Protein 5BWD (pdb70)

Structure (mmCIF, N/CA/C/O backbone):
data_5BWD
#
_entry.id   5BWD
#
_cell.length_a   154.862
_cell.length_b   154.862
_cell.length_c   82.117
_cell.angle_alpha   90.00
_cell.angle_beta   90.00
_cell.angle_gamma   90.00
#
_symmetry.space_group_name_H-M   'P 43 21 2'
#
loop_
_entity.id
_entity.type
_entity.pdbx_description
1 polymer 'benzylsuccinate synthase alpha chain'
2 polymer 'benzylsuccinate synthase gamma chain'
3 non-polymer 'FUMARIC ACID'
4 non-polymer 2-AMINO-2-HYDROXYMETHYL-PROPANE-1,3-DIOL
5 non-polymer 'TRIETHYLENE GLYCOL'
6 non-polymer 'TETRAETHYLENE GLYCOL'
7 water water
#
loop_
_atom_site.group_PDB
_atom_site.id
_atom_site.type_symbol
_atom_site.label_atom_id
_atom_site.label_alt_id
_atom_site.label_comp_id
_atom_site.label_asym_id
_atom_site.label_entity_id
_atom_site.label_seq_id
_atom_site.pdbx_PDB_ins_code
_atom_site.Cartn_x
_atom_site.Cartn_y
_atom_site.Cartn_z
_atom_site.occupancy
_atom_site.B_iso_or_equiv
_atom_site.auth_seq_id
_atom_site.auth_comp_id
_atom_site.auth_asym_id
_atom_site.auth_atom_id
_atom_site.pdbx_PDB_model_num
ATOM 1 N N . VAL A 1 5 ? 20.450 -59.396 -31.546 1.00 131.60 6 VAL A N 1
ATOM 2 C CA . VAL A 1 5 ? 21.013 -58.404 -32.452 1.00 132.04 6 VAL A CA 1
ATOM 3 C C . VAL A 1 5 ? 21.803 -57.374 -31.647 1.00 129.76 6 VAL A C 1
ATOM 4 O O . VAL A 1 5 ? 22.073 -56.269 -32.119 1.00 130.64 6 VAL A O 1
ATOM 8 N N . SER A 1 6 ? 22.172 -57.747 -30.426 1.00 126.49 7 SER A N 1
ATOM 9 C CA . SER A 1 6 ? 22.934 -56.862 -29.553 1.00 123.84 7 SER A CA 1
ATOM 10 C C . SER A 1 6 ? 24.361 -57.370 -29.371 1.00 122.09 7 SER A C 1
ATOM 11 O O . SER A 1 6 ? 24.623 -58.567 -29.485 1.00 122.92 7 SER A O 1
ATOM 14 N N . ALA A 1 7 ? 25.277 -56.451 -29.081 1.00 120.43 8 ALA A N 1
ATOM 15 C CA . ALA A 1 7 ? 26.691 -56.786 -28.945 1.00 120.54 8 ALA A CA 1
ATOM 16 C C . ALA A 1 7 ? 26.967 -57.603 -27.686 1.00 120.20 8 ALA A C 1
ATOM 17 O O . ALA A 1 7 ? 26.413 -57.329 -26.622 1.00 120.28 8 ALA A O 1
ATOM 19 N N . LYS A 1 8 ? 27.829 -58.606 -27.819 1.00 119.81 9 LYS A N 1
ATOM 20 C CA . LYS A 1 8 ? 28.259 -59.404 -26.678 1.00 119.64 9 LYS A CA 1
ATOM 21 C C . LYS A 1 8 ? 29.730 -59.136 -26.378 1.00 121.54 9 LYS A C 1
ATOM 22 O O . LYS A 1 8 ? 30.284 -59.664 -25.415 1.00 123.11 9 LYS A O 1
ATOM 28 N N . VAL A 1 9 ? 30.356 -58.311 -27.213 1.00 124.88 10 VAL A N 1
ATOM 29 C CA . VAL A 1 9 ? 31.773 -58.004 -27.072 1.00 126.67 10 VAL A CA 1
ATOM 30 C C . VAL A 1 9 ? 32.073 -56.617 -27.642 1.00 121.98 10 VAL A C 1
ATOM 31 O O . VAL A 1 9 ? 31.491 -56.207 -28.647 1.00 122.53 10 VAL A O 1
ATOM 35 N N . LEU A 1 10 ? 32.973 -55.891 -26.984 1.00 112.74 11 LEU A N 1
ATOM 36 C CA . LEU A 1 10 ? 33.357 -54.554 -27.424 1.00 106.46 11 LEU A CA 1
ATOM 37 C C . LEU A 1 10 ? 34.785 -54.222 -27.004 1.00 109.12 11 LEU A C 1
ATOM 38 O O . LEU A 1 10 ? 35.155 -54.398 -25.844 1.00 110.50 11 LEU A O 1
ATOM 43 N N . GLU A 1 11 ? 35.584 -53.742 -27.951 1.00 111.60 12 GLU A N 1
ATOM 44 C CA . GLU A 1 11 ? 36.939 -53.296 -27.648 1.00 117.33 12 GLU A CA 1
ATOM 45 C C . GLU A 1 11 ? 36.931 -51.813 -27.296 1.00 113.67 12 GLU A C 1
ATOM 46 O O . GLU A 1 11 ? 36.451 -50.985 -28.071 1.00 113.76 12 GLU A O 1
ATOM 52 N N . TYR A 1 12 ? 37.463 -51.482 -26.123 1.00 110.88 13 TYR A N 1
ATOM 53 C CA . TYR A 1 12 ? 37.443 -50.106 -25.639 1.00 106.31 13 TYR A CA 1
ATOM 54 C C . TYR A 1 12 ? 38.710 -49.759 -24.860 1.00 106.18 13 TYR A C 1
ATOM 55 O O . TYR A 1 12 ? 39.052 -50.432 -23.887 1.00 107.33 13 TYR A O 1
ATOM 64 N N . LYS A 1 13 ? 39.391 -48.701 -25.299 1.00 103.79 14 LYS A N 1
ATOM 65 C CA . LYS A 1 13 ? 40.631 -48.231 -24.678 1.00 101.69 14 LYS A CA 1
ATOM 66 C C . LYS A 1 13 ? 41.690 -49.328 -24.593 1.00 104.34 14 LYS A C 1
ATOM 67 O O . LYS A 1 13 ? 42.403 -49.439 -23.595 1.00 103.22 14 LYS A O 1
ATOM 73 N N . GLY A 1 14 ? 41.789 -50.135 -25.645 1.00 108.42 15 GLY A N 1
ATOM 74 C CA . GLY A 1 14 ? 42.757 -51.216 -25.687 1.00 113.40 15 GLY A CA 1
ATOM 75 C C . GLY A 1 14 ? 42.393 -52.392 -24.800 1.00 116.60 15 GLY A C 1
ATOM 76 O O . GLY A 1 14 ? 43.209 -53.283 -24.567 1.00 118.08 15 GLY A O 1
ATOM 77 N N . LYS A 1 15 ? 41.160 -52.392 -24.303 1.00 118.14 16 LYS A N 1
ATOM 78 C CA . LYS A 1 15 ? 40.676 -53.467 -23.445 1.00 121.97 16 LYS A CA 1
ATOM 79 C C . LYS A 1 15 ? 39.457 -54.149 -24.057 1.00 120.87 16 LYS A C 1
ATOM 80 O O . LYS A 1 15 ? 38.454 -53.499 -24.353 1.00 120.57 16 LYS A O 1
ATOM 86 N N . LYS A 1 16 ? 39.551 -55.462 -24.246 1.00 120.02 17 LYS A N 1
ATOM 87 C CA . LYS A 1 16 ? 38.441 -56.238 -24.786 1.00 117.05 17 LYS A CA 1
ATOM 88 C C . LYS A 1 16 ? 37.425 -56.550 -23.693 1.00 112.61 17 LYS A C 1
ATOM 89 O O . LYS A 1 16 ? 37.728 -57.265 -22.737 1.00 112.50 17 LYS A O 1
ATOM 95 N N . LEU A 1 17 ? 36.220 -56.010 -23.839 1.00 108.01 18 LEU A N 1
ATOM 96 C CA . LEU A 1 17 ? 35.177 -56.179 -22.833 1.00 102.80 18 LEU A CA 1
ATOM 97 C C . LEU A 1 17 ? 34.301 -57.390 -23.134 1.00 103.55 18 LEU A C 1
ATOM 98 O O . LEU A 1 17 ? 33.707 -57.488 -24.209 1.00 104.75 18 LEU A O 1
ATOM 103 N N . ASN A 1 18 ? 34.224 -58.311 -22.179 1.00 106.22 19 ASN A N 1
ATOM 104 C CA . ASN A 1 18 ? 33.374 -59.488 -22.316 1.00 104.48 19 ASN A CA 1
ATOM 105 C C . ASN A 1 18 ? 32.028 -59.260 -21.632 1.00 99.08 19 ASN A C 1
ATOM 106 O O . ASN A 1 18 ? 31.918 -59.334 -20.408 1.00 100.34 19 ASN A O 1
ATOM 111 N N . PHE A 1 19 ? 31.005 -58.980 -22.433 1.00 93.24 20 PHE A N 1
ATOM 112 C CA . PHE A 1 19 ? 29.670 -58.715 -21.910 1.00 86.33 20 PHE A CA 1
ATOM 113 C C . PHE A 1 19 ? 28.953 -60.010 -21.538 1.00 85.61 20 PHE A C 1
ATOM 114 O O . PHE A 1 19 ? 27.905 -60.339 -22.094 1.00 83.33 20 PHE A O 1
ATOM 122 N N . THR A 1 20 ? 29.535 -60.738 -20.591 1.00 87.19 21 THR A N 1
ATOM 123 C CA . THR A 1 20 ? 28.960 -61.979 -20.092 1.00 87.23 21 THR A CA 1
ATOM 124 C C . THR A 1 20 ? 28.290 -61.734 -18.743 1.00 89.03 21 THR A C 1
ATOM 125 O O . THR A 1 20 ? 28.792 -60.951 -17.938 1.00 90.60 21 THR A O 1
ATOM 129 N N . PRO A 1 21 ? 27.147 -62.396 -18.497 1.00 90.13 22 PRO A N 1
ATOM 130 C CA . PRO A 1 21 ? 26.388 -62.231 -17.251 1.00 90.68 22 PRO A CA 1
ATOM 131 C C . PRO A 1 21 ? 27.225 -62.458 -15.992 1.00 91.05 22 PRO A C 1
ATOM 132 O O . PRO A 1 21 ? 28.105 -63.321 -15.994 1.00 88.44 22 PRO A O 1
ATOM 136 N N . GLU A 1 22 ? 26.953 -61.685 -14.942 1.00 90.82 23 GLU A N 1
ATOM 137 C CA . GLU A 1 22 ? 27.666 -61.828 -13.675 1.00 92.42 23 GLU A CA 1
ATOM 138 C C . GLU A 1 22 ? 27.484 -63.226 -13.109 1.00 95.15 23 GLU A C 1
ATOM 139 O O . GLU A 1 22 ? 28.441 -63.990 -12.990 1.00 96.44 23 GLU A O 1
ATOM 145 N N . ASP A 1 23 ? 26.245 -63.550 -12.757 1.00 96.70 24 ASP A N 1
ATOM 146 C CA . ASP A 1 23 ? 25.917 -64.876 -12.258 1.00 101.19 24 ASP A CA 1
ATOM 147 C C . ASP A 1 23 ? 26.048 -65.896 -13.383 1.00 102.88 24 ASP A C 1
ATOM 148 O O . ASP A 1 23 ? 25.421 -65.750 -14.433 1.00 100.77 24 ASP A O 1
ATOM 153 N N . PRO A 1 24 ? 26.876 -66.931 -13.170 1.00 106.40 25 PRO A N 1
ATOM 154 C CA . PRO A 1 24 ? 27.075 -67.996 -14.159 1.00 107.87 25 PRO A CA 1
ATOM 155 C C . PRO A 1 24 ? 25.824 -68.847 -14.354 1.00 107.36 25 PRO A C 1
ATOM 156 O O . PRO A 1 24 ? 25.697 -69.539 -15.364 1.00 109.90 25 PRO A O 1
ATOM 160 N N . ALA A 1 25 ? 24.913 -68.787 -13.388 1.00 104.90 26 ALA A N 1
ATOM 161 C CA . ALA A 1 25 ? 23.653 -69.517 -13.464 1.00 101.99 26 ALA A CA 1
ATOM 162 C C . ALA A 1 25 ? 22.765 -68.953 -14.567 1.00 98.63 26 ALA A C 1
ATOM 163 O O . ALA A 1 25 ? 21.886 -69.640 -15.086 1.00 99.43 26 ALA A O 1
ATOM 165 N N . GLU A 1 26 ? 23.005 -67.694 -14.917 1.00 95.75 27 GLU A N 1
ATOM 166 C CA . GLU A 1 26 ? 22.234 -67.019 -15.952 1.00 94.71 27 GLU A CA 1
ATOM 167 C C . GLU A 1 26 ? 22.600 -67.549 -17.337 1.00 97.55 27 GLU A C 1
ATOM 168 O O . GLU A 1 26 ? 21.797 -67.490 -18.268 1.00 97.70 27 GLU A O 1
ATOM 174 N N . GLU A 1 27 ? 23.815 -68.073 -17.463 1.00 101.15 28 GLU A N 1
ATOM 175 C CA . GLU A 1 27 ? 24.263 -68.677 -18.713 1.00 103.72 28 GLU A CA 1
ATOM 176 C C . GLU A 1 27 ? 23.564 -70.012 -18.945 1.00 99.73 28 GLU A C 1
ATOM 177 O O . GLU A 1 27 ? 23.456 -70.482 -20.077 1.00 100.17 28 GLU A O 1
ATOM 183 N N . THR A 1 28 ? 23.092 -70.617 -17.859 1.00 95.75 29 THR A N 1
ATOM 184 C CA . THR A 1 28 ? 22.385 -71.890 -17.926 1.00 93.82 29 THR A CA 1
ATOM 185 C C . THR A 1 28 ? 20.915 -71.678 -18.276 1.00 89.34 29 THR A C 1
ATOM 186 O O . THR A 1 28 ? 20.345 -72.409 -19.087 1.00 90.00 29 THR A O 1
ATOM 190 N N . ILE A 1 29 ? 20.309 -70.671 -17.656 1.00 83.42 30 ILE A N 1
ATOM 191 C CA . ILE A 1 29 ? 18.905 -70.347 -17.883 1.00 76.62 30 ILE A CA 1
ATOM 192 C C . ILE A 1 29 ? 18.704 -69.817 -19.299 1.00 73.82 30 ILE A C 1
ATOM 193 O O . ILE A 1 29 ? 19.436 -68.932 -19.742 1.00 73.53 30 ILE A O 1
ATOM 198 N N . PRO A 1 30 ? 17.712 -70.368 -20.019 1.00 72.23 31 PRO A N 1
ATOM 199 C CA . PRO A 1 30 ? 17.357 -69.897 -21.363 1.00 72.45 31 PRO A CA 1
ATOM 200 C C . PRO A 1 30 ? 17.036 -68.404 -21.388 1.00 73.62 31 PRO A C 1
ATOM 201 O O . PRO A 1 30 ? 16.310 -67.916 -20.521 1.00 72.46 31 PRO A O 1
ATOM 205 N N . ALA A 1 31 ? 17.571 -67.695 -22.377 1.00 74.75 32 ALA A N 1
ATOM 206 C CA . ALA A 1 31 ? 17.437 -66.244 -22.453 1.00 74.74 32 ALA A CA 1
ATOM 207 C C . ALA A 1 31 ? 15.988 -65.797 -22.623 1.00 74.29 32 ALA A C 1
ATOM 208 O O . ALA A 1 31 ? 15.638 -64.668 -22.282 1.00 72.18 32 ALA A O 1
ATOM 210 N N . ASP A 1 32 ? 15.148 -66.685 -23.146 1.00 74.59 33 ASP A N 1
ATOM 211 C CA . ASP A 1 32 ? 13.758 -66.342 -23.418 1.00 73.05 33 ASP A CA 1
ATOM 212 C C . ASP A 1 32 ? 12.855 -66.625 -22.219 1.00 69.91 33 ASP A C 1
ATOM 213 O O . ASP A 1 32 ? 11.629 -66.607 -22.341 1.00 67.97 33 ASP A O 1
ATOM 218 N N . GLU A 1 33 ? 13.460 -66.888 -21.065 1.00 68.98 34 GLU A N 1
ATOM 219 C CA . GLU A 1 33 ? 12.696 -67.078 -19.835 1.00 69.02 34 GLU A CA 1
ATOM 220 C C . GLU A 1 33 ? 13.505 -66.647 -18.614 1.00 64.41 34 GLU A C 1
ATOM 221 O O . GLU A 1 33 ? 13.284 -67.129 -17.503 1.00 66.06 34 GLU A O 1
ATOM 227 N N . LEU A 1 34 ? 14.434 -65.724 -18.834 1.00 61.35 35 LEU A N 1
ATOM 228 C CA . LEU A 1 34 ? 15.313 -65.226 -17.780 1.00 60.06 35 LEU A CA 1
ATOM 229 C C . LEU A 1 34 ? 14.553 -64.647 -16.587 1.00 55.51 35 LEU A C 1
ATOM 230 O O . LEU A 1 34 ? 14.850 -64.970 -15.437 1.00 55.01 35 LEU A O 1
ATOM 235 N N . HIS A 1 35 ? 13.567 -63.802 -16.864 1.00 55.07 36 HIS A N 1
ATOM 236 C CA . HIS A 1 35 ? 12.886 -63.055 -15.810 1.00 54.39 36 HIS A CA 1
ATOM 237 C C . HIS A 1 35 ? 11.913 -63.904 -14.992 1.00 53.26 36 HIS A C 1
ATOM 238 O O . HIS A 1 35 ? 11.304 -63.412 -14.042 1.00 53.30 36 HIS A O 1
ATOM 245 N N . GLU A 1 36 ? 11.775 -65.177 -15.349 1.00 54.83 37 GLU A N 1
ATOM 246 C CA . GLU A 1 36 ? 10.966 -66.097 -14.555 1.00 53.20 37 GLU A CA 1
ATOM 247 C C . GLU A 1 36 ? 11.804 -66.720 -13.440 1.00 52.49 37 GLU A C 1
ATOM 248 O O . GLU A 1 36 ? 11.297 -67.501 -12.634 1.00 52.39 37 GLU A O 1
ATOM 254 N N . HIS A 1 37 ? 13.086 -66.367 -13.398 1.00 52.38 38 HIS A N 1
ATOM 255 C CA . HIS A 1 37 ? 14.000 -66.915 -12.400 1.00 59.10 38 HIS A CA 1
ATOM 256 C C . HIS A 1 37 ? 14.654 -65.824 -11.557 1.00 56.29 38 HIS A C 1
ATOM 257 O O . HIS A 1 37 ? 15.721 -66.034 -10.983 1.00 58.30 38 HIS A O 1
ATOM 264 N N . LEU A 1 38 ? 14.019 -64.660 -11.480 1.00 52.65 39 LEU A N 1
ATOM 265 C CA . LEU A 1 38 ? 14.624 -63.529 -10.788 1.00 51.29 39 LEU A CA 1
ATOM 266 C C . LEU A 1 38 ? 13.970 -63.229 -9.442 1.00 54.29 39 LEU A C 1
ATOM 267 O O . LEU A 1 38 ? 14.634 -62.745 -8.526 1.00 57.30 39 LEU A O 1
ATOM 272 N N . GLN A 1 39 ? 12.676 -63.511 -9.322 1.00 51.05 40 GLN A N 1
ATOM 273 C CA . GLN A 1 39 ? 11.955 -63.199 -8.090 1.00 47.24 40 GLN A CA 1
ATOM 274 C C . GLN A 1 39 ? 12.504 -64.003 -6.920 1.00 47.49 40 GLN A C 1
ATOM 275 O O . GLN A 1 39 ? 12.939 -65.142 -7.084 1.00 47.43 40 GLN A O 1
ATOM 281 N N . LYS A 1 40 ? 12.488 -63.398 -5.738 1.00 45.40 41 LYS A N 1
ATOM 282 C CA . LYS A 1 40 ? 13.001 -64.051 -4.542 1.00 46.37 41 LYS A CA 1
ATOM 283 C C . LYS A 1 40 ? 12.423 -63.395 -3.293 1.00 43.18 41 LYS A C 1
ATOM 284 O O . LYS A 1 40 ? 13.119 -62.645 -2.608 1.00 42.11 41 LYS A O 1
ATOM 290 N N . PRO A 1 41 ? 11.139 -63.666 -2.998 1.00 40.50 42 PRO A N 1
ATOM 291 C CA . PRO A 1 41 ? 10.492 -63.076 -1.822 1.00 41.30 42 PRO A CA 1
ATOM 292 C C . PRO A 1 41 ? 11.252 -63.398 -0.543 1.00 39.91 42 PRO A C 1
ATOM 293 O O . PRO A 1 41 ? 11.691 -64.530 -0.368 1.00 38.12 42 PRO A O 1
ATOM 297 N N . SER A 1 42 ? 11.403 -62.411 0.334 1.00 40.01 43 SER A N 1
ATOM 298 C CA . SER A 1 42 ? 12.262 -62.556 1.505 1.00 40.46 43 SER A CA 1
ATOM 299 C C . SER A 1 42 ? 11.802 -63.666 2.443 1.00 41.60 43 SER A C 1
ATOM 300 O O . SER A 1 42 ? 12.615 -64.262 3.143 1.00 41.41 43 SER A O 1
ATOM 303 N N . THR A 1 43 ? 10.499 -63.937 2.471 1.00 42.68 44 THR A N 1
ATOM 304 C CA . THR A 1 43 ? 9.966 -64.967 3.360 1.00 38.45 44 THR A CA 1
ATOM 305 C C . THR A 1 43 ? 8.939 -65.856 2.670 1.00 43.87 44 THR A C 1
ATOM 306 O O . THR A 1 43 ? 8.460 -65.552 1.574 1.00 44.03 44 THR A O 1
ATOM 310 N N . ALA A 1 44 ? 8.598 -66.956 3.332 1.00 43.54 45 ALA A N 1
ATOM 311 C CA . ALA A 1 44 ? 7.550 -67.845 2.857 1.00 43.65 45 ALA A CA 1
ATOM 312 C C . ALA A 1 44 ? 6.210 -67.113 2.859 1.00 41.33 45 ALA A C 1
ATOM 313 O O . ALA A 1 44 ? 5.354 -67.354 2.007 1.00 42.85 45 ALA A O 1
ATOM 315 N N . ARG A 1 45 ? 6.045 -66.206 3.818 1.00 39.91 46 ARG A N 1
ATOM 316 C CA . ARG A 1 45 ? 4.815 -65.435 3.942 1.00 39.16 46 ARG A CA 1
ATOM 317 C C . ARG A 1 45 ? 4.577 -64.550 2.724 1.00 40.21 46 ARG A C 1
ATOM 318 O O . ARG A 1 45 ? 3.490 -64.564 2.143 1.00 38.18 46 ARG A O 1
ATOM 326 N N . THR A 1 46 ? 5.585 -63.774 2.338 1.00 35.09 47 THR A N 1
ATOM 327 C CA . THR A 1 46 ? 5.416 -62.861 1.214 1.00 35.02 47 THR A CA 1
ATOM 328 C C . THR A 1 46 ? 5.374 -63.631 -0.103 1.00 38.58 47 THR A C 1
ATOM 329 O O . THR A 1 46 ? 4.810 -63.156 -1.086 1.00 40.45 47 THR A O 1
ATOM 333 N N . LYS A 1 47 ? 5.955 -64.827 -0.115 1.00 41.04 48 LYS A N 1
ATOM 334 C CA . LYS A 1 47 ? 5.820 -65.705 -1.270 1.00 42.83 48 LYS A CA 1
ATOM 335 C C . LYS A 1 47 ? 4.365 -66.143 -1.424 1.00 40.51 48 LYS A C 1
ATOM 336 O O . LYS A 1 47 ? 3.825 -66.148 -2.531 1.00 36.16 48 LYS A O 1
ATOM 342 N N . ARG A 1 48 ? 3.736 -66.506 -0.309 1.00 39.32 49 ARG A N 1
ATOM 343 C CA . ARG A 1 48 ? 2.325 -66.887 -0.319 1.00 40.81 49 ARG A CA 1
ATOM 344 C C . ARG A 1 48 ? 1.444 -65.711 -0.715 1.00 39.29 49 ARG A C 1
ATOM 345 O O . ARG A 1 48 ? 0.501 -65.864 -1.494 1.00 42.23 49 ARG A O 1
ATOM 353 N N . LEU A 1 49 ? 1.759 -64.538 -0.173 1.00 36.72 50 LEU A N 1
ATOM 354 C CA . LEU A 1 49 ? 0.956 -63.345 -0.409 1.00 35.40 50 LEU A CA 1
ATOM 355 C C . LEU A 1 49 ? 0.977 -62.932 -1.876 1.00 36.83 50 LEU A C 1
ATOM 356 O O . LEU A 1 49 ? -0.024 -62.449 -2.395 1.00 38.66 50 LEU A O 1
ATOM 361 N N . LYS A 1 50 ? 2.105 -63.132 -2.551 1.00 37.52 51 LYS A N 1
ATOM 362 C CA . LYS A 1 50 ? 2.174 -62.812 -3.972 1.00 37.35 51 LYS A CA 1
ATOM 363 C C . LYS A 1 50 ? 1.372 -63.821 -4.787 1.00 39.08 51 LYS A C 1
ATOM 364 O O . LYS A 1 50 ? 0.602 -63.445 -5.671 1.00 38.69 51 LYS A O 1
ATOM 370 N N . GLU A 1 51 ? 1.554 -65.104 -4.484 1.00 42.84 52 GLU A N 1
ATOM 371 C CA . GLU A 1 51 ? 0.832 -66.159 -5.187 1.00 41.82 52 GLU A CA 1
ATOM 372 C C . GLU A 1 51 ? -0.687 -65.992 -5.060 1.00 40.82 52 GLU A C 1
ATOM 373 O O . GLU A 1 51 ? -1.427 -66.295 -5.997 1.00 39.46 52 GLU A O 1
ATOM 379 N N . ARG A 1 52 ? -1.149 -65.500 -3.912 1.00 33.38 53 ARG A N 1
ATOM 380 C CA . ARG A 1 52 ? -2.585 -65.337 -3.689 1.00 32.94 53 ARG A CA 1
ATOM 381 C C . ARG A 1 52 ? -3.020 -63.868 -3.741 1.00 34.73 53 ARG A C 1
ATOM 382 O O . ARG A 1 52 ? -4.121 -63.520 -3.302 1.00 37.67 53 ARG A O 1
ATOM 390 N N . CYS A 1 53 ? -2.165 -63.015 -4.294 1.00 34.18 54 CYS A N 1
ATOM 391 C CA . CYS A 1 53 ? -2.450 -61.581 -4.368 1.00 31.88 54 CYS A CA 1
ATOM 392 C C . CYS A 1 53 ? -3.758 -61.309 -5.108 1.00 33.74 54 CYS A C 1
ATOM 393 O O . CYS A 1 53 ? -4.015 -61.879 -6.169 1.00 31.28 54 CYS A O 1
ATOM 396 N N . ARG A 1 54 ? -4.586 -60.445 -4.532 1.00 31.42 55 ARG A N 1
ATOM 397 C CA . ARG A 1 54 ? -5.855 -60.084 -5.149 1.00 32.24 55 ARG A CA 1
ATOM 398 C C . ARG A 1 54 ? -5.641 -58.964 -6.154 1.00 32.52 55 ARG A C 1
ATOM 399 O O . ARG A 1 54 ? -5.986 -57.813 -5.895 1.00 32.96 55 ARG A O 1
ATOM 407 N N . TRP A 1 55 ? -5.059 -59.313 -7.296 1.00 34.21 56 TRP A N 1
ATOM 408 C CA . TRP A 1 55 ? -4.699 -58.335 -8.314 1.00 33.20 56 TRP A CA 1
ATOM 409 C C . TRP A 1 55 ? -5.911 -57.537 -8.791 1.00 30.62 56 TRP A C 1
ATOM 410 O O . TRP A 1 55 ? -7.002 -58.081 -8.970 1.00 31.09 56 TRP A O 1
ATOM 421 N N . LYS A 1 56 ? -5.702 -56.243 -9.003 1.00 31.71 57 LYS A N 1
ATOM 422 C CA . LYS A 1 56 ? -6.784 -55.332 -9.348 1.00 32.71 57 LYS A CA 1
ATOM 423 C C . LYS A 1 56 ? -6.576 -54.680 -10.706 1.00 36.30 57 LYS A C 1
ATOM 424 O O . LYS A 1 56 ? -7.242 -53.696 -11.038 1.00 34.09 57 LYS A O 1
ATOM 430 N N . HIS A 1 57 ? -5.644 -55.215 -11.487 1.00 32.69 58 HIS A N 1
ATOM 431 C CA . HIS A 1 57 ? -5.324 -54.606 -12.771 1.00 35.94 58 HIS A CA 1
ATOM 432 C C . HIS A 1 57 ? -6.267 -55.102 -13.856 1.00 37.73 58 HIS A C 1
ATOM 433 O O . HIS A 1 57 ? -6.937 -56.122 -13.697 1.00 37.21 58 HIS A O 1
ATOM 440 N N . ALA A 1 58 ? -6.325 -54.363 -14.956 1.00 39.76 59 ALA A N 1
ATOM 441 C CA . ALA A 1 58 ? -7.242 -54.683 -16.037 1.00 44.86 59 ALA A CA 1
ATOM 442 C C . ALA A 1 58 ? -6.622 -54.359 -17.387 1.00 46.40 59 ALA A C 1
ATOM 443 O O . ALA A 1 58 ? -5.649 -53.612 -17.471 1.00 47.08 59 ALA A O 1
ATOM 445 N N . SER A 1 59 ? -7.195 -54.932 -18.439 1.00 50.47 60 SER A N 1
ATOM 446 C CA . SER A 1 59 ? -6.764 -54.654 -19.801 1.00 54.23 60 SER A CA 1
ATOM 447 C C . SER A 1 59 ? -7.888 -54.981 -20.772 1.00 55.46 60 SER A C 1
ATOM 448 O O . SER A 1 59 ? -8.675 -55.900 -20.534 1.00 53.39 60 SER A O 1
ATOM 451 N N . ALA A 1 60 ? -7.958 -54.212 -21.856 1.00 56.66 61 ALA A N 1
ATOM 452 C CA . ALA A 1 60 ? -8.988 -54.370 -22.880 1.00 57.56 61 ALA A CA 1
ATOM 453 C C . ALA A 1 60 ? -10.393 -54.227 -22.297 1.00 59.02 61 ALA A C 1
ATOM 454 O O . ALA A 1 60 ? -11.344 -54.821 -22.802 1.00 61.87 61 ALA A O 1
ATOM 456 N N . GLY A 1 61 ? -10.515 -53.442 -21.231 1.00 57.01 62 GLY A N 1
ATOM 457 C CA . GLY A 1 61 ? -11.810 -53.122 -20.661 1.00 57.71 62 GLY A CA 1
ATOM 458 C C . GLY A 1 61 ? -12.375 -54.087 -19.633 1.00 59.91 62 GLY A C 1
ATOM 459 O O . GLY A 1 61 ? -13.545 -53.981 -19.264 1.00 60.63 62 GLY A O 1
ATOM 460 N N . GLU A 1 62 ? -11.562 -55.029 -19.164 1.00 57.89 63 GLU A N 1
ATOM 461 C CA . GLU A 1 62 ? -12.025 -55.951 -18.130 1.00 56.52 63 GLU A CA 1
ATOM 462 C C . GLU A 1 62 ? -10.907 -56.349 -17.170 1.00 50.62 63 GLU A C 1
ATOM 463 O O . GLU A 1 62 ? -9.744 -56.454 -17.559 1.00 49.86 63 GLU A O 1
ATOM 469 N N . PHE A 1 63 ? -11.273 -56.560 -15.908 1.00 46.14 64 PHE A N 1
ATOM 470 C CA . PHE A 1 63 ? -10.311 -56.948 -14.885 1.00 43.00 64 PHE A CA 1
ATOM 471 C C . PHE A 1 63 ? -9.800 -58.358 -15.134 1.00 46.15 64 PHE A C 1
ATOM 472 O O . PHE A 1 63 ? -10.527 -59.213 -15.632 1.00 43.59 64 PHE A O 1
ATOM 480 N N . ILE A 1 64 ? -8.542 -58.595 -14.785 1.00 48.95 65 ILE A N 1
ATOM 481 C CA . ILE A 1 64 ? -7.922 -59.886 -15.034 1.00 52.79 65 ILE A CA 1
ATOM 482 C C . ILE A 1 64 ? -8.382 -60.894 -13.989 1.00 49.51 65 ILE A C 1
ATOM 483 O O . ILE A 1 64 ? -8.550 -62.075 -14.287 1.00 50.02 65 ILE A O 1
ATOM 488 N N . GLU A 1 65 ? -8.599 -60.422 -12.767 1.00 45.61 66 GLU A N 1
ATOM 489 C CA . GLU A 1 65 ? -9.202 -61.256 -11.736 1.00 44.56 66 GLU A CA 1
ATOM 490 C C . GLU A 1 65 ? -10.721 -61.171 -11.847 1.00 45.99 66 GLU A C 1
ATOM 491 O O . GLU A 1 65 ? -11.278 -60.089 -12.042 1.00 44.74 66 GLU A O 1
ATOM 497 N N . LYS A 1 66 ? -11.388 -62.312 -11.721 1.00 46.53 67 LYS A N 1
ATOM 498 C CA . LYS A 1 66 ? -12.807 -62.404 -12.060 1.00 48.57 67 LYS A CA 1
ATOM 499 C C . LYS A 1 66 ? -13.752 -61.825 -11.004 1.00 43.38 67 LYS A C 1
ATOM 500 O O . LYS A 1 66 ? -14.882 -61.457 -11.322 1.00 48.69 67 LYS A O 1
ATOM 506 N N . SER A 1 67 ? -13.302 -61.744 -9.757 1.00 41.17 68 SER A N 1
ATOM 507 C CA . SER A 1 67 ? -14.179 -61.300 -8.672 1.00 37.57 68 SER A CA 1
ATOM 508 C C . SER A 1 67 ? -14.203 -59.779 -8.499 1.00 36.36 68 SER A C 1
ATOM 509 O O . SER A 1 67 ? -14.981 -59.253 -7.700 1.00 38.71 68 SER A O 1
ATOM 512 N N . VAL A 1 68 ? -13.353 -59.078 -9.244 1.00 31.07 69 VAL A N 1
ATOM 513 C CA . VAL A 1 68 ? -13.231 -57.631 -9.099 1.00 32.97 69 VAL A CA 1
ATOM 514 C C . VAL A 1 68 ? -14.480 -56.933 -9.624 1.00 32.64 69 VAL A C 1
ATOM 515 O O . VAL A 1 68 ? -14.868 -57.122 -10.776 1.00 32.95 69 VAL A O 1
ATOM 519 N N . THR A 1 69 ? -15.096 -56.120 -8.770 1.00 30.41 70 THR A N 1
ATOM 520 C CA . THR A 1 69 ? -16.325 -55.410 -9.111 1.00 32.12 70 THR A CA 1
ATOM 521 C C . THR A 1 69 ? -16.529 -54.265 -8.116 1.00 34.76 70 THR A C 1
ATOM 522 O O . THR A 1 69 ? -15.859 -54.221 -7.087 1.00 34.92 70 THR A O 1
ATOM 526 N N . ALA A 1 70 ? -17.437 -53.338 -8.414 1.00 29.53 71 ALA A N 1
ATOM 527 C CA . ALA A 1 70 ? -17.591 -52.146 -7.577 1.00 31.39 71 ALA A CA 1
ATOM 528 C C . ALA A 1 70 ? -18.368 -52.423 -6.294 1.00 30.75 71 ALA A C 1
ATOM 529 O O . ALA A 1 70 ? -19.292 -53.232 -6.275 1.00 31.94 71 ALA A O 1
ATOM 531 N N . GLY A 1 71 ? -17.985 -51.738 -5.222 1.00 25.37 72 GLY A N 1
ATOM 532 C CA . GLY A 1 71 ? -18.732 -51.790 -3.978 1.00 28.58 72 GLY A CA 1
ATOM 533 C C . GLY A 1 71 ? -19.798 -50.709 -3.960 1.00 32.18 72 GLY A C 1
ATOM 534 O O . GLY A 1 71 ? -19.804 -49.831 -4.823 1.00 31.30 72 GLY A O 1
ATOM 535 N N . ILE A 1 72 ? -20.696 -50.765 -2.982 1.00 28.43 73 ILE A N 1
ATOM 536 C CA . ILE A 1 72 ? -21.759 -49.773 -2.889 1.00 31.16 73 ILE A CA 1
ATOM 537 C C . ILE A 1 72 ? -21.738 -49.068 -1.537 1.00 30.43 73 ILE A C 1
ATOM 538 O O . ILE A 1 72 ? -22.314 -47.990 -1.394 1.00 30.54 73 ILE A O 1
ATOM 543 N N . GLU A 1 73 ? -21.070 -49.662 -0.550 1.00 26.73 74 GLU A N 1
ATOM 544 C CA . GLU A 1 73 ? -21.137 -49.136 0.815 1.00 27.08 74 GLU A CA 1
ATOM 545 C C . GLU A 1 73 ? -20.706 -47.673 0.931 1.00 28.30 74 GLU A C 1
ATOM 546 O O . GLU A 1 73 ? -21.325 -46.910 1.674 1.00 27.50 74 GLU A O 1
ATOM 552 N N . ARG A 1 74 ? -19.660 -47.275 0.208 1.00 28.34 75 ARG A N 1
ATOM 553 C CA . ARG A 1 74 ? -19.227 -45.878 0.263 1.00 28.35 75 ARG A CA 1
ATOM 554 C C . ARG A 1 74 ? -20.324 -44.972 -0.285 1.00 30.10 75 ARG A C 1
ATOM 555 O O . ARG A 1 74 ? -20.687 -43.982 0.349 1.00 29.72 75 ARG A O 1
ATOM 563 N N . MET A 1 75 ? -20.851 -45.323 -1.456 1.00 29.79 76 MET A N 1
ATOM 564 C CA . MET A 1 75 ? -21.964 -44.590 -2.061 1.00 32.96 76 MET A CA 1
ATOM 565 C C . MET A 1 75 ? -23.153 -44.481 -1.115 1.00 28.74 76 MET A C 1
ATOM 566 O O . MET A 1 75 ? -23.761 -43.422 -0.982 1.00 29.55 76 MET A O 1
ATOM 571 N N . ARG A 1 76 ? -23.481 -45.593 -0.468 1.00 27.27 77 ARG A N 1
ATOM 572 C CA . ARG A 1 76 ? -24.670 -45.676 0.368 1.00 29.67 77 ARG A CA 1
ATOM 573 C C . ARG A 1 76 ? -24.551 -44.781 1.597 1.00 28.13 77 ARG A C 1
ATOM 574 O O . ARG A 1 76 ? -25.445 -43.986 1.888 1.00 29.18 77 ARG A O 1
ATOM 582 N N . TYR A 1 77 ? -23.437 -44.899 2.307 1.00 27.85 78 TYR A N 1
ATOM 583 C CA . TYR A 1 77 ? -23.264 -44.163 3.553 1.00 28.09 78 TYR A CA 1
ATOM 584 C C . TYR A 1 77 ? -22.927 -42.687 3.327 1.00 31.60 78 TYR A C 1
ATOM 585 O O . TYR A 1 77 ? -23.191 -41.856 4.194 1.00 30.07 78 TYR A O 1
ATOM 594 N N . LEU A 1 78 ? -22.358 -42.360 2.169 1.00 28.10 79 LEU A N 1
ATOM 595 C CA . LEU A 1 78 ? -22.095 -40.965 1.835 1.00 30.32 79 LEU A CA 1
ATOM 596 C C . LEU A 1 78 ? -23.415 -40.261 1.527 1.00 29.64 79 LEU A C 1
ATOM 597 O O . LEU A 1 78 ? -23.611 -39.100 1.884 1.00 29.81 79 LEU A O 1
ATOM 602 N N . THR A 1 79 ? -24.310 -40.980 0.858 1.00 30.07 80 THR A N 1
ATOM 603 C CA . THR A 1 79 ? -25.640 -40.470 0.542 1.00 26.40 80 THR A CA 1
ATOM 604 C C . THR A 1 79 ? -26.456 -40.264 1.811 1.00 29.64 80 THR A C 1
ATOM 605 O O . THR A 1 79 ? -27.099 -39.229 1.984 1.00 31.76 80 THR A O 1
ATOM 609 N N . GLU A 1 80 ? -26.430 -41.258 2.694 1.00 29.16 81 GLU A N 1
ATOM 610 C CA . GLU A 1 80 ? -27.162 -41.182 3.954 1.00 30.99 81 GLU A CA 1
ATOM 611 C C . GLU A 1 80 ? -26.740 -39.961 4.764 1.00 29.36 81 GLU A C 1
ATOM 612 O O . GLU A 1 80 ? -27.579 -39.222 5.276 1.00 26.66 81 GLU A O 1
ATOM 618 N N . ALA A 1 81 ? -25.431 -39.759 4.872 1.00 27.20 82 ALA A N 1
ATOM 619 C CA . ALA A 1 81 ? -24.886 -38.646 5.639 1.00 30.22 82 ALA A CA 1
ATOM 620 C C . ALA A 1 81 ? -25.252 -37.302 5.018 1.00 28.34 82 ALA A C 1
ATOM 621 O O . ALA A 1 81 ? -25.574 -36.351 5.731 1.00 31.41 82 ALA A O 1
ATOM 623 N N . HIS A 1 82 ? -25.197 -37.227 3.690 1.00 25.71 83 HIS A N 1
ATOM 624 C CA . HIS A 1 82 ? -25.465 -35.979 2.976 1.00 27.47 83 HIS A CA 1
ATOM 625 C C . HIS A 1 82 ? -26.924 -35.543 3.145 1.00 29.45 83 HIS A C 1
ATOM 626 O O . HIS A 1 82 ? -27.210 -34.356 3.294 1.00 26.94 83 HIS A O 1
ATOM 633 N N . LYS A 1 83 ? -27.846 -36.499 3.119 1.00 29.09 84 LYS A N 1
ATOM 634 C CA . LYS A 1 83 ? -29.253 -36.180 3.345 1.00 31.79 84 LYS A CA 1
ATOM 635 C C . LYS A 1 83 ? -29.451 -35.659 4.764 1.00 32.53 84 LYS A C 1
ATOM 636 O O . LYS A 1 83 ? -30.200 -34.714 4.988 1.00 31.26 84 LYS A O 1
ATOM 642 N N . ALA A 1 84 ? -28.756 -36.268 5.718 1.00 31.91 85 ALA A N 1
ATOM 643 C CA . ALA A 1 84 ? -28.947 -35.936 7.125 1.00 32.95 85 ALA A CA 1
ATOM 644 C C . ALA A 1 84 ? -28.271 -34.619 7.511 1.00 34.97 85 ALA A C 1
ATOM 645 O O . ALA A 1 84 ? -28.670 -33.974 8.482 1.00 34.85 85 ALA A O 1
ATOM 647 N N . SER A 1 85 ? -27.261 -34.217 6.746 1.00 28.94 86 SER A N 1
ATOM 648 C CA . SER A 1 85 ? -26.447 -33.062 7.118 1.00 26.73 86 SER A CA 1
ATOM 649 C C . SER A 1 85 ? -26.887 -31.778 6.425 1.00 29.00 86 SER A C 1
ATOM 650 O O . SER A 1 85 ? -26.213 -30.758 6.537 1.00 26.69 86 SER A O 1
ATOM 653 N N . GLU A 1 86 ? -28.008 -31.835 5.707 1.00 27.16 87 GLU A N 1
ATOM 654 C CA . GLU A 1 86 ? -28.524 -30.673 4.986 1.00 32.34 87 GLU A CA 1
ATOM 655 C C . GLU A 1 86 ? -28.590 -29.437 5.880 1.00 29.43 87 GLU A C 1
ATOM 656 O O . GLU A 1 86 ? -28.983 -29.525 7.043 1.00 29.67 87 GLU A O 1
ATOM 662 N N . GLY A 1 87 ? -28.183 -28.293 5.336 1.00 27.79 88 GLY A N 1
ATOM 663 C CA . GLY A 1 87 ? -28.221 -27.041 6.071 1.00 31.31 88 GLY A CA 1
ATOM 664 C C . GLY A 1 87 ? -26.934 -26.681 6.794 1.00 32.77 88 GLY A C 1
ATOM 665 O O . GLY A 1 87 ? -26.662 -25.503 7.038 1.00 29.80 88 GLY A O 1
ATOM 666 N N . LYS A 1 88 ? -26.144 -27.693 7.140 1.00 29.04 89 LYS A N 1
ATOM 667 C CA . LYS A 1 88 ? -24.909 -27.492 7.896 1.00 30.88 89 LYS A CA 1
ATOM 668 C C . LYS A 1 88 ? -23.792 -26.962 6.995 1.00 28.66 89 LYS A C 1
ATOM 669 O O . LYS A 1 88 ? -23.876 -27.079 5.771 1.00 29.70 89 LYS A O 1
ATOM 675 N N . PRO A 1 89 ? -22.750 -26.356 7.594 1.00 30.93 90 PRO A N 1
ATOM 676 C CA . PRO A 1 89 ? -21.625 -25.879 6.779 1.00 31.64 90 PRO A CA 1
ATOM 677 C C . PRO A 1 89 ? -21.014 -27.018 5.970 1.00 31.51 90 PRO A C 1
ATOM 678 O O . PRO A 1 89 ? -20.833 -28.104 6.519 1.00 31.65 90 PRO A O 1
ATOM 682 N N . GLU A 1 90 ? -20.713 -26.772 4.697 1.00 29.03 91 GLU A N 1
ATOM 683 C CA . GLU A 1 90 ? -20.269 -27.828 3.786 1.00 30.18 91 GLU A CA 1
ATOM 684 C C . GLU A 1 90 ? -19.029 -28.579 4.277 1.00 31.95 91 GLU A C 1
ATOM 685 O O . GLU A 1 90 ? -18.903 -29.782 4.049 1.00 26.43 91 GLU A O 1
ATOM 691 N N . ALA A 1 91 ? -18.119 -27.879 4.948 1.00 31.65 92 ALA A N 1
ATOM 692 C CA . ALA A 1 91 ? -16.926 -28.530 5.482 1.00 31.40 92 ALA A CA 1
ATOM 693 C C . ALA A 1 91 ? -17.318 -29.576 6.519 1.00 30.91 92 ALA A C 1
ATOM 694 O O . ALA A 1 91 ? -16.770 -30.681 6.544 1.00 30.55 92 ALA A O 1
ATOM 696 N N . ILE A 1 92 ? -18.279 -29.221 7.366 1.00 28.10 93 ILE A N 1
ATOM 697 C CA . ILE A 1 92 ? -18.767 -30.122 8.401 1.00 29.03 93 ILE A CA 1
ATOM 698 C C . ILE A 1 92 ? -19.570 -31.263 7.770 1.00 30.10 93 ILE A C 1
ATOM 699 O O . ILE A 1 92 ? -19.460 -32.414 8.196 1.00 30.10 93 ILE A O 1
ATOM 704 N N . ARG A 1 93 ? -20.359 -30.951 6.744 1.00 26.66 94 ARG A N 1
ATOM 705 C CA . ARG A 1 93 ? -21.078 -31.988 6.000 1.00 24.29 94 ARG A CA 1
ATOM 706 C C . ARG A 1 93 ? -20.097 -33.010 5.419 1.00 28.26 94 ARG A C 1
ATOM 707 O O . ARG A 1 93 ? -20.304 -34.217 5.522 1.00 24.56 94 ARG A O 1
ATOM 715 N N . ARG A 1 94 ? -19.028 -32.514 4.808 1.00 29.05 95 ARG A N 1
ATOM 716 C CA . ARG A 1 94 ? -18.031 -33.388 4.202 1.00 31.07 95 ARG A CA 1
ATOM 717 C C . ARG A 1 94 ? -17.360 -34.273 5.247 1.00 29.05 95 ARG A C 1
ATOM 718 O O . ARG A 1 94 ? -17.112 -35.454 5.003 1.00 26.95 95 ARG A O 1
ATOM 726 N N . ALA A 1 95 ? -17.083 -33.699 6.413 1.00 26.48 96 ALA A N 1
ATOM 727 C CA . ALA A 1 95 ? -16.527 -34.455 7.527 1.00 29.75 96 ALA A CA 1
ATOM 728 C C . ALA A 1 95 ? -17.512 -35.520 7.994 1.00 29.17 96 ALA A C 1
ATOM 729 O O . ALA A 1 95 ? -17.128 -36.650 8.277 1.00 28.86 96 ALA A O 1
ATOM 731 N N . LEU A 1 96 ? -18.785 -35.146 8.074 1.00 27.71 97 LEU A N 1
ATOM 732 C CA . LEU A 1 96 ? -19.838 -36.064 8.490 1.00 28.95 97 LEU A CA 1
ATOM 733 C C . LEU A 1 96 ? -20.022 -37.202 7.489 1.00 23.97 97 LEU A C 1
ATOM 734 O O . LEU A 1 96 ? -20.353 -38.321 7.871 1.00 24.94 97 LEU A O 1
ATOM 739 N N . GLY A 1 97 ? -19.814 -36.912 6.209 1.00 23.64 98 GLY A N 1
ATOM 740 C CA . GLY A 1 97 ? -19.875 -37.941 5.188 1.00 25.17 98 GLY A CA 1
ATOM 741 C C . GLY A 1 97 ? -18.769 -38.962 5.377 1.00 27.85 98 GLY A C 1
ATOM 742 O O . GLY A 1 97 ? -19.008 -40.173 5.351 1.00 25.42 98 GLY A O 1
ATOM 743 N N . LEU A 1 98 ? -17.553 -38.463 5.578 1.00 26.90 99 LEU A N 1
ATOM 744 C CA . LEU A 1 98 ? -16.404 -39.316 5.847 1.00 27.03 99 LEU A CA 1
ATOM 745 C C . LEU A 1 98 ? -16.648 -40.158 7.095 1.00 27.42 99 LEU A C 1
ATOM 746 O O . LEU A 1 98 ? -16.452 -41.375 7.084 1.00 26.86 99 LEU A O 1
ATOM 751 N N . ALA A 1 99 ? -17.098 -39.503 8.161 1.00 26.16 100 ALA A N 1
ATOM 752 C CA . ALA A 1 99 ? -17.343 -40.180 9.427 1.00 28.23 100 ALA A CA 1
ATOM 753 C C . ALA A 1 99 ? -18.349 -41.323 9.276 1.00 29.57 100 ALA A C 1
ATOM 754 O O . ALA A 1 99 ? -18.127 -42.413 9.798 1.00 30.75 100 ALA A O 1
ATOM 756 N N . ASN A 1 100 ? -19.441 -41.080 8.552 1.00 30.00 101 ASN A N 1
ATOM 757 C CA . ASN A 1 100 ? -20.481 -42.099 8.383 1.00 30.04 101 ASN A CA 1
ATOM 758 C C . ASN A 1 100 ? -19.938 -43.300 7.615 1.00 31.13 101 ASN A C 1
ATOM 759 O O . ASN A 1 100 ? -20.176 -44.446 7.991 1.00 31.99 101 ASN A O 1
ATOM 764 N N . VAL A 1 101 ? -19.217 -43.023 6.534 1.00 30.19 102 VAL A N 1
ATOM 765 C CA . VAL A 1 101 ? -18.590 -44.063 5.730 1.00 30.13 102 VAL A CA 1
ATOM 766 C C . VAL A 1 101 ? -17.684 -44.925 6.605 1.00 29.42 102 VAL A C 1
ATOM 767 O O . VAL A 1 101 ? -17.794 -46.149 6.604 1.00 30.00 102 VAL A O 1
ATOM 771 N N . LEU A 1 102 ? -16.816 -44.272 7.372 1.00 27.79 103 LEU A N 1
ATOM 772 C CA . LEU A 1 102 ? -15.850 -44.959 8.224 1.00 30.38 103 LEU A CA 1
ATOM 773 C C . LEU A 1 102 ? -16.516 -45.695 9.385 1.00 30.61 103 LEU A C 1
ATOM 774 O O . LEU A 1 102 ? -16.101 -46.799 9.739 1.00 29.74 103 LEU A O 1
ATOM 779 N N . ASN A 1 103 ? -17.544 -45.087 9.974 1.00 29.02 104 ASN A N 1
ATOM 780 C CA . ASN A 1 103 ? -18.256 -45.702 11.096 1.00 33.27 104 ASN A CA 1
ATOM 781 C C . ASN A 1 103 ? -18.995 -46.976 10.693 1.00 34.34 104 ASN A C 1
ATOM 782 O O . ASN A 1 103 ? -19.025 -47.947 11.450 1.00 35.85 104 ASN A O 1
ATOM 787 N N . LYS A 1 104 ? -19.599 -46.971 9.508 1.00 31.62 105 LYS A N 1
ATOM 788 C CA . LYS A 1 104 ? -20.503 -48.056 9.126 1.00 31.29 105 LYS A CA 1
ATOM 789 C C . LYS A 1 104 ? -19.901 -49.062 8.142 1.00 30.60 105 LYS A C 1
ATOM 790 O O . LYS A 1 104 ? -20.487 -50.119 7.913 1.00 28.91 105 LYS A O 1
ATOM 796 N N . SER A 1 105 ? -18.747 -48.738 7.562 1.00 27.00 106 SER A N 1
ATOM 797 C CA . SER A 1 105 ? -18.104 -49.620 6.588 1.00 30.94 106 SER A CA 1
ATOM 798 C C . SER A 1 105 ? -17.780 -50.992 7.165 1.00 32.51 106 SER A C 1
ATOM 799 O O . SER A 1 105 ? -17.290 -51.110 8.290 1.00 33.11 106 SER A O 1
ATOM 802 N N . THR A 1 106 ? -18.062 -52.026 6.381 1.00 29.38 107 THR A N 1
ATOM 803 C CA . THR A 1 106 ? -17.563 -53.361 6.665 1.00 31.03 107 THR A CA 1
ATOM 804 C C . THR A 1 106 ? -16.045 -53.328 6.523 1.00 30.03 107 THR A C 1
ATOM 805 O O . THR A 1 106 ? -15.535 -52.836 5.517 1.00 29.23 107 THR A O 1
ATOM 809 N N . LEU A 1 107 ? -15.329 -53.828 7.530 1.00 28.87 108 LEU A N 1
ATOM 810 C CA . LEU A 1 107 ? -13.864 -53.824 7.506 1.00 30.05 108 LEU A CA 1
ATOM 811 C C . LEU A 1 107 ? -13.329 -55.199 7.117 1.00 33.66 108 LEU A C 1
ATOM 812 O O . LEU A 1 107 ? -14.002 -56.210 7.321 1.00 31.61 108 LEU A O 1
ATOM 817 N N . VAL A 1 108 ? -12.117 -55.230 6.567 1.00 33.69 109 VAL A N 1
ATOM 818 C CA . VAL A 1 108 ? -11.550 -56.460 6.025 1.00 36.05 109 VAL A CA 1
ATOM 819 C C . VAL A 1 108 ? -10.229 -56.832 6.696 1.00 35.93 109 VAL A C 1
ATOM 820 O O . VAL A 1 108 ? -9.369 -55.982 6.919 1.00 38.15 109 VAL A O 1
ATOM 824 N N . LEU A 1 109 ? -10.087 -58.115 7.015 1.00 35.93 110 LEU A N 1
ATOM 825 C CA . LEU A 1 109 ? -8.824 -58.681 7.473 1.00 34.39 110 LEU A CA 1
ATOM 826 C C . LEU A 1 109 ? -8.553 -59.964 6.699 1.00 35.28 110 LEU A C 1
ATOM 827 O O . LEU A 1 109 ? -9.443 -60.800 6.560 1.00 36.60 110 LEU A O 1
ATOM 832 N N . GLN A 1 110 ? -7.335 -60.121 6.191 1.00 34.18 111 GLN A N 1
ATOM 833 C CA . GLN A 1 110 ? -6.990 -61.301 5.403 1.00 34.62 111 GLN A CA 1
ATOM 834 C C . GLN A 1 110 ? -5.914 -62.143 6.080 1.00 36.37 111 GLN A C 1
ATOM 835 O O . GLN A 1 110 ? -5.214 -61.672 6.979 1.00 34.71 111 GLN A O 1
ATOM 841 N N . GLU A 1 111 ? -5.778 -63.390 5.645 1.00 34.46 112 GLU A N 1
ATOM 842 C CA . GLU A 1 111 ? -4.704 -64.235 6.151 1.00 35.77 112 GLU A CA 1
ATOM 843 C C . GLU A 1 111 ? -3.355 -63.703 5.676 1.00 36.44 112 GLU A C 1
ATOM 844 O O . GLU A 1 111 ? -3.272 -63.068 4.623 1.00 35.78 112 GLU A O 1
ATOM 850 N N . ASP A 1 112 ? -2.320 -63.942 6.485 1.00 34.23 113 ASP A N 1
ATOM 851 C CA . ASP A 1 112 ? -0.919 -63.661 6.151 1.00 33.75 113 ASP A CA 1
ATOM 852 C C . ASP A 1 112 ? -0.519 -62.176 6.109 1.00 34.55 113 ASP A C 1
ATOM 853 O O . ASP A 1 112 ? 0.656 -61.859 6.284 1.00 37.74 113 ASP A O 1
ATOM 858 N N . GLU A 1 113 ? -1.463 -61.267 5.884 1.00 30.18 114 GLU A N 1
ATOM 859 C CA . GLU A 1 113 ? -1.110 -59.849 5.804 1.00 29.20 114 GLU A CA 1
ATOM 860 C C . GLU A 1 113 ? -0.765 -59.281 7.185 1.00 30.82 114 GLU A C 1
ATOM 861 O O . GLU A 1 113 ? -1.377 -59.654 8.186 1.00 30.54 114 GLU A O 1
ATOM 867 N N . PHE A 1 114 ? 0.228 -58.392 7.234 1.00 29.25 115 PHE A N 1
ATOM 868 C CA . PHE A 1 114 ? 0.604 -57.728 8.482 1.00 29.59 115 PHE A CA 1
ATOM 869 C C . PHE A 1 114 ? 0.164 -56.265 8.470 1.00 32.63 115 PHE A C 1
ATOM 870 O O . PHE A 1 114 ? -0.377 -55.764 9.455 1.00 36.37 115 PHE A O 1
ATOM 878 N N . ILE A 1 115 ? 0.427 -55.575 7.365 1.00 28.79 116 ILE A N 1
ATOM 879 C CA . ILE A 1 115 ? -0.201 -54.285 7.116 1.00 26.08 116 ILE A CA 1
ATOM 880 C C . ILE A 1 115 ? -1.649 -54.572 6.760 1.00 31.59 116 ILE A C 1
ATOM 881 O O . ILE A 1 115 ? -1.911 -55.276 5.783 1.00 33.73 116 ILE A O 1
ATOM 886 N N . VAL A 1 116 ? -2.586 -54.044 7.545 1.00 30.16 117 VAL A N 1
ATOM 887 C CA . VAL A 1 116 ? -4.000 -54.353 7.341 1.00 28.77 117 VAL A CA 1
ATOM 888 C C . VAL A 1 116 ? -4.788 -53.124 6.917 1.00 31.06 117 VAL A C 1
ATOM 889 O O . VAL A 1 116 ? -4.325 -51.994 7.058 1.00 30.28 117 VAL A O 1
ATOM 893 N N . GLY A 1 117 ? -5.991 -53.357 6.404 1.00 33.48 118 GLY A N 1
ATOM 894 C CA . GLY A 1 117 ? -6.880 -52.277 6.028 1.00 30.66 118 GLY A CA 1
ATOM 895 C C . GLY A 1 117 ? -7.357 -52.375 4.595 1.00 32.34 118 GLY A C 1
ATOM 896 O O . GLY A 1 117 ? -6.693 -52.974 3.748 1.00 29.77 118 GLY A O 1
ATOM 897 N N . TYR A 1 118 ? -8.520 -51.793 4.326 1.00 30.04 119 TYR A N 1
ATOM 898 C CA . TYR A 1 118 ? -9.049 -51.760 2.972 1.00 29.10 119 TYR A CA 1
ATOM 899 C C . TYR A 1 118 ? -10.049 -50.611 2.843 1.00 31.73 119 TYR A C 1
ATOM 900 O O . TYR A 1 118 ? -10.414 -49.982 3.837 1.00 28.33 119 TYR A O 1
ATOM 909 N N . HIS A 1 119 ? -10.480 -50.338 1.615 1.00 31.30 120 HIS A N 1
ATOM 910 C CA . HIS A 1 119 ? -11.268 -49.145 1.319 1.00 30.74 120 HIS A CA 1
ATOM 911 C C . HIS A 1 119 ? -12.622 -49.480 0.693 1.00 32.72 120 HIS A C 1
ATOM 912 O O . HIS A 1 119 ? -13.288 -48.608 0.139 1.00 32.37 120 HIS A O 1
ATOM 919 N N . ALA A 1 120 ? -13.019 -50.746 0.776 1.00 32.63 121 ALA A N 1
ATOM 920 C CA . ALA A 1 120 ? -14.358 -51.158 0.361 1.00 29.51 121 ALA A CA 1
ATOM 921 C C . ALA A 1 120 ? -14.830 -52.318 1.234 1.00 29.88 121 ALA A C 1
ATOM 922 O O . ALA A 1 120 ? -14.082 -52.796 2.089 1.00 29.49 121 ALA A O 1
ATOM 924 N N . GLU A 1 121 ? -16.067 -52.762 1.019 1.00 30.42 122 GLU A N 1
ATOM 925 C CA . GLU A 1 121 ? -16.702 -53.738 1.906 1.00 30.61 122 GLU A CA 1
ATOM 926 C C . GLU A 1 121 ? -16.273 -55.177 1.637 1.00 33.45 122 GLU A C 1
ATOM 927 O O . GLU A 1 121 ? -16.651 -56.089 2.369 1.00 34.23 122 GLU A O 1
ATOM 933 N N . ASP A 1 122 ? -15.485 -55.371 0.588 1.00 33.71 123 ASP A N 1
ATOM 934 C CA . ASP A 1 122 ? -15.091 -56.704 0.149 1.00 35.08 123 ASP A CA 1
ATOM 935 C C . ASP A 1 122 ? -13.708 -56.578 -0.488 1.00 33.62 123 ASP A C 1
ATOM 936 O O . ASP A 1 122 ? -13.464 -55.647 -1.255 1.00 33.44 123 ASP A O 1
ATOM 941 N N . PRO A 1 123 ? -12.790 -57.503 -0.157 1.00 28.84 124 PRO A N 1
ATOM 942 C CA . PRO A 1 123 ? -11.389 -57.381 -0.584 1.00 31.51 124 PRO A CA 1
ATOM 943 C C . PRO A 1 123 ? -11.207 -57.414 -2.100 1.00 33.35 124 PRO A C 1
ATOM 944 O O . PRO A 1 123 ? -10.131 -57.078 -2.594 1.00 31.25 124 PRO A O 1
ATOM 948 N N . ASN A 1 124 ? -12.251 -57.807 -2.825 1.00 28.05 125 ASN A N 1
ATOM 949 C CA . ASN A 1 124 ? -12.188 -57.859 -4.279 1.00 30.20 125 ASN A CA 1
ATOM 950 C C . ASN A 1 124 ? -12.819 -56.626 -4.910 1.00 31.87 125 ASN A C 1
ATOM 951 O O . ASN A 1 124 ? -12.852 -56.495 -6.134 1.00 32.07 125 ASN A O 1
ATOM 956 N N . MET A 1 125 ? -13.308 -55.715 -4.075 1.00 28.45 126 MET A N 1
ATOM 957 C CA . MET A 1 125 ? -14.069 -54.578 -4.578 1.00 29.05 126 MET A CA 1
ATOM 958 C C . MET A 1 125 ? -13.330 -53.245 -4.538 1.00 35.32 126 MET A C 1
ATOM 959 O O . MET A 1 125 ? -12.278 -53.107 -3.910 1.00 32.31 126 MET A O 1
ATOM 964 N N . PHE A 1 126 ? -13.908 -52.271 -5.232 1.00 33.70 127 PHE A N 1
ATOM 965 C CA . PHE A 1 126 ? -13.442 -50.894 -5.212 1.00 31.76 127 PHE A CA 1
ATOM 966 C C . PHE A 1 126 ? -14.647 -49.974 -5.030 1.00 29.62 127 PHE A C 1
ATOM 967 O O . PHE A 1 126 ? -15.724 -50.255 -5.551 1.00 31.46 127 PHE A O 1
ATOM 975 N N . PRO A 1 127 ? -14.471 -48.880 -4.274 1.00 27.34 128 PRO A N 1
ATOM 976 C CA . PRO A 1 127 ? -15.552 -47.923 -4.021 1.00 28.92 128 PRO A CA 1
ATOM 977 C C . PRO A 1 127 ? -15.759 -46.969 -5.193 1.00 31.42 128 PRO A C 1
ATOM 978 O O . PRO A 1 127 ? -14.897 -46.888 -6.067 1.00 29.45 128 PRO A O 1
ATOM 982 N N . LEU A 1 128 ? -16.890 -46.270 -5.213 1.00 30.03 129 LEU A N 1
ATOM 983 C CA . LEU A 1 128 ? -17.186 -45.322 -6.281 1.00 30.62 129 LEU A CA 1
ATOM 984 C C . LEU A 1 128 ? -17.483 -43.939 -5.709 1.00 29.27 129 LEU A C 1
ATOM 985 O O . LEU A 1 128 ? -17.598 -43.772 -4.493 1.00 25.22 129 LEU A O 1
ATOM 990 N N . TYR A 1 129 ? -17.614 -42.957 -6.595 1.00 26.19 130 TYR A N 1
ATOM 991 C CA . TYR A 1 129 ? -17.569 -41.553 -6.196 1.00 25.56 130 TYR A CA 1
ATOM 992 C C . TYR A 1 129 ? -18.621 -40.710 -6.911 1.00 27.43 130 TYR A C 1
ATOM 993 O O . TYR A 1 129 ? -18.299 -39.948 -7.827 1.00 26.77 130 TYR A O 1
ATOM 1002 N N . PRO A 1 130 ? -19.887 -40.833 -6.483 1.00 26.59 131 PRO A N 1
ATOM 1003 C CA . PRO A 1 130 ? -20.981 -40.087 -7.113 1.00 26.46 131 PRO A CA 1
ATOM 1004 C C . PRO A 1 130 ? -20.884 -38.584 -6.848 1.00 25.67 131 PRO A C 1
ATOM 1005 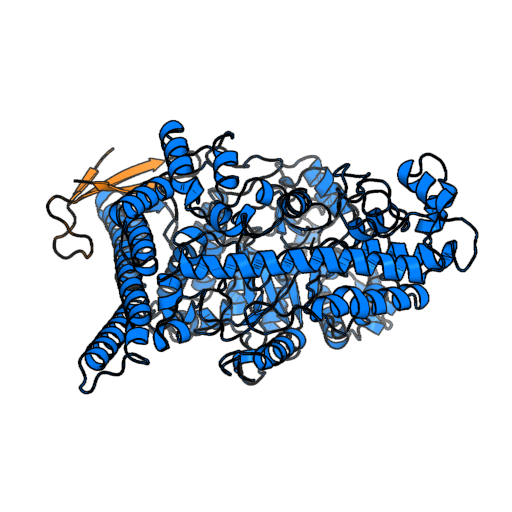O O . PRO A 1 130 ? -21.483 -37.793 -7.574 1.00 29.04 131 PRO A O 1
ATOM 1009 N N . GLU A 1 131 ? -20.120 -38.205 -5.827 1.00 27.95 132 GLU A N 1
ATOM 1010 C CA . GLU A 1 131 ? -19.938 -36.799 -5.480 1.00 27.57 132 GLU A CA 1
ATOM 1011 C C . GLU A 1 131 ? -18.990 -36.097 -6.451 1.00 30.55 132 GLU A C 1
ATOM 1012 O O . GLU A 1 131 ? -18.878 -34.869 -6.444 1.00 30.42 132 GLU A O 1
ATOM 1018 N N . LEU A 1 132 ? -18.313 -36.880 -7.286 1.00 27.84 133 LEU A N 1
ATOM 1019 C CA . LEU A 1 132 ? -17.329 -36.345 -8.222 1.00 28.57 133 LEU A CA 1
ATOM 1020 C C . LEU A 1 132 ? -17.903 -36.224 -9.630 1.00 29.27 133 LEU A C 1
ATOM 1021 O O . LEU A 1 132 ? -18.340 -35.149 -10.038 1.00 27.89 133 LEU A O 1
ATOM 1026 N N . SER A 1 133 ? -17.901 -37.325 -10.372 1.00 29.66 134 SER A N 1
ATOM 1027 C CA . SER A 1 133 ? -18.426 -37.314 -11.734 1.00 31.68 134 SER A CA 1
ATOM 1028 C C . SER A 1 133 ? -19.632 -38.232 -11.890 1.00 35.23 134 SER A C 1
ATOM 1029 O O . SER A 1 133 ? -19.527 -39.444 -11.694 1.00 30.90 134 SER A O 1
ATOM 1032 N N A HIS A 1 134 ? -20.771 -37.638 -12.233 0.50 33.35 135 HIS A N 1
ATOM 1033 N N B HIS A 1 134 ? -20.777 -37.663 -12.258 0.50 33.37 135 HIS A N 1
ATOM 1034 C CA A HIS A 1 134 ? -21.998 -38.383 -12.480 0.50 34.83 135 HIS A CA 1
ATOM 1035 C CA B HIS A 1 134 ? -21.981 -38.467 -12.441 0.50 34.77 135 HIS A CA 1
ATOM 1036 C C A HIS A 1 134 ? -21.818 -39.337 -13.656 0.50 34.57 135 HIS A C 1
ATOM 1037 C C B HIS A 1 134 ? -21.873 -39.336 -13.693 0.50 34.59 135 HIS A C 1
ATOM 1038 O O A HIS A 1 134 ? -22.281 -40.476 -13.622 0.50 35.50 135 HIS A O 1
ATOM 1039 O O B HIS A 1 134 ? -22.446 -40.423 -13.749 0.50 35.92 135 HIS A O 1
ATOM 1052 N N . MET A 1 135 ? -21.129 -38.862 -14.689 1.00 35.28 136 MET A N 1
ATOM 1053 C CA . MET A 1 135 ? -20.889 -39.647 -15.899 1.00 37.40 136 MET A CA 1
ATOM 1054 C C . MET A 1 135 ? -20.054 -40.891 -15.609 1.00 37.20 136 MET A C 1
ATOM 1055 O O . MET A 1 135 ? -20.343 -41.970 -16.127 1.00 35.49 136 MET A O 1
ATOM 1060 N N . ALA A 1 136 ? -19.020 -40.735 -14.785 1.00 32.95 137 ALA A N 1
ATOM 1061 C CA . ALA A 1 136 ? -18.150 -41.852 -14.430 1.00 35.84 137 ALA A CA 1
ATOM 1062 C C . ALA A 1 136 ? -18.926 -42.955 -13.712 1.00 37.90 137 ALA A C 1
ATOM 1063 O O . ALA A 1 136 ? -18.746 -44.138 -14.000 1.00 35.66 137 ALA A O 1
ATOM 1065 N N . VAL A 1 137 ? -19.788 -42.566 -12.778 1.00 35.24 138 VAL A N 1
ATOM 1066 C CA . VAL A 1 137 ? -20.605 -43.540 -12.062 1.00 34.80 138 VAL A CA 1
ATOM 1067 C C . VAL A 1 137 ? -21.582 -44.204 -13.024 1.00 36.45 138 VAL A C 1
ATOM 1068 O O . VAL A 1 137 ? -21.794 -45.418 -12.967 1.00 34.14 138 VAL A O 1
ATOM 1072 N N . GLN A 1 138 ? -22.163 -43.407 -13.914 1.00 36.80 139 GLN A N 1
ATOM 1073 C CA . GLN A 1 138 ? -23.120 -43.916 -14.891 1.00 39.29 139 GLN A CA 1
ATOM 1074 C C . GLN A 1 138 ? -22.489 -44.998 -15.765 1.00 39.13 139 GLN A C 1
ATOM 1075 O O . GLN A 1 138 ? -23.142 -45.982 -16.112 1.00 37.42 139 GLN A O 1
ATOM 1081 N N . ASP A 1 139 ? -21.216 -44.814 -16.107 1.00 38.20 140 ASP A N 1
ATOM 1082 C CA . ASP A 1 139 ? -20.482 -45.795 -16.903 1.00 40.35 140 ASP A CA 1
ATOM 1083 C C . ASP A 1 139 ? -20.419 -47.148 -16.205 1.00 38.19 140 ASP A C 1
ATOM 1084 O O . ASP A 1 139 ? -20.588 -48.188 -16.841 1.00 37.86 140 ASP A O 1
ATOM 1089 N N . TYR A 1 140 ? -20.170 -47.134 -14.898 1.00 34.59 141 TYR A N 1
ATOM 1090 C CA . TYR A 1 140 ? -20.094 -48.380 -14.141 1.00 35.32 141 TYR A CA 1
ATOM 1091 C C . TYR A 1 140 ? -21.467 -49.020 -13.991 1.00 34.19 141 TYR A C 1
ATOM 1092 O O . TYR A 1 140 ? -21.582 -50.245 -13.962 1.00 35.27 141 TYR A O 1
ATOM 1101 N N . LEU A 1 141 ? -22.504 -48.192 -13.903 1.00 34.16 142 LEU A N 1
ATOM 1102 C CA . LEU A 1 141 ? -23.873 -48.692 -13.854 1.00 35.71 142 LEU A CA 1
ATOM 1103 C C . LEU A 1 141 ? -24.203 -49.425 -15.150 1.00 39.70 142 LEU A C 1
ATOM 1104 O O . LEU A 1 141 ? -25.002 -50.362 -15.161 1.00 38.99 142 LEU A O 1
ATOM 1109 N N . ARG A 1 142 ? -23.576 -48.993 -16.240 1.00 41.13 143 ARG A N 1
ATOM 1110 C CA . ARG A 1 142 ? -23.765 -49.631 -17.538 1.00 46.63 143 ARG A CA 1
ATOM 1111 C C . ARG A 1 142 ? -22.615 -50.588 -17.852 1.00 46.21 143 ARG A C 1
ATOM 1112 O O . ARG A 1 142 ? -22.146 -50.654 -18.988 1.00 49.38 143 ARG A O 1
ATOM 1120 N N . SER A 1 143 ? -22.159 -51.325 -16.845 1.00 39.38 144 SER A N 1
ATOM 1121 C CA . SER A 1 143 ? -21.048 -52.251 -17.033 1.00 37.02 144 SER A CA 1
ATOM 1122 C C . SER A 1 143 ? -21.250 -53.544 -16.250 1.00 34.63 144 SER A C 1
ATOM 1123 O O . SER A 1 143 ? -22.189 -53.665 -15.466 1.00 35.88 144 SER A O 1
ATOM 1126 N N . ASP A 1 144 ? -20.343 -54.496 -16.451 1.00 33.85 145 ASP A N 1
ATOM 1127 C CA . ASP A 1 144 ? -20.396 -55.777 -15.752 1.00 36.19 145 ASP A CA 1
ATOM 1128 C C . ASP A 1 144 ? -19.946 -55.654 -14.300 1.00 34.52 145 ASP A C 1
ATOM 1129 O O . ASP A 1 144 ? -19.929 -56.642 -13.566 1.00 33.49 145 ASP A O 1
ATOM 1134 N N . TYR A 1 145 ? -19.592 -54.440 -13.890 1.00 29.96 146 TYR A N 1
ATOM 1135 C CA . TYR A 1 145 ? -19.023 -54.212 -12.567 1.00 31.01 146 TYR A CA 1
ATOM 1136 C C . TYR A 1 145 ? -19.842 -53.234 -11.734 1.00 32.46 146 TYR A C 1
ATOM 1137 O O . TYR A 1 145 ? -19.332 -52.645 -10.786 1.00 35.39 146 TYR A O 1
ATOM 1146 N N . SER A 1 146 ? -21.111 -53.073 -12.086 1.00 31.95 147 SER A N 1
ATOM 1147 C CA . SER A 1 146 ? -21.995 -52.153 -11.377 1.00 31.97 147 SER A CA 1
ATOM 1148 C C . SER A 1 146 ? -22.081 -52.483 -9.893 1.00 31.55 147 SER A C 1
ATOM 1149 O O . SER A 1 146 ? -22.167 -53.652 -9.517 1.00 30.22 147 SER A O 1
ATOM 1152 N N . PRO A 1 147 ? -22.048 -51.448 -9.041 1.00 30.54 148 PRO A N 1
ATOM 1153 C CA . PRO A 1 147 ? -22.358 -51.646 -7.622 1.00 32.54 148 PRO A CA 1
ATOM 1154 C C . PRO A 1 147 ? -23.748 -52.250 -7.454 1.00 31.03 148 PRO A C 1
ATOM 1155 O O . PRO A 1 147 ? -24.634 -51.971 -8.267 1.00 30.43 148 PRO A O 1
ATOM 1159 N N . GLN A 1 148 ? -23.923 -53.074 -6.425 1.00 31.68 149 GLN A N 1
ATOM 1160 C CA . GLN A 1 148 ? -25.186 -53.768 -6.187 1.00 30.47 149 GLN A CA 1
ATOM 1161 C C . GLN A 1 148 ? -25.765 -53.386 -4.830 1.00 29.56 149 GLN A C 1
ATOM 1162 O O . GLN A 1 148 ? -25.019 -53.226 -3.869 1.00 34.10 149 GLN A O 1
ATOM 1168 N N . PRO A 1 149 ? -27.099 -53.259 -4.735 1.00 29.66 150 PRO A N 1
ATOM 1169 C CA . PRO A 1 149 ? -28.094 -53.425 -5.806 1.00 34.48 150 PRO A CA 1
ATOM 1170 C C . PRO A 1 149 ? -28.056 -52.314 -6.853 1.00 33.80 150 PRO A C 1
ATOM 1171 O O . PRO A 1 149 ? -27.910 -51.142 -6.510 1.00 36.33 150 PRO A O 1
ATOM 1175 N N . ALA A 1 150 ? -28.190 -52.698 -8.118 1.00 34.75 151 ALA A N 1
ATOM 1176 C CA . ALA A 1 150 ? -28.131 -51.764 -9.238 1.00 37.83 151 ALA A CA 1
ATOM 1177 C C . ALA A 1 150 ? -29.162 -50.642 -9.119 1.00 36.64 151 ALA A C 1
ATOM 1178 O O . ALA A 1 150 ? -28.886 -49.497 -9.478 1.00 36.62 151 ALA A O 1
ATOM 1180 N N . ASP A 1 151 ? -30.350 -50.972 -8.622 1.00 36.54 152 ASP A N 1
ATOM 1181 C CA . ASP A 1 151 ? -31.419 -49.984 -8.499 1.00 40.88 152 ASP A CA 1
ATOM 1182 C C . ASP A 1 151 ? -31.067 -48.921 -7.472 1.00 35.59 152 ASP A C 1
ATOM 1183 O O . ASP A 1 151 ? -31.298 -47.733 -7.696 1.00 37.10 152 ASP A O 1
ATOM 1188 N N . GLU A 1 152 ? -30.510 -49.349 -6.344 1.00 32.00 153 GLU A N 1
ATOM 1189 C CA . GLU A 1 152 ? -30.100 -48.411 -5.309 1.00 34.56 153 GLU A CA 1
ATOM 1190 C C . GLU A 1 152 ? -28.953 -47.543 -5.814 1.00 35.09 153 GLU A C 1
ATOM 1191 O O . GLU A 1 152 ? -28.945 -46.330 -5.608 1.00 37.63 153 GLU A O 1
ATOM 1197 N N . ALA A 1 153 ? -27.990 -48.175 -6.479 1.00 35.02 154 ALA A N 1
ATOM 1198 C CA . ALA A 1 153 ? -26.840 -47.466 -7.029 1.00 32.64 154 ALA A CA 1
ATOM 1199 C C . ALA A 1 153 ? -27.285 -46.398 -8.019 1.00 33.04 154 ALA A C 1
ATOM 1200 O O . ALA A 1 153 ? -26.755 -45.288 -8.025 1.00 32.08 154 ALA A O 1
ATOM 1202 N N . ALA A 1 154 ? -28.263 -46.740 -8.853 1.00 32.92 155 ALA A N 1
ATOM 1203 C CA . ALA A 1 154 ? -28.822 -45.793 -9.814 1.00 36.09 155 ALA A CA 1
ATOM 1204 C C . ALA A 1 154 ? -29.512 -44.632 -9.105 1.00 37.12 155 ALA A C 1
ATOM 1205 O O . ALA A 1 154 ? -29.377 -43.476 -9.508 1.00 34.14 155 ALA A O 1
ATOM 1207 N N . ALA A 1 155 ? -30.257 -44.948 -8.051 1.00 36.44 156 ALA A N 1
ATOM 1208 C CA . ALA A 1 155 ? -30.944 -43.927 -7.269 1.00 35.19 156 ALA A CA 1
ATOM 1209 C C . ALA A 1 155 ? -29.936 -43.017 -6.578 1.00 32.64 156 ALA A C 1
ATOM 1210 O O . ALA A 1 155 ? -30.168 -41.817 -6.423 1.00 27.48 156 ALA A O 1
ATOM 1212 N N . ILE A 1 156 ? -28.812 -43.594 -6.166 1.00 32.28 157 ILE A N 1
ATOM 1213 C CA . ILE A 1 156 ? -27.767 -42.828 -5.502 1.00 28.33 157 ILE A CA 1
ATOM 1214 C C . ILE A 1 156 ? -27.149 -41.837 -6.478 1.00 31.34 157 ILE A C 1
ATOM 1215 O O . ILE A 1 156 ? -26.949 -40.670 -6.139 1.00 32.04 157 ILE A O 1
ATOM 1220 N N . ASN A 1 157 ? -26.858 -42.296 -7.692 1.00 30.76 158 ASN A N 1
ATOM 1221 C CA . ASN A 1 157 ? -26.224 -41.432 -8.679 1.00 32.19 158 ASN A CA 1
ATOM 1222 C C . ASN A 1 157 ? -27.141 -40.276 -9.066 1.00 34.02 158 ASN A C 1
ATOM 1223 O O . ASN A 1 157 ? -26.684 -39.152 -9.268 1.00 30.00 158 ASN A O 1
ATOM 1228 N N . GLU A 1 158 ? -28.435 -40.556 -9.159 1.00 34.51 159 GLU A N 1
ATOM 1229 C CA . GLU A 1 158 ? -29.399 -39.526 -9.524 1.00 36.71 159 GLU A CA 1
ATOM 1230 C C . GLU A 1 158 ? -29.520 -38.490 -8.411 1.00 32.99 159 GLU A C 1
ATOM 1231 O O . GLU A 1 158 ? -29.659 -37.297 -8.674 1.00 33.12 159 GLU A O 1
ATOM 1237 N N . TYR A 1 159 ? -29.460 -38.950 -7.166 1.00 31.70 160 TYR A N 1
ATOM 1238 C CA . TYR A 1 159 ? -29.479 -38.041 -6.029 1.00 30.80 160 TYR A CA 1
ATOM 1239 C C . TYR A 1 159 ? -28.276 -37.098 -6.072 1.00 28.77 160 TYR A C 1
ATOM 1240 O O . TYR A 1 159 ? -28.402 -35.902 -5.804 1.00 27.57 160 TYR A O 1
ATOM 1249 N N . TRP A 1 160 ? -27.111 -37.639 -6.414 1.00 24.87 161 TRP A N 1
ATOM 1250 C CA . TRP A 1 160 ? -25.873 -36.864 -6.359 1.00 27.44 161 TRP A CA 1
ATOM 1251 C C . TRP A 1 160 ? -25.659 -35.972 -7.572 1.00 25.82 161 TRP A C 1
ATOM 1252 O O . TRP A 1 160 ? -24.885 -35.022 -7.501 1.00 32.28 161 TRP A O 1
ATOM 1263 N N . LYS A 1 161 ? -26.341 -36.279 -8.673 1.00 26.24 162 LYS A N 1
ATOM 1264 C CA . LYS A 1 161 ? -26.074 -35.626 -9.955 1.00 30.36 162 LYS A CA 1
ATOM 1265 C C . LYS A 1 161 ? -25.988 -34.089 -9.876 1.00 31.21 162 LYS A C 1
ATOM 1266 O O . LYS A 1 161 ? -24.998 -33.516 -10.333 1.00 31.31 162 LYS A O 1
ATOM 1272 N N . PRO A 1 162 ? -26.995 -33.414 -9.283 1.00 29.76 163 PRO A N 1
ATOM 1273 C CA . PRO A 1 162 ? -26.845 -31.953 -9.252 1.00 28.46 163 PRO A CA 1
ATOM 1274 C C . PRO A 1 162 ? -25.833 -31.465 -8.215 1.00 29.93 163 PRO A C 1
ATOM 1275 O O . PRO A 1 162 ? -25.421 -30.303 -8.264 1.00 31.82 163 PRO A O 1
ATOM 1279 N N . HIS A 1 163 ? -25.439 -32.339 -7.292 1.00 24.78 164 HIS A N 1
ATOM 1280 C CA . HIS A 1 163 ? -24.478 -31.979 -6.255 1.00 27.64 164 HIS A CA 1
ATOM 1281 C C . HIS A 1 163 ? -23.042 -32.283 -6.670 1.00 27.35 164 HIS A C 1
ATOM 1282 O O . HIS A 1 163 ? -22.098 -31.844 -6.013 1.00 27.34 164 HIS A O 1
ATOM 1289 N N . SER A 1 164 ? -22.881 -33.039 -7.752 1.00 29.46 165 SER A N 1
ATOM 1290 C CA . SER A 1 164 ? -21.562 -33.519 -8.156 1.00 28.53 165 SER A CA 1
ATOM 1291 C C . SER A 1 164 ? -20.647 -32.376 -8.578 1.00 28.88 165 SER A C 1
ATOM 1292 O O . SER A 1 164 ? -21.118 -31.331 -9.026 1.00 30.65 165 SER A O 1
ATOM 1295 N N . LEU A 1 165 ? -19.341 -32.587 -8.435 1.00 29.68 166 LEU A N 1
ATOM 1296 C CA . LEU A 1 165 ? -18.349 -31.597 -8.841 1.00 27.97 166 LEU A CA 1
ATOM 1297 C C . LEU A 1 165 ? -18.517 -31.266 -10.317 1.00 28.70 166 LEU A C 1
ATOM 1298 O O . LEU A 1 165 ? -18.406 -30.108 -10.722 1.00 30.94 166 LEU A O 1
ATOM 1303 N N . GLN A 1 166 ? -18.802 -32.292 -11.112 1.00 26.72 167 GLN A N 1
ATOM 1304 C CA . GLN A 1 166 ? -19.014 -32.124 -12.542 1.00 29.84 167 GLN A CA 1
ATOM 1305 C C . GLN A 1 166 ? -20.164 -31.161 -12.832 1.00 31.62 167 GLN A C 1
ATOM 1306 O O . GLN A 1 166 ? -20.036 -30.276 -13.673 1.00 32.83 167 GLN A O 1
ATOM 1312 N N . SER A 1 167 ? -21.284 -31.335 -12.135 1.00 30.90 168 SER A N 1
ATOM 1313 C CA . SER A 1 167 ? -22.436 -30.457 -12.331 1.00 29.41 168 SER A CA 1
ATOM 1314 C C . SER A 1 167 ? -22.159 -29.041 -11.836 1.00 29.70 168 SER A C 1
ATOM 1315 O O . SER A 1 167 ? -22.726 -28.085 -12.353 1.00 29.77 168 SER A O 1
ATOM 1318 N N . LYS A 1 168 ? -21.297 -28.913 -10.830 1.00 29.11 169 LYS A N 1
ATOM 1319 C CA . LYS A 1 168 ? -20.925 -27.607 -10.289 1.00 31.95 169 LYS A CA 1
ATOM 1320 C C . LYS A 1 168 ? -20.162 -26.760 -11.308 1.00 33.71 169 LYS A C 1
ATOM 1321 O O . LYS A 1 168 ? -20.392 -25.555 -11.421 1.00 32.52 169 LYS A O 1
ATOM 1327 N N . CYS A 1 169 ? -19.255 -27.401 -12.043 1.00 27.88 170 CYS A N 1
ATOM 1328 C CA . CYS A 1 169 ? -18.302 -26.695 -12.897 1.00 30.96 170 CYS A CA 1
ATOM 1329 C C . CYS A 1 169 ? -18.813 -26.418 -14.304 1.00 29.96 170 CYS A C 1
ATOM 1330 O O . CYS A 1 169 ? -18.554 -25.353 -14.863 1.00 31.42 170 CYS A O 1
ATOM 1333 N N . GLN A 1 170 ? -19.523 -27.386 -14.873 1.00 29.34 171 GLN A N 1
ATOM 1334 C CA . GLN A 1 170 ? -19.962 -27.322 -16.270 1.00 32.68 171 GLN A CA 1
ATOM 1335 C C . GLN A 1 170 ? -20.690 -26.035 -16.711 1.00 31.66 171 GLN A C 1
ATOM 1336 O O . GLN A 1 170 ? -20.465 -25.576 -17.829 1.00 34.66 171 GLN A O 1
ATOM 1342 N N . PRO A 1 171 ? -21.556 -25.449 -15.856 1.00 33.60 172 PRO A N 1
ATOM 1343 C CA . PRO A 1 171 ? -22.291 -24.271 -16.346 1.00 31.19 172 PRO A CA 1
ATOM 1344 C C . PRO A 1 171 ? -21.442 -23.049 -16.705 1.00 33.09 172 PRO A C 1
ATOM 1345 O O . PRO A 1 171 ? -21.944 -22.160 -17.389 1.00 36.49 172 PRO A O 1
ATOM 1349 N N . TYR A 1 172 ? -20.191 -22.998 -16.263 1.00 30.41 173 TYR A N 1
ATOM 1350 C CA . TYR A 1 172 ? -19.383 -21.799 -16.466 1.00 33.03 173 TYR A CA 1
ATOM 1351 C C . TYR A 1 172 ? -18.498 -21.907 -17.702 1.00 38.12 173 TYR A C 1
ATOM 1352 O O . TYR A 1 172 ? -17.562 -21.130 -17.880 1.00 41.35 173 TYR A O 1
ATOM 1361 N N . PHE A 1 173 ? -18.826 -22.862 -18.566 1.00 37.01 174 PHE A N 1
ATOM 1362 C CA . PHE A 1 173 ? -18.146 -23.018 -19.844 1.00 37.32 174 PHE A CA 1
ATOM 1363 C C . PHE A 1 173 ? -19.152 -23.192 -20.972 1.00 40.96 174 PHE A C 1
ATOM 1364 O O . PHE A 1 173 ? -20.225 -23.761 -20.773 1.00 39.32 174 PHE A O 1
ATOM 1372 N N . ASP A 1 174 ? -18.807 -22.681 -22.150 1.00 42.81 175 ASP A N 1
ATOM 1373 C CA . ASP A 1 174 ? -19.584 -22.945 -23.353 1.00 45.26 175 ASP A CA 1
ATOM 1374 C C . ASP A 1 174 ? -19.664 -24.454 -23.549 1.00 47.74 175 ASP A C 1
ATOM 1375 O O . ASP A 1 174 ? -18.635 -25.131 -23.568 1.00 45.24 175 ASP A O 1
ATOM 1380 N N . PRO A 1 175 ? -20.890 -24.988 -23.672 1.00 49.59 176 PRO A N 1
ATOM 1381 C CA . PRO A 1 175 ? -21.108 -26.420 -23.904 1.00 48.19 176 PRO A CA 1
ATOM 1382 C C . PRO A 1 175 ? -20.364 -26.938 -25.132 1.00 46.71 176 PRO A C 1
ATOM 1383 O O . PRO A 1 175 ? -19.997 -28.111 -25.178 1.00 47.81 176 PRO A O 1
ATOM 1387 N N . ALA A 1 176 ? -20.148 -26.065 -26.111 1.00 47.15 177 ALA A N 1
ATOM 1388 C CA . ALA A 1 176 ? -19.402 -26.429 -27.309 1.00 48.53 177 ALA A CA 1
ATOM 1389 C C . ALA A 1 176 ? -17.921 -26.617 -26.986 1.00 49.42 177 ALA A C 1
ATOM 1390 O O . ALA A 1 176 ? -17.257 -27.474 -27.568 1.00 50.19 177 ALA A O 1
ATOM 1392 N N . ASP A 1 177 ? -17.409 -25.811 -26.059 1.00 47.42 178 ASP A N 1
ATOM 1393 C CA . ASP A 1 177 ? -16.019 -25.925 -25.634 1.00 44.60 178 ASP A CA 1
ATOM 1394 C C . ASP A 1 177 ? -15.792 -27.222 -24.868 1.00 43.13 178 ASP A C 1
ATOM 1395 O O . ASP A 1 177 ? -14.826 -27.941 -25.127 1.00 44.84 178 ASP A O 1
ATOM 1400 N N . LEU A 1 178 ? -16.685 -27.518 -23.927 1.00 40.25 179 LEU A N 1
ATOM 1401 C CA . LEU A 1 178 ? -16.604 -28.760 -23.167 1.00 41.70 179 LEU A CA 1
ATOM 1402 C C . LEU A 1 178 ? -16.754 -29.962 -24.088 1.00 43.27 179 LEU A C 1
ATOM 1403 O O . LEU A 1 178 ? -16.106 -30.992 -23.887 1.00 43.94 179 LEU A O 1
ATOM 1408 N N . GLY A 1 179 ? -17.611 -29.827 -25.095 1.00 42.90 180 GLY A N 1
ATOM 1409 C CA . GLY A 1 179 ? -17.792 -30.876 -26.081 1.00 44.54 180 GLY A CA 1
ATOM 1410 C C . GLY A 1 179 ? -16.492 -31.200 -26.790 1.00 44.32 180 GLY A C 1
ATOM 1411 O O . GLY A 1 179 ? -16.171 -32.366 -27.022 1.00 47.64 180 GLY A O 1
ATOM 1412 N N . ARG A 1 180 ? -15.734 -30.160 -27.123 1.00 42.44 181 ARG A N 1
ATOM 1413 C CA . ARG A 1 180 ? -14.441 -30.338 -27.773 1.00 43.69 181 ARG A CA 1
ATOM 1414 C C . ARG A 1 180 ? -13.449 -31.028 -26.841 1.00 40.97 181 ARG A C 1
ATOM 1415 O O . ARG A 1 180 ? -12.713 -31.920 -27.261 1.00 42.71 181 ARG A O 1
ATOM 1423 N N . MET A 1 181 ? -13.438 -30.618 -25.576 1.00 39.44 182 MET A N 1
ATOM 1424 C CA . MET A 1 181 ? -12.561 -31.233 -24.584 1.00 39.08 182 MET A CA 1
ATOM 1425 C C . MET A 1 181 ? -12.918 -32.696 -24.357 1.00 42.19 182 MET A C 1
ATOM 1426 O O . MET A 1 181 ? -12.036 -33.540 -24.194 1.00 41.64 182 MET A O 1
ATOM 1431 N N . TYR A 1 182 ? -14.216 -32.990 -24.348 1.00 42.46 183 TYR A N 1
ATOM 1432 C CA . TYR A 1 182 ? -14.696 -34.327 -24.018 1.00 47.54 183 TYR A CA 1
ATOM 1433 C C . TYR A 1 182 ? -14.389 -35.329 -25.126 1.00 53.31 183 TYR A C 1
ATOM 1434 O O . TYR A 1 182 ? -14.482 -36.538 -24.920 1.00 58.46 183 TYR A O 1
ATOM 1443 N N . GLN A 1 183 ? -14.020 -34.823 -26.299 1.00 55.17 184 GLN A N 1
ATOM 1444 C CA . GLN A 1 183 ? -13.605 -35.682 -27.403 1.00 54.89 184 GLN A CA 1
ATOM 1445 C C . GLN A 1 183 ? -12.262 -36.337 -27.101 1.00 53.99 184 GLN A C 1
ATOM 1446 O O . GLN A 1 183 ? -11.916 -37.360 -27.693 1.00 55.01 184 GLN A O 1
ATOM 1452 N N . VAL A 1 184 ? -11.523 -35.736 -26.170 1.00 52.86 185 VAL A N 1
ATOM 1453 C CA . VAL A 1 184 ? -10.187 -36.185 -25.793 1.00 50.51 185 VAL A CA 1
ATOM 1454 C C . VAL A 1 184 ? -9.336 -36.346 -27.051 1.00 51.59 185 VAL A C 1
ATOM 1455 O O . VAL A 1 184 ? -8.824 -37.428 -27.344 1.00 50.01 185 VAL A O 1
ATOM 1459 N N . SER A 1 185 ? -9.207 -35.256 -27.799 1.00 48.61 186 SER A N 1
ATOM 1460 C CA . SER A 1 185 ? -8.471 -35.263 -29.056 1.00 48.28 186 SER A CA 1
ATOM 1461 C C . SER A 1 185 ? -7.293 -34.294 -28.999 1.00 48.44 186 SER A C 1
ATOM 1462 O O . SER A 1 185 ? -6.139 -34.699 -29.129 1.00 46.75 186 SER A O 1
ATOM 1465 N N . SER A 1 186 ? -7.592 -33.013 -28.802 1.00 46.75 187 SER A N 1
ATOM 1466 C CA . SER A 1 186 ? -6.556 -31.995 -28.672 1.00 46.08 187 SER A CA 1
ATOM 1467 C C . SER A 1 186 ? -6.312 -31.671 -27.206 1.00 42.65 187 SER A C 1
ATOM 1468 O O . SER A 1 186 ? -5.231 -31.221 -26.826 1.00 40.82 187 SER A O 1
ATOM 1471 N N . MET A 1 187 ? -7.332 -31.905 -26.389 1.00 41.42 188 MET A N 1
ATOM 1472 C CA . MET A 1 187 ? -7.264 -31.624 -24.963 1.00 40.12 188 MET A CA 1
ATOM 1473 C C . MET A 1 187 ? -7.725 -32.829 -24.158 1.00 39.55 188 MET A C 1
ATOM 1474 O O . MET A 1 187 ? -8.681 -33.503 -24.538 1.00 39.72 188 MET A O 1
ATOM 1479 N N . GLU A 1 188 ? -7.047 -33.105 -23.050 1.00 36.40 189 GLU A N 1
ATOM 1480 C CA . GLU A 1 188 ? -7.571 -34.067 -22.093 1.00 38.31 189 GLU A CA 1
ATOM 1481 C C . GLU A 1 188 ? -8.833 -33.480 -21.473 1.00 39.06 189 GLU A C 1
ATOM 1482 O O . GLU A 1 188 ? -8.907 -32.275 -21.234 1.00 34.64 189 GLU A O 1
ATOM 1488 N N . ALA A 1 189 ? -9.831 -34.321 -21.228 1.00 38.44 190 ALA A N 1
ATOM 1489 C CA . ALA A 1 189 ? -11.037 -33.859 -20.555 1.00 37.26 190 ALA A CA 1
ATOM 1490 C C . ALA A 1 189 ? -10.668 -33.318 -19.180 1.00 35.35 190 ALA A C 1
ATOM 1491 O O . ALA A 1 189 ? -9.763 -33.840 -18.526 1.00 36.49 190 ALA A O 1
ATOM 1493 N N . PRO A 1 190 ? -11.351 -32.251 -18.745 1.00 34.67 191 PRO A N 1
ATOM 1494 C CA . PRO A 1 190 ? -11.060 -31.684 -17.425 1.00 33.96 191 PRO A CA 1
ATOM 1495 C C . PRO A 1 190 ? -11.326 -32.697 -16.320 1.00 35.66 191 PRO A C 1
ATOM 1496 O O . PRO A 1 190 ? -12.228 -33.523 -16.462 1.00 34.25 191 PRO A O 1
ATOM 1500 N N . SER A 1 191 ? -10.546 -32.641 -15.246 1.00 32.16 192 SER A N 1
ATOM 1501 C CA . SER A 1 191 ? -10.690 -33.590 -14.149 1.00 32.87 192 SER A CA 1
ATOM 1502 C C . SER A 1 191 ? -12.084 -33.595 -13.517 1.00 34.54 192 SER A C 1
ATOM 1503 O O . SER A 1 191 ? -12.503 -34.618 -12.975 1.00 30.50 192 SER A O 1
ATOM 1506 N N . PHE A 1 192 ? -12.810 -32.478 -13.580 1.00 33.41 193 PHE A N 1
ATOM 1507 C CA . PHE A 1 192 ? -14.122 -32.458 -12.936 1.00 29.82 193 PHE A CA 1
ATOM 1508 C C . PHE A 1 192 ? -15.114 -33.348 -13.686 1.00 32.55 193 PHE A C 1
ATOM 1509 O O . PHE A 1 192 ? -16.127 -33.764 -13.126 1.00 36.30 193 PHE A O 1
ATOM 1517 N N . ALA A 1 193 ? -14.804 -33.663 -14.940 1.00 30.54 194 ALA A N 1
ATOM 1518 C CA . ALA A 1 193 ? -15.682 -34.489 -15.763 1.00 31.12 194 ALA A CA 1
ATOM 1519 C C . ALA A 1 193 ? -15.411 -35.983 -15.592 1.00 35.97 194 ALA A C 1
ATOM 1520 O O . ALA A 1 193 ? -16.293 -36.811 -15.824 1.00 35.59 194 ALA A O 1
ATOM 1522 N N . SER A 1 194 ? -14.194 -36.329 -15.187 1.00 35.11 195 SER A N 1
ATOM 1523 C CA . SER A 1 194 ? -13.815 -37.736 -15.065 1.00 40.38 195 SER A CA 1
ATOM 1524 C C . SER A 1 194 ? -13.694 -38.186 -13.615 1.00 38.35 195 SER A C 1
ATOM 1525 O O . SER A 1 194 ? -13.834 -39.370 -13.312 1.00 39.66 195 SER A O 1
ATOM 1528 N N . GLY A 1 195 ? -13.419 -37.239 -12.723 1.00 33.75 196 GLY A N 1
ATOM 1529 C CA . GLY A 1 195 ? -13.207 -37.553 -11.323 1.00 31.19 196 GLY A CA 1
ATOM 1530 C C . GLY A 1 195 ? -11.764 -37.915 -11.017 1.00 33.42 196 GLY A C 1
ATOM 1531 O O . GLY A 1 195 ? -11.405 -38.158 -9.862 1.00 32.27 196 GLY A O 1
ATOM 1532 N N . TYR A 1 196 ? -10.936 -37.954 -12.057 1.00 31.13 197 TYR A N 1
ATOM 1533 C CA . TYR A 1 196 ? -9.515 -38.250 -11.892 1.00 34.64 197 TYR A CA 1
ATOM 1534 C C . TYR A 1 196 ? -8.864 -37.158 -11.046 1.00 37.32 197 TYR A C 1
ATOM 1535 O O . TYR A 1 196 ? -9.309 -36.008 -11.056 1.00 37.16 197 TYR A O 1
ATOM 1544 N N . ASN A 1 197 ? -7.819 -37.523 -10.311 1.00 33.66 198 ASN A N 1
ATOM 1545 C CA . ASN A 1 197 ? -7.255 -36.638 -9.299 1.00 33.17 198 ASN A CA 1
ATOM 1546 C C . ASN A 1 197 ? -5.887 -37.140 -8.848 1.00 33.52 198 ASN A C 1
ATOM 1547 O O . ASN A 1 197 ? -5.496 -38.264 -9.159 1.00 31.00 198 ASN A O 1
ATOM 1552 N N . SER A 1 198 ? -5.162 -36.297 -8.120 1.00 30.46 199 SER A N 1
ATOM 1553 C CA . SER A 1 198 ? -3.910 -36.696 -7.489 1.00 32.33 199 SER A CA 1
ATOM 1554 C C . SER A 1 198 ? -3.758 -35.930 -6.183 1.00 31.67 199 SER A C 1
ATOM 1555 O O . SER A 1 198 ? -4.473 -34.954 -5.949 1.00 28.77 199 SER A O 1
ATOM 1558 N N . ILE A 1 199 ? -2.830 -36.370 -5.338 1.00 26.20 200 ILE A N 1
ATOM 1559 C CA . ILE A 1 199 ? -2.574 -35.698 -4.071 1.00 29.06 200 ILE A CA 1
ATOM 1560 C C . ILE A 1 199 ? -1.213 -36.106 -3.513 1.00 32.71 200 ILE A C 1
ATOM 1561 O O . ILE A 1 199 ? -0.736 -37.215 -3.756 1.00 27.64 200 ILE A O 1
ATOM 1566 N N . VAL A 1 200 ? -0.589 -35.186 -2.783 1.00 30.17 201 VAL A N 1
ATOM 1567 C CA . VAL A 1 200 ? 0.598 -35.486 -1.998 1.00 28.88 201 VAL A CA 1
ATOM 1568 C C . VAL A 1 200 ? 0.234 -35.348 -0.525 1.00 27.89 201 VAL A C 1
ATOM 1569 O O . VAL A 1 200 ? 0.234 -34.244 0.015 1.00 29.94 201 VAL A O 1
ATOM 1573 N N . PRO A 1 201 ? -0.106 -36.468 0.128 1.00 27.99 202 PRO A N 1
ATOM 1574 C CA . PRO A 1 201 ? -0.524 -36.409 1.532 1.00 26.23 202 PRO A CA 1
ATOM 1575 C C . PRO A 1 201 ? 0.605 -35.989 2.468 1.00 29.59 202 PRO A C 1
ATOM 1576 O O . PRO A 1 201 ? 1.756 -36.390 2.272 1.00 26.96 202 PRO A O 1
ATOM 1580 N N . PRO A 1 202 ? 0.280 -35.178 3.482 1.00 30.29 203 PRO A N 1
ATOM 1581 C CA . PRO A 1 202 ? 1.279 -34.791 4.480 1.00 30.38 203 PRO A CA 1
ATOM 1582 C C . PRO A 1 202 ? 1.480 -35.893 5.515 1.00 28.83 203 PRO A C 1
ATOM 1583 O O . PRO A 1 202 ? 1.126 -35.708 6.679 1.00 24.23 203 PRO A O 1
ATOM 1587 N N . TYR A 1 203 ? 2.035 -37.023 5.081 1.00 26.41 204 TYR A N 1
ATOM 1588 C CA . TYR A 1 203 ? 2.216 -38.191 5.943 1.00 26.29 204 TYR A CA 1
ATOM 1589 C C . TYR A 1 203 ? 3.008 -37.870 7.203 1.00 30.71 204 TYR A C 1
ATOM 1590 O O . TYR A 1 203 ? 2.725 -38.406 8.278 1.00 27.44 204 TYR A O 1
ATOM 1599 N N . GLU A 1 204 ? 4.018 -37.014 7.048 1.00 29.77 205 GLU A N 1
ATOM 1600 C CA . GLU A 1 204 ? 4.936 -36.670 8.133 1.00 30.74 205 GLU A CA 1
ATOM 1601 C C . GLU A 1 204 ? 4.191 -36.231 9.386 1.00 32.10 205 GLU A C 1
ATOM 1602 O O . GLU A 1 204 ? 4.572 -36.586 10.498 1.00 34.65 205 GLU A O 1
ATOM 1608 N N . THR A 1 205 ? 3.125 -35.461 9.195 1.00 25.89 206 THR A N 1
ATOM 1609 C CA . THR A 1 205 ? 2.331 -34.965 10.310 1.00 29.86 206 THR A CA 1
ATOM 1610 C C . THR A 1 205 ? 1.670 -36.098 11.088 1.00 29.57 206 THR A C 1
ATOM 1611 O O . THR A 1 205 ? 1.678 -36.099 12.319 1.00 32.45 206 THR A O 1
ATOM 1615 N N . VAL A 1 206 ? 1.094 -37.056 10.367 1.00 26.45 207 VAL A N 1
ATOM 1616 C CA . VAL A 1 206 ? 0.403 -38.178 10.995 1.00 28.32 207 VAL A CA 1
ATOM 1617 C C . VAL A 1 206 ? 1.372 -39.019 11.816 1.00 29.85 207 VAL A C 1
ATOM 1618 O O . VAL A 1 206 ? 1.134 -39.301 12.994 1.00 30.87 207 VAL A O 1
ATOM 1622 N N . LEU A 1 207 ? 2.467 -39.420 11.183 1.00 28.59 208 LEU A N 1
ATOM 1623 C CA . LEU A 1 207 ? 3.438 -40.295 11.827 1.00 32.77 208 LEU A CA 1
ATOM 1624 C C . LEU A 1 207 ? 4.089 -39.616 13.032 1.00 32.22 208 LEU A C 1
ATOM 1625 O O . LEU A 1 207 ? 4.270 -40.244 14.073 1.00 33.29 208 LEU A O 1
ATOM 1630 N N . GLU A 1 208 ? 4.414 -38.332 12.901 1.00 30.34 209 GLU A N 1
ATOM 1631 C CA . GLU A 1 208 ? 5.091 -37.606 13.976 1.00 31.82 209 GLU A CA 1
ATOM 1632 C C . GLU A 1 208 ? 4.155 -37.215 15.122 1.00 33.81 209 GLU A C 1
ATOM 1633 O O . GLU A 1 208 ? 4.511 -37.351 16.291 1.00 35.18 209 GLU A O 1
ATOM 1639 N N . ASP A 1 209 ? 2.962 -36.730 14.790 1.00 30.74 210 ASP A N 1
ATOM 1640 C CA . ASP A 1 209 ? 2.074 -36.146 15.795 1.00 31.83 210 ASP A CA 1
ATOM 1641 C C . ASP A 1 209 ? 0.988 -37.092 16.307 1.00 30.50 210 ASP A C 1
ATOM 1642 O O . ASP A 1 209 ? 0.641 -37.065 17.488 1.00 30.50 210 ASP A O 1
ATOM 1647 N N . GLY A 1 210 ? 0.439 -37.912 15.418 1.00 26.89 211 GLY A N 1
ATOM 1648 C CA . GLY A 1 210 ? -0.748 -38.679 15.747 1.00 30.36 211 GLY A CA 1
ATOM 1649 C C . GLY A 1 210 ? -1.980 -37.798 15.629 1.00 31.11 211 GLY A C 1
ATOM 1650 O O . GLY A 1 210 ? -1.875 -36.572 15.667 1.00 31.27 211 GLY A O 1
ATOM 1651 N N . LEU A 1 211 ? -3.150 -38.416 15.495 1.00 31.30 212 LEU A N 1
ATOM 1652 C CA . LEU A 1 211 ? -4.380 -37.674 15.228 1.00 31.32 212 LEU A CA 1
ATOM 1653 C C . LEU A 1 211 ? -4.988 -37.021 16.466 1.00 32.66 212 LEU A C 1
ATOM 1654 O O . LEU A 1 211 ? -5.677 -36.006 16.358 1.00 30.63 212 LEU A O 1
ATOM 1659 N N . LEU A 1 212 ? -4.748 -37.604 17.636 1.00 31.85 213 LEU A N 1
ATOM 1660 C CA . LEU A 1 212 ? -5.238 -37.014 18.877 1.00 33.40 213 LEU A CA 1
ATOM 1661 C C . LEU A 1 212 ? -4.686 -35.602 19.057 1.00 32.03 213 LEU A C 1
ATOM 1662 O O . LEU A 1 212 ? -5.400 -34.698 19.484 1.00 30.71 213 LEU A O 1
ATOM 1667 N N . ALA A 1 213 ? -3.416 -35.420 18.712 1.00 31.98 214 ALA A N 1
ATOM 1668 C CA . ALA A 1 213 ? -2.765 -34.122 18.841 1.00 32.29 214 ALA A CA 1
ATOM 1669 C C . ALA A 1 213 ? -3.362 -33.094 17.883 1.00 33.10 214 ALA A C 1
ATOM 1670 O O . ALA A 1 213 ? -3.447 -31.912 18.208 1.00 31.85 214 ALA A O 1
ATOM 1672 N N . ARG A 1 214 ? -3.767 -33.544 16.700 1.00 30.30 215 ARG A N 1
ATOM 1673 C CA . ARG A 1 214 ? -4.342 -32.640 15.712 1.00 31.14 215 ARG A CA 1
ATOM 1674 C C . ARG A 1 214 ? -5.723 -32.186 16.166 1.00 33.44 215 ARG A C 1
ATOM 1675 O O . ARG A 1 214 ? -6.127 -31.051 15.917 1.00 34.78 215 ARG A O 1
ATOM 1683 N N . ILE A 1 215 ? -6.436 -33.084 16.838 1.00 31.53 216 ILE A N 1
ATOM 1684 C CA . ILE A 1 215 ? -7.745 -32.774 17.389 1.00 34.42 216 ILE A CA 1
ATOM 1685 C C . ILE A 1 215 ? -7.619 -31.691 18.455 1.00 36.95 216 ILE A C 1
ATOM 1686 O O . ILE A 1 215 ? -8.415 -30.755 18.496 1.00 34.29 216 ILE A O 1
ATOM 1691 N N . LYS A 1 216 ? -6.610 -31.816 19.312 1.00 37.17 217 LYS A N 1
ATOM 1692 C CA . LYS A 1 216 ? -6.410 -30.852 20.388 1.00 41.58 217 LYS A CA 1
ATOM 1693 C C . LYS A 1 216 ? -5.980 -29.491 19.855 1.00 38.08 217 LYS A C 1
ATOM 1694 O O . LYS A 1 216 ? -6.316 -28.464 20.441 1.00 37.88 217 LYS A O 1
ATOM 1700 N N . LEU A 1 217 ? -5.230 -29.481 18.755 1.00 37.05 218 LEU A N 1
ATOM 1701 C CA . LEU A 1 217 ? -4.851 -28.224 18.115 1.00 36.89 218 LEU A CA 1
ATOM 1702 C C . LEU A 1 217 ? -6.084 -27.530 17.554 1.00 36.33 218 LEU A C 1
ATOM 1703 O O . LEU A 1 217 ? -6.263 -26.325 17.730 1.00 30.44 218 LEU A O 1
ATOM 1708 N N . ALA A 1 218 ? -6.932 -28.304 16.881 1.00 34.34 219 ALA A N 1
ATOM 1709 C CA . ALA A 1 218 ? -8.154 -27.774 16.285 1.00 35.36 219 ALA A CA 1
ATOM 1710 C C . ALA A 1 218 ? -9.111 -27.249 17.352 1.00 36.36 219 ALA A C 1
ATOM 1711 O O . ALA A 1 218 ? -9.694 -26.174 17.196 1.00 32.72 219 ALA A O 1
ATOM 1713 N N . GLU A 1 219 ? -9.273 -28.010 18.431 1.00 33.65 220 GLU A N 1
ATOM 1714 C CA . GLU A 1 219 ? -10.160 -27.604 19.518 1.00 36.48 220 GLU A CA 1
ATOM 1715 C C . GLU A 1 219 ? -9.650 -26.338 20.203 1.00 38.81 220 GLU A C 1
ATOM 1716 O O . GLU A 1 219 ? -10.442 -25.492 20.622 1.00 36.58 220 GLU A O 1
ATOM 1722 N N . LYS A 1 220 ? -8.330 -26.212 20.317 1.00 35.42 221 LYS A N 1
ATOM 1723 C CA . LYS A 1 220 ? -7.737 -25.010 20.897 1.00 37.48 221 LYS A CA 1
ATOM 1724 C C . LYS A 1 220 ? -8.010 -23.798 20.011 1.00 35.03 221 LYS A C 1
ATOM 1725 O O . LYS A 1 220 ? -8.343 -22.721 20.502 1.00 32.64 221 LYS A O 1
ATOM 1731 N N . HIS A 1 221 ? -7.868 -23.981 18.703 1.00 34.39 222 HIS A N 1
ATOM 1732 C CA . HIS A 1 221 ? -8.126 -22.910 17.746 1.00 34.88 222 HIS A CA 1
ATOM 1733 C C . HIS A 1 221 ? -9.591 -22.482 17.758 1.00 36.48 222 HIS A C 1
ATOM 1734 O O . HIS A 1 221 ? -9.904 -21.300 17.602 1.00 35.47 222 HIS A O 1
ATOM 1741 N N . ILE A 1 222 ? -10.485 -23.453 17.928 1.00 33.33 223 ILE A N 1
ATOM 1742 C CA . ILE A 1 222 ? -11.915 -23.178 17.996 1.00 33.05 223 ILE A CA 1
ATOM 1743 C C . ILE A 1 222 ? -12.199 -22.270 19.180 1.00 34.13 223 ILE A C 1
ATOM 1744 O O . ILE A 1 222 ? -12.885 -21.259 19.044 1.00 32.88 223 ILE A O 1
ATOM 1749 N N . ALA A 1 223 ? -11.653 -22.631 20.338 1.00 32.41 224 ALA A N 1
ATOM 1750 C CA . ALA A 1 223 ? -11.846 -21.848 21.552 1.00 32.66 224 ALA A CA 1
ATOM 1751 C C . ALA A 1 223 ? -11.319 -20.425 21.379 1.00 34.95 224 ALA A C 1
ATOM 1752 O O . ALA A 1 223 ? -11.946 -19.468 21.829 1.00 35.44 224 ALA A O 1
ATOM 1754 N N . GLU A 1 224 ? -10.173 -20.290 20.716 1.00 33.49 225 GLU A N 1
ATOM 1755 C CA . GLU A 1 224 ? -9.571 -18.977 20.499 1.00 36.46 225 GLU A CA 1
ATOM 1756 C C . GLU A 1 224 ? -10.430 -18.120 19.575 1.00 37.74 225 GLU A C 1
ATOM 1757 O O . GLU A 1 224 ? -10.552 -16.911 19.770 1.00 39.75 225 GLU A O 1
ATOM 1763 N N . ALA A 1 225 ? -11.023 -18.755 18.568 1.00 33.84 226 ALA A N 1
ATOM 1764 C CA . ALA A 1 225 ? -11.885 -18.054 17.627 1.00 33.52 226 ALA A CA 1
ATOM 1765 C C . ALA A 1 225 ? -13.185 -17.634 18.303 1.00 35.41 226 ALA A C 1
ATOM 1766 O O . ALA A 1 225 ? -13.680 -16.531 18.078 1.00 36.86 226 ALA A O 1
ATOM 1768 N N . GLN A 1 226 ? -13.734 -18.521 19.127 1.00 35.36 227 GLN A N 1
ATOM 1769 C CA . GLN A 1 226 ? -14.968 -18.234 19.850 1.00 37.85 227 GLN A CA 1
ATOM 1770 C C . GLN A 1 226 ? -14.747 -17.110 20.855 1.00 38.69 227 GLN A C 1
ATOM 1771 O O . GLN A 1 226 ? -15.602 -16.240 21.029 1.00 39.82 227 GLN A O 1
ATOM 1777 N N . ALA A 1 227 ? -13.590 -17.131 21.511 1.00 35.67 228 ALA A N 1
ATOM 1778 C CA . ALA A 1 227 ? -13.241 -16.096 22.473 1.00 36.74 228 ALA A CA 1
ATOM 1779 C C . ALA A 1 227 ? -13.103 -14.752 21.773 1.00 36.45 228 ALA A C 1
ATOM 1780 O O . ALA A 1 227 ? -13.494 -13.718 22.313 1.00 38.62 228 ALA A O 1
ATOM 1782 N N . ASP A 1 228 ? -12.550 -14.775 20.564 1.00 34.85 229 ASP A N 1
ATOM 1783 C CA . ASP A 1 228 ? -12.370 -13.559 19.785 1.00 38.42 229 ASP A CA 1
ATOM 1784 C C . ASP A 1 228 ? -13.716 -12.947 19.393 1.00 40.87 229 ASP A C 1
ATOM 1785 O O . ASP A 1 228 ? -13.880 -11.728 19.429 1.00 40.20 229 ASP A O 1
ATOM 1790 N N . MET A 1 229 ? -14.676 -13.793 19.031 1.00 36.38 230 MET A N 1
ATOM 1791 C CA . MET A 1 229 ? -16.010 -13.321 18.656 1.00 37.15 230 MET A CA 1
ATOM 1792 C C . MET A 1 229 ? -16.766 -12.748 19.855 1.00 38.28 230 MET A C 1
ATOM 1793 O O . MET A 1 229 ? -17.694 -11.956 19.691 1.00 36.85 230 MET A O 1
ATOM 1798 N N . SER A 1 230 ? -16.361 -13.141 21.059 1.00 40.79 231 SER A N 1
ATOM 1799 C CA . SER A 1 230 ? -17.031 -12.694 22.275 1.00 44.53 231 SER A CA 1
ATOM 1800 C C . SER A 1 230 ? -16.356 -11.475 22.893 1.00 44.99 231 SER A C 1
ATOM 1801 O O . SER A 1 230 ? -16.793 -10.976 23.928 1.00 45.73 231 SER A O 1
ATOM 1804 N N . THR A 1 231 ? -15.294 -10.993 22.257 1.00 45.29 232 THR A N 1
ATOM 1805 C CA . THR A 1 231 ? -14.481 -9.930 22.840 1.00 46.02 232 THR A CA 1
ATOM 1806 C C . THR A 1 231 ? -14.977 -8.533 22.471 1.00 46.11 232 THR A C 1
ATOM 1807 O O . THR A 1 231 ? -15.136 -8.205 21.295 1.00 44.70 232 THR A O 1
ATOM 1811 N N . PHE A 1 232 ? -15.221 -7.715 23.490 1.00 45.85 233 PHE A N 1
ATOM 1812 C CA . PHE A 1 232 ? -15.627 -6.328 23.293 1.00 49.12 233 PHE A CA 1
ATOM 1813 C C . PHE A 1 232 ? -14.404 -5.457 23.009 1.00 49.42 233 PHE A C 1
ATOM 1814 O O . PHE A 1 232 ? -13.376 -5.597 23.670 1.00 49.92 233 PHE A O 1
ATOM 1822 N N . PRO A 1 233 ? -14.513 -4.545 22.030 1.00 48.77 234 PRO A N 1
ATOM 1823 C CA . PRO A 1 233 ? -15.697 -4.328 21.192 1.00 45.70 234 PRO A CA 1
ATOM 1824 C C . PRO A 1 233 ? -15.680 -5.123 19.887 1.00 42.83 234 PRO A C 1
ATOM 1825 O O . PRO A 1 233 ? -14.630 -5.285 19.266 1.00 43.57 234 PRO A O 1
ATOM 1829 N N . TRP A 1 234 ? -16.850 -5.612 19.488 1.00 42.02 235 TRP A N 1
ATOM 1830 C CA . TRP A 1 234 ? -17.021 -6.352 18.241 1.00 37.28 235 TRP A CA 1
ATOM 1831 C C . TRP A 1 234 ? -16.653 -5.505 17.022 1.00 36.32 235 TRP A C 1
ATOM 1832 O O . TRP A 1 234 ? -16.952 -4.312 16.964 1.00 38.39 235 TRP A O 1
ATOM 1843 N N . ASN A 1 235 ? -15.993 -6.134 16.055 1.00 32.07 236 ASN A N 1
ATOM 1844 C CA . ASN A 1 235 ? -15.675 -5.494 14.786 1.00 37.24 236 ASN A CA 1
ATOM 1845 C C . ASN A 1 235 ? -16.179 -6.369 13.646 1.00 36.04 236 ASN A C 1
ATOM 1846 O O . ASN A 1 235 ? -15.541 -7.356 13.288 1.00 35.77 236 ASN A O 1
ATOM 1851 N N . GLY A 1 236 ? -17.314 -5.986 13.069 1.00 37.64 237 GLY A N 1
ATOM 1852 C CA . GLY A 1 236 ? -17.956 -6.760 12.020 1.00 35.62 237 GLY A CA 1
ATOM 1853 C C . GLY A 1 236 ? -17.143 -7.008 10.763 1.00 35.38 237 GLY A C 1
ATOM 1854 O O . GLY A 1 236 ? -17.448 -7.925 9.998 1.00 32.64 237 GLY A O 1
ATOM 1855 N N . THR A 1 237 ? -16.111 -6.198 10.541 1.00 32.25 238 THR A N 1
ATOM 1856 C CA . THR A 1 237 ? -15.274 -6.349 9.351 1.00 34.77 238 THR A CA 1
ATOM 1857 C C . THR A 1 237 ? -14.174 -7.385 9.556 1.00 37.20 238 THR A C 1
ATOM 1858 O O . THR A 1 237 ? -13.480 -7.761 8.608 1.00 37.27 238 THR A O 1
ATOM 1862 N N . LYS A 1 238 ? -14.014 -7.843 10.793 1.00 36.45 239 LYS A N 1
ATOM 1863 C CA . LYS A 1 238 ? -12.972 -8.815 11.111 1.00 36.95 239 LYS A CA 1
ATOM 1864 C C . LYS A 1 238 ? -13.524 -10.057 11.800 1.00 36.22 239 LYS A C 1
ATOM 1865 O O . LYS A 1 238 ? -13.067 -11.168 11.544 1.00 33.96 239 LYS A O 1
ATOM 1871 N N . GLY A 1 239 ? -14.505 -9.863 12.675 1.00 37.90 240 GLY A N 1
ATOM 1872 C CA . GLY A 1 239 ? -15.009 -10.942 13.507 1.00 36.92 240 GLY A CA 1
ATOM 1873 C C . GLY A 1 239 ? -15.670 -12.099 12.781 1.00 35.86 240 GLY A C 1
ATOM 1874 O O . GLY A 1 239 ? -15.682 -13.222 13.286 1.00 36.39 240 GLY A O 1
ATOM 1875 N N . LEU A 1 240 ? -16.221 -11.834 11.599 1.00 34.76 241 LEU A N 1
ATOM 1876 C CA . LEU A 1 240 ? -16.942 -12.863 10.852 1.00 33.57 241 LEU A CA 1
ATOM 1877 C C . LEU A 1 240 ? -15.981 -13.853 10.194 1.00 33.72 241 LEU A C 1
ATOM 1878 O O . LEU A 1 240 ? -16.390 -14.936 9.776 1.00 31.68 241 LEU A O 1
ATOM 1883 N N . ASP A 1 241 ? -14.706 -13.482 10.110 1.00 31.61 242 ASP A N 1
ATOM 1884 C CA . ASP A 1 241 ? -13.677 -14.371 9.572 1.00 30.62 242 ASP A CA 1
ATOM 1885 C C . ASP A 1 241 ? -13.575 -15.657 10.384 1.00 31.33 242 ASP A C 1
ATOM 1886 O O . ASP A 1 241 ? -13.128 -16.686 9.878 1.00 32.77 242 ASP A O 1
ATOM 1891 N N . ASN A 1 242 ? -13.989 -15.591 11.645 1.00 30.89 243 ASN A N 1
ATOM 1892 C CA . ASN A 1 242 ? -13.884 -16.733 12.543 1.00 33.01 243 ASN A CA 1
ATOM 1893 C C . ASN A 1 242 ? -14.844 -17.858 12.171 1.00 32.67 243 ASN A C 1
ATOM 1894 O O . ASN A 1 242 ? -14.617 -19.013 12.529 1.00 34.01 243 ASN A O 1
ATOM 1899 N N . ILE A 1 243 ? -15.911 -17.520 11.454 1.00 31.82 244 ILE A N 1
ATOM 1900 C CA . ILE A 1 243 ? -16.932 -18.502 11.104 1.00 31.69 244 ILE A CA 1
ATOM 1901 C C . ILE A 1 243 ? -16.367 -19.622 10.235 1.00 31.53 244 ILE A C 1
ATOM 1902 O O . ILE A 1 243 ? -16.501 -20.798 10.573 1.00 31.10 244 ILE A O 1
ATOM 1907 N N . ALA A 1 244 ? -15.738 -19.258 9.121 1.00 32.04 245 ALA A N 1
ATOM 1908 C CA . ALA A 1 244 ? -15.186 -20.251 8.203 1.00 31.69 245 ALA A CA 1
ATOM 1909 C C . ALA A 1 244 ? -14.051 -21.035 8.859 1.00 32.25 245 ALA A C 1
ATOM 1910 O O . ALA A 1 244 ? -13.865 -22.221 8.579 1.00 29.46 245 ALA A O 1
ATOM 1912 N N . LYS A 1 245 ? -13.296 -20.370 9.730 1.00 28.14 246 LYS A N 1
ATOM 1913 C CA . LYS A 1 245 ? -12.210 -21.027 10.457 1.00 31.75 246 LYS A CA 1
ATOM 1914 C C . LYS A 1 245 ? -12.771 -22.078 11.408 1.00 33.75 246 LYS A C 1
ATOM 1915 O O . LYS A 1 245 ? -12.323 -23.225 11.416 1.00 33.63 246 LYS A O 1
ATOM 1921 N N . ILE A 1 246 ? -13.753 -21.673 12.207 1.00 30.86 247 ILE A N 1
ATOM 1922 C CA . ILE A 1 246 ? -14.422 -22.579 13.135 1.00 31.90 247 ILE A CA 1
ATOM 1923 C C . ILE A 1 246 ? -15.026 -23.773 12.395 1.00 31.88 247 ILE A C 1
ATOM 1924 O O . ILE A 1 246 ? -14.863 -24.914 12.826 1.00 33.58 247 ILE A O 1
ATOM 1929 N N . ASP A 1 247 ? -15.712 -23.509 11.285 1.00 31.90 248 ASP A N 1
ATOM 1930 C CA . ASP A 1 247 ? -16.292 -24.578 10.470 1.00 28.69 248 ASP A CA 1
ATOM 1931 C C . ASP A 1 247 ? -15.236 -25.607 10.062 1.00 30.92 248 ASP A C 1
ATOM 1932 O O . ASP A 1 247 ? -15.457 -26.813 10.176 1.00 26.96 248 ASP A O 1
ATOM 1937 N N . ASN A 1 248 ? -14.092 -25.121 9.586 1.00 27.10 249 ASN A N 1
ATOM 1938 C CA . ASN A 1 248 ? -13.024 -25.996 9.116 1.00 30.52 249 ASN A CA 1
ATOM 1939 C C . ASN A 1 248 ? -12.430 -26.811 10.258 1.00 30.55 249 ASN A C 1
ATOM 1940 O O . ASN A 1 248 ? -12.234 -28.019 10.127 1.00 32.56 249 ASN A O 1
ATOM 1945 N N . TRP A 1 249 ? -12.159 -26.150 11.380 1.00 30.01 250 TRP A N 1
ATOM 1946 C CA . TRP A 1 249 ? -11.561 -26.819 12.531 1.00 27.46 250 TRP A CA 1
ATOM 1947 C C . TRP A 1 249 ? -12.498 -27.869 13.131 1.00 31.06 250 TRP A C 1
ATOM 1948 O O . TRP A 1 249 ? -12.053 -28.956 13.502 1.00 31.48 250 TRP A O 1
ATOM 1959 N N . LYS A 1 250 ? -13.787 -27.553 13.227 1.00 31.28 251 LYS A N 1
ATOM 1960 C CA . LYS A 1 250 ? -14.760 -28.524 13.727 1.00 31.75 251 LYS A CA 1
ATOM 1961 C C . LYS A 1 250 ? -14.812 -29.743 12.814 1.00 29.73 251 LYS A C 1
ATOM 1962 O O . LYS A 1 250 ? -14.886 -30.879 13.279 1.00 33.83 251 LYS A O 1
ATOM 1968 N N . ALA A 1 251 ? -14.762 -29.493 11.511 1.00 28.47 252 ALA A N 1
ATOM 1969 C CA . ALA A 1 251 ? -14.752 -30.559 10.521 1.00 28.03 252 ALA A CA 1
ATOM 1970 C C . ALA A 1 251 ? -13.489 -31.415 10.641 1.00 27.53 252 ALA A C 1
ATOM 1971 O O . ALA A 1 251 ? -13.535 -32.631 10.443 1.00 27.18 252 ALA A O 1
ATOM 1973 N N . MET A 1 252 ? -12.365 -30.781 10.964 1.00 26.47 253 MET A N 1
ATOM 1974 C CA . MET A 1 252 ? -11.112 -31.506 11.168 1.00 26.66 253 MET A CA 1
ATOM 1975 C C . MET A 1 252 ? -11.249 -32.491 12.325 1.00 29.20 253 MET A C 1
ATOM 1976 O O . MET A 1 252 ? -10.769 -33.622 12.254 1.00 27.91 253 MET A O 1
ATOM 1981 N N . VAL A 1 253 ? -11.906 -32.044 13.390 1.00 29.24 254 VAL A N 1
ATOM 1982 C CA . VAL A 1 253 ? -12.098 -32.853 14.586 1.00 29.91 254 VAL A CA 1
ATOM 1983 C C . VAL A 1 253 ? -12.972 -34.066 14.284 1.00 32.68 254 VAL A C 1
ATOM 1984 O O . VAL A 1 253 ? -12.637 -35.192 14.655 1.00 32.17 254 VAL A O 1
ATOM 1988 N N . ILE A 1 254 ? -14.094 -33.827 13.611 1.00 30.63 255 ILE A N 1
ATOM 1989 C CA . ILE A 1 254 ? -14.999 -34.901 13.222 1.00 31.77 255 ILE A CA 1
ATOM 1990 C C . ILE A 1 254 ? -14.265 -35.939 12.372 1.00 31.28 255 ILE A C 1
ATOM 1991 O O . ILE A 1 254 ? -14.378 -37.141 12.609 1.00 31.76 255 ILE A O 1
ATOM 1996 N N . ALA A 1 255 ? -13.507 -35.465 11.389 1.00 28.86 256 ALA A N 1
ATOM 1997 C CA . ALA A 1 255 ? -12.781 -36.347 10.482 1.00 30.41 256 ALA A CA 1
ATOM 1998 C C . ALA A 1 255 ? -11.736 -37.187 11.217 1.00 33.17 256 ALA A C 1
ATOM 1999 O O . ALA A 1 255 ? -11.657 -38.402 11.022 1.00 30.76 256 ALA A O 1
ATOM 2001 N N . CYS A 1 256 ? -10.937 -36.541 12.060 1.00 31.38 257 CYS A N 1
ATOM 2002 C CA . CYS A 1 256 ? -9.877 -37.241 12.782 1.00 32.24 257 CYS A CA 1
ATOM 2003 C C . CYS A 1 256 ? -10.425 -38.248 13.785 1.00 33.36 257 CYS A C 1
ATOM 2004 O O . CYS A 1 256 ? -9.883 -39.341 13.924 1.00 31.65 257 CYS A O 1
ATOM 2007 N N . LYS A 1 257 ? -11.491 -37.878 14.487 1.00 33.80 258 LYS A N 1
ATOM 2008 C CA . LYS A 1 257 ? -12.102 -38.786 15.451 1.00 37.17 258 LYS A CA 1
ATOM 2009 C C . LYS A 1 257 ? -12.615 -40.042 14.757 1.00 33.26 258 LYS A C 1
ATOM 2010 O O . LYS A 1 257 ? -12.517 -41.142 15.296 1.00 31.88 258 LYS A O 1
ATOM 2016 N N . ALA A 1 258 ? -13.149 -39.871 13.553 1.00 29.27 259 ALA A N 1
ATOM 2017 C CA . ALA A 1 258 ? -13.682 -40.989 12.787 1.00 29.91 259 ALA A CA 1
ATOM 2018 C C . ALA A 1 258 ? -12.573 -41.895 12.262 1.00 30.30 259 ALA A C 1
ATOM 2019 O O . ALA A 1 258 ? -12.749 -43.110 12.187 1.00 30.01 259 ALA A O 1
ATOM 2021 N N . VAL A 1 259 ? -11.439 -41.308 11.887 1.00 28.45 260 VAL A N 1
ATOM 2022 C CA . VAL A 1 259 ? -10.321 -42.106 11.399 1.00 27.48 260 VAL A CA 1
ATOM 2023 C C . VAL A 1 259 ? -9.768 -42.942 12.546 1.00 30.84 260 VAL A C 1
ATOM 2024 O O . VAL A 1 259 ? -9.462 -44.120 12.368 1.00 29.86 260 VAL A O 1
ATOM 2028 N N . ILE A 1 260 ? -9.648 -42.333 13.724 1.00 32.18 261 ILE A N 1
ATOM 2029 C CA . ILE A 1 260 ? -9.173 -43.048 14.906 1.00 32.28 261 ILE A CA 1
ATOM 2030 C C . ILE A 1 260 ? -10.111 -44.205 15.235 1.00 32.96 261 ILE A C 1
ATOM 2031 O O . ILE A 1 260 ? -9.661 -45.327 15.475 1.00 33.51 261 ILE A O 1
ATOM 2036 N N . SER A 1 261 ? -11.413 -43.929 15.244 1.00 31.11 262 SER A N 1
ATOM 2037 C CA . SER A 1 261 ? -12.412 -44.955 15.543 1.00 33.79 262 SER A CA 1
ATOM 2038 C C . SER A 1 261 ? -12.339 -46.112 14.545 1.00 31.39 262 SER A C 1
ATOM 2039 O O . SER A 1 261 ? -12.420 -47.280 14.918 1.00 30.47 262 SER A O 1
ATOM 2042 N N . TRP A 1 262 ? -12.177 -45.760 13.275 1.00 30.00 263 TRP A N 1
ATOM 2043 C CA . TRP A 1 262 ? -12.057 -46.710 12.173 1.00 28.84 263 TRP A CA 1
ATOM 2044 C C . TRP A 1 262 ? -10.825 -47.607 12.330 1.00 30.57 263 TRP A C 1
ATOM 2045 O O . TRP A 1 262 ? -10.906 -48.836 12.193 1.00 28.21 263 TRP A O 1
ATOM 2056 N N . ALA A 1 263 ? -9.691 -46.990 12.642 1.00 28.52 264 ALA A N 1
ATOM 2057 C CA . ALA A 1 263 ? -8.447 -47.726 12.843 1.00 29.80 264 ALA A CA 1
ATOM 2058 C C . ALA A 1 263 ? -8.567 -48.691 14.019 1.00 31.74 264 ALA A C 1
ATOM 2059 O O . ALA A 1 263 ? -8.111 -49.831 13.951 1.00 34.38 264 ALA A O 1
ATOM 2061 N N . ARG A 1 264 ? -9.191 -48.227 15.094 1.00 31.27 265 ARG A N 1
ATOM 2062 C CA . ARG A 1 264 ? -9.340 -49.037 16.294 1.00 31.72 265 ARG A CA 1
ATOM 2063 C C . ARG A 1 264 ? -10.356 -50.159 16.104 1.00 32.55 265 ARG A C 1
ATOM 2064 O O . ARG A 1 264 ? -10.217 -51.231 16.693 1.00 33.83 265 ARG A O 1
ATOM 2072 N N . ARG A 1 265 ? -1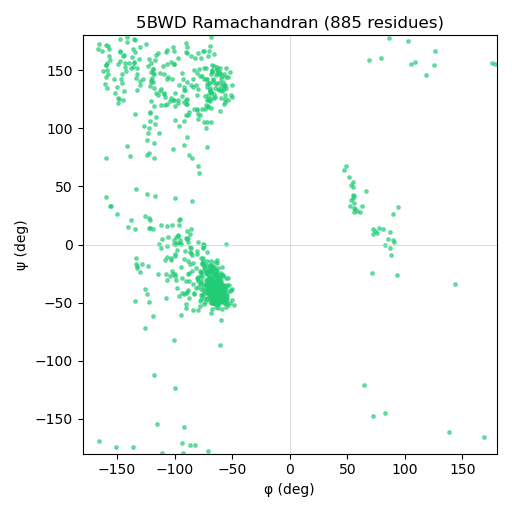1.367 -49.925 15.273 1.00 34.17 266 ARG A N 1
ATOM 2073 C CA . ARG A 1 265 ? -12.334 -50.974 14.966 1.00 33.57 266 ARG A CA 1
ATOM 2074 C C . ARG A 1 265 ? -11.663 -52.044 14.104 1.00 33.23 266 ARG A C 1
ATOM 2075 O O . ARG A 1 265 ? -11.982 -53.230 14.208 1.00 31.89 266 ARG A O 1
ATOM 2083 N N . GLN A 1 266 ? -10.727 -51.613 13.262 1.00 35.80 267 GLN A N 1
ATOM 2084 C CA . GLN A 1 266 ? -9.894 -52.528 12.483 1.00 34.51 267 GLN A CA 1
ATOM 2085 C C . GLN A 1 266 ? -9.051 -53.393 13.412 1.00 36.31 267 GLN A C 1
ATOM 2086 O O . GLN A 1 266 ? -8.891 -54.593 13.190 1.00 36.19 267 GLN A O 1
ATOM 2092 N N . GLY A 1 267 ? -8.509 -52.772 14.455 1.00 36.33 268 GLY A N 1
ATOM 2093 C CA . GLY A 1 267 ? -7.740 -53.492 15.450 1.00 32.64 268 GLY A CA 1
ATOM 2094 C C . GLY A 1 267 ? -8.598 -54.478 16.213 1.00 37.03 268 GLY A C 1
ATOM 2095 O O . GLY A 1 267 ? -8.148 -55.569 16.566 1.00 40.10 268 GLY A O 1
ATOM 2096 N N . ARG A 1 268 ? -9.845 -54.092 16.462 1.00 36.35 269 ARG A N 1
ATOM 2097 C CA . ARG A 1 268 ? -10.780 -54.959 17.166 1.00 39.01 269 ARG A CA 1
ATOM 2098 C C . ARG A 1 268 ? -11.063 -56.209 16.340 1.00 36.03 269 ARG A C 1
ATOM 2099 O O . ARG A 1 268 ? -11.189 -57.304 16.885 1.00 37.08 269 ARG A O 1
ATOM 2107 N N . LEU A 1 269 ? -11.144 -56.041 15.023 1.00 32.35 270 LEU A N 1
ATOM 2108 C CA . LEU A 1 269 ? -11.333 -57.170 14.117 1.00 32.99 270 LEU A CA 1
ATOM 2109 C C . LEU A 1 269 ? -10.173 -58.165 14.220 1.00 36.60 270 LEU A C 1
ATOM 2110 O O . LEU A 1 269 ? -10.390 -59.377 14.244 1.00 35.03 270 LEU A O 1
ATOM 2115 N N . CYS A 1 270 ? -8.946 -57.652 14.285 1.00 36.74 271 CYS A N 1
ATOM 2116 C CA . CYS A 1 270 ? -7.767 -58.508 14.435 1.00 37.81 271 CYS A CA 1
ATOM 2117 C C . CYS A 1 270 ? -7.820 -59.293 15.743 1.00 36.69 271 CYS A C 1
ATOM 2118 O O . CYS A 1 270 ? -7.532 -60.490 15.773 1.00 38.19 271 CYS A O 1
ATOM 2121 N N . LYS A 1 271 ? -8.187 -58.609 16.822 1.00 36.28 272 LYS A N 1
ATOM 2122 C CA . LYS A 1 271 ? -8.284 -59.231 18.138 1.00 38.99 272 LYS A CA 1
ATOM 2123 C C . LYS A 1 271 ? -9.356 -60.318 18.154 1.00 38.97 272 LYS A C 1
ATOM 2124 O O . LYS A 1 271 ? -9.140 -61.404 18.693 1.00 39.73 272 LYS A O 1
ATOM 2130 N N . ILE A 1 272 ? -10.506 -60.020 17.555 1.00 39.74 273 ILE A N 1
ATOM 2131 C CA . ILE A 1 272 ? -11.611 -60.969 17.485 1.00 37.49 273 ILE A CA 1
ATOM 2132 C C . ILE A 1 272 ? -11.193 -62.233 16.739 1.00 40.92 273 ILE A C 1
ATOM 2133 O O . ILE A 1 272 ? -11.429 -63.346 17.210 1.00 42.85 273 ILE A O 1
ATOM 2138 N N . VAL A 1 273 ? -10.561 -62.057 15.583 1.00 41.63 274 VAL A N 1
ATOM 2139 C CA . VAL A 1 273 ? -10.137 -63.185 14.761 1.00 43.31 274 VAL A CA 1
ATOM 2140 C C . VAL A 1 273 ? -9.086 -64.029 15.484 1.00 44.79 274 VAL A C 1
ATOM 2141 O O . VAL A 1 273 ? -9.135 -65.262 15.446 1.00 42.56 274 VAL A O 1
ATOM 2145 N N . ALA A 1 274 ? -8.148 -63.367 16.155 1.00 43.60 275 ALA A N 1
ATOM 2146 C CA . ALA A 1 274 ? -7.089 -64.068 16.879 1.00 45.99 275 ALA A CA 1
ATOM 2147 C C . ALA A 1 274 ? -7.643 -64.886 18.046 1.00 47.18 275 ALA A C 1
ATOM 2148 O O . ALA A 1 274 ? -7.039 -65.874 18.464 1.00 47.73 275 ALA A O 1
ATOM 2150 N N . GLU A 1 275 ? -8.794 -64.472 18.564 1.00 48.32 276 GLU A N 1
ATOM 2151 C CA . GLU A 1 275 ? -9.361 -65.096 19.754 1.00 51.44 276 GLU A CA 1
ATOM 2152 C C . GLU A 1 275 ? -10.524 -66.038 19.449 1.00 50.86 276 GLU A C 1
ATOM 2153 O O . GLU A 1 275 ? -10.928 -66.819 20.311 1.00 51.69 276 GLU A O 1
ATOM 2159 N N . ASN A 1 276 ? -11.062 -65.975 18.234 1.00 50.49 277 ASN A N 1
ATOM 2160 C CA . ASN A 1 276 ? -12.258 -66.752 17.916 1.00 51.97 277 ASN A CA 1
ATOM 2161 C C . ASN A 1 276 ? -12.187 -67.527 16.599 1.00 49.36 277 ASN A C 1
ATOM 2162 O O . ASN A 1 276 ? -12.940 -68.478 16.404 1.00 57.12 277 ASN A O 1
ATOM 2167 N N . PHE A 1 277 ? -11.297 -67.131 15.695 1.00 45.84 278 PHE A N 1
ATOM 2168 C CA . PHE A 1 277 ? -11.283 -67.728 14.359 1.00 44.46 278 PHE A CA 1
ATOM 2169 C C . PHE A 1 277 ? -9.948 -68.367 13.980 1.00 46.34 278 PHE A C 1
ATOM 2170 O O . PHE A 1 277 ? -9.909 -69.500 13.501 1.00 45.72 278 PHE A O 1
ATOM 2178 N N . GLU A 1 278 ? -8.860 -67.630 14.175 1.00 44.04 279 GLU A N 1
ATOM 2179 C CA . GLU A 1 278 ? -7.538 -68.098 13.772 1.00 47.07 279 GLU A CA 1
ATOM 2180 C C . GLU A 1 278 ? -7.064 -69.263 14.639 1.00 47.25 279 GLU A C 1
ATOM 2181 O O . GLU A 1 278 ? -7.133 -69.198 15.866 1.00 49.04 279 GLU A O 1
ATOM 2187 N N . THR A 1 279 ? -6.578 -70.322 13.997 1.00 50.77 280 THR A N 1
ATOM 2188 C CA . THR A 1 279 ? -6.165 -71.526 14.717 1.00 50.57 280 THR A CA 1
ATOM 2189 C C . THR A 1 279 ? -4.647 -71.632 14.883 1.00 51.23 280 THR A C 1
ATOM 2190 O O . THR A 1 279 ? -4.168 -72.318 15.785 1.00 50.98 280 THR A O 1
ATOM 2194 N N . ASP A 1 280 ? -3.896 -70.963 14.013 1.00 52.28 281 ASP A N 1
ATOM 2195 C CA . ASP A 1 280 ? -2.437 -70.947 14.116 1.00 51.15 281 ASP A CA 1
ATOM 2196 C C . ASP A 1 280 ? -2.009 -70.011 15.244 1.00 50.59 281 ASP A C 1
ATOM 2197 O O . ASP A 1 280 ? -2.262 -68.807 15.182 1.00 49.93 281 ASP A O 1
ATOM 2202 N N . PRO A 1 281 ? -1.356 -70.565 16.280 1.00 52.27 282 PRO A N 1
ATOM 2203 C CA . PRO A 1 281 ? -0.885 -69.789 17.434 1.00 51.20 282 PRO A CA 1
ATOM 2204 C C . PRO A 1 281 ? 0.094 -68.683 17.051 1.00 50.26 282 PRO A C 1
ATOM 2205 O O . PRO A 1 281 ? 0.113 -67.628 17.686 1.00 50.18 282 PRO A O 1
ATOM 2209 N N . LYS A 1 282 ? 0.902 -68.930 16.024 1.00 49.46 283 LYS A N 1
ATOM 2210 C CA . LYS A 1 282 ? 1.870 -67.945 15.562 1.00 45.91 283 LYS A CA 1
ATOM 2211 C C . LYS A 1 282 ? 1.154 -66.756 14.932 1.00 45.15 283 LYS A C 1
ATOM 2212 O O . LYS A 1 282 ? 1.557 -65.605 15.117 1.00 43.39 283 LYS A O 1
ATOM 2218 N N . ARG A 1 283 ? 0.090 -67.043 14.188 1.00 42.45 284 ARG A N 1
ATOM 2219 C CA . ARG A 1 283 ? -0.702 -65.997 13.552 1.00 41.54 284 ARG A CA 1
ATOM 2220 C C . ARG A 1 283 ? -1.548 -65.266 14.588 1.00 40.60 284 ARG A C 1
ATOM 2221 O O . ARG A 1 283 ? -1.776 -64.064 14.472 1.00 44.00 284 ARG A O 1
ATOM 2229 N N . GLN A 1 284 ? -2.006 -65.995 15.602 1.00 39.66 285 GLN A N 1
ATOM 2230 C CA . GLN A 1 284 ? -2.786 -65.397 16.683 1.00 42.57 285 GLN A CA 1
ATOM 2231 C C . GLN A 1 284 ? -1.988 -64.308 17.394 1.00 42.70 285 GLN A C 1
ATOM 2232 O O . GLN A 1 284 ? -2.487 -63.203 17.609 1.00 41.09 285 GLN A O 1
ATOM 2238 N N . ALA A 1 285 ? -0.749 -64.630 17.754 1.00 41.45 286 ALA A N 1
ATOM 2239 C CA . ALA A 1 285 ? 0.133 -63.672 18.410 1.00 42.91 286 ALA A CA 1
ATOM 2240 C C . ALA A 1 285 ? 0.372 -62.467 17.509 1.00 40.82 286 ALA A C 1
ATOM 2241 O O . ALA A 1 285 ? 0.449 -61.332 17.975 1.00 42.75 286 ALA A O 1
ATOM 2243 N N . GLU A 1 286 ? 0.482 -62.730 16.213 1.00 39.60 287 GLU A N 1
ATOM 2244 C CA . GLU A 1 286 ? 0.755 -61.694 15.229 1.00 38.10 287 GLU A CA 1
ATOM 2245 C C . GLU A 1 286 ? -0.435 -60.748 15.093 1.00 38.28 287 GLU A C 1
ATOM 2246 O O . GLU A 1 286 ? -0.269 -59.530 15.021 1.00 36.96 287 GLU A O 1
ATOM 2252 N N . LEU A 1 287 ? -1.634 -61.319 15.065 1.00 37.92 288 LEU A N 1
ATOM 2253 C CA . LEU A 1 287 ? -2.861 -60.537 14.981 1.00 38.49 288 LEU A CA 1
ATOM 2254 C C . LEU A 1 287 ? -3.039 -59.650 16.209 1.00 37.73 288 LEU A C 1
ATOM 2255 O O . LEU A 1 287 ? -3.591 -58.556 16.116 1.00 36.65 288 LEU A O 1
ATOM 2260 N N . LEU A 1 288 ? -2.568 -60.124 17.357 1.00 38.53 289 LEU A N 1
ATOM 2261 C CA . LEU A 1 288 ? -2.647 -59.347 18.589 1.00 36.71 289 LEU A CA 1
ATOM 2262 C C . LEU A 1 288 ? -1.653 -58.189 18.567 1.00 37.11 289 LEU A C 1
ATOM 2263 O O . LEU A 1 288 ? -1.925 -57.119 19.117 1.00 36.02 289 LEU A O 1
ATOM 2268 N N . GLU A 1 289 ? -0.502 -58.407 17.936 1.00 36.69 290 GLU A N 1
ATOM 2269 C CA . GLU A 1 289 ? 0.468 -57.333 17.753 1.00 36.99 290 GLU A CA 1
ATOM 2270 C C . GLU A 1 289 ? -0.126 -56.262 16.849 1.00 38.42 290 GLU A C 1
ATOM 2271 O O . GLU A 1 289 ? -0.033 -55.070 17.141 1.00 37.22 290 GLU A O 1
ATOM 2277 N N . ILE A 1 290 ? -0.741 -56.702 15.754 1.00 38.50 291 ILE A N 1
ATOM 2278 C CA . ILE A 1 290 ? -1.362 -55.796 14.794 1.00 37.70 291 ILE A CA 1
ATOM 2279 C C . ILE A 1 290 ? -2.500 -55.028 15.457 1.00 35.93 291 ILE A C 1
ATOM 2280 O O . ILE A 1 290 ? -2.672 -53.833 15.219 1.00 39.51 291 ILE A O 1
ATOM 2285 N N . ALA A 1 291 ? -3.264 -55.717 16.300 1.00 33.51 292 ALA A N 1
ATOM 2286 C CA . ALA A 1 291 ? -4.367 -55.092 17.021 1.00 35.77 292 ALA A CA 1
ATOM 2287 C C . ALA A 1 291 ? -3.870 -53.948 17.898 1.00 34.55 292 ALA A C 1
ATOM 2288 O O . ALA A 1 291 ? -4.483 -52.882 17.946 1.00 34.95 292 ALA A O 1
ATOM 2290 N N . ASP A 1 292 ? -2.751 -54.166 18.582 1.00 37.50 293 ASP A N 1
ATOM 2291 C CA . ASP A 1 292 ? -2.175 -53.134 19.437 1.00 36.14 293 ASP A CA 1
ATOM 2292 C C . ASP A 1 292 ? -1.700 -51.949 18.611 1.00 34.86 293 ASP A C 1
ATOM 2293 O O . ASP A 1 292 ? -1.851 -50.796 19.019 1.00 37.13 293 ASP A O 1
ATOM 2298 N N . ILE A 1 293 ? -1.127 -52.239 17.448 1.00 33.82 294 ILE A N 1
ATOM 2299 C CA . ILE A 1 293 ? -0.672 -51.196 16.539 1.00 31.51 294 ILE A CA 1
ATOM 2300 C C . ILE A 1 293 ? -1.855 -50.332 16.113 1.00 32.96 294 ILE A C 1
ATOM 2301 O O . ILE A 1 293 ? -1.801 -49.106 16.199 1.00 33.55 294 ILE A O 1
ATOM 2306 N N . CYS A 1 294 ? -2.929 -5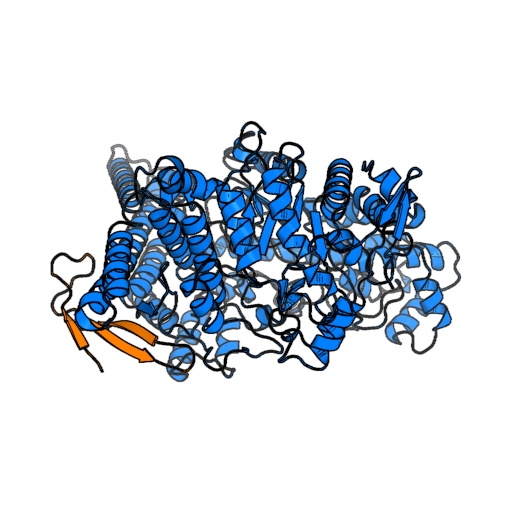0.979 15.674 1.00 33.05 295 CYS A N 1
ATOM 2307 C CA . CYS A 1 294 ? -4.115 -50.266 15.212 1.00 34.76 295 CYS A CA 1
ATOM 2308 C C . CYS A 1 294 ? -4.770 -49.456 16.328 1.00 34.98 295 CYS A C 1
ATOM 2309 O O . CYS A 1 294 ? -5.348 -48.398 16.079 1.00 35.52 295 CYS A O 1
ATOM 2312 N N . GLN A 1 295 ? -4.678 -49.956 17.555 1.00 35.62 296 GLN A N 1
ATOM 2313 C CA . GLN A 1 295 ? -5.247 -49.259 18.701 1.00 37.65 296 GLN A CA 1
ATOM 2314 C C . GLN A 1 295 ? -4.531 -47.930 18.947 1.00 37.84 296 GLN A C 1
ATOM 2315 O O . GLN A 1 295 ? -5.171 -46.909 19.195 1.00 37.11 296 GLN A O 1
ATOM 2321 N N . ARG A 1 296 ? -3.204 -47.952 18.866 1.00 36.23 297 ARG A N 1
ATOM 2322 C CA . ARG A 1 296 ? -2.384 -46.769 19.127 1.00 33.24 297 ARG A CA 1
ATOM 2323 C C . ARG A 1 296 ? -2.254 -45.864 17.906 1.00 33.85 297 ARG A C 1
ATOM 2324 O O . ARG A 1 296 ? -2.181 -44.640 18.028 1.00 37.82 297 ARG A O 1
ATOM 2332 N N . ILE A 1 297 ? -2.221 -46.480 16.731 1.00 32.52 298 ILE A N 1
ATOM 2333 C CA . ILE A 1 297 ? -1.895 -45.790 15.491 1.00 31.33 298 ILE A CA 1
ATOM 2334 C C . ILE A 1 297 ? -3.125 -45.754 14.592 1.00 33.51 298 ILE A C 1
ATOM 2335 O O . ILE A 1 297 ? -3.755 -46.787 14.382 1.00 33.40 298 ILE A O 1
ATOM 2340 N N . PRO A 1 298 ? -3.460 -44.576 14.027 1.00 32.27 299 PRO A N 1
ATOM 2341 C CA . PRO A 1 298 ? -2.725 -43.309 14.069 1.00 30.03 299 PRO A CA 1
ATOM 2342 C C . PRO A 1 298 ? -3.178 -42.320 15.143 1.00 29.54 299 PRO A C 1
ATOM 2343 O O . PRO A 1 298 ? -2.905 -41.129 14.997 1.00 30.51 299 PRO A O 1
ATOM 2347 N N . ALA A 1 299 ? -3.856 -42.792 16.186 1.00 30.91 300 ALA A N 1
ATOM 2348 C CA . ALA A 1 299 ? -4.252 -41.916 17.286 1.00 30.70 300 ALA A CA 1
ATOM 2349 C C . ALA A 1 299 ? -3.030 -41.265 17.928 1.00 34.48 300 ALA A C 1
ATOM 2350 O O . ALA A 1 299 ? -3.034 -40.070 18.231 1.00 35.45 300 ALA A O 1
ATOM 2352 N N . GLU A 1 300 ? -1.984 -42.062 18.121 1.00 31.64 301 GLU A N 1
ATOM 2353 C CA . GLU A 1 300 ? -0.762 -41.612 18.784 1.00 28.59 301 GLU A CA 1
ATOM 2354 C C . GLU A 1 300 ? 0.370 -41.456 17.771 1.00 29.49 301 GLU A C 1
ATOM 2355 O O . GLU A 1 300 ? 0.260 -41.940 16.641 1.00 30.07 301 GLU A O 1
ATOM 2361 N N . PRO A 1 301 ? 1.461 -40.771 18.162 1.00 30.99 302 PRO A N 1
ATOM 2362 C CA . PRO A 1 301 ? 2.645 -40.757 17.298 1.00 33.05 302 PRO A CA 1
ATOM 2363 C C . PRO A 1 301 ? 3.196 -42.162 17.089 1.00 30.44 302 PRO A C 1
ATOM 2364 O O . PRO A 1 301 ? 3.007 -43.013 17.955 1.00 31.27 302 PRO A O 1
ATOM 2368 N N . CYS A 1 302 ? 3.853 -42.400 15.959 1.00 31.23 303 CYS A N 1
ATOM 2369 C CA . CYS A 1 302 ? 4.494 -43.688 15.710 1.00 34.42 303 CYS A CA 1
ATOM 2370 C C . CYS A 1 302 ? 5.786 -43.799 16.504 1.00 33.28 303 CYS A C 1
ATOM 2371 O O . CYS A 1 302 ? 6.494 -42.811 16.692 1.00 33.15 303 CYS A O 1
ATOM 2374 N N . LYS A 1 303 ? 6.094 -45.005 16.964 1.00 33.63 304 LYS A N 1
ATOM 2375 C CA . LYS A 1 303 ? 7.294 -45.225 17.760 1.00 36.81 304 LYS A CA 1
ATOM 2376 C C . LYS A 1 303 ? 8.294 -46.116 17.027 1.00 36.92 304 LYS A C 1
ATOM 2377 O O . LYS A 1 303 ? 9.497 -46.052 17.280 1.00 40.23 304 LYS A O 1
ATOM 2383 N N . GLY A 1 304 ? 7.788 -46.946 16.121 1.00 32.97 305 GLY A N 1
ATOM 2384 C CA . GLY A 1 304 ? 8.626 -47.863 15.371 1.00 34.76 305 GLY A CA 1
ATOM 2385 C C . GLY A 1 304 ? 8.200 -48.008 13.922 1.00 32.29 305 GLY A C 1
ATOM 2386 O O . GLY A 1 304 ? 7.215 -47.405 13.492 1.00 29.80 305 GLY A O 1
ATOM 2387 N N . LEU A 1 305 ? 8.944 -48.815 13.172 1.00 31.91 306 LEU A N 1
ATOM 2388 C CA . LEU A 1 305 ? 8.722 -48.953 11.736 1.00 32.35 306 LEU A CA 1
ATOM 2389 C C . LEU A 1 305 ? 7.375 -49.596 11.418 1.00 30.08 306 LEU A C 1
ATOM 2390 O O . LEU A 1 305 ? 6.727 -49.228 10.440 1.00 29.24 306 LEU A O 1
ATOM 2395 N N . LYS A 1 306 ? 6.963 -50.559 12.236 1.00 32.27 307 LYS A N 1
ATOM 2396 C CA . LYS A 1 306 ? 5.666 -51.202 12.048 1.00 32.06 307 LYS A CA 1
ATOM 2397 C C . LYS A 1 306 ? 4.538 -50.191 12.255 1.00 30.49 307 LYS A C 1
ATOM 2398 O O . LYS A 1 306 ? 3.594 -50.143 11.467 1.00 29.89 307 LYS A O 1
ATOM 2404 N N . ASP A 1 307 ? 4.644 -49.385 13.310 1.00 31.62 308 ASP A N 1
ATOM 2405 C CA . ASP A 1 307 ? 3.706 -48.285 13.533 1.00 33.47 308 ASP A CA 1
ATOM 2406 C C . ASP A 1 307 ? 3.628 -47.387 12.304 1.00 33.01 308 ASP A C 1
ATOM 2407 O O . ASP A 1 307 ? 2.543 -47.106 11.791 1.00 30.55 308 ASP A O 1
ATOM 2412 N N . ALA A 1 308 ? 4.794 -46.951 11.835 1.00 30.19 309 ALA A N 1
ATOM 2413 C CA . ALA A 1 308 ? 4.884 -46.003 10.731 1.00 29.84 309 ALA A CA 1
ATOM 2414 C C . ALA A 1 308 ? 4.259 -46.548 9.452 1.00 29.20 309 ALA A C 1
ATOM 2415 O O . ALA A 1 308 ? 3.555 -45.831 8.743 1.00 29.42 309 ALA A O 1
ATOM 2417 N N . MET A 1 309 ? 4.507 -47.818 9.159 1.00 28.39 310 MET A N 1
ATOM 2418 C CA . MET A 1 309 ? 3.982 -48.411 7.939 1.00 26.12 310 MET A CA 1
ATOM 2419 C C . MET A 1 309 ? 2.461 -48.515 7.980 1.00 27.61 310 MET A C 1
ATOM 2420 O O . MET A 1 309 ? 1.789 -48.285 6.977 1.00 28.13 310 MET A O 1
ATOM 2425 N N . GLN A 1 310 ? 1.925 -48.865 9.144 1.00 28.01 311 GLN A N 1
ATOM 2426 C CA . GLN A 1 310 ? 0.484 -48.973 9.313 1.00 28.55 311 GLN A CA 1
ATOM 2427 C C . GLN A 1 310 ? -0.165 -47.586 9.256 1.00 29.53 311 GLN A C 1
ATOM 2428 O O . GLN A 1 310 ? -1.217 -47.415 8.646 1.00 30.87 311 GLN A O 1
ATOM 2434 N N . ALA A 1 311 ? 0.477 -46.602 9.883 1.00 29.99 312 ALA A N 1
ATOM 2435 C CA . ALA A 1 311 ? 0.004 -45.219 9.843 1.00 28.20 312 ALA A CA 1
ATOM 2436 C C . ALA A 1 311 ? -0.068 -44.721 8.413 1.00 30.71 312 ALA A C 1
ATOM 2437 O O . ALA A 1 311 ? -1.060 -44.124 7.989 1.00 33.33 312 ALA A O 1
ATOM 2439 N N . LYS A 1 312 ? 1.007 -44.972 7.681 1.00 27.65 313 LYS A N 1
ATOM 2440 C CA . LYS A 1 312 ? 1.149 -44.508 6.312 1.00 31.47 313 LYS A CA 1
ATOM 2441 C C . LYS A 1 312 ? 0.105 -45.158 5.416 1.00 29.71 313 LYS A C 1
ATOM 2442 O O . LYS A 1 312 ? -0.448 -44.513 4.529 1.00 28.70 313 LYS A O 1
ATOM 2448 N N . PHE A 1 313 ? -0.169 -46.437 5.646 1.00 30.37 314 PHE A N 1
ATOM 2449 C CA . PHE A 1 313 ? -1.152 -47.126 4.827 1.00 28.46 314 PHE A CA 1
ATOM 2450 C C . PHE A 1 313 ? -2.571 -46.640 5.135 1.00 27.28 314 PHE A C 1
ATOM 2451 O O . PHE A 1 313 ? -3.373 -46.443 4.221 1.00 29.25 314 PHE A O 1
ATOM 2459 N N . PHE A 1 314 ? -2.879 -46.453 6.416 1.00 27.12 315 PHE A N 1
ATOM 2460 C CA . PHE A 1 314 ? -4.166 -45.889 6.827 1.00 26.11 315 PHE A CA 1
ATOM 2461 C C . PHE A 1 314 ? -4.381 -44.525 6.175 1.00 28.16 315 PHE A C 1
ATOM 2462 O O . PHE A 1 314 ? -5.424 -44.259 5.572 1.00 29.70 315 PHE A O 1
ATOM 2470 N N . THR A 1 315 ? -3.371 -43.669 6.302 1.00 25.82 316 THR A N 1
ATOM 2471 C CA . THR A 1 315 ? -3.404 -42.313 5.763 1.00 26.57 316 THR A CA 1
ATOM 2472 C C . THR A 1 315 ? -3.573 -42.324 4.249 1.00 27.39 316 THR A C 1
ATOM 2473 O O . THR A 1 315 ? -4.280 -41.485 3.691 1.00 28.79 316 THR A O 1
ATOM 2477 N N . PHE A 1 316 ? -2.921 -43.280 3.591 1.00 29.71 317 PHE A N 1
ATOM 2478 C CA . PHE A 1 316 ? -3.048 -43.445 2.148 1.00 26.18 317 PHE A CA 1
ATOM 2479 C C . PHE A 1 316 ? -4.485 -43.782 1.772 1.00 27.22 317 PHE A C 1
ATOM 2480 O O . PHE A 1 316 ? -5.030 -43.222 0.820 1.00 24.49 317 PHE A O 1
ATOM 2488 N N . LEU A 1 317 ? -5.095 -44.697 2.523 1.00 22.43 318 LEU A N 1
ATOM 2489 C CA . LEU A 1 317 ? -6.468 -45.112 2.241 1.00 24.74 318 LEU A CA 1
ATOM 2490 C C . LEU A 1 317 ? -7.428 -43.927 2.320 1.00 24.81 318 LEU A C 1
ATOM 2491 O O . LEU A 1 317 ? -8.282 -43.750 1.450 1.00 29.68 318 LEU A O 1
ATOM 2496 N N . ILE A 1 318 ? -7.279 -43.108 3.354 1.00 26.08 319 ILE A N 1
ATOM 2497 C CA . ILE A 1 318 ? -8.159 -41.956 3.531 1.00 25.54 319 ILE A CA 1
ATOM 2498 C C . ILE A 1 318 ? -7.968 -40.935 2.417 1.00 29.88 319 ILE A C 1
ATOM 2499 O O . ILE A 1 318 ? -8.936 -40.498 1.795 1.00 29.04 319 ILE A O 1
ATOM 2504 N N . CYS A 1 319 ? -6.715 -40.566 2.162 1.00 24.80 320 CYS A N 1
ATOM 2505 C CA . CYS A 1 319 ? -6.406 -39.458 1.262 1.00 29.18 320 CYS A CA 1
ATOM 2506 C C . CYS A 1 319 ? -6.566 -39.818 -0.213 1.00 27.17 320 CYS A C 1
ATOM 2507 O O . CYS A 1 319 ? -6.848 -38.949 -1.038 1.00 29.21 320 CYS A O 1
ATOM 2510 N N . HIS A 1 320 ? -6.380 -41.091 -0.547 1.00 24.55 321 HIS A N 1
ATOM 2511 C CA . HIS A 1 320 ? -6.401 -41.518 -1.945 1.00 26.06 321 HIS A CA 1
ATOM 2512 C C . HIS A 1 320 ? -7.647 -42.322 -2.336 1.00 27.99 321 HIS A C 1
ATOM 2513 O O . HIS A 1 320 ? -7.895 -42.536 -3.525 1.00 24.61 321 HIS A O 1
ATOM 2520 N N . ALA A 1 321 ? -8.421 -42.783 -1.356 1.00 22.06 322 ALA A N 1
ATOM 2521 C CA . ALA A 1 321 ? -9.559 -43.653 -1.668 1.00 23.81 322 ALA A CA 1
ATOM 2522 C C . ALA A 1 321 ? -10.864 -43.295 -0.954 1.00 25.43 322 ALA A C 1
ATOM 2523 O O . ALA A 1 321 ? -11.917 -43.236 -1.586 1.00 31.92 322 ALA A O 1
ATOM 2525 N N . ILE A 1 322 ? -10.810 -43.077 0.357 1.00 22.48 323 ILE A N 1
ATOM 2526 C CA . ILE A 1 322 ? -12.044 -42.980 1.135 1.00 25.73 323 ILE A CA 1
ATOM 2527 C C . ILE A 1 322 ? -12.594 -41.552 1.227 1.00 27.06 323 ILE A C 1
ATOM 2528 O O . ILE A 1 322 ? -13.772 -41.331 0.957 1.00 28.79 323 ILE A O 1
ATOM 2533 N N . GLU A 1 323 ? -11.765 -40.586 1.617 1.00 27.78 324 GLU A N 1
ATOM 2534 C CA . GLU A 1 323 ? -12.243 -39.204 1.668 1.00 26.31 324 GLU A CA 1
ATOM 2535 C C . GLU A 1 323 ? -12.536 -38.719 0.255 1.00 24.53 324 GLU A C 1
ATOM 2536 O O . GLU A 1 323 ? -13.556 -38.071 0.001 1.00 26.68 324 GLU A O 1
ATOM 2542 N N . ARG A 1 324 ? -11.636 -39.054 -0.663 1.00 23.47 325 ARG A N 1
ATOM 2543 C CA . ARG A 1 324 ? -11.790 -38.708 -2.071 1.00 27.93 325 ARG A CA 1
ATOM 2544 C C . ARG A 1 324 ? -10.908 -39.623 -2.907 1.00 29.41 325 ARG A C 1
ATOM 2545 O O . ARG A 1 324 ? -9.914 -40.149 -2.407 1.00 33.23 325 ARG A O 1
ATOM 2553 N N . TYR A 1 325 ? -11.268 -39.831 -4.171 1.00 30.11 326 TYR A N 1
ATOM 2554 C CA . TYR A 1 325 ? -10.380 -40.557 -5.058 1.00 28.24 326 TYR A CA 1
ATOM 2555 C C . TYR A 1 325 ? -9.182 -39.701 -5.404 1.00 26.81 326 TYR A C 1
ATOM 2556 O O . TYR A 1 325 ? -9.319 -38.521 -5.718 1.00 26.02 326 TYR A O 1
ATOM 2565 N N . ALA A 1 326 ? -8.007 -40.312 -5.363 1.00 26.99 327 ALA A N 1
ATOM 2566 C CA . ALA A 1 326 ? -6.816 -39.690 -5.908 1.00 27.98 327 ALA A CA 1
ATOM 2567 C C . ALA A 1 326 ? -5.895 -40.770 -6.439 1.00 28.85 327 ALA A C 1
ATOM 2568 O O . ALA A 1 326 ? -5.540 -41.704 -5.721 1.00 26.32 327 ALA A O 1
ATOM 2570 N N . SER A 1 327 ? -5.523 -40.651 -7.706 1.00 27.82 328 SER A N 1
ATOM 2571 C CA . SER A 1 327 ? -4.502 -41.518 -8.262 1.00 27.68 328 SER A CA 1
ATOM 2572 C C . SER A 1 327 ? -3.187 -41.193 -7.561 1.00 28.05 328 SER A C 1
ATOM 2573 O O . SER A 1 327 ? -3.070 -40.160 -6.901 1.00 29.50 328 SER A O 1
ATOM 2576 N N . GLY A 1 328 ? -2.205 -42.078 -7.683 1.00 26.17 329 GLY A N 1
ATOM 2577 C CA . GLY A 1 328 ? -0.887 -41.789 -7.155 1.00 26.49 329 GLY A CA 1
ATOM 2578 C C . GLY A 1 328 ? -0.515 -42.449 -5.846 1.00 26.61 329 GLY A C 1
ATOM 2579 O O . GLY A 1 328 ? -1.328 -43.121 -5.210 1.00 26.86 329 GLY A O 1
ATOM 2580 N N . TYR A 1 329 ? 0.736 -42.238 -5.450 1.00 24.51 330 TYR A N 1
ATOM 2581 C CA . TYR A 1 329 ? 1.276 -42.767 -4.207 1.00 28.44 330 TYR A CA 1
ATOM 2582 C C . TYR A 1 329 ? 2.433 -41.870 -3.787 1.00 31.71 330 TYR A C 1
ATOM 2583 O O . TYR A 1 329 ? 3.414 -42.335 -3.204 1.00 29.47 330 TYR A O 1
ATOM 2592 N N . ALA A 1 330 ? 2.311 -40.581 -4.099 1.00 29.39 331 ALA A N 1
ATOM 2593 C CA . ALA A 1 330 ? 3.388 -39.623 -3.864 1.00 25.97 331 ALA A CA 1
ATOM 2594 C C . ALA A 1 330 ? 3.776 -39.557 -2.396 1.00 27.26 331 ALA A C 1
ATOM 2595 O O . ALA A 1 330 ? 2.923 -39.451 -1.516 1.00 26.59 331 ALA A O 1
ATOM 2597 N N . GLN A 1 331 ? 5.084 -39.614 -2.163 1.00 27.69 332 GLN A N 1
ATOM 2598 C CA . GLN A 1 331 ? 5.675 -39.629 -0.833 1.00 29.33 332 GLN A CA 1
ATOM 2599 C C . GLN A 1 331 ? 7.181 -39.751 -1.000 1.00 27.50 332 GLN A C 1
ATOM 2600 O O . GLN A 1 331 ? 7.652 -40.249 -2.021 1.00 28.66 332 GLN A O 1
ATOM 2606 N N . LYS A 1 332 ? 7.929 -39.286 -0.007 1.00 27.48 333 LYS A N 1
ATOM 2607 C CA . LYS A 1 332 ? 9.368 -39.518 0.033 1.00 28.02 333 LYS A CA 1
ATOM 2608 C C . LYS A 1 332 ? 9.611 -40.650 1.018 1.00 26.88 333 LYS A C 1
ATOM 2609 O O . LYS A 1 332 ? 9.922 -40.410 2.182 1.00 31.40 333 LYS A O 1
ATOM 2615 N N . GLU A 1 333 ? 9.454 -41.886 0.558 1.00 27.54 334 GLU A N 1
ATOM 2616 C CA . GLU A 1 333 ? 9.266 -42.981 1.498 1.00 26.03 334 GLU A CA 1
ATOM 2617 C C . GLU A 1 333 ? 10.491 -43.248 2.366 1.00 29.31 334 GLU A C 1
ATOM 2618 O O . GLU A 1 333 ? 10.347 -43.519 3.559 1.00 32.00 334 GLU A O 1
ATOM 2624 N N . ASP A 1 334 ? 11.689 -43.163 1.794 1.00 30.40 335 ASP A N 1
ATOM 2625 C CA . ASP A 1 334 ? 12.880 -43.425 2.593 1.00 30.29 335 ASP A CA 1
ATOM 2626 C C . ASP A 1 334 ? 13.041 -42.350 3.671 1.00 27.94 335 ASP A C 1
ATOM 2627 O O . ASP A 1 334 ? 13.241 -42.673 4.841 1.00 32.84 335 ASP A O 1
ATOM 2632 N N . THR A 1 335 ? 12.915 -41.083 3.288 1.00 30.95 336 THR A N 1
ATOM 2633 C CA . THR A 1 335 ? 13.057 -39.982 4.240 1.00 28.41 336 THR A CA 1
ATOM 2634 C C . THR A 1 335 ? 11.930 -39.992 5.274 1.00 27.32 336 THR A C 1
ATOM 2635 O O . THR A 1 335 ? 12.145 -39.705 6.451 1.00 28.97 336 THR A O 1
ATOM 2639 N N . LEU A 1 336 ? 10.729 -40.338 4.826 1.00 27.60 337 LEU A N 1
ATOM 2640 C CA . LEU A 1 336 ? 9.561 -40.392 5.700 1.00 30.37 337 LEU A CA 1
ATOM 2641 C C . LEU A 1 336 ? 9.692 -41.477 6.766 1.00 32.06 337 LEU A C 1
ATOM 2642 O O . LEU A 1 336 ? 9.434 -41.238 7.948 1.00 32.47 337 LEU A O 1
ATOM 2647 N N . LEU A 1 337 ? 10.108 -42.666 6.343 1.00 32.26 338 LEU A N 1
ATOM 2648 C CA . LEU A 1 337 ? 10.169 -43.823 7.230 1.00 29.44 338 LEU A CA 1
ATOM 2649 C C . LEU A 1 337 ? 11.473 -43.928 8.020 1.00 30.53 338 LEU A C 1
ATOM 2650 O O . LEU A 1 337 ? 11.543 -44.657 9.010 1.00 29.20 338 LEU A O 1
ATOM 2655 N N . TRP A 1 338 ? 12.501 -43.206 7.581 1.00 31.56 339 TRP A N 1
ATOM 2656 C CA . TRP A 1 338 ? 13.833 -43.334 8.178 1.00 28.82 339 TRP A CA 1
ATOM 2657 C C . TRP A 1 338 ? 13.883 -43.235 9.712 1.00 30.71 339 TRP A C 1
ATOM 2658 O O . TRP A 1 338 ? 14.524 -44.073 10.346 1.00 35.65 339 TRP A O 1
ATOM 2669 N N . PRO A 1 339 ? 13.218 -42.227 10.319 1.00 32.01 340 PRO A N 1
ATOM 2670 C CA . PRO A 1 339 ? 13.304 -42.160 11.785 1.00 34.78 340 PRO A CA 1
ATOM 2671 C C . PRO A 1 339 ? 12.724 -43.387 12.487 1.00 33.10 340 PRO A C 1
ATOM 2672 O O . PRO A 1 339 ? 13.140 -43.718 13.598 1.00 31.83 340 PRO A O 1
ATOM 2676 N N . TYR A 1 340 ? 11.781 -44.055 11.833 1.00 30.30 341 TYR A N 1
ATOM 2677 C CA . TYR A 1 340 ? 11.102 -45.199 12.425 1.00 28.44 341 TYR A CA 1
ATOM 2678 C C . TYR A 1 340 ? 11.853 -46.486 12.101 1.00 31.00 341 TYR A C 1
ATOM 2679 O O . TYR A 1 340 ? 11.868 -47.423 12.895 1.00 33.70 341 TYR A O 1
ATOM 2688 N N . TYR A 1 341 ? 12.493 -46.511 10.936 1.00 31.72 342 TYR A N 1
ATOM 2689 C CA . TYR A 1 341 ? 13.476 -47.540 10.622 1.00 29.49 342 TYR A CA 1
ATOM 2690 C C . TYR A 1 341 ? 14.628 -47.465 11.624 1.00 32.31 342 TYR A C 1
ATOM 2691 O O . TYR A 1 341 ? 15.123 -48.486 12.095 1.00 33.16 342 TYR A O 1
ATOM 2700 N N . LYS A 1 342 ? 15.051 -46.244 11.944 1.00 31.07 343 LYS A N 1
ATOM 2701 C CA . LYS A 1 342 ? 16.148 -46.036 12.883 1.00 32.87 343 LYS A CA 1
ATOM 2702 C C . LYS A 1 342 ? 15.775 -46.548 14.272 1.00 35.73 343 LYS A C 1
ATOM 2703 O O . LYS A 1 342 ? 16.576 -47.201 14.942 1.00 41.71 343 LYS A O 1
ATOM 2709 N N . ALA A 1 343 ? 14.550 -46.254 14.693 1.00 30.77 344 ALA A N 1
ATOM 2710 C CA . ALA A 1 343 ? 14.066 -46.675 16.002 1.00 31.07 344 ALA A CA 1
ATOM 2711 C C . ALA A 1 343 ? 13.991 -48.197 16.111 1.00 36.15 344 ALA A C 1
ATOM 2712 O O . ALA A 1 343 ? 14.265 -48.764 17.167 1.00 40.58 344 ALA A O 1
ATOM 2714 N N . SER A 1 344 ? 13.623 -48.848 15.011 1.00 31.06 345 SER A N 1
ATOM 2715 C CA . SER A 1 344 ? 13.375 -50.284 15.008 1.00 31.28 345 SER A CA 1
ATOM 2716 C C . SER A 1 344 ? 14.611 -51.119 14.698 1.00 34.34 345 SER A C 1
ATOM 2717 O O . SER A 1 344 ? 14.967 -52.019 15.458 1.00 36.89 345 SER A O 1
ATOM 2720 N N . VAL A 1 345 ? 15.258 -50.829 13.575 1.00 33.88 346 VAL A N 1
ATOM 2721 C CA . VAL A 1 345 ? 16.366 -51.655 13.107 1.00 31.64 346 VAL A CA 1
ATOM 2722 C C . VAL A 1 345 ? 17.700 -51.214 13.704 1.00 34.60 346 VAL A C 1
ATOM 2723 O O . VAL A 1 345 ? 18.487 -52.042 14.169 1.00 30.51 346 VAL A O 1
ATOM 2727 N N . VAL A 1 346 ? 17.948 -49.909 13.698 1.00 30.58 347 VAL A N 1
ATOM 2728 C CA . VAL A 1 346 ? 19.259 -49.386 14.071 1.00 32.91 347 VAL A CA 1
ATOM 2729 C C . VAL A 1 346 ? 19.449 -49.334 15.585 1.00 32.84 347 VAL A C 1
ATOM 2730 O O . VAL A 1 346 ? 20.402 -49.905 16.116 1.00 31.79 347 VAL A O 1
ATOM 2734 N N . ASP A 1 347 ? 18.542 -48.648 16.275 1.00 31.07 348 ASP A N 1
ATOM 2735 C CA . ASP A 1 347 ? 18.656 -48.467 17.720 1.00 37.18 348 ASP A CA 1
ATOM 2736 C C . ASP A 1 347 ? 17.865 -49.510 18.499 1.00 36.12 348 ASP A C 1
ATOM 2737 O O . ASP A 1 347 ? 18.117 -49.725 19.686 1.00 36.73 348 ASP A O 1
ATOM 2742 N N . LYS A 1 348 ? 16.907 -50.139 17.822 1.00 33.86 349 LYS A N 1
ATOM 2743 C CA . LYS A 1 348 ? 16.079 -51.197 18.401 1.00 38.12 349 LYS A CA 1
ATOM 2744 C C . LYS A 1 348 ? 15.402 -50.772 19.710 1.00 41.14 349 LYS A C 1
ATOM 2745 O O . LYS A 1 348 ? 15.276 -51.568 20.642 1.00 39.47 349 LYS A O 1
ATOM 2751 N N . LYS A 1 349 ? 14.955 -49.519 19.760 1.00 40.48 350 LYS A N 1
ATOM 2752 C CA . LYS A 1 349 ? 14.309 -48.959 20.948 1.00 44.26 350 LYS A CA 1
ATOM 2753 C C . LYS A 1 349 ? 12.848 -49.390 21.064 1.00 43.56 350 LYS A C 1
ATOM 2754 O O . LYS A 1 349 ? 12.332 -49.606 22.163 1.00 42.84 350 LYS A O 1
ATOM 2760 N N . PHE A 1 350 ? 12.177 -49.492 19.925 1.00 39.26 351 PHE A N 1
ATOM 2761 C CA . PHE A 1 350 ? 10.791 -49.932 19.897 1.00 39.89 351 PHE A CA 1
ATOM 2762 C C . PHE A 1 350 ? 10.550 -50.722 18.625 1.00 38.72 351 PHE A C 1
ATOM 2763 O O . PHE A 1 350 ? 11.087 -50.379 17.569 1.00 41.74 351 PHE A O 1
ATOM 2771 N N . GLN A 1 351 ? 9.737 -51.769 18.734 1.00 34.37 352 GLN A N 1
ATOM 2772 C CA . GLN A 1 351 ? 9.525 -52.704 17.636 1.00 34.73 352 GLN A CA 1
ATOM 2773 C C . GLN A 1 351 ? 10.864 -53.108 17.019 1.00 35.64 352 GLN A C 1
ATOM 2774 O O . GLN A 1 351 ? 11.128 -52.810 15.855 1.00 31.08 352 GLN A O 1
ATOM 2780 N N . PRO A 1 352 ? 11.720 -53.781 17.809 1.00 36.34 353 PRO A N 1
ATOM 2781 C CA . PRO A 1 352 ? 13.041 -54.169 17.302 1.00 33.85 353 PRO A CA 1
ATOM 2782 C C . PRO A 1 352 ? 12.926 -55.071 16.079 1.00 37.60 353 PRO A C 1
ATOM 2783 O O . PRO A 1 352 ? 12.129 -56.010 16.073 1.00 34.47 353 PRO A O 1
ATOM 2787 N N . MET A 1 353 ? 13.699 -54.764 15.044 1.00 37.54 354 MET A N 1
ATOM 2788 C CA . MET A 1 353 ? 13.617 -55.495 13.788 1.00 35.77 354 MET A CA 1
ATOM 2789 C C . MET A 1 353 ? 14.996 -55.652 13.171 1.00 33.74 354 MET A C 1
ATOM 2790 O O . MET A 1 353 ? 15.903 -54.868 13.444 1.00 32.87 354 MET A O 1
ATOM 2795 N N . SER A 1 354 ? 15.142 -56.665 12.331 1.00 34.78 355 SER A N 1
ATOM 2796 C CA . SER A 1 354 ? 16.325 -56.794 11.498 1.00 36.92 355 SER A CA 1
ATOM 2797 C C . SER A 1 354 ? 16.068 -56.048 10.200 1.00 33.81 355 SER A C 1
ATOM 2798 O O . SER A 1 354 ? 14.924 -55.730 9.886 1.00 34.29 355 SER A O 1
ATOM 2801 N N . HIS A 1 355 ? 17.125 -55.781 9.443 1.00 32.68 356 HIS A N 1
ATOM 2802 C CA . HIS A 1 355 ? 16.981 -55.135 8.145 1.00 33.20 356 HIS A CA 1
ATOM 2803 C C . HIS A 1 355 ? 16.114 -55.974 7.203 1.00 31.75 356 HIS A C 1
ATOM 2804 O O . HIS A 1 355 ? 15.361 -55.436 6.394 1.00 31.34 356 HIS A O 1
ATOM 2811 N N . MET A 1 356 ? 16.221 -57.293 7.307 1.00 31.46 357 MET A N 1
ATOM 2812 C CA . MET A 1 356 ? 15.418 -58.169 6.460 1.00 31.31 357 MET A CA 1
ATOM 2813 C C . MET A 1 356 ? 13.949 -58.119 6.862 1.00 29.55 357 MET A C 1
ATOM 2814 O O . MET A 1 356 ? 13.067 -58.311 6.024 1.00 34.75 357 MET A O 1
ATOM 2819 N N . ASP A 1 357 ? 13.684 -57.864 8.140 1.00 31.82 358 ASP A N 1
ATOM 2820 C CA . ASP A 1 357 ? 12.313 -57.658 8.599 1.00 31.52 358 ASP A CA 1
ATOM 2821 C C . ASP A 1 357 ? 11.728 -56.419 7.931 1.00 33.13 358 ASP A C 1
ATOM 2822 O O . ASP A 1 357 ? 10.553 -56.393 7.568 1.00 34.53 358 ASP A O 1
ATOM 2827 N N . ALA A 1 358 ? 12.558 -55.391 7.781 1.00 32.58 359 ALA A N 1
ATOM 2828 C CA . ALA A 1 358 ? 12.142 -54.156 7.128 1.00 31.27 359 ALA A CA 1
ATOM 2829 C C . ALA A 1 358 ? 11.884 -54.411 5.649 1.00 32.91 359 ALA A C 1
ATOM 2830 O O . ALA A 1 358 ? 10.923 -53.896 5.083 1.00 30.34 359 ALA A O 1
ATOM 2832 N N . VAL A 1 359 ? 12.751 -55.211 5.034 1.00 33.22 360 VAL A N 1
ATOM 2833 C CA . VAL A 1 359 ? 12.582 -55.605 3.640 1.00 31.11 360 VAL A CA 1
ATOM 2834 C C . VAL A 1 359 ? 11.248 -56.336 3.449 1.00 34.18 360 VAL A C 1
ATOM 2835 O O . VAL A 1 359 ? 10.504 -56.052 2.510 1.00 32.79 360 VAL A O 1
ATOM 2839 N N . GLU A 1 360 ? 10.943 -57.268 4.348 1.00 33.82 361 GLU A N 1
ATOM 2840 C CA . GLU A 1 360 ? 9.696 -58.022 4.256 1.00 34.17 361 GLU A CA 1
ATOM 2841 C C . GLU A 1 360 ? 8.488 -57.099 4.400 1.00 35.53 361 GLU A C 1
ATOM 2842 O O . GLU A 1 360 ? 7.480 -57.266 3.713 1.00 35.24 361 GLU A O 1
ATOM 2848 N N . LEU A 1 361 ? 8.599 -56.125 5.296 1.00 32.93 362 LEU A N 1
ATOM 2849 C CA . LEU A 1 361 ? 7.514 -55.184 5.534 1.00 32.07 362 LEU A CA 1
ATOM 2850 C C . LEU A 1 361 ? 7.215 -54.364 4.283 1.00 31.58 362 LEU A C 1
ATOM 2851 O O . LEU A 1 361 ? 6.054 -54.111 3.962 1.00 29.85 362 LEU A O 1
ATOM 2856 N N . VAL A 1 362 ? 8.264 -53.957 3.573 1.00 29.15 363 VAL A N 1
ATOM 2857 C CA . VAL A 1 362 ? 8.090 -53.207 2.334 1.00 28.77 363 VAL A CA 1
ATOM 2858 C C . VAL A 1 362 ? 7.498 -54.115 1.257 1.00 31.59 363 VAL A C 1
ATOM 2859 O O . VAL A 1 362 ? 6.667 -53.680 0.459 1.00 32.99 363 VAL A O 1
ATOM 2863 N N . GLU A 1 363 ? 7.921 -55.378 1.238 1.00 29.94 364 GLU A N 1
ATOM 2864 C CA . GLU A 1 363 ? 7.328 -56.356 0.330 1.00 28.79 364 GLU A CA 1
ATOM 2865 C C . GLU A 1 363 ? 5.825 -56.426 0.550 1.00 29.63 364 GLU A C 1
ATOM 2866 O O . GLU A 1 363 ? 5.042 -56.408 -0.400 1.00 32.03 364 GLU A O 1
ATOM 2872 N N . MET A 1 364 ? 5.429 -56.502 1.815 1.00 27.04 365 MET A N 1
ATOM 2873 C CA . MET A 1 364 ? 4.018 -56.580 2.161 1.00 29.36 365 MET A CA 1
ATOM 2874 C C . MET A 1 364 ? 3.286 -55.299 1.770 1.00 30.26 365 MET A C 1
ATOM 2875 O O . MET A 1 364 ? 2.115 -55.340 1.395 1.00 34.26 365 MET A O 1
ATOM 2880 N N . GLU A 1 365 ? 3.978 -54.166 1.842 1.00 27.94 366 GLU A N 1
ATOM 2881 C CA . GLU A 1 365 ? 3.390 -52.904 1.401 1.00 27.05 366 GLU A CA 1
ATOM 2882 C C . GLU A 1 365 ? 3.091 -52.954 -0.093 1.00 25.93 366 GLU A C 1
ATOM 2883 O O . GLU A 1 365 ? 1.997 -52.593 -0.526 1.00 25.25 366 GLU A O 1
ATOM 2889 N N . ARG A 1 366 ? 4.068 -53.413 -0.872 1.00 25.54 367 ARG A N 1
ATOM 2890 C CA . ARG A 1 366 ? 3.932 -53.493 -2.324 1.00 25.95 367 ARG A CA 1
ATOM 2891 C C . ARG A 1 366 ? 2.775 -54.395 -2.729 1.00 27.83 367 ARG A C 1
ATOM 2892 O O . ARG A 1 366 ? 2.117 -54.161 -3.743 1.00 30.87 367 ARG A O 1
ATOM 2900 N N . LEU A 1 367 ? 2.529 -55.425 -1.929 1.00 26.43 368 LEU A N 1
ATOM 2901 C CA . LEU A 1 367 ? 1.463 -56.374 -2.222 1.00 29.87 368 LEU A CA 1
ATOM 2902 C C . LEU A 1 367 ? 0.096 -55.785 -1.875 1.00 30.10 368 LEU A C 1
ATOM 2903 O O . LEU A 1 367 ? -0.874 -56.003 -2.598 1.00 30.53 368 LEU A O 1
ATOM 2908 N N . LYS A 1 368 ? 0.027 -55.034 -0.778 1.00 30.14 369 LYS A N 1
ATOM 2909 C CA . LYS A 1 368 ? -1.207 -54.346 -0.394 1.00 26.15 369 LYS A CA 1
ATOM 2910 C C . LYS A 1 368 ? -1.604 -53.320 -1.449 1.00 28.79 369 LYS A C 1
ATOM 2911 O O . LYS A 1 368 ? -2.786 -53.170 -1.775 1.00 28.90 369 LYS A O 1
ATOM 2917 N N . ILE A 1 369 ? -0.612 -52.614 -1.981 1.00 28.53 370 ILE A N 1
ATOM 2918 C CA . ILE A 1 369 ? -0.845 -51.652 -3.051 1.00 28.50 370 ILE A CA 1
ATOM 2919 C C . ILE A 1 369 ? -1.305 -52.386 -4.304 1.00 29.68 370 ILE A C 1
ATOM 2920 O O . ILE A 1 369 ? -2.162 -51.901 -5.042 1.00 29.15 370 ILE A O 1
ATOM 2925 N N . SER A 1 370 ? -0.738 -53.567 -4.534 1.00 30.11 371 SER A N 1
ATOM 2926 C CA . SER A 1 370 ? -1.135 -54.394 -5.668 1.00 29.35 371 SER A CA 1
ATOM 2927 C C . SER A 1 370 ? -2.582 -54.876 -5.541 1.00 28.21 371 SER A C 1
ATOM 2928 O O . SER A 1 370 ? -3.238 -55.139 -6.549 1.00 29.86 371 SER A O 1
ATOM 2931 N N . GLU A 1 371 ? -3.077 -54.978 -4.307 1.00 25.07 372 GLU A N 1
ATOM 2932 C CA . GLU A 1 371 ? -4.457 -55.406 -4.055 1.00 27.19 372 GLU A CA 1
ATOM 2933 C C . GLU A 1 371 ? -5.449 -54.239 -3.992 1.00 30.38 372 GLU A C 1
ATOM 2934 O O . GLU A 1 371 ? -6.663 -54.448 -3.879 1.00 30.58 372 GLU A O 1
ATOM 2940 N N . HIS A 1 372 ? -4.937 -53.015 -4.062 1.00 28.67 373 HIS A N 1
ATOM 2941 C CA . HIS A 1 372 ? -5.779 -51.829 -3.921 1.00 27.05 373 HIS A CA 1
ATOM 2942 C C . HIS A 1 372 ? -6.671 -51.620 -5.140 1.00 28.44 373 HIS A C 1
ATOM 2943 O O . HIS A 1 372 ? -6.206 -51.191 -6.198 1.00 28.31 373 HIS A O 1
ATOM 2950 N N . GLY A 1 373 ? -7.958 -51.924 -4.990 1.00 27.47 374 GLY A N 1
ATOM 2951 C CA . GLY A 1 373 ? -8.910 -51.703 -6.060 1.00 24.84 374 GLY A CA 1
ATOM 2952 C C . GLY A 1 373 ? -9.165 -50.222 -6.260 1.00 29.15 374 GLY A C 1
ATOM 2953 O O . GLY A 1 373 ? -9.641 -49.539 -5.353 1.00 29.97 374 GLY A O 1
ATOM 2954 N N . ALA A 1 374 ? -8.847 -49.718 -7.445 1.00 26.83 375 ALA A N 1
ATOM 2955 C CA . ALA A 1 374 ? -8.964 -48.288 -7.697 1.00 31.64 375 ALA A CA 1
ATOM 2956 C C . ALA A 1 374 ? -10.280 -47.973 -8.389 1.00 33.86 375 ALA A C 1
ATOM 2957 O O . ALA A 1 374 ? -10.568 -48.498 -9.464 1.00 34.94 375 ALA A O 1
ATOM 2959 N N . GLY A 1 375 ? -11.079 -47.117 -7.758 1.00 36.84 376 GLY A N 1
ATOM 2960 C CA . GLY A 1 375 ? -12.364 -46.724 -8.301 1.00 34.34 376 GLY A CA 1
ATOM 2961 C C . GLY A 1 375 ? -12.292 -45.574 -9.291 1.00 37.80 376 GLY A C 1
ATOM 2962 O O . GLY A 1 375 ? -13.177 -44.717 -9.322 1.00 36.03 376 GLY A O 1
ATOM 2963 N N . LYS A 1 376 ? -11.237 -45.554 -10.102 1.00 36.09 377 LYS A N 1
ATOM 2964 C CA . LYS A 1 376 ? -11.111 -44.569 -11.171 1.00 38.34 377 LYS A CA 1
ATOM 2965 C C . LYS A 1 376 ? -12.118 -44.889 -12.271 1.00 41.40 377 LYS A C 1
ATOM 2966 O O . LYS A 1 376 ? -12.640 -46.004 -12.331 1.00 42.35 377 LYS A O 1
ATOM 2972 N N . SER A 1 377 ? -12.392 -43.915 -13.135 1.00 39.95 378 SER A N 1
ATOM 2973 C CA . SER A 1 377 ? -13.368 -44.105 -14.204 1.00 42.56 378 SER A CA 1
ATOM 2974 C C . SER A 1 377 ? -12.859 -45.118 -15.224 1.00 45.09 378 SER A C 1
ATOM 2975 O O . SER A 1 377 ? -11.652 -45.304 -15.376 1.00 44.52 378 SER A O 1
ATOM 2978 N N . ARG A 1 378 ? -13.789 -45.768 -15.918 1.00 47.48 379 ARG A N 1
ATOM 2979 C CA . ARG A 1 378 ? -13.448 -46.805 -16.885 1.00 51.25 379 ARG A CA 1
ATOM 2980 C C . ARG A 1 378 ? -12.560 -46.262 -18.001 1.00 49.33 379 ARG A C 1
ATOM 2981 O O . ARG A 1 378 ? -11.675 -46.959 -18.495 1.00 44.55 379 ARG A O 1
ATOM 2989 N N . ALA A 1 379 ? -12.799 -45.013 -18.384 1.00 47.60 380 ALA A N 1
ATOM 2990 C CA . ALA A 1 379 ? -12.044 -44.380 -19.459 1.00 51.12 380 ALA A CA 1
ATOM 2991 C C . ALA A 1 379 ? -10.576 -44.213 -19.083 1.00 51.81 380 ALA A C 1
ATOM 2992 O O . ALA A 1 379 ? -9.696 -44.278 -19.940 1.00 54.26 380 ALA A O 1
ATOM 2994 N N . TYR A 1 380 ? -10.312 -44.003 -17.798 1.00 51.29 381 TYR A N 1
ATOM 2995 C CA . TYR A 1 380 ? -8.943 -43.819 -17.333 1.00 51.94 381 TYR A CA 1
ATOM 2996 C C . TYR A 1 380 ? -8.275 -45.144 -16.964 1.00 55.65 381 TYR A C 1
ATOM 2997 O O . TYR A 1 380 ? -7.143 -45.160 -16.482 1.00 57.37 381 TYR A O 1
ATOM 3006 N N . ARG A 1 381 ? -8.971 -46.252 -17.200 1.00 57.37 382 ARG A N 1
ATOM 3007 C CA . ARG A 1 381 ? -8.358 -47.571 -17.072 1.00 60.68 382 ARG A CA 1
ATOM 3008 C C . ARG A 1 381 ? -7.742 -47.990 -18.401 1.00 63.92 382 ARG A C 1
ATOM 3009 O O . ARG A 1 381 ? -6.651 -48.558 -18.441 1.00 63.23 382 ARG A O 1
ATOM 3017 N N . GLU A 1 382 ? -8.459 -47.699 -19.484 1.00 69.61 383 GLU A N 1
ATOM 3018 C CA . GLU A 1 382 ? -8.070 -48.117 -20.828 1.00 77.89 383 GLU A CA 1
ATOM 3019 C C . GLU A 1 382 ? -6.724 -47.541 -21.259 1.00 79.83 383 GLU A C 1
ATOM 3020 O O . GLU A 1 382 ? -5.996 -48.159 -22.034 1.00 81.53 383 GLU A O 1
ATOM 3026 N N . ILE A 1 383 ? -6.403 -46.353 -20.758 1.00 80.97 384 ILE A N 1
ATOM 3027 C CA . ILE A 1 383 ? -5.160 -45.679 -21.117 1.00 83.13 384 ILE A CA 1
ATOM 3028 C C . ILE A 1 383 ? -3.967 -46.454 -20.552 1.00 78.75 384 ILE A C 1
ATOM 3029 O O . ILE A 1 383 ? -2.885 -46.467 -21.145 1.00 78.52 384 ILE A O 1
ATOM 3034 N N . PHE A 1 384 ? -4.175 -47.128 -19.424 1.00 73.77 385 PHE A N 1
ATOM 3035 C CA . PHE A 1 384 ? -3.103 -47.883 -18.781 1.00 70.48 385 PHE A CA 1
ATOM 3036 C C . PHE A 1 384 ? -3.398 -49.385 -18.694 1.00 62.47 385 PHE A C 1
ATOM 3037 O O . PHE A 1 384 ? -3.694 -49.894 -17.613 1.00 59.37 385 PHE A O 1
ATOM 3045 N N . PRO A 1 385 ? -3.300 -50.105 -19.824 1.00 54.40 386 PRO A N 1
ATOM 3046 C CA . PRO A 1 385 ? -3.569 -51.548 -19.807 1.00 54.49 386 PRO A CA 1
ATOM 3047 C C . PRO A 1 385 ? -2.565 -52.333 -18.966 1.00 50.85 386 PRO A C 1
ATOM 3048 O O . PRO A 1 385 ? -1.360 -52.095 -19.063 1.00 48.61 386 PRO A O 1
ATOM 3052 N N . GLY A 1 386 ? -3.064 -53.254 -18.148 1.00 46.46 387 GLY A N 1
ATOM 3053 C CA . GLY A 1 386 ? -2.207 -54.095 -17.332 1.00 43.33 387 GLY A CA 1
ATOM 3054 C C . GLY A 1 386 ? -1.887 -53.519 -15.966 1.00 43.46 387 GLY A C 1
ATOM 3055 O O . GLY A 1 386 ? -1.109 -54.098 -15.208 1.00 44.15 387 GLY A O 1
ATOM 3056 N N . SER A 1 387 ? -2.485 -52.376 -15.650 1.00 39.69 388 SER A N 1
ATOM 3057 C CA . SER A 1 387 ? -2.261 -51.726 -14.364 1.00 40.65 388 SER A CA 1
ATOM 3058 C C . SER A 1 387 ? -3.570 -51.568 -13.604 1.00 38.01 388 SER A C 1
ATOM 3059 O O . SER A 1 387 ? -4.641 -51.557 -14.207 1.00 40.69 388 SER A O 1
ATOM 3062 N N . ASN A 1 388 ? -3.488 -51.454 -12.281 1.00 33.08 389 ASN A N 1
ATOM 3063 C CA . ASN A 1 388 ? -4.676 -51.150 -11.494 1.00 37.70 389 ASN A CA 1
ATOM 3064 C C . ASN A 1 388 ? -4.804 -49.637 -11.315 1.00 35.32 389 ASN A C 1
ATOM 3065 O O . ASN A 1 388 ? -5.893 -49.084 -11.438 1.00 35.32 389 ASN A O 1
ATOM 3070 N N . ASP A 1 389 ? -3.683 -48.978 -11.039 1.00 28.29 390 ASP A N 1
ATOM 3071 C CA . ASP A 1 389 ? -3.629 -47.519 -10.973 1.00 28.40 390 ASP A CA 1
ATOM 3072 C C . ASP A 1 389 ? -2.162 -47.110 -10.996 1.00 32.30 390 ASP A C 1
ATOM 3073 O O . ASP A 1 389 ? -1.276 -47.969 -10.935 1.00 32.01 390 ASP A O 1
ATOM 3078 N N . LEU A 1 390 ? -1.903 -45.810 -11.097 1.00 32.06 391 LEU A N 1
ATOM 3079 C CA . LEU A 1 390 ? -0.535 -45.301 -11.060 1.00 35.04 391 LEU A CA 1
ATOM 3080 C C . LEU A 1 390 ? -0.113 -45.047 -9.622 1.00 35.41 391 LEU A C 1
ATOM 3081 O O . LEU A 1 390 ? -0.672 -44.184 -8.958 1.00 37.00 391 LEU A O 1
ATOM 3086 N N . PHE A 1 391 ? 0.864 -45.804 -9.140 1.00 32.90 392 PHE A N 1
ATOM 3087 C CA . PHE A 1 391 ? 1.402 -45.584 -7.804 1.00 31.61 392 PHE A CA 1
ATOM 3088 C C . PHE A 1 391 ? 2.894 -45.295 -7.907 1.00 34.10 392 PHE A C 1
ATOM 3089 O O . PHE A 1 391 ? 3.683 -46.201 -8.162 1.00 36.51 392 PHE A O 1
ATOM 3097 N N . ILE A 1 392 ? 3.282 -44.037 -7.719 1.00 34.27 393 ILE A N 1
ATOM 3098 C CA . ILE A 1 392 ? 4.688 -43.665 -7.843 1.00 36.18 393 ILE A CA 1
ATOM 3099 C C . ILE A 1 392 ? 5.222 -43.040 -6.558 1.00 34.88 393 ILE A C 1
ATOM 3100 O O . ILE A 1 392 ? 4.807 -41.949 -6.168 1.00 35.08 393 ILE A O 1
ATOM 3105 N N . LEU A 1 393 ? 6.146 -43.740 -5.904 1.00 34.17 394 LEU A N 1
ATOM 3106 C CA . LEU A 1 393 ? 6.808 -43.218 -4.713 1.00 33.76 394 LEU A CA 1
ATOM 3107 C C . LEU A 1 393 ? 8.219 -42.749 -5.065 1.00 30.61 394 LEU A C 1
ATOM 3108 O O . LEU A 1 393 ? 8.803 -43.206 -6.048 1.00 30.47 394 LEU A O 1
ATOM 3113 N N . THR A 1 394 ? 8.768 -41.850 -4.253 1.00 31.88 395 THR A N 1
ATOM 3114 C CA . THR A 1 394 ? 10.080 -41.268 -4.533 1.00 29.60 395 THR A CA 1
ATOM 3115 C C . THR A 1 394 ? 11.079 -41.538 -3.409 1.00 31.55 395 THR A C 1
ATOM 3116 O O . THR A 1 394 ? 10.730 -41.486 -2.230 1.00 35.54 395 THR A O 1
ATOM 3120 N N . VAL A 1 395 ? 12.321 -41.836 -3.789 1.00 29.43 396 VAL A N 1
ATOM 3121 C CA . VAL A 1 395 ? 13.412 -42.039 -2.839 1.00 32.05 396 VAL A CA 1
ATOM 3122 C C . VAL A 1 395 ? 14.661 -41.314 -3.331 1.00 33.55 396 VAL A C 1
ATOM 3123 O O . VAL A 1 395 ? 14.664 -40.740 -4.421 1.00 34.08 396 VAL A O 1
ATOM 3127 N N . GLY A 1 396 ? 15.722 -41.350 -2.527 1.00 31.35 397 GLY A N 1
ATOM 3128 C CA . GLY A 1 396 ? 17.005 -40.799 -2.927 1.00 32.57 397 GLY A CA 1
ATOM 3129 C C . GLY A 1 396 ? 17.141 -39.300 -2.735 1.00 36.04 397 GLY A C 1
ATOM 3130 O O . GLY A 1 396 ? 16.620 -38.734 -1.774 1.00 35.74 397 GLY A O 1
ATOM 3131 N N . GLY A 1 397 ? 17.860 -38.657 -3.648 1.00 35.62 398 GLY A N 1
ATOM 3132 C CA . GLY A 1 397 ? 17.984 -37.211 -3.631 1.00 35.88 398 GLY A CA 1
ATOM 3133 C C . GLY A 1 397 ? 18.853 -36.640 -2.527 1.00 37.98 398 GLY A C 1
ATOM 3134 O O . GLY A 1 397 ? 19.831 -37.258 -2.102 1.00 34.60 398 GLY A O 1
ATOM 3135 N N . THR A 1 398 ? 18.483 -35.452 -2.060 1.00 38.44 399 THR A N 1
ATOM 3136 C CA . THR A 1 398 ? 19.289 -34.716 -1.093 1.00 40.69 399 THR A CA 1
ATOM 3137 C C . THR A 1 398 ? 18.450 -34.116 0.033 1.00 39.07 399 THR A C 1
ATOM 3138 O O . THR A 1 398 ? 17.251 -33.888 -0.126 1.00 36.46 399 THR A O 1
ATOM 3142 N N . ASN A 1 399 ? 19.089 -33.858 1.170 1.00 41.18 400 ASN A N 1
ATOM 3143 C CA . ASN A 1 399 ? 18.412 -33.224 2.293 1.00 42.34 400 ASN A CA 1
ATOM 3144 C C . ASN A 1 399 ? 18.476 -31.706 2.163 1.00 46.51 400 ASN A C 1
ATOM 3145 O O . ASN A 1 399 ? 18.944 -31.182 1.151 1.00 45.28 400 ASN A O 1
ATOM 3150 N N . ALA A 1 400 ? 18.030 -31.012 3.206 1.00 44.52 401 ALA A N 1
ATOM 3151 C CA . ALA A 1 400 ? 17.938 -29.555 3.199 1.00 49.19 401 ALA A CA 1
ATOM 3152 C C . ALA A 1 400 ? 19.292 -28.867 3.030 1.00 51.98 401 ALA A C 1
ATOM 3153 O O . ALA A 1 400 ? 19.353 -27.701 2.638 1.00 53.62 401 ALA A O 1
ATOM 3155 N N . LYS A 1 401 ? 20.374 -29.580 3.327 1.00 49.65 402 LYS A N 1
ATOM 3156 C CA . LYS A 1 401 ? 21.711 -29.004 3.210 1.00 53.40 402 LYS A CA 1
ATOM 3157 C C . LYS A 1 401 ? 22.371 -29.397 1.892 1.00 48.93 402 LYS A C 1
ATOM 3158 O O . LYS A 1 401 ? 23.513 -29.026 1.626 1.00 48.87 402 LYS A O 1
ATOM 3164 N N . GLY A 1 402 ? 21.649 -30.150 1.067 1.00 47.59 403 GLY A N 1
ATOM 3165 C CA . GLY A 1 402 ? 22.182 -30.605 -0.204 1.00 46.14 403 GLY A CA 1
ATOM 3166 C C . GLY A 1 402 ? 23.075 -31.825 -0.081 1.00 46.84 403 GLY A C 1
ATOM 3167 O O . GLY A 1 402 ? 23.796 -32.176 -1.016 1.00 47.66 403 GLY A O 1
ATOM 3168 N N . GLU A 1 403 ? 23.032 -32.469 1.081 1.00 46.03 404 GLU A N 1
ATOM 3169 C CA . GLU A 1 403 ? 23.799 -33.691 1.313 1.00 45.61 404 GLU A CA 1
ATOM 3170 C C . GLU A 1 403 ? 22.978 -34.913 0.920 1.00 42.84 404 GLU A C 1
ATOM 3171 O O . GLU A 1 403 ? 21.765 -34.820 0.741 1.00 41.05 404 GLU A O 1
ATOM 3177 N N . ASP A 1 404 ? 23.645 -36.056 0.798 1.00 41.09 405 ASP A N 1
ATOM 3178 C CA . ASP A 1 404 ? 22.995 -37.299 0.387 1.00 42.34 405 ASP A CA 1
ATOM 3179 C C . ASP A 1 404 ? 21.825 -37.665 1.309 1.00 40.11 405 ASP A C 1
ATOM 3180 O O . ASP A 1 404 ? 21.971 -37.684 2.531 1.00 41.67 405 ASP A O 1
ATOM 3185 N N . ALA A 1 405 ? 20.661 -37.939 0.723 1.00 37.77 406 ALA A N 1
ATOM 3186 C CA . ALA A 1 405 ? 19.497 -38.340 1.507 1.00 37.08 406 ALA A CA 1
ATOM 3187 C C . ALA A 1 405 ? 19.324 -39.859 1.513 1.00 39.97 406 ALA A C 1
ATOM 3188 O O . ALA A 1 405 ? 18.449 -40.387 2.200 1.00 38.29 406 ALA A O 1
ATOM 3190 N N . CYS A 1 406 ? 20.161 -40.559 0.752 1.00 37.97 407 CYS A N 1
ATOM 3191 C CA . CYS A 1 406 ? 20.089 -42.016 0.688 1.00 39.03 407 CYS A CA 1
ATOM 3192 C C . CYS A 1 406 ? 20.460 -42.644 2.028 1.00 40.19 407 CYS A C 1
ATOM 3193 O O . CYS A 1 406 ? 21.385 -42.191 2.700 1.00 38.78 407 CYS A O 1
ATOM 3196 N N . ASN A 1 407 ? 19.734 -43.691 2.409 1.00 37.29 408 ASN A N 1
ATOM 3197 C CA . ASN A 1 407 ? 20.030 -44.419 3.637 1.00 37.15 408 ASN A CA 1
ATOM 3198 C C . ASN A 1 407 ? 19.614 -45.881 3.504 1.00 38.63 408 ASN A C 1
ATOM 3199 O O . ASN A 1 407 ? 19.211 -46.322 2.430 1.00 38.08 408 ASN A O 1
ATOM 3204 N N . ASP A 1 408 ? 19.714 -46.635 4.592 1.00 37.75 409 ASP A N 1
ATOM 3205 C CA . ASP A 1 408 ? 19.431 -48.064 4.532 1.00 37.74 409 ASP A CA 1
ATOM 3206 C C . ASP A 1 408 ? 17.938 -48.337 4.334 1.00 33.54 409 ASP A C 1
ATOM 3207 O O . ASP A 1 408 ? 17.561 -49.400 3.846 1.00 35.44 409 ASP A O 1
ATOM 3212 N N . MET A 1 409 ? 17.085 -47.383 4.700 1.00 31.78 410 MET A N 1
ATOM 3213 C CA . MET A 1 409 ? 15.664 -47.536 4.412 1.00 31.64 410 MET A CA 1
ATOM 3214 C C . MET A 1 409 ? 15.457 -47.464 2.901 1.00 32.55 410 MET A C 1
ATOM 3215 O O . MET A 1 409 ? 14.637 -48.192 2.348 1.00 33.41 410 MET A O 1
ATOM 3220 N N . THR A 1 410 ? 16.213 -46.592 2.240 1.00 33.17 411 THR A N 1
ATOM 3221 C CA . THR A 1 410 ? 16.190 -46.515 0.782 1.00 32.24 411 THR A CA 1
ATOM 3222 C C . THR A 1 410 ? 16.505 -47.883 0.187 1.00 33.38 411 THR A C 1
ATOM 3223 O O . THR A 1 410 ? 15.806 -48.363 -0.706 1.00 33.70 411 THR A O 1
ATOM 3227 N N . ASP A 1 411 ? 17.556 -48.512 0.702 1.00 32.87 412 ASP A N 1
ATOM 3228 C CA . ASP A 1 411 ? 17.995 -49.808 0.198 1.00 32.66 412 ASP A CA 1
ATOM 3229 C C . ASP A 1 411 ? 16.970 -50.904 0.472 1.00 32.13 412 ASP A C 1
ATOM 3230 O O . ASP A 1 411 ? 16.752 -51.773 -0.370 1.00 34.75 412 ASP A O 1
ATOM 3235 N N . ALA A 1 412 ? 16.342 -50.859 1.643 1.00 31.12 413 ALA A N 1
ATOM 3236 C CA . ALA A 1 412 ? 15.294 -51.820 1.986 1.00 31.51 413 ALA A CA 1
ATOM 3237 C C . ALA A 1 412 ? 14.127 -51.721 1.010 1.00 33.24 413 ALA A C 1
ATOM 3238 O O . ALA A 1 412 ? 13.553 -52.734 0.608 1.00 33.14 413 ALA A O 1
ATOM 3240 N N . ILE A 1 413 ? 13.784 -50.490 0.641 1.00 28.71 414 ILE A N 1
ATOM 3241 C CA . ILE A 1 413 ? 12.707 -50.223 -0.305 1.00 30.53 414 ILE A CA 1
ATOM 3242 C C . ILE A 1 413 ? 13.048 -50.791 -1.673 1.00 33.94 414 ILE A C 1
ATOM 3243 O O . ILE A 1 413 ? 12.206 -51.400 -2.335 1.00 34.33 414 ILE A O 1
ATOM 3248 N N . LEU A 1 414 ? 14.295 -50.593 -2.087 1.00 30.64 415 LEU A N 1
ATOM 3249 C CA . LEU A 1 414 ? 14.738 -51.029 -3.403 1.00 34.05 415 LEU A CA 1
ATOM 3250 C C . LEU A 1 414 ? 14.884 -52.547 -3.483 1.00 36.96 415 LEU A C 1
ATOM 3251 O O . LEU A 1 414 ? 14.500 -53.156 -4.483 1.00 36.63 415 LEU A O 1
ATOM 3256 N N . GLU A 1 415 ? 15.441 -53.154 -2.437 1.00 36.18 416 GLU A N 1
ATOM 3257 C CA . GLU A 1 415 ? 15.607 -54.603 -2.410 1.00 36.20 416 GLU A CA 1
ATOM 3258 C C . GLU A 1 415 ? 14.255 -55.302 -2.456 1.00 36.87 416 GLU A C 1
ATOM 3259 O O . GLU A 1 415 ? 14.084 -56.304 -3.155 1.00 38.52 416 GLU A O 1
ATOM 3265 N N . ALA A 1 416 ? 13.296 -54.767 -1.706 1.00 33.51 417 ALA A N 1
ATOM 3266 C CA . ALA A 1 416 ? 11.960 -55.345 -1.655 1.00 31.77 417 ALA A CA 1
ATOM 3267 C C . ALA A 1 416 ? 11.331 -55.361 -3.042 1.00 35.34 417 ALA A C 1
ATOM 3268 O O . ALA A 1 416 ? 10.652 -56.318 -3.409 1.00 36.22 417 ALA A O 1
ATOM 3270 N N . ALA A 1 417 ? 11.564 -54.302 -3.811 1.00 34.29 418 ALA A N 1
ATOM 3271 C CA . ALA A 1 417 ? 11.051 -54.233 -5.174 1.00 33.30 418 ALA A CA 1
ATOM 3272 C C . ALA A 1 417 ? 11.717 -55.293 -6.048 1.00 37.18 418 ALA A C 1
ATOM 3273 O O . ALA A 1 417 ? 11.049 -55.993 -6.809 1.00 38.05 418 ALA A O 1
ATOM 3275 N N . LYS A 1 418 ? 13.038 -55.406 -5.933 1.00 32.91 419 LYS A N 1
ATOM 3276 C CA . LYS A 1 418 ? 13.789 -56.385 -6.709 1.00 34.81 419 LYS A CA 1
ATOM 3277 C C . LYS A 1 418 ? 13.338 -57.802 -6.381 1.00 35.17 419 LYS A C 1
ATOM 3278 O O . LYS A 1 418 ? 13.291 -58.664 -7.258 1.00 37.62 419 LYS A O 1
ATOM 3284 N N . ARG A 1 419 ? 12.993 -58.030 -5.117 1.00 33.06 420 ARG A N 1
ATOM 3285 C CA . ARG A 1 419 ? 12.637 -59.362 -4.642 1.00 34.21 420 ARG A CA 1
ATOM 3286 C C . ARG A 1 419 ? 11.223 -59.792 -5.018 1.00 37.18 420 ARG A C 1
ATOM 3287 O O . ARG A 1 419 ? 11.019 -60.904 -5.509 1.00 36.75 420 ARG A O 1
ATOM 3295 N N . ILE A 1 420 ? 10.246 -58.923 -4.776 1.00 32.85 421 ILE A N 1
ATOM 3296 C CA . ILE A 1 420 ? 8.852 -59.336 -4.879 1.00 30.91 421 ILE A CA 1
ATOM 3297 C C . ILE A 1 420 ? 8.348 -59.247 -6.318 1.00 33.77 421 ILE A C 1
ATOM 3298 O O . ILE A 1 420 ? 7.400 -59.936 -6.687 1.00 37.29 421 ILE A O 1
ATOM 3303 N N . ARG A 1 421 ? 9.002 -58.416 -7.125 1.00 35.02 422 ARG A N 1
ATOM 3304 C CA . ARG A 1 421 ? 8.672 -58.249 -8.541 1.00 35.84 422 ARG A CA 1
ATOM 3305 C C . ARG A 1 421 ? 7.178 -58.036 -8.800 1.00 37.86 422 ARG A C 1
ATOM 3306 O O . ARG A 1 421 ? 6.507 -58.892 -9.383 1.00 35.05 422 ARG A O 1
ATOM 3314 N N . THR A 1 422 ? 6.669 -56.890 -8.352 1.00 33.76 423 THR A N 1
ATOM 3315 C CA . THR A 1 422 ? 5.324 -56.443 -8.699 1.00 32.70 423 THR A CA 1
ATOM 3316 C C . THR A 1 422 ? 5.434 -55.200 -9.571 1.00 37.29 423 THR A C 1
ATOM 3317 O O . THR A 1 422 ? 6.366 -54.408 -9.414 1.00 34.27 423 THR A O 1
ATOM 3321 N N . ALA A 1 423 ? 4.486 -55.032 -10.488 1.00 36.07 424 ALA A N 1
ATOM 3322 C CA . ALA A 1 423 ? 4.499 -53.892 -11.397 1.00 38.92 424 ALA A CA 1
ATOM 3323 C C . ALA A 1 423 ? 4.333 -52.584 -10.630 1.00 37.64 424 ALA A C 1
ATOM 3324 O O . ALA A 1 423 ? 4.972 -51.580 -10.945 1.00 37.83 424 ALA A O 1
ATOM 3326 N N . GLU A 1 424 ? 3.469 -52.610 -9.621 1.00 36.43 425 GLU A N 1
ATOM 3327 C CA . GLU A 1 424 ? 3.196 -51.440 -8.798 1.00 36.53 425 GLU A CA 1
ATOM 3328 C C . GLU A 1 424 ? 3.572 -51.734 -7.353 1.00 31.85 425 GLU A C 1
ATOM 3329 O O . GLU A 1 424 ? 3.513 -52.885 -6.924 1.00 33.16 425 GLU A O 1
ATOM 3335 N N . PRO A 1 425 ? 3.963 -50.698 -6.592 1.00 27.85 426 PRO A N 1
ATOM 3336 C CA . PRO A 1 425 ? 4.128 -49.304 -7.017 1.00 28.35 426 PRO A CA 1
ATOM 3337 C C . PRO A 1 425 ? 5.442 -49.038 -7.740 1.00 31.47 426 PRO A C 1
ATOM 3338 O O . PRO A 1 425 ? 6.456 -49.667 -7.425 1.00 31.84 426 PRO A O 1
ATOM 3342 N N . SER A 1 426 ? 5.429 -48.113 -8.694 1.00 33.38 427 SER A N 1
ATOM 3343 C CA . SER A 1 426 ? 6.661 -47.725 -9.370 1.00 35.55 427 SER A CA 1
ATOM 3344 C C . SER A 1 426 ? 7.474 -46.834 -8.441 1.00 35.99 427 SER A C 1
ATOM 3345 O O . SER A 1 426 ? 6.964 -46.355 -7.426 1.00 34.92 427 SER A O 1
ATOM 3348 N N . ILE A 1 427 ? 8.738 -46.615 -8.787 1.00 34.26 428 ILE A N 1
ATOM 3349 C CA . ILE A 1 427 ? 9.637 -45.844 -7.940 1.00 34.44 428 ILE A CA 1
ATOM 3350 C C . ILE A 1 427 ? 10.350 -44.763 -8.747 1.00 35.92 428 ILE A C 1
ATOM 3351 O O . ILE A 1 427 ? 10.785 -45.002 -9.871 1.00 36.32 428 ILE A O 1
ATOM 3356 N N . VAL A 1 428 ? 10.457 -43.571 -8.173 1.00 37.23 429 VAL A N 1
ATOM 3357 C CA . VAL A 1 428 ? 11.294 -42.524 -8.744 1.00 34.17 429 VAL A CA 1
ATOM 3358 C C . VAL A 1 428 ? 12.506 -42.335 -7.848 1.00 35.45 429 VAL A C 1
ATOM 3359 O O . VAL A 1 428 ? 12.370 -42.190 -6.633 1.00 34.10 429 VAL A O 1
ATOM 3363 N N . PHE A 1 429 ? 13.693 -42.357 -8.445 1.00 32.61 430 PHE A N 1
ATOM 3364 C CA . PHE A 1 429 ? 14.910 -42.076 -7.701 1.00 36.16 430 PHE A CA 1
ATOM 3365 C C . PHE A 1 429 ? 15.454 -40.716 -8.116 1.00 37.65 430 PHE A C 1
ATOM 3366 O O . PHE A 1 429 ? 15.752 -40.487 -9.288 1.00 36.80 430 PHE A O 1
ATOM 3374 N N . ARG A 1 430 ? 15.561 -39.811 -7.151 1.00 34.73 431 ARG A N 1
ATOM 3375 C CA . ARG A 1 430 ? 16.159 -38.508 -7.400 1.00 38.79 431 ARG A CA 1
ATOM 3376 C C . ARG A 1 430 ? 17.675 -38.655 -7.385 1.00 39.46 431 ARG A C 1
ATOM 3377 O O . ARG A 1 430 ? 18.270 -38.950 -6.344 1.00 37.54 431 ARG A O 1
ATOM 3385 N N . TYR A 1 431 ? 18.297 -38.468 -8.544 1.00 40.30 432 TYR A N 1
ATOM 3386 C CA . TYR A 1 431 ? 19.733 -38.679 -8.659 1.00 41.18 432 TYR A CA 1
ATOM 3387 C C . TYR A 1 431 ? 20.531 -37.404 -8.456 1.00 39.65 432 TYR A C 1
ATOM 3388 O O . TYR A 1 431 ? 20.293 -36.386 -9.107 1.00 36.89 432 TYR A O 1
ATOM 3397 N N . SER A 1 432 ? 21.496 -37.489 -7.551 1.00 38.43 433 SER A N 1
ATOM 3398 C CA . SER A 1 432 ? 22.466 -36.433 -7.337 1.00 41.14 433 SER A CA 1
ATOM 3399 C C . SER A 1 432 ? 23.857 -37.056 -7.337 1.00 45.35 433 SER A C 1
ATOM 3400 O O . SER A 1 432 ? 23.999 -38.263 -7.132 1.00 45.14 433 SER A O 1
ATOM 3403 N N . LYS A 1 433 ? 24.877 -36.237 -7.572 1.00 48.76 434 LYS A N 1
ATOM 3404 C CA . LYS A 1 433 ? 26.257 -36.708 -7.530 1.00 51.85 434 LYS A CA 1
ATOM 3405 C C . LYS A 1 433 ? 26.628 -37.134 -6.115 1.00 49.10 434 LYS A C 1
ATOM 3406 O O . LYS A 1 433 ? 27.574 -37.891 -5.910 1.00 50.37 434 LYS A O 1
ATOM 3412 N N . LYS A 1 434 ? 25.869 -36.640 -5.143 1.00 48.55 435 LYS A N 1
ATOM 3413 C CA . LYS A 1 434 ? 26.112 -36.938 -3.739 1.00 48.42 435 LYS A CA 1
ATOM 3414 C C . LYS A 1 434 ? 25.695 -38.360 -3.360 1.00 41.82 435 LYS A C 1
ATOM 3415 O O . LYS A 1 434 ? 26.180 -38.901 -2.368 1.00 43.91 435 LYS A O 1
ATOM 3421 N N . ASN A 1 435 ? 24.798 -38.955 -4.144 1.00 39.35 436 ASN A N 1
ATOM 3422 C CA . ASN A 1 435 ? 24.225 -40.261 -3.805 1.00 40.86 436 ASN A CA 1
ATOM 3423 C C . ASN A 1 435 ? 25.287 -41.351 -3.681 1.00 43.77 436 ASN A C 1
ATOM 3424 O O . ASN A 1 435 ? 26.086 -41.568 -4.593 1.00 45.50 436 ASN A O 1
ATOM 3429 N N . ARG A 1 436 ? 25.281 -42.033 -2.539 1.00 44.78 437 ARG A N 1
ATOM 3430 C CA . ARG A 1 436 ? 26.247 -43.088 -2.251 1.00 46.56 437 ARG A CA 1
ATOM 3431 C C . ARG A 1 436 ? 26.110 -44.252 -3.229 1.00 46.80 437 ARG A C 1
ATOM 3432 O O . ARG A 1 436 ? 25.022 -44.522 -3.741 1.00 43.72 437 ARG A O 1
ATOM 3440 N N . GLU A 1 437 ? 27.222 -44.938 -3.473 1.00 46.03 438 GLU A N 1
ATOM 3441 C CA . GLU A 1 437 ? 27.275 -46.035 -4.435 1.00 47.04 438 GLU A CA 1
ATOM 3442 C C . GLU A 1 437 ? 26.475 -47.247 -3.969 1.00 43.08 438 GLU A C 1
ATOM 3443 O O . GLU A 1 437 ? 25.906 -47.975 -4.780 1.00 41.34 438 GLU A O 1
ATOM 3449 N N . LYS A 1 438 ? 26.445 -47.455 -2.657 1.00 43.25 439 LYS A N 1
ATOM 3450 C CA . LYS A 1 438 ? 25.743 -48.583 -2.055 1.00 43.87 439 LYS A CA 1
ATOM 3451 C C . LYS A 1 438 ? 24.255 -48.577 -2.423 1.00 44.93 439 LYS A C 1
ATOM 3452 O O . LYS A 1 438 ? 23.664 -49.628 -2.678 1.00 46.72 439 LYS A O 1
ATOM 3458 N N . THR A 1 439 ? 23.659 -47.389 -2.467 1.00 40.21 440 THR A N 1
ATOM 3459 C CA . THR A 1 439 ? 22.247 -47.258 -2.822 1.00 38.14 440 THR A CA 1
ATOM 3460 C C . THR A 1 439 ? 22.063 -47.285 -4.339 1.00 33.54 440 THR A C 1
ATOM 3461 O O . THR A 1 439 ? 21.101 -47.865 -4.843 1.00 38.15 440 THR A O 1
ATOM 3465 N N . LEU A 1 440 ? 22.998 -46.676 -5.063 1.00 40.22 441 LEU A N 1
ATOM 3466 C CA . LEU A 1 440 ? 22.965 -46.697 -6.524 1.00 39.42 441 LEU A CA 1
ATOM 3467 C C . LEU A 1 440 ? 22.989 -48.125 -7.065 1.00 42.86 441 LEU A C 1
ATOM 3468 O O . LEU A 1 440 ? 22.345 -48.425 -8.071 1.00 42.14 441 LEU A O 1
ATOM 3473 N N . ARG A 1 441 ? 23.731 -49.001 -6.394 1.00 40.17 442 ARG A N 1
ATOM 3474 C CA . ARG A 1 441 ? 23.806 -50.395 -6.812 1.00 43.76 442 ARG A CA 1
ATOM 3475 C C . ARG A 1 441 ? 22.446 -51.067 -6.671 1.00 42.64 442 ARG A C 1
ATOM 3476 O O . ARG A 1 441 ? 22.066 -51.889 -7.502 1.00 43.22 442 ARG A O 1
ATOM 3484 N N . TRP A 1 442 ? 21.709 -50.704 -5.627 1.00 40.49 443 TRP A N 1
ATOM 3485 C CA . TRP A 1 442 ? 20.361 -51.229 -5.444 1.00 39.48 443 TRP A CA 1
ATOM 3486 C C . TRP A 1 442 ? 19.418 -50.695 -6.516 1.00 39.39 443 TRP A C 1
ATOM 3487 O O . TRP A 1 442 ? 18.530 -51.410 -6.981 1.00 38.86 443 TRP A O 1
ATOM 3498 N N . VAL A 1 443 ? 19.611 -49.437 -6.901 1.00 39.38 444 VAL A N 1
ATOM 3499 C CA . VAL A 1 443 ? 18.849 -48.847 -7.994 1.00 37.34 444 VAL A CA 1
ATOM 3500 C C . VAL A 1 443 ? 19.106 -49.642 -9.265 1.00 42.93 444 VAL A C 1
ATOM 3501 O O . VAL A 1 443 ? 18.176 -50.011 -9.983 1.00 43.34 444 VAL A O 1
ATOM 3505 N N . PHE A 1 444 ? 20.380 -49.918 -9.523 1.00 45.22 445 PHE A N 1
ATOM 3506 C CA . PHE A 1 444 ? 20.784 -50.635 -10.724 1.00 46.87 445 PHE A CA 1
ATOM 3507 C C . PHE A 1 444 ? 20.247 -52.062 -10.753 1.00 46.59 445 PHE A C 1
ATOM 3508 O O . PHE A 1 444 ? 19.889 -52.568 -11.817 1.00 50.62 445 PHE A O 1
ATOM 3516 N N . GLU A 1 445 ? 20.190 -52.707 -9.591 1.00 44.54 446 GLU A N 1
ATOM 3517 C CA . GLU A 1 445 ? 19.677 -54.073 -9.503 1.00 46.02 446 GLU A CA 1
ATOM 3518 C C . GLU A 1 445 ? 18.242 -54.157 -10.014 1.00 48.46 446 GLU A C 1
ATOM 3519 O O . GLU A 1 445 ? 17.889 -55.091 -10.731 1.00 50.61 446 GLU A O 1
ATOM 3525 N N . CYS A 1 446 ? 17.422 -53.178 -9.642 1.00 47.96 447 CYS A N 1
ATOM 3526 C CA . CYS A 1 446 ? 16.035 -53.127 -10.092 1.00 45.07 447 CYS A CA 1
ATOM 3527 C C . CYS A 1 446 ? 15.956 -52.901 -11.597 1.00 44.83 447 CYS A C 1
ATOM 3528 O O . CYS A 1 446 ? 15.191 -53.566 -12.297 1.00 44.03 447 CYS A O 1
ATOM 3531 N N . ILE A 1 447 ? 16.755 -51.958 -12.087 1.00 44.27 448 ILE A N 1
ATOM 3532 C CA . ILE A 1 447 ? 16.738 -51.594 -13.497 1.00 46.33 448 ILE A CA 1
ATOM 3533 C C . ILE A 1 447 ? 17.272 -52.733 -14.362 1.00 50.41 448 ILE A C 1
ATOM 3534 O O . ILE A 1 447 ? 16.713 -53.029 -15.420 1.00 49.65 448 ILE A O 1
ATOM 3539 N N . ARG A 1 448 ? 18.340 -53.380 -13.900 1.00 49.61 449 ARG A N 1
ATOM 3540 C CA . ARG A 1 448 ? 18.964 -54.464 -14.653 1.00 50.53 449 ARG A CA 1
ATOM 3541 C C . ARG A 1 448 ? 18.055 -55.692 -14.710 1.00 50.22 449 ARG A C 1
ATOM 3542 O O . ARG A 1 448 ? 18.247 -56.577 -15.545 1.00 50.41 449 ARG A O 1
ATOM 3550 N N . ASP A 1 449 ? 17.067 -55.740 -13.822 1.00 49.44 450 ASP A N 1
ATOM 3551 C CA . ASP A 1 449 ? 16.115 -56.847 -13.787 1.00 45.37 450 ASP A CA 1
ATOM 3552 C C . ASP A 1 449 ? 14.901 -56.570 -14.671 1.00 43.91 450 ASP A C 1
ATOM 3553 O O . ASP A 1 449 ? 13.945 -57.345 -14.691 1.00 42.05 450 ASP A O 1
ATOM 3558 N N . GLY A 1 450 ? 14.947 -55.460 -15.399 1.00 43.10 451 GLY A N 1
ATOM 3559 C CA . GLY A 1 450 ? 13.915 -55.131 -16.364 1.00 43.59 451 GLY A CA 1
ATOM 3560 C C . GLY A 1 450 ? 12.622 -54.588 -15.786 1.00 43.42 451 GLY A C 1
ATOM 3561 O O . GLY A 1 450 ? 11.611 -54.525 -16.485 1.00 48.47 451 GLY A O 1
ATOM 3562 N N . LEU A 1 451 ? 12.648 -54.188 -14.518 1.00 41.44 452 LEU A N 1
ATOM 3563 C CA . LEU A 1 451 ? 11.442 -53.697 -13.849 1.00 40.98 452 LEU A CA 1
ATOM 3564 C C . LEU A 1 451 ? 10.928 -52.394 -14.453 1.00 40.99 452 LEU A C 1
ATOM 3565 O O . LEU A 1 451 ? 9.739 -52.085 -14.357 1.00 40.77 452 LEU A O 1
ATOM 3570 N N . GLY A 1 452 ? 11.825 -51.630 -15.066 1.00 41.26 453 GLY A N 1
ATOM 3571 C CA . GLY A 1 452 ? 11.461 -50.349 -15.643 1.00 40.42 453 GLY A CA 1
ATOM 3572 C C . GLY A 1 452 ? 11.557 -49.210 -14.648 1.00 41.73 453 GLY A C 1
ATOM 3573 O O . GLY A 1 452 ? 11.443 -48.041 -15.011 1.00 44.18 453 GLY A O 1
ATOM 3574 N N . TYR A 1 453 ? 11.764 -49.557 -13.382 1.00 39.53 454 TYR A N 1
ATOM 3575 C CA . TYR A 1 453 ? 11.951 -48.566 -12.331 1.00 36.64 454 TYR A CA 1
ATOM 3576 C C . TYR A 1 453 ? 13.095 -49.023 -11.422 1.00 38.81 454 TYR A C 1
ATOM 3577 O O . TYR A 1 453 ? 13.447 -50.202 -11.430 1.00 40.99 454 TYR A O 1
ATOM 3586 N N . PRO A 1 454 ? 13.689 -48.103 -10.640 1.00 38.06 455 PRO A N 1
ATOM 3587 C CA . PRO A 1 454 ? 13.413 -46.669 -10.489 1.00 38.54 455 PRO A CA 1
ATOM 3588 C C . PRO A 1 454 ? 13.656 -45.856 -11.750 1.00 44.91 455 PRO A C 1
ATOM 3589 O O . PRO A 1 454 ? 14.634 -46.088 -12.460 1.00 44.26 455 PRO A O 1
ATOM 3593 N N . SER A 1 455 ? 12.750 -44.926 -12.029 1.00 42.43 456 SER A N 1
ATOM 3594 C CA . SER A 1 455 ? 12.968 -43.944 -13.072 1.00 45.41 456 SER A CA 1
ATOM 3595 C C . SER A 1 455 ? 13.786 -42.813 -12.462 1.00 47.24 456 SER A C 1
ATOM 3596 O O . SER A 1 455 ? 13.586 -42.453 -11.301 1.00 47.97 456 SER A O 1
ATOM 3599 N N . ILE A 1 456 ? 14.710 -42.261 -13.238 1.00 43.97 457 ILE A N 1
ATOM 3600 C CA . ILE A 1 456 ? 15.677 -41.315 -12.702 1.00 42.56 457 ILE A CA 1
ATOM 3601 C C . ILE A 1 456 ? 15.273 -39.874 -12.991 1.00 41.56 457 ILE A C 1
ATOM 3602 O O . ILE A 1 456 ? 15.145 -39.478 -14.150 1.00 44.09 457 ILE A O 1
ATOM 3607 N N . LYS A 1 457 ? 15.069 -39.097 -11.930 1.00 34.09 458 LYS A N 1
ATOM 3608 C CA . LYS A 1 457 ? 14.830 -37.663 -12.055 1.00 36.44 458 LYS A CA 1
ATOM 3609 C C . LYS A 1 457 ? 16.072 -36.892 -11.625 1.00 41.43 458 LYS A C 1
ATOM 3610 O O . LYS A 1 457 ? 16.783 -37.305 -10.706 1.00 41.57 458 LYS A O 1
ATOM 3616 N N . HIS A 1 458 ? 16.325 -35.776 -12.301 1.00 39.99 459 HIS A N 1
ATOM 3617 C CA . HIS A 1 458 ? 17.457 -34.907 -11.997 1.00 39.08 459 HIS A CA 1
ATOM 3618 C C . HIS A 1 458 ? 17.179 -34.143 -10.707 1.00 40.03 459 HIS A C 1
ATOM 3619 O O . HIS A 1 458 ? 16.239 -33.349 -10.645 1.00 40.67 459 HIS A O 1
ATOM 3626 N N . ASP A 1 459 ? 17.988 -34.385 -9.679 1.00 39.34 460 ASP A N 1
ATOM 3627 C CA . ASP A 1 459 ? 17.720 -33.819 -8.356 1.00 41.24 460 ASP A CA 1
ATOM 3628 C C . ASP A 1 459 ? 17.753 -32.294 -8.343 1.00 40.26 460 ASP A C 1
ATOM 3629 O O . ASP A 1 459 ? 16.836 -31.656 -7.827 1.00 37.59 460 ASP A O 1
ATOM 3634 N N . GLU A 1 460 ? 18.811 -31.715 -8.903 1.00 41.21 461 GLU A N 1
ATOM 3635 C CA . GLU A 1 460 ? 18.985 -30.267 -8.873 1.00 43.61 461 GLU A CA 1
ATOM 3636 C C . GLU A 1 460 ? 17.907 -29.539 -9.674 1.00 43.06 461 GLU A C 1
ATOM 3637 O O . GLU A 1 460 ? 17.456 -28.462 -9.283 1.00 42.89 461 GLU A O 1
ATOM 3643 N N . ILE A 1 461 ? 17.499 -30.127 -10.792 1.00 42.02 462 ILE A N 1
ATOM 3644 C CA . ILE A 1 461 ? 16.490 -29.514 -11.648 1.00 43.99 462 ILE A CA 1
ATOM 3645 C C . ILE A 1 461 ? 15.159 -29.393 -10.906 1.00 40.42 462 ILE A C 1
ATOM 3646 O O . ILE A 1 461 ? 14.476 -28.370 -10.998 1.00 44.04 462 ILE A O 1
ATOM 3651 N N . GLY A 1 462 ? 14.802 -30.430 -10.155 1.00 39.71 463 GLY A N 1
ATOM 3652 C CA . GLY A 1 462 ? 13.573 -30.414 -9.381 1.00 35.71 463 GLY A CA 1
ATOM 3653 C C . GLY A 1 462 ? 13.625 -29.428 -8.228 1.00 37.48 463 GLY A C 1
ATOM 3654 O O . GLY A 1 462 ? 12.670 -28.697 -7.975 1.00 40.87 463 GLY A O 1
ATOM 3655 N N . THR A 1 463 ? 14.758 -29.404 -7.535 1.00 36.58 464 THR A N 1
ATOM 3656 C CA . THR A 1 463 ? 14.943 -28.527 -6.384 1.00 36.05 464 THR A CA 1
ATOM 3657 C C . THR A 1 463 ? 14.882 -27.049 -6.772 1.00 38.21 464 THR A C 1
ATOM 3658 O O . THR A 1 463 ? 14.233 -26.250 -6.095 1.00 38.42 464 THR A O 1
ATOM 3662 N N . GLU A 1 464 ? 15.561 -26.688 -7.857 1.00 38.59 465 GLU A N 1
ATOM 3663 C CA . GLU A 1 464 ? 15.528 -25.313 -8.349 1.00 42.01 465 GLU A CA 1
ATOM 3664 C C . GLU A 1 464 ? 14.116 -24.932 -8.781 1.00 37.49 465 GLU A C 1
ATOM 3665 O O . GLU A 1 464 ? 13.681 -23.798 -8.594 1.00 40.10 465 GLU A O 1
ATOM 3671 N N . GLN A 1 465 ? 13.411 -25.896 -9.356 1.00 39.82 466 GLN A N 1
ATOM 3672 C CA . GLN A 1 465 ? 12.035 -25.706 -9.791 1.00 43.15 466 GLN A CA 1
ATOM 3673 C C . GLN A 1 465 ? 11.111 -25.383 -8.618 1.00 44.04 466 GLN A C 1
ATOM 3674 O O . GLN A 1 465 ? 10.158 -24.616 -8.759 1.00 45.33 466 GLN A O 1
ATOM 3680 N N . MET A 1 466 ? 11.398 -25.968 -7.459 1.00 41.15 467 MET A N 1
ATOM 3681 C CA . MET A 1 466 ? 10.619 -25.691 -6.259 1.00 36.52 467 MET A CA 1
ATOM 3682 C C . MET A 1 466 ? 10.896 -24.277 -5.750 1.00 38.43 467 MET A C 1
ATOM 3683 O O . MET A 1 466 ? 9.995 -23.608 -5.239 1.00 38.70 467 MET A O 1
ATOM 3688 N N . LYS A 1 467 ? 12.142 -23.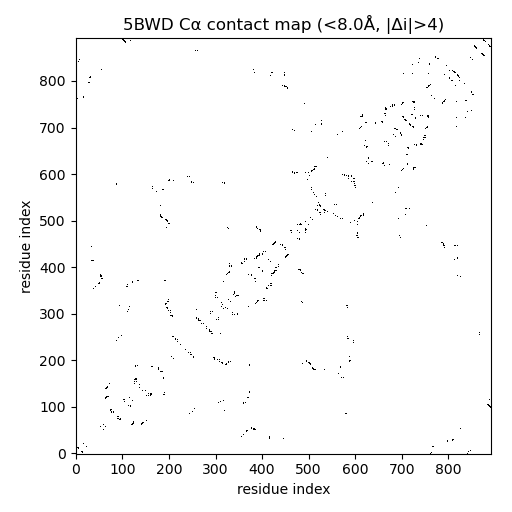825 -5.892 1.00 35.49 468 LYS A N 1
ATOM 3689 C CA . LYS A 1 467 ? 12.516 -22.469 -5.502 1.00 35.43 468 LYS A CA 1
ATOM 3690 C C . LYS A 1 467 ? 11.835 -21.444 -6.399 1.00 38.01 468 LYS A C 1
ATOM 3691 O O . LYS A 1 467 ? 11.421 -20.380 -5.940 1.00 40.36 468 LYS A O 1
ATOM 3697 N N . GLU A 1 468 ? 11.729 -21.771 -7.683 1.00 38.00 469 GLU A N 1
ATOM 3698 C CA . GLU A 1 468 ? 11.138 -20.864 -8.658 1.00 39.67 469 GLU A CA 1
ATOM 3699 C C . GLU A 1 468 ? 9.643 -20.674 -8.397 1.00 38.31 469 GLU A C 1
ATOM 3700 O O . GLU A 1 468 ? 9.148 -19.546 -8.376 1.00 36.75 469 GLU A O 1
ATOM 3706 N N . TYR A 1 469 ? 8.924 -21.775 -8.194 1.00 34.39 470 TYR A N 1
ATOM 3707 C CA . TYR A 1 469 ? 7.495 -21.687 -7.907 1.00 36.28 470 TYR A CA 1
ATOM 3708 C C . TYR A 1 469 ? 7.238 -20.997 -6.572 1.00 36.64 470 TYR A C 1
ATOM 3709 O O . TYR A 1 469 ? 6.264 -20.261 -6.428 1.00 38.41 470 TYR A O 1
ATOM 3718 N N . ALA A 1 470 ? 8.119 -21.231 -5.604 1.00 34.68 471 ALA A N 1
ATOM 3719 C CA . ALA A 1 470 ? 7.964 -20.660 -4.269 1.00 34.70 471 ALA A CA 1
ATOM 3720 C C . ALA A 1 470 ? 7.903 -19.129 -4.297 1.00 36.42 471 ALA A C 1
ATOM 3721 O O . ALA A 1 470 ? 7.312 -18.510 -3.412 1.00 38.86 471 ALA A O 1
ATOM 3723 N N . LYS A 1 471 ? 8.508 -18.527 -5.317 1.00 36.72 472 LYS A N 1
ATOM 3724 C CA . LYS A 1 471 ? 8.516 -17.070 -5.460 1.00 37.29 472 LYS A CA 1
ATOM 3725 C C . LYS A 1 471 ? 7.111 -16.499 -5.661 1.00 38.96 472 LYS A C 1
ATOM 3726 O O . LYS A 1 471 ? 6.868 -15.324 -5.386 1.00 38.93 472 LYS A O 1
ATOM 3732 N N . PHE A 1 472 ? 6.187 -17.329 -6.135 1.00 36.52 473 PHE A N 1
ATOM 3733 C CA . PHE A 1 472 ? 4.856 -16.850 -6.501 1.00 37.56 473 PHE A CA 1
ATOM 3734 C C . PHE A 1 472 ? 3.799 -17.090 -5.425 1.00 40.79 473 PHE A C 1
ATOM 3735 O O . PHE A 1 472 ? 2.614 -16.840 -5.656 1.00 39.86 473 PHE A O 1
ATOM 3743 N N . SER A 1 473 ? 4.228 -17.571 -4.260 1.00 41.17 474 SER A N 1
ATOM 3744 C CA . SER A 1 473 ? 3.317 -17.857 -3.150 1.00 35.30 474 SER A CA 1
ATOM 3745 C C . SER A 1 473 ? 2.448 -16.660 -2.792 1.00 37.64 474 SER A C 1
ATOM 3746 O O . SER A 1 473 ? 2.960 -15.582 -2.492 1.00 35.34 474 SER A O 1
ATOM 3749 N N . LEU A 1 474 ? 1.132 -16.857 -2.811 1.00 34.08 475 LEU A N 1
ATOM 3750 C CA . LEU A 1 474 ? 0.196 -15.764 -2.566 1.00 38.26 475 LEU A CA 1
ATOM 3751 C C . LEU A 1 474 ? 0.238 -15.257 -1.125 1.00 40.34 475 LEU A C 1
ATOM 3752 O O . LEU A 1 474 ? -0.150 -14.121 -0.859 1.00 39.39 475 LEU A O 1
ATOM 3757 N N . ASN A 1 475 ? 0.706 -16.079 -0.191 1.00 34.45 476 ASN A N 1
ATOM 3758 C CA . ASN A 1 475 ? 0.849 -15.601 1.183 1.00 39.07 476 ASN A CA 1
ATOM 3759 C C . ASN A 1 475 ? 2.318 -15.502 1.586 1.00 40.49 476 ASN A C 1
ATOM 3760 O O . ASN A 1 475 ? 2.644 -15.409 2.770 1.00 43.34 476 ASN A O 1
ATOM 3765 N N . GLY A 1 476 ? 3.202 -15.510 0.593 1.00 37.25 477 GLY A N 1
ATOM 3766 C CA . GLY A 1 476 ? 4.627 -15.391 0.843 1.00 38.86 477 GLY A CA 1
ATOM 3767 C C . GLY A 1 476 ? 5.201 -16.503 1.703 1.00 42.05 477 GLY A C 1
ATOM 3768 O O . GLY A 1 476 ? 6.191 -16.303 2.406 1.00 41.02 477 GLY A O 1
ATOM 3769 N N . ASN A 1 477 ? 4.579 -17.678 1.653 1.00 38.89 478 ASN A N 1
ATOM 3770 C CA . ASN A 1 477 ? 5.063 -18.813 2.429 1.00 40.72 478 ASN A CA 1
ATOM 3771 C C . ASN A 1 477 ? 5.332 -20.019 1.531 1.00 39.38 478 ASN A C 1
ATOM 3772 O O . ASN A 1 477 ? 4.978 -21.147 1.865 1.00 39.48 478 ASN A O 1
ATOM 3777 N N . GLY A 1 478 ? 5.965 -19.776 0.389 1.00 35.99 479 GLY A N 1
ATOM 3778 C CA . GLY A 1 478 ? 6.400 -20.859 -0.472 1.00 33.95 479 GLY A CA 1
ATOM 3779 C C . GLY A 1 478 ? 7.519 -21.644 0.186 1.00 35.04 479 GLY A C 1
ATOM 3780 O O . GLY A 1 478 ? 7.950 -21.312 1.291 1.00 36.31 479 GLY A O 1
ATOM 3781 N N . ALA A 1 479 ? 7.990 -22.688 -0.485 1.00 33.11 480 ALA A N 1
ATOM 3782 C CA . ALA A 1 479 ? 9.074 -23.504 0.052 1.00 34.74 480 ALA A CA 1
ATOM 3783 C C . ALA A 1 479 ? 10.339 -22.672 0.244 1.00 30.92 480 ALA A C 1
ATOM 3784 O O . ALA A 1 479 ? 10.727 -21.911 -0.641 1.00 34.87 480 ALA A O 1
ATOM 3786 N N . THR A 1 480 ? 10.971 -22.808 1.406 1.00 32.28 481 THR A N 1
ATOM 3787 C CA . THR A 1 480 ? 12.279 -22.198 1.631 1.00 36.47 481 THR A CA 1
ATOM 3788 C C . THR A 1 480 ? 13.325 -22.918 0.788 1.00 38.32 481 THR A C 1
ATOM 3789 O O . THR A 1 480 ? 13.044 -23.966 0.203 1.00 40.36 481 THR A O 1
ATOM 3793 N N . ASP A 1 481 ? 14.530 -22.358 0.733 1.00 40.88 482 ASP A N 1
ATOM 3794 C CA . ASP A 1 481 ? 15.630 -22.978 0.000 1.00 42.66 482 ASP A CA 1
ATOM 3795 C C . ASP A 1 481 ? 15.937 -24.367 0.547 1.00 40.10 482 ASP A C 1
ATOM 3796 O O . ASP A 1 481 ? 16.360 -25.251 -0.193 1.00 46.76 482 ASP A O 1
ATOM 3801 N N . GLU A 1 482 ? 15.709 -24.553 1.843 1.00 39.72 483 GLU A N 1
ATOM 3802 C CA . GLU A 1 482 ? 15.885 -25.856 2.476 1.00 41.58 483 GLU A CA 1
ATOM 3803 C C . GLU A 1 482 ? 14.726 -26.804 2.154 1.00 42.05 483 GLU A C 1
ATOM 3804 O O . GLU A 1 482 ? 14.943 -27.977 1.845 1.00 41.15 483 GLU A O 1
ATOM 3810 N N . GLU A 1 483 ? 13.500 -26.290 2.221 1.00 35.54 484 GLU A N 1
ATOM 3811 C CA . GLU A 1 483 ? 12.314 -27.091 1.928 1.00 36.76 484 GLU A CA 1
ATOM 3812 C C . GLU A 1 483 ? 12.289 -27.510 0.464 1.00 37.06 484 GLU A C 1
ATOM 3813 O O . GLU A 1 483 ? 11.691 -28.525 0.109 1.00 38.23 484 GLU A O 1
ATOM 3819 N N . ALA A 1 484 ? 12.951 -26.724 -0.378 1.00 37.11 485 ALA A N 1
ATOM 3820 C CA . ALA A 1 484 ? 12.984 -26.979 -1.813 1.00 38.00 485 ALA A CA 1
ATOM 3821 C C . ALA A 1 484 ? 13.595 -28.341 -2.143 1.00 38.21 485 ALA A C 1
ATOM 3822 O O . ALA A 1 484 ? 13.288 -28.926 -3.181 1.00 36.73 485 ALA A O 1
ATOM 3824 N N . HIS A 1 485 ? 14.457 -28.840 -1.259 1.00 36.92 486 HIS A N 1
ATOM 3825 C CA . HIS A 1 485 ? 15.056 -30.160 -1.433 1.00 34.01 486 HIS A CA 1
ATOM 3826 C C . HIS A 1 485 ? 14.071 -31.282 -1.098 1.00 37.58 486 HIS A C 1
ATOM 3827 O O . HIS A 1 485 ? 14.290 -32.441 -1.464 1.00 35.87 486 HIS A O 1
ATOM 3834 N N . ASN A 1 486 ? 12.995 -30.939 -0.393 1.00 33.94 487 ASN A N 1
ATOM 3835 C CA . ASN A 1 486 ? 11.981 -31.923 -0.026 1.00 33.55 487 ASN A CA 1
ATOM 3836 C C . ASN A 1 486 ? 10.946 -32.055 -1.127 1.00 33.04 487 ASN A C 1
ATOM 3837 O O . ASN A 1 486 ? 9.840 -31.528 -1.001 1.00 31.91 487 ASN A O 1
ATOM 3842 N N . TRP A 1 487 ? 11.286 -32.754 -2.207 1.00 32.97 488 TRP A N 1
ATOM 3843 C CA . TRP A 1 487 ? 10.320 -32.908 -3.287 1.00 35.87 488 TRP A CA 1
ATOM 3844 C C . TRP A 1 487 ? 10.188 -34.343 -3.787 1.00 36.84 488 TRP A C 1
ATOM 3845 O O . TRP A 1 487 ? 11.116 -35.148 -3.696 1.00 36.62 488 TRP A O 1
ATOM 3856 N N . VAL A 1 488 ? 8.996 -34.646 -4.290 1.00 34.01 489 VAL A N 1
ATOM 3857 C CA . VAL A 1 488 ? 8.654 -35.961 -4.810 1.00 33.53 489 VAL A CA 1
ATOM 3858 C C . VAL A 1 488 ? 7.936 -35.775 -6.135 1.00 31.74 489 VAL A C 1
ATOM 3859 O O . VAL A 1 488 ? 7.504 -34.670 -6.457 1.00 34.12 489 VAL A O 1
ATOM 3863 N N . ASN A 1 489 ? 7.795 -36.846 -6.906 1.00 32.53 490 ASN A N 1
ATOM 3864 C CA . ASN A 1 489 ? 6.937 -36.785 -8.081 1.00 33.81 490 ASN A CA 1
ATOM 3865 C C . ASN A 1 489 ? 5.486 -36.931 -7.632 1.00 30.91 490 ASN A C 1
ATOM 3866 O O . ASN A 1 489 ? 5.170 -37.784 -6.803 1.00 31.81 490 ASN A O 1
ATOM 3871 N N . VAL A 1 490 ? 4.615 -36.077 -8.159 1.00 31.67 491 VAL A N 1
ATOM 3872 C CA . VAL A 1 490 ? 3.197 -36.117 -7.811 1.00 31.37 491 VAL A CA 1
ATOM 3873 C C . VAL A 1 490 ? 2.589 -37.394 -8.375 1.00 33.46 491 VAL A C 1
ATOM 3874 O O . VAL A 1 490 ? 2.047 -38.220 -7.640 1.00 31.93 491 VAL A O 1
ATOM 3878 N N . LEU A 1 491 ? 2.680 -37.548 -9.690 1.00 34.95 492 LEU A N 1
ATOM 3879 C CA . LEU A 1 491 ? 2.377 -38.821 -10.323 1.00 34.81 492 LEU A CA 1
ATOM 3880 C C . LEU A 1 491 ? 3.637 -39.324 -11.017 1.00 38.97 492 LEU A C 1
ATOM 3881 O O . LEU A 1 491 ? 4.623 -39.649 -10.357 1.00 37.51 492 LEU A O 1
ATOM 3886 N N . CYS A 1 492 ? 3.616 -39.364 -12.344 1.00 41.08 493 CYS A N 1
ATOM 3887 C CA . CYS A 1 492 ? 4.735 -39.916 -13.097 1.00 42.27 493 CYS A CA 1
ATOM 3888 C C . CYS A 1 492 ? 5.936 -38.978 -13.192 1.00 43.50 493 CYS A C 1
ATOM 3889 O O . CYS A 1 492 ? 7.069 -39.399 -12.971 1.00 43.12 493 CYS A O 1
ATOM 3892 N N . MET A 1 493 ? 5.692 -37.711 -13.517 1.00 38.85 494 MET A N 1
ATOM 3893 C CA . MET A 1 493 ? 6.769 -36.853 -14.000 1.00 43.57 494 MET A CA 1
ATOM 3894 C C . MET A 1 493 ? 6.950 -35.507 -13.297 1.00 39.14 494 MET A C 1
ATOM 3895 O O . MET A 1 493 ? 7.998 -34.880 -13.433 1.00 41.29 494 MET A O 1
ATOM 3900 N N . SER A 1 494 ? 5.949 -35.056 -12.551 1.00 32.18 495 SER A N 1
ATOM 3901 C CA . SER A 1 494 ? 5.977 -33.688 -12.034 1.00 37.52 495 SER A CA 1
ATOM 3902 C C . SER A 1 494 ? 6.414 -33.589 -10.574 1.00 36.27 495 SER A C 1
ATOM 3903 O O . SER A 1 494 ? 5.819 -34.211 -9.697 1.00 39.28 495 SER A O 1
ATOM 3906 N N . PRO A 1 495 ? 7.456 -32.789 -10.311 1.00 35.71 496 PRO A N 1
ATOM 3907 C CA . PRO A 1 495 ? 7.935 -32.551 -8.947 1.00 34.00 496 PRO A CA 1
ATOM 3908 C C . PRO A 1 495 ? 6.951 -31.765 -8.089 1.00 32.63 496 PRO A C 1
ATOM 3909 O O . PRO A 1 495 ? 6.219 -30.915 -8.592 1.00 33.32 496 PRO A O 1
ATOM 3913 N N . GLY A 1 496 ? 6.954 -32.048 -6.793 1.00 33.99 497 GLY A N 1
ATOM 3914 C CA . GLY A 1 496 ? 6.165 -31.295 -5.840 1.00 31.97 497 GLY A CA 1
ATOM 3915 C C . GLY A 1 496 ? 6.701 -31.480 -4.436 1.00 33.00 497 GLY A C 1
ATOM 3916 O O . GLY A 1 496 ? 7.335 -32.491 -4.137 1.00 32.37 497 GLY A O 1
ATOM 3917 N N . ILE A 1 497 ? 6.446 -30.499 -3.578 1.00 32.15 498 ILE A N 1
ATOM 3918 C CA . ILE A 1 497 ? 6.881 -30.536 -2.186 1.00 33.04 498 ILE A CA 1
ATOM 3919 C C . ILE A 1 497 ? 6.237 -31.695 -1.424 1.00 32.17 498 ILE A C 1
ATOM 3920 O O . ILE A 1 497 ? 5.055 -31.984 -1.604 1.00 32.39 498 ILE A O 1
ATOM 3925 N N . HIS A 1 498 ? 7.021 -32.361 -0.580 1.00 30.69 499 HIS A N 1
ATOM 3926 C CA . HIS A 1 498 ? 6.476 -33.307 0.389 1.00 32.49 499 HIS A CA 1
ATOM 3927 C C . HIS A 1 498 ? 6.786 -32.793 1.790 1.00 33.68 499 HIS A C 1
ATOM 3928 O O . HIS A 1 498 ? 7.708 -31.995 1.972 1.00 32.74 499 HIS A O 1
ATOM 3935 N N . GLY A 1 499 ? 6.023 -33.249 2.778 1.00 31.03 500 GLY A N 1
ATOM 3936 C CA . GLY A 1 499 ? 6.253 -32.836 4.151 1.00 31.83 500 GLY A CA 1
ATOM 3937 C C . GLY A 1 499 ? 4.979 -32.543 4.920 1.00 34.80 500 GLY A C 1
ATOM 3938 O O . GLY A 1 499 ? 3.897 -32.968 4.522 1.00 33.94 500 GLY A O 1
ATOM 3939 N N . ARG A 1 500 ? 5.113 -31.809 6.021 1.00 32.17 501 ARG A N 1
ATOM 3940 C CA . ARG A 1 500 ? 3.991 -31.509 6.905 1.00 31.33 501 AR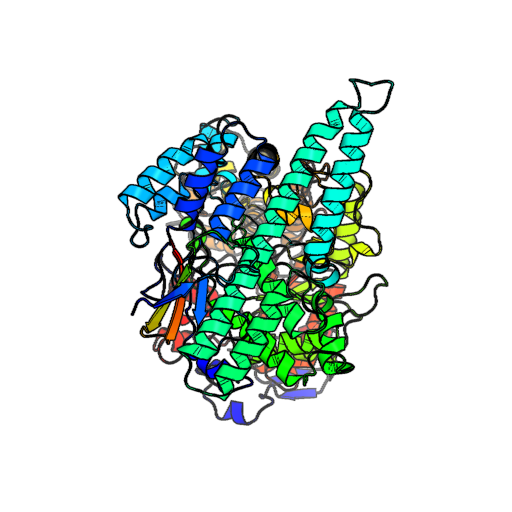G A CA 1
ATOM 3941 C C . ARG A 1 500 ? 3.138 -30.358 6.382 1.00 34.45 501 ARG A C 1
ATOM 3942 O O . ARG A 1 500 ? 2.069 -30.069 6.925 1.00 31.40 501 ARG A O 1
ATOM 3950 N N . ARG A 1 501 ? 3.612 -29.701 5.330 1.00 33.52 502 ARG A N 1
ATOM 3951 C CA . ARG A 1 501 ? 3.000 -28.458 4.881 1.00 31.74 502 ARG A CA 1
ATOM 3952 C C . ARG A 1 501 ? 3.343 -28.187 3.420 1.00 33.86 502 ARG A C 1
ATOM 3953 O O . ARG A 1 501 ? 4.345 -28.696 2.914 1.00 35.84 502 ARG A O 1
ATOM 3961 N N . LYS A 1 502 ? 2.492 -27.407 2.751 1.00 29.66 503 LYS A N 1
ATOM 3962 C CA . LYS A 1 502 ? 2.758 -26.865 1.413 1.00 31.07 503 LYS A CA 1
ATOM 3963 C C . LYS A 1 502 ? 2.686 -27.908 0.293 1.00 33.15 503 LYS A C 1
ATOM 3964 O O . LYS A 1 502 ? 3.027 -27.617 -0.854 1.00 32.65 503 LYS A O 1
ATOM 3970 N N . THR A 1 503 ? 2.227 -29.113 0.616 1.00 29.61 504 THR A N 1
ATOM 3971 C CA . THR A 1 503 ? 2.111 -30.162 -0.392 1.00 31.39 504 THR A CA 1
ATOM 3972 C C . THR A 1 503 ? 0.923 -29.903 -1.315 1.00 32.75 504 THR A C 1
ATOM 3973 O O . THR A 1 503 ? -0.062 -29.286 -0.912 1.00 32.75 504 THR A O 1
ATOM 3977 N N . GLN A 1 504 ? 1.021 -30.378 -2.554 1.00 31.23 505 GLN A N 1
ATOM 3978 C CA . GLN A 1 504 ? -0.070 -30.244 -3.513 1.00 32.38 505 GLN A CA 1
ATOM 3979 C C . GLN A 1 504 ? -1.244 -31.133 -3.107 1.00 30.00 505 GLN A C 1
ATOM 3980 O O . GLN A 1 504 ? -1.060 -32.308 -2.801 1.00 27.89 505 GLN A O 1
ATOM 3986 N N . LYS A 1 505 ? -2.450 -30.572 -3.106 1.00 31.80 506 LYS A N 1
ATOM 3987 C CA . LYS A 1 505 ? -3.607 -31.277 -2.557 1.00 31.47 506 LYS A CA 1
ATOM 3988 C C . LYS A 1 505 ? -4.580 -31.789 -3.617 1.00 30.90 506 LYS A C 1
ATOM 3989 O O . LYS A 1 505 ? -5.488 -32.557 -3.306 1.00 29.75 506 LYS A O 1
ATOM 3995 N N . THR A 1 506 ? -4.396 -31.368 -4.862 1.00 29.79 507 THR A N 1
ATOM 3996 C CA . THR A 1 506 ? -5.352 -31.696 -5.914 1.00 30.51 507 THR A CA 1
ATOM 3997 C C . THR A 1 506 ? -4.725 -31.589 -7.296 1.00 30.98 507 THR A C 1
ATOM 3998 O O . THR A 1 506 ? -3.820 -30.785 -7.515 1.00 29.06 507 THR A O 1
ATOM 4002 N N . ARG A 1 507 ? -5.223 -32.393 -8.230 1.00 27.71 508 ARG A N 1
ATOM 4003 C CA . ARG A 1 507 ? -4.763 -32.345 -9.614 1.00 30.01 508 ARG A CA 1
ATOM 4004 C C . ARG A 1 507 ? -5.198 -31.039 -10.283 1.00 31.37 508 ARG A C 1
ATOM 4005 O O . ARG A 1 507 ? -4.700 -30.678 -11.353 1.00 32.36 508 ARG A O 1
ATOM 4013 N N . SER A 1 508 ? -6.130 -30.335 -9.650 1.00 26.51 509 SER A N 1
ATOM 4014 C CA . SER A 1 508 ? -6.544 -29.019 -10.128 1.00 29.02 509 SER A CA 1
ATOM 4015 C C . SER A 1 508 ? -5.386 -28.018 -10.088 1.00 30.01 509 SER A C 1
ATOM 4016 O O . SER A 1 508 ? -5.330 -27.089 -10.897 1.00 28.60 509 SER A O 1
ATOM 4019 N N . GLU A 1 509 ? -4.467 -28.202 -9.144 1.00 30.01 510 GLU A N 1
ATOM 4020 C CA . GLU A 1 509 ? -3.290 -27.338 -9.065 1.00 32.77 510 GLU A CA 1
ATOM 4021 C C . GLU A 1 509 ? -2.393 -27.558 -10.276 1.00 34.67 510 GLU A C 1
ATOM 4022 O O . GLU A 1 509 ? -1.938 -26.607 -10.911 1.00 39.51 510 GLU A O 1
ATOM 4028 N N . GLY A 1 510 ? -2.150 -28.823 -10.596 1.00 31.31 511 GLY A N 1
ATOM 4029 C CA . GLY A 1 510 ? -1.300 -29.177 -11.716 1.00 34.40 511 GLY A CA 1
ATOM 4030 C C . GLY A 1 510 ? -1.538 -30.593 -12.206 1.00 36.35 511 GLY A C 1
ATOM 4031 O O . GLY A 1 510 ? -1.797 -31.498 -11.415 1.00 35.31 511 GLY A O 1
ATOM 4032 N N . GLY A 1 511 ? -1.441 -30.781 -13.517 1.00 38.31 512 GLY A N 1
ATOM 4033 C CA . GLY A 1 511 ?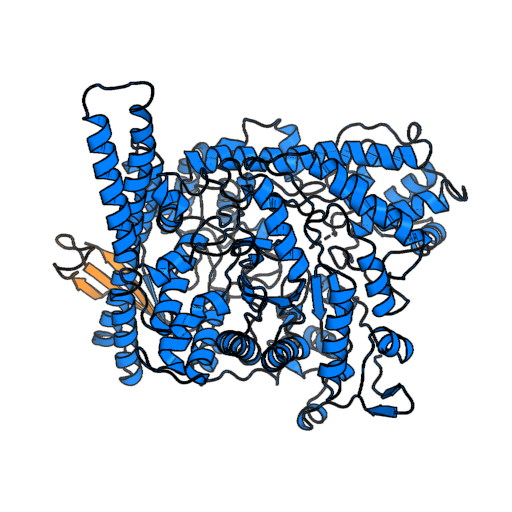 -1.773 -32.050 -14.135 1.00 40.62 512 GLY A CA 1
ATOM 4034 C C . GLY A 1 511 ? -2.793 -31.852 -15.238 1.00 43.20 512 GLY A C 1
ATOM 4035 O O . GLY A 1 511 ? -3.410 -30.793 -15.332 1.00 40.72 512 GLY A O 1
ATOM 4036 N N . GLY A 1 512 ? -2.979 -32.871 -16.069 1.00 44.14 513 GLY A N 1
ATOM 4037 C CA . GLY A 1 512 ? -3.839 -32.753 -17.231 1.00 43.99 513 GLY A CA 1
ATOM 4038 C C . GLY A 1 512 ? -2.998 -32.641 -18.484 1.00 43.41 513 GLY A C 1
ATOM 4039 O O . GLY A 1 512 ? -1.848 -32.211 -18.422 1.00 43.40 513 GLY A O 1
ATOM 4040 N N . SER A 1 513 ? -3.565 -33.017 -19.625 1.00 44.80 514 SER A N 1
ATOM 4041 C CA . SER A 1 513 ? -2.776 -33.120 -20.846 1.00 47.50 514 SER A CA 1
ATOM 4042 C C . SER A 1 513 ? -3.291 -32.255 -21.994 1.00 42.77 514 SER A C 1
ATOM 4043 O O . SER A 1 513 ? -4.452 -31.847 -22.015 1.00 43.07 514 SER A O 1
ATOM 4046 N N . ILE A 1 514 ? -2.399 -31.992 -22.945 1.00 43.17 515 ILE A N 1
ATOM 4047 C CA . ILE A 1 514 ? -2.720 -31.294 -24.184 1.00 41.83 515 ILE A CA 1
ATOM 4048 C C . ILE A 1 514 ? -1.899 -31.953 -25.294 1.00 44.61 515 ILE A C 1
ATOM 4049 O O . ILE A 1 514 ? -0.803 -32.452 -25.040 1.00 46.61 515 ILE A O 1
ATOM 4054 N N . PHE A 1 515 ? -2.420 -31.969 -26.517 1.00 45.24 516 PHE A N 1
ATOM 4055 C CA . PHE A 1 515 ? -1.799 -32.755 -27.583 1.00 47.37 516 PHE A CA 1
ATOM 4056 C C . PHE A 1 515 ? -1.440 -31.935 -28.822 1.00 48.28 516 PHE A C 1
ATOM 4057 O O . PHE A 1 515 ? -2.243 -31.823 -29.748 1.00 47.79 516 PHE A O 1
ATOM 4065 N N . PRO A 1 516 ? -0.218 -31.375 -28.846 1.00 51.59 517 PRO A N 1
ATOM 4066 C CA . PRO A 1 516 ? 0.304 -30.553 -29.946 1.00 53.45 517 PRO A CA 1
ATOM 4067 C C . PRO A 1 516 ? 0.237 -31.209 -31.327 1.00 55.21 517 PRO A C 1
ATOM 4068 O O . PRO A 1 516 ? 0.130 -30.495 -32.324 1.00 56.65 517 PRO A O 1
ATOM 4072 N N . ALA A 1 517 ? 0.303 -32.535 -31.389 1.00 55.32 518 ALA A N 1
ATOM 4073 C CA . ALA A 1 517 ? 0.239 -33.231 -32.670 1.00 57.68 518 ALA A CA 1
ATOM 4074 C C . ALA A 1 517 ? -1.111 -33.003 -33.347 1.00 56.49 518 ALA A C 1
ATOM 4075 O O . ALA A 1 517 ? -1.173 -32.652 -34.525 1.00 56.68 518 ALA A O 1
ATOM 4077 N N . LYS A 1 518 ? -2.187 -33.198 -32.590 1.00 54.25 519 LYS A N 1
ATOM 4078 C CA . LYS A 1 518 ? -3.540 -32.989 -33.099 1.00 53.38 519 LYS A CA 1
ATOM 4079 C C . LYS A 1 518 ? -3.775 -31.522 -33.444 1.00 52.69 519 LYS A C 1
ATOM 4080 O O . LYS A 1 518 ? -4.422 -31.205 -34.442 1.00 52.93 519 LYS A O 1
ATOM 4086 N N . LEU A 1 519 ? -3.241 -30.631 -32.614 1.00 52.22 520 LEU A N 1
ATOM 4087 C CA . LEU A 1 519 ? -3.382 -29.196 -32.829 1.00 49.87 520 LEU A CA 1
ATOM 4088 C C . LEU A 1 519 ? -2.710 -28.761 -34.129 1.00 52.76 520 LEU A C 1
ATOM 4089 O O . LEU A 1 519 ? -3.100 -27.765 -34.736 1.00 52.81 520 LEU A O 1
ATOM 4094 N N . LEU A 1 520 ? -1.703 -29.513 -34.559 1.00 56.34 521 LEU A N 1
ATOM 4095 C CA . LEU A 1 520 ? -1.045 -29.226 -35.826 1.00 62.17 521 LEU A CA 1
ATOM 4096 C C . LEU A 1 520 ? -1.925 -29.672 -36.991 1.00 66.28 521 LEU A C 1
ATOM 4097 O O . LEU A 1 520 ? -2.002 -28.992 -38.015 1.00 69.80 521 LEU A O 1
ATOM 4102 N N . GLU A 1 521 ? -2.584 -30.816 -36.824 1.00 63.76 522 GLU A N 1
ATOM 4103 C CA . GLU A 1 521 ? -3.522 -31.323 -37.823 1.00 62.44 522 GLU A CA 1
ATOM 4104 C C . GLU A 1 521 ? -4.605 -30.306 -38.151 1.00 61.92 522 GLU A C 1
ATOM 4105 O O . GLU A 1 521 ? -4.826 -29.968 -39.313 1.00 62.33 522 GLU A O 1
ATOM 4111 N N . ILE A 1 522 ? -5.285 -29.830 -37.114 1.00 59.49 523 ILE A N 1
ATOM 4112 C CA . ILE A 1 522 ? -6.431 -28.954 -37.295 1.00 58.18 523 ILE A CA 1
ATOM 4113 C C . ILE A 1 522 ? -5.979 -27.564 -37.731 1.00 60.35 523 ILE A C 1
ATOM 4114 O O . ILE A 1 522 ? -6.777 -26.780 -38.243 1.00 61.75 523 ILE A O 1
ATOM 4119 N N . SER A 1 523 ? -4.698 -27.265 -37.535 1.00 61.19 524 SER A N 1
ATOM 4120 C CA . SER A 1 523 ? -4.127 -26.024 -38.047 1.00 64.89 524 SER A CA 1
ATOM 4121 C C . SER A 1 523 ? -4.106 -26.057 -39.569 1.00 69.10 524 SER A C 1
ATOM 4122 O O . SER A 1 523 ? -4.255 -25.029 -40.229 1.00 71.17 524 SER A O 1
ATOM 4125 N N . LEU A 1 524 ? -3.923 -27.254 -40.117 1.00 70.18 525 LEU A N 1
ATOM 4126 C CA . LEU A 1 524 ? -3.876 -27.448 -41.560 1.00 69.78 525 LEU A CA 1
ATOM 4127 C C . LEU A 1 524 ? -5.242 -27.859 -42.101 1.00 70.48 525 LEU A C 1
ATOM 4128 O O . LEU A 1 524 ? -5.339 -28.454 -43.174 1.00 70.70 525 LEU A O 1
ATOM 4133 N N . ASN A 1 525 ? -6.295 -27.544 -41.352 1.00 70.88 526 ASN A N 1
ATOM 4134 C CA . ASN A 1 525 ? -7.652 -27.886 -41.764 1.00 73.56 526 ASN A CA 1
ATOM 4135 C C . ASN A 1 525 ? -8.676 -26.967 -41.101 1.00 71.81 526 ASN A C 1
ATOM 4136 O O . ASN A 1 525 ? -9.792 -27.388 -40.792 1.00 70.85 526 ASN A O 1
ATOM 4141 N N . ASP A 1 526 ? -8.277 -25.717 -40.880 1.00 72.27 527 ASP A N 1
ATOM 4142 C CA . ASP A 1 526 ? -9.162 -24.673 -40.360 1.00 72.30 527 ASP A CA 1
ATOM 4143 C C . ASP A 1 526 ? -9.829 -25.059 -39.037 1.00 67.38 527 ASP A C 1
ATOM 4144 O O . ASP A 1 526 ? -11.014 -24.798 -38.829 1.00 65.10 527 ASP A O 1
ATOM 4149 N N . GLY A 1 527 ? -9.062 -25.681 -38.148 1.00 67.01 528 GLY A N 1
ATOM 4150 C CA . GLY A 1 527 ? -9.559 -26.050 -36.834 1.00 65.03 528 GLY A CA 1
ATOM 4151 C C . GLY A 1 527 ? -10.469 -27.263 -36.819 1.00 63.93 528 GLY A C 1
ATOM 4152 O O . GLY A 1 527 ? -11.090 -27.568 -35.801 1.00 61.24 528 GLY A O 1
ATOM 4153 N N . TYR A 1 528 ? -10.546 -27.963 -37.947 1.00 63.67 529 TYR A N 1
ATOM 4154 C CA . TYR A 1 528 ? -11.431 -29.116 -38.058 1.00 62.40 529 TYR A CA 1
ATOM 4155 C C . TYR A 1 528 ? -10.658 -30.422 -37.928 1.00 62.28 529 TYR A C 1
ATOM 4156 O O . TYR A 1 528 ? -9.709 -30.670 -38.670 1.00 65.86 529 TYR A O 1
ATOM 4165 N N . ASP A 1 529 ? -11.075 -31.254 -36.980 1.00 60.23 530 ASP A N 1
ATOM 4166 C CA . ASP A 1 529 ? -10.450 -32.553 -36.768 1.00 57.95 530 ASP A CA 1
ATOM 4167 C C . ASP A 1 529 ? -11.130 -33.612 -37.626 1.00 58.94 530 ASP A C 1
ATOM 4168 O O . ASP A 1 529 ? -12.112 -34.217 -37.210 1.00 56.49 530 ASP A O 1
ATOM 4173 N N . TRP A 1 530 ? -10.598 -33.832 -38.823 1.00 61.37 531 TRP A N 1
ATOM 4174 C CA . TRP A 1 530 ? -11.179 -34.794 -39.752 1.00 63.33 531 TRP A CA 1
ATOM 4175 C C . TRP A 1 530 ? -10.768 -36.225 -39.420 1.00 64.56 531 TRP A C 1
ATOM 4176 O O . TRP A 1 530 ? -11.506 -37.170 -39.696 1.00 64.83 531 TRP A O 1
ATOM 4187 N N . SER A 1 531 ? -9.589 -36.379 -38.824 1.00 65.38 532 SER A N 1
ATOM 4188 C CA . SER A 1 531 ? -8.985 -37.697 -38.652 1.00 64.14 532 SER A CA 1
ATOM 4189 C C . SER A 1 531 ? -9.607 -38.516 -37.524 1.00 63.78 532 SER A C 1
ATOM 4190 O O . SER A 1 531 ? -9.650 -39.743 -37.602 1.00 64.20 532 SER A O 1
ATOM 4193 N N . TYR A 1 532 ? -10.086 -37.853 -36.477 1.00 64.34 533 TYR A N 1
ATOM 4194 C CA . TYR A 1 532 ? -10.637 -38.580 -35.337 1.00 66.70 533 TYR A CA 1
ATOM 4195 C C . TYR A 1 532 ? -12.060 -38.158 -34.974 1.00 65.42 533 TYR A C 1
ATOM 4196 O O . TYR A 1 532 ? -13.011 -38.909 -35.190 1.00 63.86 533 TYR A O 1
ATOM 4205 N N . ALA A 1 533 ? -12.199 -36.961 -34.415 1.00 65.09 534 ALA A N 1
ATOM 4206 C CA . ALA A 1 533 ? -13.475 -36.517 -33.859 1.00 66.17 534 ALA A CA 1
ATOM 4207 C C . ALA A 1 533 ? -14.516 -36.205 -34.931 1.00 67.69 534 ALA A C 1
ATOM 4208 O O . ALA A 1 533 ? -15.718 -36.259 -34.664 1.00 68.10 534 ALA A O 1
ATOM 4210 N N . ASP A 1 534 ? -14.048 -35.884 -36.136 1.00 68.27 535 ASP A N 1
ATOM 4211 C CA . ASP A 1 534 ? -14.914 -35.470 -37.241 1.00 68.49 535 ASP A CA 1
ATOM 4212 C C . ASP A 1 534 ? -15.793 -34.290 -36.825 1.00 69.10 535 ASP A C 1
ATOM 4213 O O . ASP A 1 534 ? -17.017 -34.332 -36.949 1.00 68.51 535 ASP A O 1
ATOM 4218 N N . MET A 1 535 ? -15.151 -33.240 -36.323 1.00 69.24 536 MET A N 1
ATOM 4219 C CA . MET A 1 535 ? -15.854 -32.042 -35.879 1.00 68.55 536 MET A CA 1
ATOM 4220 C C . MET A 1 535 ? -14.915 -30.844 -35.826 1.00 64.76 536 MET A C 1
ATOM 4221 O O . MET A 1 535 ? -13.701 -30.986 -35.977 1.00 61.83 536 MET A O 1
ATOM 4226 N N . GLN A 1 536 ? -15.486 -29.665 -35.605 1.00 62.85 537 GLN A N 1
ATOM 4227 C CA . GLN A 1 536 ? -14.696 -28.458 -35.405 1.00 62.21 537 GLN A CA 1
ATOM 4228 C C . GLN A 1 536 ? -14.071 -28.494 -34.014 1.00 62.17 537 GLN A C 1
ATOM 4229 O O . GLN A 1 536 ? -14.757 -28.296 -33.010 1.00 63.31 537 GLN A O 1
ATOM 4235 N N . LEU A 1 537 ? -12.769 -28.754 -33.959 1.00 60.06 538 LEU A N 1
ATOM 4236 C CA . LEU A 1 537 ? -12.085 -28.975 -32.690 1.00 56.61 538 LEU A CA 1
ATOM 4237 C C . LEU A 1 537 ? -11.462 -27.695 -32.142 1.00 57.04 538 LEU A C 1
ATOM 4238 O O . LEU A 1 537 ? -11.322 -27.533 -30.931 1.00 56.06 538 LEU A O 1
ATOM 4243 N N . GLY A 1 538 ? -11.086 -26.792 -33.040 1.00 57.34 539 GLY A N 1
ATOM 4244 C CA . GLY A 1 538 ? -10.498 -25.526 -32.645 1.00 60.30 539 GLY A CA 1
ATOM 4245 C C . GLY A 1 538 ? -11.056 -24.350 -33.422 1.00 62.85 539 GLY A C 1
ATOM 4246 O O . GLY A 1 538 ? -11.996 -24.507 -34.202 1.00 65.09 539 GLY A O 1
ATOM 4247 N N . PRO A 1 539 ? -10.483 -23.159 -33.208 1.00 64.80 540 PRO A N 1
ATOM 4248 C CA . PRO A 1 539 ? -10.904 -21.945 -33.917 1.00 67.89 540 PRO A CA 1
ATOM 4249 C C . PRO A 1 539 ? -10.681 -22.036 -35.425 1.00 71.08 540 PRO A C 1
ATOM 4250 O O . PRO A 1 539 ? -9.735 -22.689 -35.866 1.00 71.89 540 PRO A O 1
ATOM 4254 N N . LYS A 1 540 ? -11.548 -21.391 -36.200 1.00 72.44 541 LYS A N 1
ATOM 4255 C CA . LYS A 1 540 ? -11.354 -21.295 -37.642 1.00 73.22 541 LYS A CA 1
ATOM 4256 C C . LYS A 1 540 ? -10.200 -20.344 -37.938 1.00 76.83 541 LYS A C 1
ATOM 4257 O O . LYS A 1 540 ? -10.409 -19.160 -38.200 1.00 77.27 541 LYS A O 1
ATOM 4263 N N . THR A 1 541 ? -8.981 -20.872 -37.894 1.00 80.21 542 THR A N 1
ATOM 4264 C CA . THR A 1 541 ? -7.781 -20.056 -38.040 1.00 82.72 542 THR A CA 1
ATOM 4265 C C . THR A 1 541 ? -7.387 -19.848 -39.500 1.00 86.72 542 THR A C 1
ATOM 4266 O O . THR A 1 541 ? -6.276 -19.404 -39.790 1.00 86.97 542 THR A O 1
ATOM 4270 N N . GLY A 1 542 ? -8.295 -20.170 -40.415 1.00 89.79 543 GLY A N 1
ATOM 4271 C CA . GLY A 1 542 ? -8.042 -19.974 -41.830 1.00 94.96 543 GLY A CA 1
ATOM 4272 C C . GLY A 1 542 ? -7.826 -21.258 -42.606 1.00 99.20 543 GLY A C 1
ATOM 4273 O O . GLY A 1 542 ? -7.451 -22.286 -42.041 1.00 98.85 543 GLY A O 1
ATOM 4274 N N . ASP A 1 543 ? -8.062 -21.193 -43.913 1.00 104.34 544 ASP A N 1
ATOM 4275 C CA . ASP A 1 543 ? -7.909 -22.352 -44.782 1.00 109.97 544 ASP A CA 1
ATOM 4276 C C . ASP A 1 543 ? -6.455 -22.554 -45.194 1.00 116.25 544 ASP A C 1
ATOM 4277 O O . ASP A 1 543 ? -5.556 -21.879 -44.693 1.00 117.46 544 ASP A O 1
ATOM 4282 N N . LEU A 1 544 ? -6.237 -23.486 -46.115 1.00 123.22 545 LEU A N 1
ATOM 4283 C CA . LEU A 1 544 ? -4.897 -23.811 -46.586 1.00 131.11 545 LEU A CA 1
ATOM 4284 C C . LEU A 1 544 ? -4.317 -22.699 -47.454 1.00 134.58 545 LEU A C 1
ATOM 4285 O O . LEU A 1 544 ? -3.103 -22.502 -47.497 1.00 134.62 545 LEU A O 1
ATOM 4290 N N . SER A 1 545 ? -5.194 -21.976 -48.143 1.00 131.18 546 SER A N 1
ATOM 4291 C CA . SER A 1 545 ? -4.769 -20.912 -49.044 1.00 133.39 546 SER A CA 1
ATOM 4292 C C . SER A 1 545 ? -4.182 -19.729 -48.280 1.00 139.01 546 SER A C 1
ATOM 4293 O O . SER A 1 545 ? -3.268 -19.060 -48.762 1.00 144.14 546 SER A O 1
ATOM 4296 N N . SER A 1 546 ? -4.710 -19.479 -47.086 1.00 103.75 547 SER A N 1
ATOM 4297 C CA . SER A 1 546 ? -4.288 -18.335 -46.285 1.00 102.99 547 SER A CA 1
ATOM 4298 C C . SER A 1 546 ? -2.899 -18.535 -45.688 1.00 106.88 547 SER A C 1
ATOM 4299 O O . SER A 1 546 ? -2.159 -17.573 -45.481 1.00 106.42 547 SER A O 1
ATOM 4302 N N . LEU A 1 547 ? -2.547 -19.787 -45.413 1.00 110.61 548 LEU A N 1
ATOM 4303 C CA . LEU A 1 547 ? -1.270 -20.101 -44.778 1.00 113.28 548 LEU A CA 1
ATOM 4304 C C . LEU A 1 547 ? -0.092 -19.923 -45.733 1.00 113.75 548 LEU A C 1
ATOM 4305 O O . LEU A 1 547 ? 0.183 -20.789 -46.564 1.00 112.60 548 LEU A O 1
ATOM 4310 N N . LYS A 1 548 ? 0.602 -18.797 -45.603 1.00 114.18 549 LYS A N 1
ATOM 4311 C CA . LYS A 1 548 ? 1.774 -18.512 -46.424 1.00 112.05 549 LYS A CA 1
ATOM 4312 C C . LYS A 1 548 ? 3.011 -18.345 -45.548 1.00 109.54 549 LYS A C 1
ATOM 4313 O O . LYS A 1 548 ? 2.936 -17.745 -44.476 1.00 109.01 549 LYS A O 1
ATOM 4319 N N . SER A 1 549 ? 4.136 -18.880 -46.022 1.00 106.99 550 SER A N 1
ATOM 4320 C CA . SER A 1 549 ? 5.394 -18.959 -45.270 1.00 104.58 550 SER A CA 1
ATOM 4321 C C . SER A 1 549 ? 5.264 -19.941 -44.106 1.00 103.41 550 SER A C 1
ATOM 4322 O O . SER A 1 549 ? 4.158 -20.250 -43.662 1.00 103.23 550 SER A O 1
ATOM 4325 N N . PHE A 1 550 ? 6.397 -20.434 -43.616 1.00 102.35 551 PHE A N 1
ATOM 4326 C CA . PHE A 1 550 ? 6.385 -21.417 -42.539 1.00 100.09 551 PHE A CA 1
ATOM 4327 C C . PHE A 1 550 ? 5.926 -20.791 -41.226 1.00 98.34 551 PHE A C 1
ATOM 4328 O O . PHE A 1 550 ? 5.533 -21.497 -40.298 1.00 98.18 551 PHE A O 1
ATOM 4336 N N . GLU A 1 551 ? 5.967 -19.465 -41.155 1.00 96.78 552 GLU A N 1
ATOM 4337 C CA . GLU A 1 551 ? 5.519 -18.763 -39.959 1.00 96.34 552 GLU A CA 1
ATOM 4338 C C . GLU A 1 551 ? 4.002 -18.833 -39.789 1.00 94.22 552 GLU A C 1
ATOM 4339 O O . GLU A 1 551 ? 3.510 -18.882 -38.663 1.00 94.74 552 GLU A O 1
ATOM 4345 N N . ASP A 1 552 ? 3.266 -18.838 -40.898 1.00 90.93 553 ASP A N 1
ATOM 4346 C CA . ASP A 1 552 ? 1.809 -18.939 -40.837 1.00 89.74 553 ASP A CA 1
ATOM 4347 C C . ASP A 1 552 ? 1.395 -20.245 -40.173 1.00 88.20 553 ASP A C 1
ATOM 4348 O O . ASP A 1 552 ? 0.490 -20.268 -39.343 1.00 87.80 553 ASP A O 1
ATOM 4350 N N . VAL A 1 553 ? 2.065 -21.328 -40.551 1.00 87.00 554 VAL A N 1
ATOM 4351 C CA . VAL A 1 553 ? 1.877 -22.615 -39.898 1.00 84.53 554 VAL A CA 1
ATOM 4352 C C . VAL A 1 553 ? 2.291 -22.490 -38.437 1.00 76.55 554 VAL A C 1
ATOM 4353 O O . VAL A 1 553 ? 1.607 -22.978 -37.537 1.00 78.73 554 VAL A O 1
ATOM 4357 N N . TRP A 1 554 ? 3.413 -21.813 -38.216 1.00 96.19 555 TRP A N 1
ATOM 4358 C CA . TRP A 1 554 ? 3.961 -21.605 -36.881 1.00 88.88 555 TRP A CA 1
ATOM 4359 C C . TRP A 1 554 ? 3.076 -20.677 -36.048 1.00 89.72 555 TRP A C 1
ATOM 4360 O O . TRP A 1 554 ? 3.103 -20.724 -34.818 1.00 89.09 555 TRP A O 1
ATOM 4371 N N . GLU A 1 555 ? 2.287 -19.842 -36.720 1.00 91.16 556 GLU A N 1
ATOM 4372 C CA . GLU A 1 555 ? 1.447 -18.867 -36.029 1.00 91.44 556 GLU A CA 1
ATOM 4373 C C . GLU A 1 555 ? 0.007 -19.349 -35.887 1.00 89.76 556 GLU A C 1
ATOM 4374 O O . GLU A 1 555 ? -0.681 -18.990 -34.932 1.00 90.23 556 GLU A O 1
ATOM 4380 N N . ALA A 1 556 ? -0.449 -20.154 -36.841 1.00 87.38 557 ALA A N 1
ATOM 4381 C CA . ALA A 1 556 ? -1.785 -20.734 -36.764 1.00 84.18 557 ALA A CA 1
ATOM 4382 C C . ALA A 1 556 ? -1.829 -21.772 -35.651 1.00 79.11 557 ALA A C 1
ATOM 4383 O O . ALA A 1 556 ? -2.848 -21.935 -34.979 1.00 77.33 557 ALA A O 1
ATOM 4385 N N . PHE A 1 557 ? -0.713 -22.468 -35.465 1.00 75.50 558 PHE A N 1
ATOM 4386 C CA . PHE A 1 557 ? -0.592 -23.458 -34.405 1.00 70.46 558 PHE A CA 1
ATOM 4387 C C . PHE A 1 557 ? -0.710 -22.797 -33.037 1.00 73.41 558 PHE A C 1
ATOM 4388 O O . PHE A 1 557 ? -1.346 -23.336 -32.131 1.00 72.40 558 PHE A O 1
ATOM 4396 N N . ARG A 1 558 ? -0.085 -21.632 -32.896 1.00 76.14 559 ARG A N 1
ATOM 4397 C CA . ARG A 1 558 ? -0.129 -20.878 -31.648 1.00 77.85 559 ARG A CA 1
ATOM 4398 C C . ARG A 1 558 ? -1.562 -20.521 -31.273 1.00 72.18 559 ARG A C 1
ATOM 4399 O O . ARG A 1 558 ? -1.952 -20.626 -30.112 1.00 70.08 559 ARG A O 1
ATOM 4407 N N . LYS A 1 559 ? -2.342 -20.106 -32.266 1.00 69.14 560 LYS A N 1
ATOM 4408 C CA . LYS A 1 559 ? -3.738 -19.745 -32.051 1.00 66.04 560 LYS A CA 1
ATOM 4409 C C . LYS A 1 559 ? -4.540 -20.951 -31.566 1.00 60.20 560 LYS A C 1
ATOM 4410 O O . LYS A 1 559 ? -5.382 -20.833 -30.676 1.00 57.98 560 LYS A O 1
ATOM 4416 N N . GLN A 1 560 ? -4.270 -22.111 -32.156 1.00 56.53 561 GLN A N 1
ATOM 4417 C CA . GLN A 1 560 ? -4.908 -23.353 -31.735 1.00 53.35 561 GLN A CA 1
ATOM 4418 C C . GLN A 1 560 ? -4.446 -23.739 -30.335 1.00 49.56 561 GLN A C 1
ATOM 4419 O O . GLN A 1 560 ? -5.249 -24.137 -29.491 1.00 47.69 561 GLN A O 1
ATOM 4425 N N . TYR A 1 561 ? -3.144 -23.609 -30.100 1.00 46.93 562 TYR A N 1
ATOM 4426 C CA . TYR A 1 561 ? -2.545 -23.936 -28.811 1.00 46.80 562 TYR A CA 1
ATOM 4427 C C . TYR A 1 561 ? -3.103 -23.041 -27.707 1.00 46.95 562 TYR A C 1
ATOM 4428 O O . TYR A 1 561 ? -3.479 -23.523 -26.640 1.00 45.87 562 TYR A O 1
ATOM 4437 N N . GLN A 1 562 ? -3.164 -21.739 -27.978 1.00 46.00 563 GLN A N 1
ATOM 4438 C CA . GLN A 1 562 ? -3.661 -20.767 -27.008 1.00 45.24 563 GLN A CA 1
ATOM 4439 C C . GLN A 1 562 ? -5.103 -21.054 -26.597 1.00 45.31 563 GLN A C 1
ATOM 4440 O O . GLN A 1 562 ? -5.436 -21.008 -25.414 1.00 46.53 563 GLN A O 1
ATOM 4446 N N . TYR A 1 563 ? -5.953 -21.341 -27.577 1.00 43.88 564 TYR A N 1
ATOM 4447 C CA . TYR A 1 563 ? -7.349 -21.659 -27.308 1.00 43.65 564 TYR A CA 1
ATOM 4448 C C . TYR A 1 563 ? -7.460 -22.920 -26.456 1.00 42.04 564 TYR A C 1
ATOM 4449 O O . TYR A 1 563 ? -8.244 -22.980 -25.509 1.00 42.15 564 TYR A O 1
ATOM 4458 N N . ALA A 1 564 ? -6.662 -23.923 -26.798 1.00 41.00 565 ALA A N 1
ATOM 4459 C CA . ALA A 1 564 ? -6.705 -25.204 -26.107 1.00 41.17 565 ALA A CA 1
ATOM 4460 C C . ALA A 1 564 ? -6.176 -25.100 -24.678 1.00 38.95 565 ALA A C 1
ATOM 4461 O O . ALA A 1 564 ? -6.820 -25.573 -23.739 1.00 39.68 565 ALA A O 1
ATOM 4463 N N . ILE A 1 565 ? -5.012 -24.476 -24.513 1.00 40.66 566 ILE A N 1
ATOM 4464 C CA . ILE A 1 565 ? -4.356 -24.424 -23.209 1.00 39.23 566 ILE A CA 1
ATOM 4465 C C . ILE A 1 565 ? -5.127 -23.529 -22.245 1.00 38.58 566 ILE A C 1
ATOM 4466 O O . ILE A 1 565 ? -5.086 -23.739 -21.034 1.00 39.95 566 ILE A O 1
ATOM 4471 N N . ASN A 1 566 ? -5.841 -22.540 -22.777 1.00 39.50 567 ASN A N 1
ATOM 4472 C CA . ASN A 1 566 ? -6.637 -21.653 -21.935 1.00 37.26 567 ASN A CA 1
ATOM 4473 C C . ASN A 1 566 ? -7.792 -22.421 -21.301 1.00 36.59 567 ASN A C 1
ATOM 4474 O O . ASN A 1 566 ? -8.106 -22.228 -20.126 1.00 38.21 567 ASN A O 1
ATOM 4479 N N . LEU A 1 567 ? -8.416 -23.298 -22.084 1.00 34.16 568 LEU A N 1
ATOM 4480 C CA . LEU A 1 567 ? -9.480 -24.157 -21.576 1.00 33.60 568 LEU A CA 1
ATOM 4481 C C . LEU A 1 567 ? -8.930 -25.187 -20.599 1.00 33.71 568 LEU A C 1
ATOM 4482 O O . LEU A 1 567 ? -9.574 -25.525 -19.607 1.00 31.19 568 LEU A O 1
ATOM 4487 N N . CYS A 1 568 ? -7.737 -25.692 -20.897 1.00 31.62 569 CYS A N 1
ATOM 4488 C CA . CYS A 1 568 ? -7.099 -26.699 -20.060 1.00 32.61 569 CYS A CA 1
ATOM 4489 C C . CYS A 1 568 ? -6.873 -26.201 -18.636 1.00 32.72 569 CYS A C 1
ATOM 4490 O O . CYS A 1 568 ? -7.025 -26.957 -17.680 1.00 35.22 569 CYS A O 1
ATOM 4493 N N . ILE A 1 569 ? -6.521 -24.927 -18.494 1.00 29.77 570 ILE A N 1
ATOM 4494 C CA . ILE A 1 569 ? -6.215 -24.385 -17.177 1.00 30.53 570 ILE A CA 1
ATOM 4495 C C . ILE A 1 569 ? -7.456 -23.816 -16.491 1.00 31.38 570 ILE A C 1
ATOM 4496 O O . ILE A 1 569 ? -7.644 -24.011 -15.291 1.00 33.75 570 ILE A O 1
ATOM 4501 N N . SER A 1 570 ? -8.296 -23.109 -17.243 1.00 29.39 571 SER A N 1
ATOM 4502 C CA . SER A 1 570 ? -9.465 -22.472 -16.646 1.00 29.53 571 SER A CA 1
ATOM 4503 C C . SER A 1 570 ? -10.424 -23.520 -16.084 1.00 30.97 571 SER A C 1
ATOM 4504 O O . SER A 1 570 ? -11.039 -23.303 -15.037 1.00 31.94 571 SER A O 1
ATOM 4507 N N . THR A 1 571 ? -10.535 -24.664 -16.758 1.00 28.72 572 THR A N 1
ATOM 4508 C CA . THR A 1 571 ? -11.392 -25.740 -16.260 1.00 30.20 572 THR A CA 1
ATOM 4509 C C . THR A 1 571 ? -10.853 -26.295 -14.947 1.00 29.33 572 THR A C 1
ATOM 4510 O O . THR A 1 571 ? -11.620 -26.757 -14.105 1.00 30.23 572 THR A O 1
ATOM 4514 N N . LYS A 1 572 ? -9.536 -26.235 -14.767 1.00 27.22 573 LYS A N 1
ATOM 4515 C CA . LYS A 1 572 ? -8.920 -26.731 -13.541 1.00 25.00 573 LYS A CA 1
ATOM 4516 C C . LYS A 1 572 ? -9.150 -25.776 -12.378 1.00 26.76 573 LYS A C 1
ATOM 4517 O O . LYS A 1 572 ? -9.443 -26.209 -11.262 1.00 31.55 573 LYS A O 1
ATOM 4523 N N . ASP A 1 573 ? -9.013 -24.480 -12.642 1.00 26.37 574 ASP A N 1
ATOM 4524 C CA . ASP A 1 573 ? -9.188 -23.466 -11.607 1.00 26.56 574 ASP A CA 1
ATOM 4525 C C . ASP A 1 573 ? -10.654 -23.332 -11.192 1.00 27.07 574 ASP A C 1
ATOM 4526 O O . ASP A 1 573 ? -10.952 -23.031 -10.036 1.00 29.56 574 ASP A O 1
ATOM 4531 N N . VAL A 1 574 ? -11.568 -23.548 -12.131 1.00 29.72 575 VAL A N 1
ATOM 4532 C CA . VAL A 1 574 ? -12.989 -23.546 -11.794 1.00 26.82 575 VAL A CA 1
ATOM 4533 C C . VAL A 1 574 ? -13.295 -24.765 -10.917 1.00 29.16 575 VAL A C 1
ATOM 4534 O O . VAL A 1 574 ? -14.077 -24.683 -9.970 1.00 28.59 575 VAL A O 1
ATOM 4538 N N . SER A 1 575 ? -12.658 -25.891 -11.216 1.00 26.58 576 SER A N 1
ATOM 4539 C CA . SER A 1 575 ? -12.800 -27.071 -10.371 1.00 26.13 576 SER A CA 1
ATOM 4540 C C . SER A 1 575 ? -12.322 -26.764 -8.957 1.00 24.62 576 SER A C 1
ATOM 4541 O O . SER A 1 575 ? -12.990 -27.104 -7.977 1.00 23.89 576 SER A O 1
ATOM 4544 N N . ARG A 1 576 ? -11.167 -26.108 -8.867 1.00 25.25 577 ARG A N 1
ATOM 4545 C CA . ARG A 1 576 ? -10.582 -25.709 -7.590 1.00 28.44 577 ARG A CA 1
ATOM 4546 C C . ARG A 1 576 ? -11.546 -24.852 -6.782 1.00 26.59 577 ARG A C 1
ATOM 4547 O O . ARG A 1 576 ? -11.675 -25.012 -5.568 1.00 29.11 577 ARG A O 1
ATOM 4555 N N . TYR A 1 577 ? -12.202 -23.928 -7.474 1.00 27.76 578 TYR A N 1
ATOM 4556 C CA . TYR A 1 577 ? -13.171 -23.024 -6.865 1.00 26.21 578 TYR A CA 1
ATOM 4557 C C . TYR A 1 577 ? -14.251 -23.815 -6.131 1.00 26.48 578 TYR A C 1
ATOM 4558 O O . TYR A 1 577 ? -14.598 -23.507 -4.993 1.00 28.88 578 TYR A O 1
ATOM 4567 N N . PHE A 1 578 ? -14.758 -24.859 -6.776 1.00 23.32 579 PHE A N 1
ATOM 4568 C CA . PHE A 1 578 ? -15.854 -25.623 -6.195 1.00 24.31 579 PHE A CA 1
ATOM 4569 C C . PHE A 1 578 ? -15.381 -26.758 -5.295 1.00 24.55 579 PHE A C 1
ATOM 4570 O O . PHE A 1 578 ? -16.104 -27.159 -4.382 1.00 24.13 579 PHE A O 1
ATOM 4578 N N . GLU A 1 579 ? -14.167 -27.255 -5.532 1.00 27.06 580 GLU A N 1
ATOM 4579 C CA . GLU A 1 579 ? -13.586 -28.272 -4.660 1.00 26.50 580 GLU A CA 1
ATOM 4580 C C . GLU A 1 579 ? -13.497 -27.771 -3.226 1.00 27.53 580 GLU A C 1
ATOM 4581 O O . GLU A 1 579 ? -13.845 -28.482 -2.292 1.00 26.49 580 GLU A O 1
ATOM 4587 N N . GLN A 1 580 ? -13.039 -26.537 -3.051 1.00 27.80 581 GLN A N 1
ATOM 4588 C CA . GLN A 1 580 ? -12.849 -25.997 -1.711 1.00 27.23 581 GLN A CA 1
ATOM 4589 C C . GLN A 1 580 ? -14.177 -25.591 -1.072 1.00 26.35 581 GLN A C 1
ATOM 4590 O O . GLN A 1 580 ? -14.257 -25.392 0.141 1.00 26.24 581 GLN A O 1
ATOM 4596 N N . ARG A 1 581 ? -15.218 -25.474 -1.888 1.00 22.21 582 ARG A N 1
ATOM 4597 C CA . ARG A 1 581 ? -16.518 -25.020 -1.395 1.00 25.11 582 ARG A CA 1
ATOM 4598 C C . ARG A 1 581 ? -17.503 -26.160 -1.143 1.00 29.17 582 ARG A C 1
ATOM 4599 O O . ARG A 1 581 ? -18.396 -26.031 -0.302 1.00 29.74 582 ARG A O 1
ATOM 4607 N N . PHE A 1 582 ? -17.344 -27.272 -1.859 1.00 30.36 583 PHE A N 1
ATOM 4608 C CA . PHE A 1 582 ? -18.287 -28.387 -1.734 1.00 26.77 583 PHE A CA 1
ATOM 4609 C C . PHE A 1 582 ? -17.612 -29.749 -1.588 1.00 29.49 583 PHE A C 1
ATOM 4610 O O . PHE A 1 582 ? -18.251 -30.723 -1.180 1.00 26.10 583 PHE A O 1
ATOM 4618 N N . LEU A 1 583 ? -16.328 -29.823 -1.922 1.00 25.92 584 LEU A N 1
ATOM 4619 C CA . LEU A 1 583 ? -15.585 -31.072 -1.772 1.00 27.11 584 LEU A CA 1
ATOM 4620 C C . LEU A 1 583 ? -14.455 -30.907 -0.768 1.00 27.90 584 LEU A C 1
ATOM 4621 O O . LEU A 1 583 ? -13.350 -31.388 -1.004 1.00 25.56 584 LEU A O 1
ATOM 4626 N N . GLN A 1 584 ? -14.727 -30.213 0.338 1.00 30.01 585 GLN A N 1
ATOM 4627 C CA . GLN A 1 584 ? -13.724 -30.016 1.382 1.00 29.86 585 GLN A CA 1
ATOM 4628 C C . GLN A 1 584 ? -13.116 -31.344 1.809 1.00 31.68 585 GLN A C 1
ATOM 4629 O O . GLN A 1 584 ? -13.778 -32.382 1.778 1.00 28.78 585 GLN A O 1
ATOM 4635 N N . MET A 1 585 ? -11.848 -31.305 2.201 1.00 32.39 586 MET A N 1
ATOM 4636 C CA . MET A 1 585 ? -11.163 -32.498 2.678 1.00 30.60 586 MET A CA 1
ATOM 4637 C C . MET A 1 585 ? -10.610 -32.244 4.071 1.00 31.15 586 MET A C 1
ATOM 4638 O O . MET A 1 585 ? -9.412 -31.998 4.233 1.00 28.89 586 MET A O 1
ATOM 4643 N N . PRO A 1 586 ? -11.489 -32.286 5.086 1.00 27.99 587 PRO A N 1
ATOM 4644 C CA . PRO A 1 586 ? -11.092 -31.938 6.455 1.00 27.90 587 PRO A CA 1
ATOM 4645 C C . PRO A 1 586 ? -10.024 -32.859 7.056 1.00 28.11 587 PRO A C 1
ATOM 4646 O O . PRO A 1 586 ? -9.282 -32.406 7.924 1.00 30.64 587 PRO A O 1
ATOM 4650 N N . PHE A 1 587 ? -9.929 -34.111 6.620 1.00 26.96 588 PHE A N 1
ATOM 4651 C CA . PHE A 1 587 ? -8.844 -34.944 7.134 1.00 26.06 588 PHE A CA 1
ATOM 4652 C C . PHE A 1 587 ? -7.508 -34.438 6.612 1.00 26.97 588 PHE A C 1
ATOM 4653 O O . PHE A 1 587 ? -6.577 -34.232 7.387 1.00 27.74 588 PHE A O 1
ATOM 4661 N N . VAL A 1 588 ? -7.421 -34.242 5.299 1.00 29.12 589 VAL A N 1
ATOM 4662 C CA . VAL A 1 588 ? -6.199 -33.734 4.682 1.00 30.82 589 VAL A CA 1
ATOM 4663 C C . VAL A 1 588 ? -5.840 -32.390 5.298 1.00 28.82 589 VAL A C 1
ATOM 4664 O O . VAL A 1 588 ? -4.672 -32.116 5.577 1.00 27.62 589 VAL A O 1
ATOM 4668 N N . SER A 1 589 ? -6.858 -31.562 5.522 1.00 25.77 590 SER A N 1
ATOM 4669 C CA . SER A 1 589 ? -6.675 -30.255 6.143 1.00 27.39 590 SER A CA 1
ATOM 4670 C C . SER A 1 589 ? -6.101 -30.393 7.550 1.00 25.87 590 SER A C 1
ATOM 4671 O O . SER A 1 589 ? -5.228 -29.629 7.953 1.00 30.40 590 SER A O 1
ATOM 4674 N N . ALA A 1 590 ? -6.590 -31.378 8.293 1.00 24.72 591 ALA A N 1
ATOM 4675 C CA . ALA A 1 590 ? -6.166 -31.566 9.674 1.00 28.25 591 ALA A CA 1
ATOM 4676 C C . ALA A 1 590 ? -4.680 -31.914 9.787 1.00 31.82 591 ALA A C 1
ATOM 4677 O O . ALA A 1 590 ? -4.034 -31.572 10.778 1.00 35.82 591 ALA A O 1
ATOM 4679 N N . ILE A 1 591 ? -4.135 -32.583 8.774 1.00 29.68 592 ILE A N 1
ATOM 4680 C CA . ILE A 1 591 ? -2.744 -33.026 8.845 1.00 30.16 592 ILE A CA 1
ATOM 4681 C C . ILE A 1 591 ? -1.798 -32.105 8.071 1.00 31.36 592 ILE A C 1
ATOM 4682 O O . ILE A 1 591 ? -0.602 -32.372 7.977 1.00 35.04 592 ILE A O 1
ATOM 4687 N N . ASP A 1 592 ? -2.326 -31.021 7.519 1.00 28.20 593 ASP A N 1
ATOM 4688 C CA . ASP A 1 592 ? -1.477 -29.983 6.943 1.00 30.76 593 ASP A CA 1
ATOM 4689 C C . ASP A 1 592 ? -1.288 -28.858 7.955 1.00 30.20 593 ASP A C 1
ATOM 4690 O O . ASP A 1 592 ? -2.266 -28.287 8.437 1.00 27.47 593 ASP A O 1
ATOM 4695 N N . ASP A 1 593 ? -0.033 -28.542 8.274 1.00 29.90 594 ASP A N 1
ATOM 4696 C CA . ASP A 1 593 ? 0.277 -27.529 9.283 1.00 30.16 594 ASP A CA 1
ATOM 4697 C C . ASP A 1 593 ? -0.249 -26.143 8.919 1.00 30.07 594 ASP A C 1
ATOM 4698 O O . ASP A 1 593 ? -0.587 -25.356 9.798 1.00 28.74 594 ASP A O 1
ATOM 4703 N N . GLY A 1 594 ? -0.299 -25.843 7.627 1.00 26.09 595 GLY A N 1
ATOM 4704 C CA . GLY A 1 594 ? -0.816 -24.568 7.170 1.00 24.85 595 GLY A CA 1
ATOM 4705 C C . GLY A 1 594 ? -2.321 -24.480 7.328 1.00 30.67 595 GLY A C 1
ATOM 4706 O O . GLY A 1 594 ? -2.851 -23.481 7.817 1.00 27.98 595 GLY A O 1
ATOM 4707 N N . CYS A 1 595 ? -3.014 -25.533 6.907 1.00 29.58 596 CYS A N 1
ATOM 4708 C CA . CYS A 1 595 ? -4.465 -25.578 7.026 1.00 27.93 596 CYS A CA 1
ATOM 4709 C C . CYS A 1 595 ? -4.881 -25.489 8.487 1.00 28.70 596 CYS A C 1
ATOM 4710 O O . CYS A 1 595 ? -5.795 -24.744 8.836 1.00 27.12 596 CYS A O 1
ATOM 4713 N N . MET A 1 596 ? -4.188 -26.240 9.337 1.00 27.06 597 MET A N 1
ATOM 4714 C CA . MET A 1 596 ? -4.479 -26.256 10.766 1.00 31.80 597 MET A CA 1
ATOM 4715 C C . MET A 1 596 ? -4.220 -24.895 11.405 1.00 35.31 597 MET A C 1
ATOM 4716 O O . MET A 1 596 ? -5.003 -24.430 12.234 1.00 35.07 597 MET A O 1
ATOM 4721 N N . GLU A 1 597 ? -3.117 -24.263 11.013 1.00 34.07 598 GLU A N 1
ATOM 4722 C CA . GLU A 1 597 ? -2.740 -22.964 11.557 1.00 36.68 598 GLU A CA 1
ATOM 4723 C C . GLU A 1 597 ? -3.749 -21.879 11.185 1.00 37.31 598 GLU A C 1
ATOM 4724 O O . GLU A 1 597 ? -4.131 -21.063 12.023 1.00 35.05 598 GLU A O 1
ATOM 4730 N N . LEU A 1 598 ? -4.189 -21.886 9.931 1.00 32.21 599 LEU A N 1
ATOM 4731 C CA . LEU A 1 598 ? -4.992 -20.791 9.400 1.00 33.02 599 LEU A CA 1
ATOM 4732 C C . LEU A 1 598 ? -6.493 -21.092 9.382 1.00 33.72 599 LEU A C 1
ATOM 4733 O O . LEU A 1 598 ? -7.304 -20.208 9.108 1.00 34.22 599 LEU A O 1
ATOM 4738 N N . GLY A 1 599 ? -6.859 -22.335 9.681 1.00 31.83 600 GLY A N 1
ATOM 4739 C CA . GLY A 1 599 ? -8.256 -22.738 9.664 1.00 33.98 600 GLY A CA 1
ATOM 4740 C C . GLY A 1 599 ? -8.839 -22.708 8.266 1.00 35.91 600 GLY A C 1
ATOM 4741 O O . GLY A 1 599 ? -9.932 -22.189 8.047 1.00 34.69 600 GLY A O 1
ATOM 4742 N N . MET A 1 600 ? -8.096 -23.258 7.312 1.00 33.70 601 MET A N 1
ATOM 4743 C CA . MET A 1 600 ? -8.525 -23.266 5.920 1.00 30.71 601 MET A CA 1
ATOM 4744 C C . MET A 1 600 ? -8.576 -24.679 5.362 1.00 29.20 601 MET A C 1
ATOM 4745 O O . MET A 1 600 ? -7.857 -25.568 5.823 1.00 27.76 601 MET A O 1
ATOM 4750 N N . ASP A 1 601 ? -9.419 -24.880 4.356 1.00 27.83 602 ASP A N 1
ATOM 4751 C CA . ASP A 1 601 ? -9.508 -26.178 3.703 1.00 30.07 602 ASP A CA 1
ATOM 4752 C C . ASP A 1 601 ? -8.287 -26.445 2.827 1.00 31.97 602 ASP A C 1
ATOM 4753 O O . ASP A 1 601 ? -7.670 -25.515 2.307 1.00 32.55 602 ASP A O 1
ATOM 4758 N N . ALA A 1 602 ? -7.957 -27.725 2.664 1.00 29.51 603 ALA A N 1
ATOM 4759 C CA . ALA A 1 602 ? -6.802 -28.165 1.882 1.00 29.15 603 ALA A CA 1
ATOM 4760 C C . ALA A 1 602 ? -6.794 -27.619 0.455 1.00 27.31 603 ALA A C 1
ATOM 4761 O O . ALA A 1 602 ? -5.731 -27.336 -0.097 1.00 32.17 603 ALA A O 1
ATOM 4763 N N . CYS A 1 603 ? -7.972 -27.470 -0.143 1.00 26.54 604 CYS A N 1
ATOM 4764 C CA . CYS A 1 603 ? -8.059 -26.973 -1.514 1.00 27.84 604 CYS A CA 1
ATOM 4765 C C . CYS A 1 603 ? -8.126 -25.451 -1.584 1.00 28.98 604 CYS A C 1
ATOM 4766 O O . CYS A 1 603 ? -7.941 -24.870 -2.652 1.00 29.77 604 CYS A O 1
ATOM 4769 N N . ALA A 1 604 ? -8.394 -24.811 -0.450 1.00 26.30 605 ALA A N 1
ATOM 4770 C CA . ALA A 1 604 ? -8.442 -23.353 -0.392 1.00 28.48 605 ALA A CA 1
ATOM 4771 C C . ALA A 1 604 ? -7.041 -22.766 -0.215 1.00 31.61 605 ALA A C 1
ATOM 4772 O O . ALA A 1 604 ? -6.597 -21.938 -1.012 1.00 32.15 605 ALA A O 1
ATOM 4774 N N . LEU A 1 605 ? -6.356 -23.192 0.841 1.00 30.82 606 LEU A N 1
ATOM 4775 C CA . LEU A 1 605 ? -4.991 -22.748 1.103 1.00 29.53 606 LEU A CA 1
ATOM 4776 C C . LEU A 1 605 ? -4.023 -23.353 0.095 1.00 29.29 606 LEU A C 1
ATOM 4777 O O . LEU A 1 605 ? -4.003 -24.566 -0.107 1.00 33.72 606 LEU A O 1
ATOM 4782 N N . SER A 1 606 ? -3.216 -22.507 -0.536 1.00 29.33 607 SER A N 1
ATOM 4783 C CA . SER A 1 606 ? -2.233 -22.982 -1.499 1.00 32.42 607 SER A CA 1
ATOM 4784 C C . SER A 1 606 ? -0.933 -22.190 -1.367 1.00 32.72 607 SER A C 1
ATOM 4785 O O . SER A 1 606 ? -0.709 -21.229 -2.097 1.00 32.83 607 SER A O 1
ATOM 4788 N N . GLU A 1 607 ? -0.081 -22.607 -0.436 1.00 28.54 608 GLU A N 1
ATOM 4789 C CA . GLU A 1 607 ? 1.122 -21.848 -0.093 1.00 32.32 608 GLU A CA 1
ATOM 4790 C C . GLU A 1 607 ? 2.260 -22.060 -1.089 1.00 31.78 608 GLU A C 1
ATOM 4791 O O . GLU A 1 607 ? 3.081 -21.170 -1.299 1.00 32.30 608 GLU A O 1
ATOM 4797 N N . GLN A 1 608 ? 2.306 -23.239 -1.698 1.00 30.78 609 GLN A N 1
ATOM 4798 C CA . GLN A 1 608 ? 3.300 -23.533 -2.724 1.00 34.32 609 GLN A CA 1
ATOM 4799 C C . GLN A 1 608 ? 2.615 -23.806 -4.060 1.00 38.77 609 GLN A C 1
ATOM 4800 O O . GLN A 1 608 ? 2.032 -24.876 -4.260 1.00 34.51 609 GLN A O 1
ATOM 4806 N N . PRO A 1 609 ? 2.663 -22.829 -4.975 1.00 38.59 610 PRO A N 1
ATOM 4807 C CA . PRO A 1 609 ? 2.141 -23.074 -6.323 1.00 37.13 610 PRO A CA 1
ATOM 4808 C C . PRO A 1 609 ? 2.927 -24.167 -7.044 1.00 37.33 610 PRO A C 1
ATOM 4809 O O . PRO A 1 609 ? 4.103 -24.386 -6.751 1.00 36.54 610 PRO A O 1
ATOM 4813 N N . ASN A 1 610 ? 2.268 -24.859 -7.966 1.00 34.97 611 ASN A N 1
ATOM 4814 C CA . ASN A 1 610 ? 2.894 -25.960 -8.679 1.00 34.34 611 ASN A CA 1
ATOM 4815 C C . ASN A 1 610 ? 2.136 -26.232 -9.969 1.00 35.86 611 ASN A C 1
ATOM 4816 O O . ASN A 1 610 ? 1.913 -27.381 -10.334 1.00 33.43 611 ASN A O 1
ATOM 4821 N N . GLY A 1 611 ? 1.733 -25.166 -10.651 1.00 34.93 612 GLY A N 1
ATOM 4822 C CA . GLY A 1 611 ? 0.933 -25.295 -11.854 1.00 34.45 612 GLY A CA 1
ATOM 4823 C C . GLY A 1 611 ? 1.670 -25.904 -13.029 1.00 40.40 612 GLY A C 1
ATOM 4824 O O . GLY A 1 611 ? 2.785 -25.489 -13.360 1.00 46.60 612 GLY A O 1
ATOM 4825 N N . TRP A 1 612 ? 1.049 -26.896 -13.658 1.00 40.17 613 TRP A N 1
ATOM 4826 C CA . TRP A 1 612 ? 1.609 -27.507 -14.856 1.00 41.22 613 TRP A CA 1
ATOM 4827 C C . TRP A 1 612 ? 0.536 -28.187 -15.691 1.00 39.19 613 TRP A C 1
ATOM 4828 O O . TRP A 1 612 ? -0.553 -28.475 -15.205 1.00 42.15 613 TRP A O 1
ATOM 4839 N N . HIS A 1 613 ? 0.864 -28.437 -16.953 1.00 40.64 614 HIS A N 1
ATOM 4840 C CA . HIS A 1 613 ? 0.015 -29.211 -17.848 1.00 43.77 614 HIS A CA 1
ATOM 4841 C C . HIS A 1 613 ? 0.929 -30.055 -18.727 1.00 44.02 614 HIS A C 1
ATOM 4842 O O . HIS A 1 613 ? 2.073 -29.675 -18.972 1.00 42.76 614 HIS A O 1
ATOM 4849 N N . ASN A 1 614 ? 0.431 -31.197 -19.193 1.00 46.37 615 ASN A N 1
ATOM 4850 C CA . ASN A 1 614 ? 1.267 -32.150 -19.918 1.00 49.87 615 ASN A CA 1
ATOM 4851 C C . ASN A 1 614 ? 1.108 -32.050 -21.433 1.00 46.17 615 ASN A C 1
ATOM 4852 O O . ASN A 1 614 ? 0.092 -32.469 -21.981 1.00 47.92 615 ASN A O 1
ATOM 4857 N N . PRO A 1 615 ? 2.117 -31.501 -22.122 1.00 44.76 616 PRO A N 1
ATOM 4858 C CA . PRO A 1 615 ? 2.095 -31.576 -23.584 1.00 47.12 616 PRO A CA 1
ATOM 4859 C C . PRO A 1 615 ? 2.524 -32.962 -24.049 1.00 47.57 616 PRO A C 1
ATOM 4860 O O . PRO A 1 615 ? 3.686 -33.322 -23.880 1.00 46.87 616 PRO A O 1
ATOM 4864 N N . ILE A 1 616 ? 1.593 -33.728 -24.606 1.00 50.49 617 ILE A N 1
ATOM 4865 C CA . ILE A 1 616 ? 1.869 -35.096 -25.027 1.00 54.27 617 ILE A CA 1
ATOM 4866 C C . ILE A 1 616 ? 1.880 -35.151 -26.552 1.00 59.18 617 ILE A C 1
ATOM 4867 O O . ILE A 1 616 ? 1.147 -34.409 -27.204 1.00 55.99 617 ILE A O 1
ATOM 4872 N N . THR A 1 617 ? 2.718 -36.027 -27.105 1.00 59.18 618 THR A N 1
ATOM 4873 C CA . THR A 1 617 ? 2.933 -36.150 -28.550 1.00 61.19 618 THR A CA 1
ATOM 4874 C C . THR A 1 617 ? 3.508 -34.863 -29.132 1.00 61.82 618 THR A C 1
ATOM 4875 O O . THR A 1 617 ? 3.226 -34.510 -30.277 1.00 61.22 618 THR A O 1
ATOM 4879 N N . THR A 1 618 ? 4.319 -34.171 -28.337 1.00 65.40 619 THR A N 1
ATOM 4880 C CA . THR A 1 618 ? 4.997 -32.957 -28.785 1.00 68.42 619 THR A CA 1
ATOM 4881 C C . THR A 1 618 ? 6.052 -33.282 -29.843 1.00 73.20 619 THR A C 1
ATOM 4882 O O . THR A 1 618 ? 6.269 -32.507 -30.776 1.00 73.01 619 THR A O 1
ATOM 4886 N N . ILE A 1 619 ? 6.700 -34.435 -29.690 1.00 77.98 620 ILE A N 1
ATOM 4887 C CA . ILE A 1 619 ? 7.744 -34.867 -30.614 1.00 84.93 620 ILE A CA 1
ATOM 4888 C C . ILE A 1 619 ? 7.184 -35.042 -32.022 1.00 85.33 620 ILE A C 1
ATOM 4889 O O . ILE A 1 619 ? 7.802 -34.619 -33.000 1.00 90.20 620 ILE A O 1
ATOM 4894 N N . VAL A 1 620 ? 6.011 -35.661 -32.116 1.00 82.46 621 VAL A N 1
ATOM 4895 C CA . VAL A 1 620 ? 5.361 -35.895 -33.401 1.00 80.60 621 VAL A CA 1
ATOM 4896 C C . VAL A 1 620 ? 5.074 -34.574 -34.111 1.00 79.92 621 VAL A C 1
ATOM 4897 O O . VAL A 1 620 ? 5.299 -34.444 -35.314 1.00 79.95 621 VAL A O 1
ATOM 4901 N N . ALA A 1 621 ? 4.583 -33.594 -33.358 1.00 79.82 622 ALA A N 1
ATOM 4902 C CA . ALA A 1 621 ? 4.305 -32.273 -33.910 1.00 78.90 622 ALA A CA 1
ATOM 4903 C C . ALA A 1 621 ? 5.600 -31.547 -34.249 1.00 80.36 622 ALA A C 1
ATOM 4904 O O . ALA A 1 621 ? 5.656 -30.763 -35.196 1.00 80.57 622 ALA A O 1
ATOM 4906 N N . ALA A 1 622 ? 6.640 -31.815 -33.466 1.00 82.92 623 ALA A N 1
ATOM 4907 C CA . ALA A 1 622 ? 7.939 -31.185 -33.669 1.00 83.42 623 ALA A CA 1
ATOM 4908 C C . ALA A 1 622 ? 8.583 -31.661 -34.967 1.00 85.26 623 ALA A C 1
ATOM 4909 O O . ALA A 1 622 ? 8.935 -30.852 -35.825 1.00 85.36 623 ALA A O 1
ATOM 4911 N N . ASN A 1 623 ? 8.729 -32.977 -35.103 1.00 87.76 624 ASN A N 1
ATOM 4912 C CA . ASN A 1 623 ? 9.326 -33.572 -36.295 1.00 90.18 624 ASN A CA 1
ATOM 4913 C C . ASN A 1 623 ? 8.519 -33.243 -37.546 1.00 90.75 624 ASN A C 1
ATOM 4914 O O . ASN A 1 623 ? 9.064 -33.180 -38.648 1.00 90.87 624 ASN A O 1
ATOM 4919 N N . SER A 1 624 ? 7.219 -33.037 -37.366 1.00 91.04 625 SER A N 1
ATOM 4920 C CA . SER A 1 624 ? 6.338 -32.686 -38.471 1.00 93.28 625 SER A CA 1
ATOM 4921 C C . SER A 1 624 ? 6.651 -31.292 -39.005 1.00 97.28 625 SER A C 1
ATOM 4922 O O . SER A 1 624 ? 6.681 -31.077 -40.214 1.00 95.79 625 SER A O 1
ATOM 4925 N N . LEU A 1 625 ? 6.887 -30.351 -38.097 1.00 104.35 626 LEU A N 1
ATOM 4926 C CA . LEU A 1 625 ? 7.194 -28.978 -38.480 1.00 113.56 626 LEU A CA 1
ATOM 4927 C C . LEU A 1 625 ? 8.541 -28.886 -39.192 1.00 133.29 626 LEU A C 1
ATOM 4928 O O . LEU A 1 625 ? 8.723 -28.061 -40.087 1.00 134.70 626 LEU A O 1
ATOM 4933 N N . VAL A 1 626 ? 9.479 -29.737 -38.790 1.00 157.61 627 VAL A N 1
ATOM 4934 C CA . VAL A 1 626 ? 10.797 -29.774 -39.411 1.00 171.39 627 VAL A CA 1
ATOM 4935 C C . VAL A 1 626 ? 10.674 -30.225 -40.863 1.00 173.20 627 VAL A C 1
ATOM 4936 O O . VAL A 1 626 ? 11.356 -29.705 -41.747 1.00 180.48 627 VAL A O 1
ATOM 4940 N N . ALA A 1 627 ? 9.789 -31.186 -41.104 1.00 150.37 628 ALA A N 1
ATOM 4941 C CA . ALA A 1 627 ? 9.584 -31.726 -42.443 1.00 132.77 628 ALA A CA 1
ATOM 4942 C C . ALA A 1 627 ? 8.759 -30.780 -43.312 1.00 116.00 628 ALA A C 1
ATOM 4943 O O . ALA A 1 627 ? 8.868 -30.801 -44.538 1.00 114.12 628 ALA A O 1
ATOM 4945 N N . ILE A 1 628 ? 7.931 -29.956 -42.677 1.00 103.05 629 ILE A N 1
ATOM 4946 C CA . ILE A 1 628 ? 7.138 -28.969 -43.400 1.00 93.52 629 ILE A CA 1
ATOM 4947 C C . ILE A 1 628 ? 8.033 -27.830 -43.864 1.00 93.25 629 ILE A C 1
ATOM 4948 O O . ILE A 1 628 ? 8.003 -27.441 -45.030 1.00 93.12 629 ILE A O 1
ATOM 4953 N N . LYS A 1 629 ? 8.832 -27.303 -42.943 1.00 96.35 630 LYS A N 1
ATOM 4954 C CA . LYS A 1 629 ? 9.705 -26.169 -43.226 1.00 102.94 630 LYS A CA 1
ATOM 4955 C C . LYS A 1 629 ? 10.731 -26.495 -44.306 1.00 110.17 630 LYS A C 1
ATOM 4956 O O . LYS A 1 629 ? 11.068 -25.648 -45.133 1.00 112.31 630 LYS A O 1
ATOM 4962 N N . LYS A 1 630 ? 11.214 -27.732 -44.301 1.00 113.87 631 LYS A N 1
ATOM 4963 C CA . LYS A 1 630 ? 12.304 -28.136 -45.182 1.00 117.62 631 LYS A CA 1
ATOM 4964 C C . LYS A 1 630 ? 11.828 -28.508 -46.585 1.00 121.39 631 LYS A C 1
ATOM 4965 O O . LYS A 1 630 ? 12.456 -28.137 -47.576 1.00 122.80 631 LYS A O 1
ATOM 4971 N N . LEU A 1 631 ? 10.716 -29.232 -46.667 1.00 123.69 632 LEU A N 1
ATOM 4972 C CA . LEU A 1 631 ? 10.277 -29.812 -47.935 1.00 127.49 632 LEU A CA 1
ATOM 4973 C C . LEU A 1 631 ? 9.172 -29.018 -48.631 1.00 128.54 632 LEU A C 1
ATOM 4974 O O . LEU A 1 631 ? 8.708 -29.410 -49.702 1.00 129.37 632 LEU A O 1
ATOM 4979 N N . VAL A 1 632 ? 8.747 -27.909 -48.033 1.00 127.58 633 VAL A N 1
ATOM 4980 C CA . VAL A 1 632 ? 7.670 -27.113 -48.614 1.00 126.77 633 VAL A CA 1
ATOM 4981 C C . VAL A 1 632 ? 8.103 -25.666 -48.832 1.00 123.74 633 VAL A C 1
ATOM 4982 O O . VAL A 1 632 ? 7.815 -25.076 -49.874 1.00 124.93 633 VAL A O 1
ATOM 4986 N N . PHE A 1 633 ? 8.800 -25.099 -47.853 1.00 118.70 634 PHE A N 1
ATOM 4987 C CA . PHE A 1 633 ? 9.142 -23.681 -47.894 1.00 113.83 634 PHE A CA 1
ATOM 4988 C C . PHE A 1 633 ? 10.635 -23.426 -48.090 1.00 108.43 634 PHE A C 1
ATOM 4989 O O . PHE A 1 633 ? 11.079 -22.278 -48.065 1.00 109.55 634 PHE A O 1
ATOM 4997 N N . GLU A 1 634 ? 11.408 -24.489 -48.288 1.00 133.49 635 GLU A N 1
ATOM 4998 C CA . GLU A 1 634 ? 12.847 -24.345 -48.494 1.00 128.42 635 GLU A CA 1
ATOM 4999 C C . GLU A 1 634 ? 13.340 -25.175 -49.676 1.00 125.83 635 GLU A C 1
ATOM 5000 O O . GLU A 1 634 ? 14.474 -25.014 -50.126 1.00 125.25 635 GLU A O 1
ATOM 5006 N N . GLU A 1 635 ? 12.485 -26.062 -50.173 1.00 122.90 636 GLU A N 1
ATOM 5007 C CA . GLU A 1 635 ? 12.806 -26.852 -51.356 1.00 119.73 636 GLU A CA 1
ATOM 5008 C C . GLU A 1 635 ? 11.670 -26.782 -52.370 1.00 117.17 636 GLU A C 1
ATOM 5009 O O . GLU A 1 635 ? 11.881 -26.996 -53.565 1.00 117.88 636 GLU A O 1
ATOM 5015 N N . LYS A 1 636 ? 10.469 -26.483 -51.878 1.00 113.96 637 LYS A N 1
ATOM 5016 C CA . LYS A 1 636 ? 9.269 -26.361 -52.708 1.00 112.34 637 LYS A CA 1
ATOM 5017 C C . LYS A 1 636 ? 8.998 -27.613 -53.542 1.00 115.09 637 LYS A C 1
ATOM 5018 O O . LYS A 1 636 ? 8.391 -27.533 -54.610 1.00 116.26 637 LYS A O 1
ATOM 5024 N N . LYS A 1 637 ? 9.446 -28.765 -53.052 1.00 115.75 638 LYS A N 1
ATOM 5025 C CA . LYS A 1 637 ? 9.223 -30.026 -53.751 1.00 117.98 638 LYS A CA 1
ATOM 5026 C C . LYS A 1 637 ? 7.745 -30.397 -53.730 1.00 120.59 638 LYS A C 1
ATOM 5027 O O . LYS A 1 637 ? 7.253 -31.082 -54.627 1.00 120.79 638 LYS A O 1
ATOM 5033 N N . TYR A 1 638 ? 7.043 -29.941 -52.697 1.00 122.87 639 TYR A N 1
ATOM 5034 C CA . TYR A 1 638 ? 5.617 -30.208 -52.558 1.00 121.23 639 TYR A CA 1
ATOM 5035 C C . TYR A 1 638 ? 4.885 -28.959 -52.078 1.00 117.18 639 TYR A C 1
ATOM 5036 O O . TYR A 1 638 ? 5.466 -28.114 -51.397 1.00 116.68 639 TYR A O 1
ATOM 5045 N N . THR A 1 639 ? 3.611 -28.845 -52.438 1.00 114.25 640 THR A N 1
ATOM 5046 C CA . THR A 1 639 ? 2.787 -27.730 -51.986 1.00 113.11 640 THR A CA 1
ATOM 5047 C C . THR A 1 639 ? 1.886 -28.166 -50.835 1.00 113.05 640 THR A C 1
ATOM 5048 O O . THR A 1 639 ? 1.781 -29.356 -50.538 1.00 113.08 640 THR A O 1
ATOM 5052 N N . LEU A 1 640 ? 1.241 -27.199 -50.189 1.00 112.89 641 LEU A N 1
ATOM 5053 C CA . LEU A 1 640 ? 0.371 -27.485 -49.052 1.00 113.09 641 LEU A CA 1
ATOM 5054 C C . LEU A 1 640 ? -0.819 -28.349 -49.453 1.00 112.62 641 LEU A C 1
ATOM 5055 O O . LEU A 1 640 ? -1.211 -29.255 -48.719 1.00 111.96 641 LEU A O 1
ATOM 5060 N N . GLU A 1 641 ? -1.391 -28.064 -50.619 1.00 112.91 642 GLU A N 1
ATOM 5061 C CA . GLU A 1 641 ? -2.526 -28.832 -51.121 1.00 112.75 642 GLU A CA 1
ATOM 5062 C C . GLU A 1 641 ? -2.132 -30.278 -51.398 1.00 113.07 642 GLU A C 1
ATOM 5063 O O . GLU A 1 641 ? -2.893 -31.201 -51.111 1.00 113.88 642 GLU A O 1
ATOM 5069 N N . GLN A 1 642 ? -0.940 -30.471 -51.956 1.00 115.29 643 GLN A N 1
ATOM 5070 C CA . GLN A 1 642 ? -0.433 -31.812 -52.221 1.00 114.30 643 GLN A CA 1
ATOM 5071 C C . GLN A 1 642 ? -0.217 -32.560 -50.911 1.00 110.49 643 GLN A C 1
ATOM 5072 O O . GLN A 1 642 ? -0.526 -33.746 -50.804 1.00 110.18 643 GLN A O 1
ATOM 5074 N N . LEU A 1 643 ? 0.312 -31.854 -49.917 1.00 100.80 644 LEU A N 1
ATOM 5075 C CA . LEU A 1 643 ? 0.527 -32.432 -48.598 1.00 93.18 644 LEU A CA 1
ATOM 5076 C C . LEU A 1 643 ? -0.804 -32.748 -47.926 1.00 89.51 644 LEU A C 1
ATOM 5077 O O . LEU A 1 643 ? -0.996 -33.843 -47.397 1.00 89.86 644 LEU A O 1
ATOM 5082 N N . SER A 1 644 ? -1.720 -31.785 -47.960 1.00 85.54 645 SER A N 1
ATOM 5083 C CA . SER A 1 644 ? -3.025 -31.935 -47.323 1.00 83.74 645 SER A CA 1
ATOM 5084 C C . SER A 1 644 ? -3.836 -33.062 -47.955 1.00 84.74 645 SER A C 1
ATOM 5085 O O . SER A 1 644 ? -4.493 -33.829 -47.252 1.00 84.58 645 SER A O 1
ATOM 5088 N N . GLN A 1 645 ? -3.790 -33.154 -49.281 1.00 85.56 646 GLN A N 1
ATOM 5089 C CA . GLN A 1 645 ? -4.484 -34.220 -49.994 1.00 84.92 646 GLN A CA 1
ATOM 5090 C C . GLN A 1 645 ? -3.884 -35.573 -49.632 1.00 83.10 646 GLN A C 1
ATOM 5091 O O . GLN A 1 645 ? -4.603 -36.555 -49.447 1.00 82.33 646 GLN A O 1
ATOM 5097 N N . ALA A 1 646 ? -2.560 -35.608 -49.528 1.00 81.53 647 ALA A N 1
ATOM 5098 C CA . ALA A 1 646 ? -1.845 -36.826 -49.168 1.00 80.37 647 ALA A CA 1
ATOM 5099 C C . ALA A 1 646 ? -2.188 -37.258 -47.748 1.00 78.34 647 ALA A C 1
ATOM 5100 O O . ALA A 1 646 ? -2.370 -38.445 -47.479 1.00 77.91 647 ALA A O 1
ATOM 5102 N N . LEU A 1 647 ? -2.272 -36.286 -46.844 1.00 78.04 648 LEU A N 1
ATOM 5103 C CA . LEU A 1 647 ? -2.607 -36.563 -45.452 1.00 76.79 648 LEU A CA 1
ATOM 5104 C C . LEU A 1 647 ? -4.019 -37.120 -45.327 1.00 77.02 648 LEU A C 1
ATOM 5105 O O . LEU A 1 647 ? -4.259 -38.062 -44.574 1.00 76.96 648 LEU A O 1
ATOM 5110 N N . LYS A 1 648 ? -4.951 -36.534 -46.072 1.00 77.83 649 LYS A N 1
ATOM 5111 C CA . LYS A 1 648 ? -6.343 -36.962 -46.020 1.00 78.09 649 LYS A CA 1
ATOM 5112 C C . LYS A 1 648 ? -6.535 -38.292 -46.742 1.00 78.65 649 LYS A C 1
ATOM 5113 O O . LYS A 1 648 ? -7.534 -38.982 -46.538 1.00 77.73 649 LYS A O 1
ATOM 5119 N N . ALA A 1 649 ? -5.568 -38.649 -47.581 1.00 79.88 650 ALA A N 1
ATOM 5120 C CA . ALA A 1 649 ? -5.593 -39.930 -48.274 1.00 79.92 650 ALA A CA 1
ATOM 5121 C C . ALA A 1 649 ? -4.768 -40.960 -47.511 1.00 81.51 650 ALA A C 1
ATOM 5122 O O . ALA A 1 649 ? -4.632 -42.104 -47.950 1.00 82.43 650 ALA A O 1
ATOM 5124 N N . ASN A 1 650 ? -4.220 -40.538 -46.373 1.00 100.35 651 ASN A N 1
ATOM 5125 C CA . ASN A 1 650 ? -3.371 -41.381 -45.529 1.00 100.27 651 ASN A CA 1
ATOM 5126 C C . ASN A 1 650 ? -2.184 -41.930 -46.321 1.00 101.65 651 ASN A C 1
ATOM 5127 O O . ASN A 1 650 ? -1.686 -43.019 -46.040 1.00 100.48 651 ASN A O 1
ATOM 5132 N N . TRP A 1 651 ? -1.738 -41.158 -47.307 1.00 105.59 652 TRP A N 1
ATOM 5133 C CA . TRP A 1 651 ? -0.651 -41.562 -48.194 1.00 109.43 652 TRP A CA 1
ATOM 5134 C C . TRP A 1 651 ? -0.892 -42.927 -48.837 1.00 111.21 652 TRP A C 1
ATOM 5135 O O . TRP A 1 651 ? -0.025 -43.800 -48.787 1.00 112.21 652 TRP A O 1
ATOM 5146 N N . GLU A 1 652 ? -2.066 -43.112 -49.435 1.00 112.03 653 GLU A N 1
ATOM 5147 C CA . GLU A 1 652 ? -2.324 -44.312 -50.225 1.00 114.52 653 GLU A CA 1
ATOM 5148 C C . GLU A 1 652 ? -1.410 -44.270 -51.440 1.00 118.84 653 GLU A C 1
ATOM 5149 O O . GLU A 1 652 ? -0.717 -45.239 -51.752 1.00 121.02 653 GLU A O 1
ATOM 5155 N N . GLY A 1 653 ? -1.419 -43.130 -52.122 1.00 119.26 654 GLY A N 1
ATOM 5156 C CA . GLY A 1 653 ? -0.387 -42.810 -53.088 1.00 119.38 654 GLY A CA 1
ATOM 5157 C C . GLY A 1 653 ? 0.689 -42.047 -52.344 1.00 120.96 654 GLY A C 1
ATOM 5158 O O . GLY A 1 653 ? 0.789 -42.166 -51.124 1.00 122.86 654 GLY A O 1
ATOM 5159 N N . PHE A 1 654 ? 1.482 -41.260 -53.064 1.00 118.96 655 PHE A N 1
ATOM 5160 C CA . PHE A 1 654 ? 2.506 -40.418 -52.447 1.00 116.48 655 PHE A CA 1
ATOM 5161 C C . PHE A 1 654 ? 3.434 -41.205 -51.518 1.00 114.47 655 PHE A C 1
ATOM 5162 O O . PHE A 1 654 ? 3.894 -40.676 -50.506 1.00 114.50 655 PHE A O 1
ATOM 5170 N N . GLU A 1 655 ? 3.693 -42.467 -51.846 1.00 113.19 656 GLU A N 1
ATOM 5171 C CA . GLU A 1 655 ? 4.528 -43.310 -50.994 1.00 112.92 656 GLU A CA 1
ATOM 5172 C C . GLU A 1 655 ? 5.962 -42.798 -50.973 1.00 114.20 656 GLU A C 1
ATOM 5173 O O . GLU A 1 655 ? 6.621 -42.812 -49.934 1.00 115.06 656 GLU A O 1
ATOM 5179 N N . GLU A 1 656 ? 6.438 -42.339 -52.126 1.00 114.98 657 GLU A N 1
ATOM 5180 C CA . GLU A 1 656 ? 7.756 -41.727 -52.212 1.00 116.92 657 GLU A CA 1
ATOM 5181 C C . GLU A 1 656 ? 7.752 -40.398 -51.467 1.00 117.74 657 GLU A C 1
ATOM 5182 O O . GLU A 1 656 ? 8.775 -39.966 -50.936 1.00 119.30 657 GLU A O 1
ATOM 5184 N N . MET A 1 657 ? 6.587 -39.760 -51.429 1.00 115.61 658 MET A N 1
ATOM 5185 C CA . MET A 1 657 ? 6.425 -38.484 -50.744 1.00 115.23 658 MET A CA 1
ATOM 5186 C C . MET A 1 657 ? 6.489 -38.664 -49.230 1.00 112.89 658 MET A C 1
ATOM 5187 O O . MET A 1 657 ? 7.098 -37.856 -48.530 1.00 112.15 658 MET A O 1
ATOM 5192 N N . ARG A 1 658 ? 5.862 -39.725 -48.728 1.00 111.26 659 ARG A N 1
ATOM 5193 C CA . ARG A 1 658 ? 5.892 -40.018 -47.298 1.00 107.59 659 ARG A CA 1
ATOM 5194 C C . ARG A 1 658 ? 7.310 -40.340 -46.847 1.00 106.23 659 ARG A C 1
ATOM 5195 O O . ARG A 1 658 ? 7.767 -39.855 -45.811 1.00 104.71 659 ARG A O 1
ATOM 5203 N N . VAL A 1 659 ? 7.994 -41.169 -47.631 1.00 106.32 660 VAL A N 1
ATOM 5204 C CA . VAL A 1 659 ? 9.379 -41.529 -47.355 1.00 107.05 660 VAL A CA 1
ATOM 5205 C C . VAL A 1 659 ? 10.237 -40.269 -47.372 1.00 110.56 660 VAL A C 1
ATOM 5206 O O . VAL A 1 659 ? 11.178 -40.136 -46.589 1.00 111.77 660 VAL A O 1
ATOM 5210 N N . ASP A 1 660 ? 9.891 -39.338 -48.256 1.00 112.99 661 ASP A N 1
ATOM 5211 C CA . ASP A 1 660 ? 10.598 -38.067 -48.349 1.00 117.47 661 ASP A CA 1
ATOM 5212 C C . ASP A 1 660 ? 10.411 -37.253 -47.069 1.00 117.70 661 ASP A C 1
ATOM 5213 O O . ASP A 1 660 ? 11.343 -36.603 -46.595 1.00 118.48 661 ASP A O 1
ATOM 5218 N N . PHE A 1 661 ? 9.203 -37.295 -46.514 1.00 117.15 662 PHE A N 1
ATOM 5219 C CA . PHE A 1 661 ? 8.919 -36.617 -45.253 1.00 114.85 662 PHE A CA 1
ATOM 5220 C C . PHE A 1 661 ? 9.473 -37.407 -44.071 1.00 118.07 662 PHE A C 1
ATOM 5221 O O . PHE A 1 661 ? 9.884 -36.830 -43.065 1.00 117.41 662 PHE A O 1
ATOM 5229 N N . LYS A 1 662 ? 9.476 -38.731 -44.197 1.00 126.25 663 LYS A N 1
ATOM 5230 C CA . LYS A 1 662 ? 10.002 -39.604 -43.153 1.00 139.43 663 LYS A CA 1
ATOM 5231 C C . LYS A 1 662 ? 11.515 -39.449 -43.030 1.00 165.05 663 LYS A C 1
ATOM 5232 O O . LYS A 1 662 ? 12.069 -39.512 -41.932 1.00 164.54 663 LYS A O 1
ATOM 5238 N N . ARG A 1 663 ? 12.175 -39.237 -44.164 1.00 156.03 664 ARG A N 1
ATOM 5239 C CA . ARG A 1 663 ? 13.630 -39.123 -44.201 1.00 163.20 664 ARG A CA 1
ATOM 5240 C C . ARG A 1 663 ? 14.109 -37.759 -43.716 1.00 165.41 664 ARG A C 1
ATOM 5241 O O . ARG A 1 663 ? 15.303 -37.562 -43.486 1.00 166.86 664 ARG A O 1
ATOM 5243 N N . ALA A 1 664 ? 13.177 -36.820 -43.573 1.00 161.77 665 ALA A N 1
ATOM 5244 C CA . ALA A 1 664 ? 13.495 -35.493 -43.057 1.00 159.63 665 ALA A CA 1
ATOM 5245 C C . ALA A 1 664 ? 14.109 -35.611 -41.664 1.00 155.77 665 ALA A C 1
ATOM 5246 O O . ALA A 1 664 ? 13.728 -36.494 -40.897 1.00 155.44 665 ALA A O 1
ATOM 5248 N N . PRO A 1 665 ? 15.072 -34.729 -41.341 1.00 152.60 666 PRO A N 1
ATOM 5249 C CA . PRO A 1 665 ? 15.819 -34.775 -40.077 1.00 149.36 666 PRO A CA 1
ATOM 5250 C C . PRO A 1 665 ? 14.923 -34.865 -38.844 1.00 142.65 666 PRO A C 1
ATOM 5251 O O . PRO A 1 665 ? 13.993 -34.073 -38.692 1.00 141.88 666 PRO A O 1
ATOM 5255 N N . LYS A 1 666 ? 15.212 -35.832 -37.976 1.00 136.98 667 LYS A N 1
ATOM 5256 C CA . LYS A 1 666 ? 14.359 -36.124 -36.829 1.00 130.42 667 LYS A CA 1
ATOM 5257 C C . LYS A 1 666 ? 15.003 -35.752 -35.497 1.00 121.80 667 LYS A C 1
ATOM 5258 O O . LYS A 1 666 ? 16.125 -35.248 -35.449 1.00 123.68 667 LYS A O 1
ATOM 5264 N N . TRP A 1 667 ? 14.274 -36.018 -34.418 1.00 110.07 668 TRP A N 1
ATOM 5265 C CA . TRP A 1 667 ? 14.722 -35.711 -33.065 1.00 98.76 668 TRP A CA 1
ATOM 5266 C C . TRP A 1 667 ? 15.462 -36.894 -32.449 1.00 93.85 668 TRP A C 1
ATOM 5267 O O . TRP A 1 667 ? 15.022 -38.038 -32.562 1.00 92.71 668 TRP A O 1
ATOM 5278 N N . GLY A 1 668 ? 16.589 -36.615 -31.802 1.00 91.58 669 GLY A N 1
ATOM 5279 C CA . GLY A 1 668 ? 17.369 -37.653 -31.152 1.00 89.04 669 GLY A CA 1
ATOM 5280 C C . GLY A 1 668 ? 18.484 -38.224 -32.009 1.00 86.00 669 GLY A C 1
ATOM 5281 O O . GLY A 1 668 ? 18.823 -39.402 -31.896 1.00 85.49 669 GLY A O 1
ATOM 5282 N N . ASN A 1 669 ? 19.056 -37.388 -32.869 1.00 83.94 670 ASN A N 1
ATOM 5283 C CA . ASN A 1 669 ? 20.162 -37.807 -33.724 1.00 86.10 670 ASN A CA 1
ATOM 5284 C C . ASN A 1 669 ? 21.273 -36.764 -33.729 1.00 90.57 670 ASN A C 1
ATOM 5285 O O . ASN A 1 669 ? 22.173 -36.812 -34.570 1.00 92.26 670 ASN A O 1
ATOM 5290 N N . ASP A 1 670 ? 21.196 -35.826 -32.788 1.00 93.02 671 ASP A N 1
ATOM 5291 C CA . ASP A 1 670 ? 22.154 -34.727 -32.676 1.00 98.08 671 ASP A CA 1
ATOM 5292 C C . ASP A 1 670 ? 22.242 -33.947 -33.989 1.00 101.09 671 ASP A C 1
ATOM 5293 O O . ASP A 1 670 ? 23.291 -33.406 -34.338 1.00 103.41 671 ASP A O 1
ATOM 5298 N N . ASP A 1 671 ? 21.126 -33.898 -34.711 1.00 100.37 672 ASP A N 1
ATOM 5299 C CA . ASP A 1 671 ? 21.052 -33.181 -35.978 1.00 99.92 672 ASP A CA 1
ATOM 5300 C C . ASP A 1 671 ? 20.793 -31.701 -35.716 1.00 98.54 672 ASP A C 1
ATOM 5301 O O . ASP A 1 671 ? 19.750 -31.333 -35.176 1.00 99.36 672 ASP A O 1
ATOM 5306 N N . ASP A 1 672 ? 21.747 -30.861 -36.105 1.00 97.86 673 ASP A N 1
ATOM 5307 C CA . ASP A 1 672 ? 21.679 -29.427 -35.836 1.00 97.07 673 ASP A CA 1
ATOM 5308 C C . ASP A 1 672 ? 20.439 -28.771 -36.439 1.00 98.36 673 ASP A C 1
ATOM 5309 O O . ASP A 1 672 ? 19.818 -27.911 -35.813 1.00 97.05 673 ASP A O 1
ATOM 5314 N N . TYR A 1 673 ? 20.081 -29.176 -37.653 1.00 101.29 674 TYR A N 1
ATOM 5315 C CA . TYR A 1 673 ? 18.937 -28.585 -38.337 1.00 106.77 674 TYR A CA 1
ATOM 5316 C C . TYR A 1 673 ? 17.621 -28.977 -37.672 1.00 111.89 674 TYR A C 1
ATOM 5317 O O . TYR A 1 673 ? 16.746 -28.136 -37.466 1.00 113.76 674 TYR A O 1
ATOM 5326 N N . ALA A 1 674 ? 17.486 -30.257 -37.340 1.00 120.07 675 ALA A N 1
ATOM 5327 C CA . ALA A 1 674 ? 16.267 -30.758 -36.716 1.00 114.84 675 ALA A CA 1
ATOM 5328 C C . ALA A 1 674 ? 16.123 -30.241 -35.291 1.00 111.90 675 ALA A C 1
ATOM 5329 O O . ALA A 1 674 ? 15.039 -29.831 -34.877 1.00 112.30 675 ALA A O 1
ATOM 5331 N N . ASP A 1 675 ? 17.223 -30.261 -34.545 1.00 108.63 676 ASP A N 1
ATOM 5332 C CA . ASP A 1 675 ? 17.210 -29.841 -33.149 1.00 99.00 676 ASP A CA 1
ATOM 5333 C C . ASP A 1 675 ? 16.989 -28.338 -33.003 1.00 93.62 676 ASP A C 1
ATOM 5334 O O . ASP A 1 675 ? 16.441 -27.884 -32.000 1.00 93.07 676 ASP A O 1
ATOM 5339 N N . GLY A 1 676 ? 17.416 -27.573 -34.004 1.00 90.67 677 GLY A N 1
ATOM 5340 C CA . GLY A 1 676 ? 17.261 -26.129 -33.978 1.00 85.77 677 GLY A CA 1
ATOM 5341 C C . GLY A 1 676 ? 15.814 -25.677 -33.914 1.00 79.49 677 GLY A C 1
ATOM 5342 O O . GLY A 1 676 ? 15.469 -24.763 -33.164 1.00 72.85 677 GLY A O 1
ATOM 5343 N N . ILE A 1 677 ? 14.964 -26.329 -34.700 1.00 79.83 678 ILE A N 1
ATOM 5344 C CA . ILE A 1 677 ? 13.549 -25.991 -34.755 1.00 82.55 678 ILE A CA 1
ATOM 5345 C C . ILE A 1 677 ? 12.823 -26.484 -33.508 1.00 82.02 678 ILE A C 1
ATOM 5346 O O . ILE A 1 677 ? 12.041 -25.751 -32.902 1.00 81.19 678 ILE A O 1
ATOM 5351 N N . ILE A 1 678 ? 13.097 -27.729 -33.131 1.00 82.80 679 ILE A N 1
ATOM 5352 C CA . ILE A 1 678 ? 12.409 -28.385 -32.024 1.00 83.14 679 ILE A CA 1
ATOM 5353 C C . ILE A 1 678 ? 12.741 -27.731 -30.684 1.00 84.49 679 ILE A C 1
ATOM 5354 O O . ILE A 1 678 ? 11.897 -27.674 -29.788 1.00 82.62 679 ILE A O 1
ATOM 5359 N N . THR A 1 679 ? 13.967 -27.232 -30.548 1.00 87.22 680 THR A N 1
ATOM 5360 C CA . THR A 1 679 ? 14.378 -26.553 -29.322 1.00 88.99 680 THR A CA 1
ATOM 5361 C C . THR A 1 679 ? 13.573 -25.273 -29.111 1.00 87.04 680 THR A C 1
ATOM 5362 O O . THR A 1 679 ? 13.096 -25.006 -28.007 1.00 83.54 680 THR A O 1
ATOM 5366 N N . ARG A 1 680 ? 13.421 -24.489 -30.174 1.00 87.39 681 ARG A N 1
ATOM 5367 C CA . ARG A 1 680 ? 12.644 -23.256 -30.109 1.00 86.03 681 ARG A CA 1
ATOM 5368 C C . ARG A 1 680 ? 11.163 -23.560 -29.899 1.00 82.96 681 ARG A C 1
ATOM 5369 O O . ARG A 1 680 ? 10.472 -22.851 -29.168 1.00 81.56 681 ARG A O 1
ATOM 5377 N N . PHE A 1 681 ? 10.683 -24.621 -30.539 1.00 81.21 682 PHE A N 1
ATOM 5378 C CA . PHE A 1 681 ? 9.287 -25.023 -30.411 1.00 80.16 682 PHE A CA 1
ATOM 5379 C C . PHE A 1 681 ? 8.961 -25.406 -28.971 1.00 77.99 682 PHE A C 1
ATOM 5380 O O . PHE A 1 681 ? 7.892 -25.077 -28.458 1.00 78.29 682 PHE A O 1
ATOM 5388 N N . TYR A 1 682 ? 9.895 -26.094 -28.321 1.00 75.75 683 TYR A N 1
ATOM 5389 C CA . TYR A 1 682 ? 9.724 -26.508 -26.933 1.00 74.07 683 TYR A CA 1
ATOM 5390 C C . TYR A 1 682 ? 9.717 -25.314 -25.984 1.00 71.49 683 TYR A C 1
ATOM 5391 O O . TYR A 1 682 ? 9.056 -25.339 -24.946 1.00 69.58 683 TYR A O 1
ATOM 5400 N N . GLU A 1 683 ? 10.449 -24.265 -26.347 1.00 70.43 684 GLU A N 1
ATOM 5401 C CA . GLU A 1 683 ? 10.677 -23.151 -25.433 1.00 71.33 684 GLU A CA 1
ATOM 5402 C C . GLU A 1 683 ? 9.849 -21.903 -25.755 1.00 69.13 684 GLU A C 1
ATOM 5403 O O . GLU A 1 683 ? 9.543 -21.118 -24.858 1.00 64.54 684 GLU A O 1
ATOM 5409 N N . GLU A 1 684 ? 9.481 -21.721 -27.021 1.00 72.73 685 GLU A N 1
ATOM 5410 C CA . GLU A 1 684 ? 8.729 -20.531 -27.418 1.00 76.96 685 GLU A CA 1
ATOM 5411 C C . GLU A 1 684 ? 7.221 -20.772 -27.477 1.00 76.87 685 GLU A C 1
ATOM 5412 O O . GLU A 1 684 ? 6.437 -19.944 -27.013 1.00 75.95 685 GLU A O 1
ATOM 5418 N N . ILE A 1 685 ? 6.815 -21.897 -28.055 1.00 78.87 686 ILE A N 1
ATOM 5419 C CA . ILE A 1 685 ? 5.394 -22.182 -28.223 1.00 77.91 686 ILE A CA 1
ATOM 5420 C C . ILE A 1 685 ? 4.861 -23.025 -27.073 1.00 71.32 686 ILE A C 1
ATOM 5421 O O . ILE A 1 685 ? 3.960 -22.599 -26.351 1.00 69.98 686 ILE A O 1
ATOM 5426 N N . ILE A 1 686 ? 5.423 -24.220 -26.912 1.00 67.15 687 ILE A N 1
ATOM 5427 C CA . ILE A 1 686 ? 4.956 -25.172 -25.910 1.00 64.14 687 ILE A CA 1
ATOM 5428 C C . ILE A 1 686 ? 5.025 -24.585 -24.504 1.00 60.40 687 ILE A C 1
ATOM 5429 O O . ILE A 1 686 ? 4.062 -24.668 -23.741 1.00 55.01 687 ILE A O 1
ATOM 5434 N N . GLY A 1 687 ? 6.159 -23.983 -24.166 1.00 57.94 688 GLY A N 1
ATOM 5435 C CA . GLY A 1 687 ? 6.338 -23.402 -22.850 1.00 55.78 688 GLY A CA 1
ATOM 5436 C C . GLY A 1 687 ? 5.987 -21.930 -22.778 1.00 55.30 688 GLY A C 1
ATOM 5437 O O . GLY A 1 687 ? 5.360 -21.481 -21.818 1.00 53.29 688 GLY A O 1
ATOM 5438 N N . GLY A 1 688 ? 6.387 -21.182 -23.802 1.00 57.44 689 GLY A N 1
ATOM 5439 C CA . GLY A 1 688 ? 6.213 -19.740 -23.831 1.00 59.47 689 GLY A CA 1
ATOM 5440 C C . GLY A 1 688 ? 4.788 -19.229 -23.714 1.00 58.53 689 GLY A C 1
ATOM 5441 O O . GLY A 1 688 ? 4.486 -18.421 -22.835 1.00 57.48 689 GLY A O 1
ATOM 5442 N N . GLU A 1 689 ? 3.913 -19.687 -24.605 1.00 61.13 690 GLU A N 1
ATOM 5443 C CA . GLU A 1 689 ? 2.515 -19.260 -24.590 1.00 61.54 690 GLU A CA 1
ATOM 5444 C C . GLU A 1 689 ? 1.790 -19.794 -23.361 1.00 55.90 690 GLU A C 1
ATOM 5445 O O . GLU A 1 689 ? 0.849 -19.178 -22.859 1.00 55.24 690 GLU A O 1
ATOM 5451 N N . MET A 1 690 ? 2.244 -20.945 -22.882 1.00 52.23 691 MET A N 1
ATOM 5452 C CA . MET A 1 690 ? 1.632 -21.611 -21.742 1.00 47.31 691 MET A CA 1
ATOM 5453 C C . MET A 1 690 ? 1.985 -20.912 -20.430 1.00 41.90 691 MET A C 1
ATOM 5454 O O . MET A 1 690 ? 1.165 -20.835 -19.518 1.00 39.34 691 MET A O 1
ATOM 5459 N N . ARG A 1 691 ? 3.208 -20.395 -20.354 1.00 43.70 692 ARG A N 1
ATOM 5460 C CA . ARG A 1 691 ? 3.696 -19.673 -19.178 1.00 48.10 692 ARG A CA 1
ATOM 5461 C C . ARG A 1 691 ? 2.916 -18.373 -18.929 1.00 43.13 692 ARG A C 1
ATOM 5462 O O . ARG A 1 691 ? 2.888 -17.854 -17.811 1.00 41.31 692 ARG A O 1
ATOM 5470 N N . LYS A 1 692 ? 2.274 -17.859 -19.972 1.00 41.46 693 LYS A N 1
ATOM 5471 C CA . LYS A 1 692 ? 1.503 -16.623 -19.869 1.00 42.27 693 LYS A CA 1
ATOM 5472 C C . LYS A 1 692 ? 0.271 -16.785 -18.982 1.00 43.51 693 LYS A C 1
ATOM 5473 O O . LYS A 1 692 ? -0.286 -15.803 -18.490 1.00 40.84 693 LYS A O 1
ATOM 5479 N N . ILE A 1 693 ? -0.152 -18.029 -18.781 1.00 40.96 694 ILE A N 1
ATOM 5480 C CA . ILE A 1 693 ? -1.297 -18.311 -17.931 1.00 33.87 694 ILE A CA 1
ATOM 5481 C C . ILE A 1 693 ? -0.863 -18.372 -16.471 1.00 33.65 694 ILE A C 1
ATOM 5482 O O . ILE A 1 693 ? 0.173 -18.951 -16.140 1.00 37.87 694 ILE A O 1
ATOM 5487 N N . THR A 1 694 ? -1.654 -17.743 -15.609 1.00 33.73 695 THR A N 1
ATOM 5488 C CA . THR A 1 694 ? -1.475 -17.823 -14.166 1.00 35.20 695 THR A CA 1
ATOM 5489 C C . THR A 1 694 ? -2.616 -18.650 -13.583 1.00 35.52 695 THR A C 1
ATOM 5490 O O . THR A 1 694 ? -3.777 -18.403 -13.901 1.00 34.96 695 THR A O 1
ATOM 5494 N N . ASN A 1 695 ? -2.305 -19.635 -12.745 1.00 35.96 696 ASN A N 1
ATOM 5495 C CA . ASN A 1 695 ? -3.368 -20.488 -12.215 1.00 32.63 696 ASN A CA 1
ATOM 5496 C C . ASN A 1 695 ? -3.875 -19.965 -10.874 1.00 33.63 696 ASN A C 1
ATOM 5497 O O . ASN A 1 695 ? -3.536 -18.856 -10.462 1.00 33.79 696 ASN A O 1
ATOM 5502 N N . TYR A 1 696 ? -4.699 -20.769 -10.211 1.00 34.20 697 TYR A N 1
ATOM 5503 C CA . TYR A 1 696 ? -5.335 -20.397 -8.950 1.00 34.54 697 TYR A CA 1
ATOM 5504 C C . TYR A 1 696 ? -4.348 -19.917 -7.894 1.00 33.55 697 TYR A C 1
ATOM 5505 O O . TYR A 1 696 ? -4.660 -19.027 -7.105 1.00 30.62 697 TYR A O 1
ATOM 5514 N N . SER A 1 697 ? -3.160 -20.514 -7.885 1.00 28.62 698 SER A N 1
ATOM 5515 C CA . SER A 1 697 ? -2.189 -20.282 -6.820 1.00 32.79 698 SER A CA 1
ATOM 5516 C C . SER A 1 697 ? -1.265 -19.098 -7.092 1.00 32.97 698 SER A C 1
ATOM 5517 O O . SER A 1 697 ? -0.364 -18.814 -6.299 1.00 32.64 698 SER A O 1
ATOM 5520 N N . GLY A 1 698 ? -1.480 -18.414 -8.212 1.00 28.85 699 GLY A N 1
ATOM 5521 C CA . GLY A 1 698 ? -0.726 -17.208 -8.513 1.00 32.60 699 GLY A CA 1
ATOM 5522 C C . GLY A 1 698 ? 0.606 -17.448 -9.196 1.00 37.38 699 GLY A C 1
ATOM 5523 O O . GLY A 1 698 ? 1.375 -16.515 -9.416 1.00 34.63 699 GLY A O 1
ATOM 5524 N N . GLY A 1 699 ? 0.885 -18.705 -9.529 1.00 34.11 700 GLY A N 1
ATOM 5525 C CA . GLY A 1 699 ? 2.105 -19.041 -10.238 1.00 34.93 700 GLY A CA 1
ATOM 5526 C C . GLY A 1 699 ? 1.862 -19.252 -11.718 1.00 33.36 700 GLY A C 1
ATOM 5527 O O . GLY A 1 699 ? 0.717 -19.373 -12.147 1.00 33.96 700 GLY A O 1
ATOM 5528 N N . PRO A 1 700 ? 2.939 -19.296 -12.513 1.00 36.91 701 PRO A N 1
ATOM 5529 C CA . PRO A 1 700 ? 2.795 -19.582 -13.942 1.00 38.58 701 PRO A CA 1
ATOM 5530 C C . PRO A 1 700 ? 2.504 -21.060 -14.181 1.00 38.18 701 PRO A C 1
ATOM 5531 O O . PRO A 1 700 ? 2.645 -21.863 -13.258 1.00 35.67 701 PRO A O 1
ATOM 5535 N N . VAL A 1 701 ? 2.088 -21.408 -15.394 1.00 38.46 702 VAL A N 1
ATOM 5536 C CA . VAL A 1 701 ? 1.843 -22.801 -15.737 1.00 40.75 702 VAL A CA 1
ATOM 5537 C C . VAL A 1 701 ? 2.897 -23.250 -16.744 1.00 42.73 702 VAL A C 1
ATOM 5538 O O . VAL A 1 701 ? 3.014 -22.681 -17.832 1.00 42.58 702 VAL A O 1
ATOM 5542 N N . MET A 1 702 ? 3.671 -24.265 -16.372 1.00 42.25 703 MET A N 1
ATOM 5543 C CA . MET A 1 702 ? 4.794 -24.715 -17.191 1.00 45.55 703 MET A CA 1
ATOM 5544 C C . MET A 1 702 ? 4.626 -26.179 -17.600 1.00 43.34 703 MET A C 1
ATOM 5545 O O . MET A 1 702 ? 4.017 -26.956 -16.872 1.00 40.07 703 MET A O 1
ATOM 5550 N N . PRO A 1 703 ? 5.137 -26.545 -18.791 1.00 44.29 704 PRO A N 1
ATOM 5551 C CA . PRO A 1 703 ? 4.924 -27.860 -19.415 1.00 48.64 704 PRO A CA 1
ATOM 5552 C C . PRO A 1 703 ? 5.653 -29.046 -18.776 1.00 50.64 704 PRO A C 1
ATOM 5553 O O . PRO A 1 703 ? 6.824 -28.944 -18.410 1.00 51.83 704 PRO A O 1
ATOM 5557 N N . THR A 1 704 ? 4.947 -30.170 -18.667 1.00 53.19 705 THR A N 1
ATOM 5558 C CA . THR A 1 704 ? 5.544 -31.434 -18.245 1.00 52.41 705 THR A CA 1
ATOM 5559 C C . THR A 1 704 ? 5.314 -32.503 -19.315 1.00 56.15 705 THR A C 1
ATOM 5560 O O . THR A 1 704 ? 4.257 -33.133 -19.358 1.00 55.26 705 THR A O 1
ATOM 5564 N N . GLY A 1 705 ? 6.305 -32.698 -20.181 1.00 56.81 706 GLY A N 1
ATOM 5565 C CA . GLY A 1 705 ? 6.193 -33.656 -21.267 1.00 59.91 706 GLY A CA 1
ATOM 5566 C C . GLY A 1 705 ? 6.274 -35.107 -20.827 1.00 62.13 706 GLY A C 1
ATOM 5567 O O . GLY A 1 705 ? 7.213 -35.503 -20.137 1.00 63.62 706 GLY A O 1
ATOM 5568 N N . GLN A 1 706 ? 5.287 -35.902 -21.231 1.00 63.38 707 GLN A N 1
ATOM 5569 C CA . GLN A 1 706 ? 5.246 -37.319 -20.877 1.00 67.27 707 GLN A CA 1
ATOM 5570 C C . GLN A 1 706 ? 4.243 -38.085 -21.733 1.00 71.51 707 GLN A C 1
ATOM 5571 O O . GLN A 1 706 ? 3.739 -37.564 -22.727 1.00 74.27 707 GLN A O 1
ATOM 5577 N N . ALA A 1 707 ? 3.961 -39.325 -21.344 1.00 72.59 708 ALA A N 1
ATOM 5578 C CA . ALA A 1 707 ? 2.995 -40.151 -22.061 1.00 74.98 708 ALA A CA 1
ATOM 5579 C C . ALA A 1 707 ? 2.258 -41.091 -21.112 1.00 77.42 708 ALA A C 1
ATOM 5580 O O . ALA A 1 707 ? 2.767 -41.437 -20.046 1.00 79.92 708 ALA A O 1
ATOM 5582 N N . GLY A 1 715 ? -1.854 -40.763 -28.969 1.00 97.23 716 GLY A N 1
ATOM 5583 C CA . GLY A 1 715 ? -0.984 -41.114 -30.076 1.00 96.56 716 GLY A CA 1
ATOM 5584 C C . GLY A 1 715 ? -1.684 -41.896 -31.171 1.00 95.17 716 GLY A C 1
ATOM 5585 O O . GLY A 1 715 ? -1.364 -41.753 -32.351 1.00 95.26 716 GLY A O 1
ATOM 5586 N N . SER A 1 716 ? -2.644 -42.726 -30.778 1.00 93.10 717 SER A N 1
ATOM 5587 C CA . SER A 1 716 ? -3.389 -43.542 -31.730 1.00 90.41 717 SER A CA 1
ATOM 5588 C C . SER A 1 716 ? -4.546 -42.758 -32.342 1.00 86.85 717 SER A C 1
ATOM 5589 O O . SER A 1 716 ? -5.110 -43.159 -33.360 1.00 86.56 717 SER A O 1
ATOM 5592 N N . ARG A 1 717 ? -4.898 -41.641 -31.714 1.00 81.72 718 ARG A N 1
ATOM 5593 C CA . ARG A 1 717 ? -5.979 -40.794 -32.207 1.00 76.71 718 ARG A CA 1
ATOM 5594 C C . ARG A 1 717 ? -5.430 -39.668 -33.076 1.00 70.78 718 ARG A C 1
ATOM 5595 O O . ARG A 1 717 ? -6.173 -38.800 -33.534 1.00 70.70 718 ARG A O 1
ATOM 5603 N N . THR A 1 718 ? -4.120 -39.691 -33.298 1.00 66.01 719 THR A N 1
ATOM 5604 C CA . THR A 1 718 ? -3.463 -38.693 -34.129 1.00 63.71 719 THR A CA 1
ATOM 5605 C C . THR A 1 718 ? -3.425 -39.140 -35.587 1.00 62.99 719 THR A C 1
ATOM 5606 O O . THR A 1 718 ? -2.872 -40.192 -35.909 1.00 59.95 719 THR A O 1
ATOM 5610 N N . GLY A 1 719 ? -4.013 -38.336 -36.466 1.00 63.05 720 GLY A N 1
ATOM 5611 C CA . GLY A 1 719 ? -4.054 -38.654 -37.881 1.00 62.17 720 GLY A CA 1
ATOM 5612 C C . GLY A 1 719 ? -2.708 -38.531 -38.568 1.00 62.23 720 GLY A C 1
ATOM 5613 O O . GLY A 1 719 ? -1.701 -38.242 -37.920 1.00 60.09 720 GLY A O 1
ATOM 5614 N N . PRO A 1 720 ? -2.683 -38.755 -39.891 1.00 63.98 721 PRO A N 1
ATOM 5615 C CA . PRO A 1 720 ? -1.458 -38.651 -40.691 1.00 65.76 721 PRO A CA 1
ATOM 5616 C C . PRO A 1 720 ? -0.804 -37.281 -40.560 1.00 69.01 721 PRO A C 1
ATOM 5617 O O . PRO A 1 720 ? -1.442 -36.265 -40.828 1.00 71.09 721 PRO A O 1
ATOM 5621 N N . THR A 1 721 ? 0.455 -37.263 -40.139 1.00 70.75 722 THR A N 1
ATOM 5622 C CA . THR A 1 721 ? 1.180 -36.016 -39.947 1.00 73.83 722 THR A CA 1
ATOM 5623 C C . THR A 1 721 ? 2.396 -35.963 -40.866 1.00 76.57 722 THR A C 1
ATOM 5624 O O . THR A 1 721 ? 2.995 -36.995 -41.161 1.00 76.16 722 THR A O 1
ATOM 5628 N N . PRO A 1 722 ? 2.762 -34.754 -41.322 1.00 78.74 723 PRO A N 1
ATOM 5629 C CA . PRO A 1 722 ? 3.895 -34.522 -42.229 1.00 81.20 723 PRO A CA 1
ATOM 5630 C C . PRO A 1 722 ? 5.250 -35.053 -41.750 1.00 84.31 723 PRO A C 1
ATOM 5631 O O . PRO A 1 722 ? 6.238 -34.877 -42.459 1.00 85.02 723 PRO A O 1
ATOM 5635 N N . ASP A 1 723 ? 5.304 -35.686 -40.581 1.00 86.21 724 ASP A N 1
ATOM 5636 C CA . ASP A 1 723 ? 6.549 -36.280 -40.103 1.00 87.88 724 ASP A CA 1
ATOM 5637 C C . ASP A 1 723 ? 6.722 -37.701 -40.642 1.00 85.49 724 ASP A C 1
ATOM 5638 O O . ASP A 1 723 ? 7.624 -38.427 -40.225 1.00 85.13 724 ASP A O 1
ATOM 5643 N N . GLY A 1 724 ? 5.850 -38.089 -41.568 1.00 82.54 725 GLY A N 1
ATOM 5644 C CA . GLY A 1 724 ? 5.917 -39.402 -42.184 1.00 79.32 725 GLY A CA 1
ATOM 5645 C C . GLY A 1 724 ? 5.127 -40.467 -41.447 1.00 78.48 725 GLY A C 1
ATOM 5646 O O . GLY A 1 724 ? 5.442 -41.655 -41.528 1.00 80.82 725 GLY A O 1
ATOM 5647 N N . ARG A 1 725 ? 4.093 -40.040 -40.731 1.00 90.25 726 ARG A N 1
ATOM 5648 C CA . ARG A 1 725 ? 3.277 -40.956 -39.943 1.00 88.86 726 ARG A CA 1
ATOM 5649 C C . ARG A 1 725 ? 1.982 -41.341 -40.646 1.00 90.96 726 ARG A C 1
ATOM 5650 O O . ARG A 1 725 ? 1.243 -40.479 -41.119 1.00 89.77 726 ARG A O 1
ATOM 5658 N N . PHE A 1 726 ? 1.705 -42.639 -40.701 1.00 94.91 727 PHE A N 1
ATOM 5659 C CA . PHE A 1 726 ? 0.414 -43.116 -41.178 1.00 98.22 727 PHE A CA 1
ATOM 5660 C C . PHE A 1 726 ? -0.667 -42.777 -40.157 1.00 98.17 727 PHE A C 1
ATOM 5661 O O . PHE A 1 726 ? -0.366 -42.421 -39.018 1.00 98.56 727 PHE A O 1
ATOM 5669 N N . GLY A 1 727 ? -1.925 -42.889 -40.569 1.00 98.73 728 GLY A N 1
ATOM 5670 C CA . GLY A 1 727 ? -3.042 -42.563 -39.701 1.00 98.03 728 GLY A CA 1
ATOM 5671 C C . GLY A 1 727 ? -3.193 -43.483 -38.507 1.00 95.74 728 GLY A C 1
ATOM 5672 O O . GLY A 1 727 ? -3.262 -44.703 -38.654 1.00 97.28 728 GLY A O 1
ATOM 5673 N N . GLY A 1 728 ? -3.241 -42.894 -37.317 1.00 94.45 729 GLY A N 1
ATOM 5674 C CA . GLY A 1 728 ? -3.440 -43.651 -36.095 1.00 94.39 729 GLY A CA 1
ATOM 5675 C C . GLY A 1 728 ? -2.242 -44.472 -35.661 1.00 95.01 729 GLY A C 1
ATOM 5676 O O . GLY A 1 728 ? -2.357 -45.339 -34.794 1.00 96.26 729 GLY A O 1
ATOM 5677 N N . GLU A 1 729 ? -1.088 -44.201 -36.262 1.00 93.64 730 GLU A N 1
ATOM 5678 C CA . GLU A 1 729 ? 0.134 -44.922 -35.925 1.00 93.76 730 GLU A CA 1
ATOM 5679 C C . GLU A 1 729 ? 0.608 -44.570 -34.518 1.00 98.69 730 GLU A C 1
ATOM 5680 O O . GLU A 1 729 ? 1.146 -43.487 -34.285 1.00 97.36 730 GLU A O 1
ATOM 5686 N N . ALA A 1 730 ? 0.402 -45.491 -33.583 1.00 106.41 731 ALA A N 1
ATOM 5687 C CA . ALA A 1 730 ? 0.797 -45.277 -32.196 1.00 115.50 731 ALA A CA 1
ATOM 5688 C C . ALA A 1 730 ? 2.200 -45.814 -31.940 1.00 124.73 731 ALA A C 1
ATOM 5689 O O . ALA A 1 730 ? 2.368 -46.948 -31.491 1.00 125.21 731 ALA A O 1
ATOM 5691 N N . ALA A 1 731 ? 3.205 -44.995 -32.228 1.00 64.32 732 ALA A N 1
ATOM 5692 C CA . ALA A 1 731 ? 4.594 -45.395 -32.031 1.00 75.27 732 ALA A CA 1
ATOM 5693 C C . ALA A 1 731 ? 5.422 -44.261 -31.433 1.00 81.89 732 ALA A C 1
ATOM 5694 O O . ALA A 1 731 ? 6.647 -44.250 -31.549 1.00 81.94 732 ALA A O 1
ATOM 5696 N N . ASP A 1 732 ? 4.752 -43.306 -30.795 1.00 86.05 733 ASP A N 1
ATOM 5697 C CA . ASP A 1 732 ? 5.448 -42.220 -30.114 1.00 89.65 733 ASP A CA 1
ATOM 5698 C C . ASP A 1 732 ? 5.941 -42.707 -28.756 1.00 94.23 733 ASP A C 1
ATOM 5699 O O . ASP A 1 732 ? 5.139 -43.062 -27.891 1.00 95.89 733 ASP A O 1
ATOM 5704 N N . ASP A 1 733 ? 7.260 -42.726 -28.581 1.00 95.35 734 ASP A N 1
ATOM 5705 C CA . ASP A 1 733 ? 7.874 -43.270 -27.373 1.00 96.70 734 ASP A CA 1
ATOM 5706 C C . ASP A 1 733 ? 7.414 -42.521 -26.125 1.00 97.15 734 ASP A C 1
ATOM 5707 O O . ASP A 1 733 ? 7.257 -43.114 -25.057 1.00 99.71 734 ASP A O 1
ATOM 5712 N N . GLY A 1 734 ? 7.197 -41.217 -26.264 1.00 94.88 735 GLY A N 1
ATOM 5713 C CA . GLY A 1 734 ? 6.670 -40.417 -25.174 1.00 92.47 735 GLY A CA 1
ATOM 5714 C C . GLY A 1 734 ? 7.585 -39.308 -24.692 1.00 90.11 735 GLY A C 1
ATOM 5715 O O . GLY A 1 734 ? 8.808 -39.450 -24.692 1.00 88.83 735 GLY A O 1
ATOM 5716 N N . GLY A 1 735 ? 6.982 -38.198 -24.277 1.00 86.79 736 GLY A N 1
ATOM 5717 C CA . GLY A 1 735 ? 7.725 -37.074 -23.738 1.00 83.28 736 GLY A CA 1
ATOM 5718 C C . GLY A 1 735 ? 8.660 -36.406 -24.727 1.00 80.06 736 GLY A C 1
ATOM 5719 O O . GLY A 1 735 ? 8.232 -35.920 -25.773 1.00 79.00 736 GLY A O 1
ATOM 5720 N N . ILE A 1 736 ? 9.945 -36.386 -24.389 1.00 79.01 737 ILE A N 1
ATOM 5721 C CA . ILE A 1 736 ? 10.958 -35.741 -25.214 1.00 76.19 737 ILE A CA 1
ATOM 5722 C C . ILE A 1 736 ? 11.810 -36.806 -25.907 1.00 75.81 737 ILE A C 1
ATOM 5723 O O . ILE A 1 736 ? 12.718 -36.493 -26.678 1.00 76.21 737 ILE A O 1
ATOM 5728 N N . SER A 1 737 ? 11.502 -38.069 -25.631 1.00 74.86 738 SER A N 1
ATOM 5729 C CA . SER A 1 737 ? 12.221 -39.186 -26.234 1.00 75.57 738 SER A CA 1
ATOM 5730 C C . SER A 1 737 ? 11.940 -39.269 -27.733 1.00 76.77 738 SER A C 1
ATOM 5731 O O . SER A 1 737 ? 10.857 -38.894 -28.184 1.00 74.77 738 SER A O 1
ATOM 5734 N N . PRO A 1 738 ? 12.923 -39.753 -28.511 1.00 80.66 739 PRO A N 1
ATOM 5735 C CA . PRO A 1 738 ? 12.772 -39.891 -29.965 1.00 81.66 739 PRO A CA 1
ATOM 5736 C C . PRO A 1 738 ? 11.633 -40.825 -30.359 1.00 82.34 739 PRO A C 1
ATOM 5737 O O . PRO A 1 738 ? 11.346 -41.782 -29.640 1.00 80.41 739 PRO A O 1
ATOM 5741 N N . TYR A 1 739 ? 10.995 -40.538 -31.490 1.00 84.88 740 TYR A N 1
ATOM 5742 C CA . TYR A 1 739 ? 9.948 -41.398 -32.027 1.00 87.03 740 TYR A CA 1
ATOM 5743 C C . TYR A 1 739 ? 10.534 -42.773 -32.337 1.00 88.28 740 TYR A C 1
ATOM 5744 O O . TYR A 1 739 ? 11.709 -42.884 -32.686 1.00 88.46 740 TYR A O 1
ATOM 5753 N N . MET A 1 740 ? 9.720 -43.816 -32.199 1.00 88.90 741 MET A N 1
ATOM 5754 C CA . MET A 1 740 ? 10.189 -45.185 -32.399 1.00 88.67 741 MET A CA 1
ATOM 5755 C C . MET A 1 740 ? 10.720 -45.399 -33.814 1.00 89.42 741 MET A C 1
ATOM 5756 O O . MET A 1 740 ? 9.973 -45.311 -34.790 1.00 89.34 741 MET A O 1
ATOM 5758 N N . GLY A 1 741 ? 12.016 -45.677 -33.915 1.00 89.35 742 GLY A N 1
ATOM 5759 C CA . GLY A 1 741 ? 12.648 -45.921 -35.198 1.00 89.36 742 GLY A CA 1
ATOM 5760 C C . GLY A 1 741 ? 13.209 -44.672 -35.851 1.00 88.64 742 GLY A C 1
ATOM 5761 O O . GLY A 1 741 ? 13.744 -44.730 -36.958 1.00 89.22 742 GLY A O 1
ATOM 5762 N N . THR A 1 742 ? 13.087 -43.540 -35.164 1.00 86.42 743 THR A N 1
ATOM 5763 C CA . THR A 1 742 ? 13.573 -42.269 -35.689 1.00 82.87 743 THR A CA 1
ATOM 5764 C C . THR A 1 742 ? 15.038 -42.044 -35.325 1.00 82.86 743 THR A C 1
ATOM 5765 O O . THR A 1 742 ? 15.779 -41.399 -36.067 1.00 79.31 743 THR A O 1
ATOM 5767 N N . ASP A 1 743 ? 15.448 -42.574 -34.177 1.00 136.03 744 ASP A N 1
ATOM 5768 C CA . ASP A 1 743 ? 16.833 -42.464 -33.735 1.00 117.68 744 ASP A CA 1
ATOM 5769 C C . ASP A 1 743 ? 17.700 -43.506 -34.435 1.00 105.40 744 ASP A C 1
ATOM 5770 O O . ASP A 1 743 ? 17.375 -44.693 -34.440 1.00 103.97 744 ASP A O 1
ATOM 5775 N N . LYS A 1 744 ? 18.802 -43.060 -35.027 1.00 97.05 745 LYS A N 1
ATOM 5776 C CA . LYS A 1 744 ? 19.656 -43.954 -35.799 1.00 93.62 745 LYS A CA 1
ATOM 5777 C C . LYS A 1 744 ? 21.141 -43.674 -35.589 1.00 94.58 745 LYS A C 1
ATOM 5778 O O . LYS A 1 744 ? 21.978 -44.149 -36.356 1.00 95.49 745 LYS A O 1
ATOM 5780 N N . LYS A 1 745 ? 21.469 -42.909 -34.553 1.00 95.40 746 LYS A N 1
ATOM 5781 C CA . LYS A 1 745 ? 22.865 -42.580 -34.274 1.00 97.65 746 LYS A CA 1
ATOM 5782 C C . LYS A 1 745 ? 23.270 -42.937 -32.846 1.00 98.38 746 LYS A C 1
ATOM 5783 O O . LYS A 1 745 ? 24.204 -42.356 -32.295 1.00 99.24 746 LYS A O 1
ATOM 5789 N N . GLY A 1 746 ? 22.566 -43.894 -32.251 1.00 105.70 747 GLY A N 1
ATOM 5790 C CA . GLY A 1 746 ? 22.928 -44.399 -30.939 1.00 101.19 747 GLY A CA 1
ATOM 5791 C C . GLY A 1 746 ? 22.362 -43.623 -29.765 1.00 96.79 747 GLY A C 1
ATOM 5792 O O . GLY A 1 746 ? 21.689 -42.610 -29.951 1.00 97.61 747 GLY A O 1
ATOM 5793 N N . PRO A 1 747 ? 22.643 -44.099 -28.541 1.00 88.77 748 PRO A N 1
ATOM 5794 C CA . PRO A 1 747 ? 22.119 -43.535 -27.291 1.00 87.67 748 PRO A CA 1
ATOM 5795 C C . PRO A 1 747 ? 22.694 -42.165 -26.929 1.00 86.87 748 PRO A C 1
ATOM 5796 O O . PRO A 1 747 ? 21.950 -41.305 -26.460 1.00 86.74 748 PRO A O 1
ATOM 5800 N N . THR A 1 748 ? 23.993 -41.971 -27.137 1.00 86.88 749 THR A N 1
ATOM 5801 C CA . THR A 1 748 ? 24.644 -40.714 -26.775 1.00 87.91 749 THR A CA 1
ATOM 5802 C C . THR A 1 748 ? 24.171 -39.563 -27.660 1.00 88.03 749 THR A C 1
ATOM 5803 O O . THR A 1 748 ? 24.096 -38.418 -27.213 1.00 87.60 749 THR A O 1
ATOM 5807 N N . ALA A 1 749 ? 23.856 -39.871 -28.915 1.00 86.99 750 ALA A N 1
ATOM 5808 C CA . ALA A 1 749 ? 23.321 -38.872 -29.832 1.00 84.98 750 ALA A CA 1
ATOM 5809 C C . ALA A 1 749 ? 21.923 -38.458 -29.389 1.00 83.15 750 ALA A C 1
ATOM 5810 O O . ALA A 1 749 ? 21.539 -37.295 -29.513 1.00 80.74 750 ALA A O 1
ATOM 5812 N N . VAL A 1 750 ? 21.169 -39.425 -28.876 1.00 83.80 751 VAL A N 1
ATOM 5813 C CA . VAL A 1 750 ? 19.859 -39.162 -28.296 1.00 82.62 751 VAL A CA 1
ATOM 5814 C C . VAL A 1 750 ? 20.022 -38.283 -27.065 1.00 84.78 751 VAL A C 1
ATOM 5815 O O . VAL A 1 750 ? 19.249 -37.350 -26.840 1.00 84.46 751 VAL A O 1
ATOM 5819 N N . LEU A 1 751 ? 21.047 -38.588 -26.277 1.00 87.90 752 LEU A N 1
ATOM 5820 C CA . LEU A 1 751 ? 21.306 -37.885 -25.029 1.00 90.69 752 LEU A CA 1
ATOM 5821 C C . LEU A 1 751 ? 21.744 -36.440 -25.273 1.00 90.39 752 LEU A C 1
ATOM 5822 O O . LEU A 1 751 ? 21.505 -35.564 -24.442 1.00 92.39 752 LEU A O 1
ATOM 5827 N N . ARG A 1 752 ? 22.380 -36.192 -26.415 1.00 88.49 753 ARG A N 1
ATOM 5828 C CA . ARG A 1 752 ? 22.845 -34.848 -26.744 1.00 85.92 753 ARG A CA 1
ATOM 5829 C C . ARG A 1 752 ? 21.713 -33.968 -27.268 1.00 86.52 753 ARG A C 1
ATOM 5830 O O . ARG A 1 752 ? 21.714 -32.755 -27.058 1.00 86.49 753 ARG A O 1
ATOM 5838 N N . SER A 1 753 ? 20.749 -34.582 -27.947 1.00 90.66 754 SER A N 1
ATOM 5839 C CA . SER A 1 753 ? 19.610 -33.849 -28.492 1.00 89.18 754 SER A CA 1
ATOM 5840 C C . SER A 1 753 ? 18.716 -33.300 -27.383 1.00 82.31 754 SER A C 1
ATOM 5841 O O . SER A 1 753 ? 18.374 -32.117 -27.377 1.00 80.21 754 SER A O 1
ATOM 5844 N N . VAL A 1 754 ? 18.353 -34.172 -26.446 1.00 79.20 755 VAL A N 1
ATOM 5845 C CA . VAL A 1 754 ? 17.439 -33.832 -25.360 1.00 76.44 755 VAL A CA 1
ATOM 5846 C C . VAL A 1 754 ? 17.974 -32.679 -24.511 1.00 75.19 755 VAL A C 1
ATOM 5847 O O . VAL A 1 754 ? 17.211 -31.832 -24.046 1.00 72.77 755 VAL A O 1
ATOM 5851 N N . SER A 1 755 ? 19.290 -32.641 -24.333 1.00 78.43 756 SER A N 1
ATOM 5852 C CA . SER A 1 755 ? 19.930 -31.632 -23.491 1.00 78.93 756 SER A CA 1
ATOM 5853 C C . SER A 1 755 ? 19.775 -30.214 -24.037 1.00 74.65 756 SER A C 1
ATOM 5854 O O . SER A 1 755 ? 20.010 -29.240 -23.322 1.00 72.84 756 SER A O 1
ATOM 5857 N N . LYS A 1 756 ? 19.388 -30.100 -25.303 1.00 77.53 757 LYS A N 1
ATOM 5858 C CA . LYS A 1 756 ? 19.264 -28.795 -25.943 1.00 81.71 757 LYS A CA 1
ATOM 5859 C C . LYS A 1 756 ? 18.023 -28.048 -25.463 1.00 80.71 757 LYS A C 1
ATOM 5860 O O . LYS A 1 756 ? 17.931 -26.828 -25.606 1.00 81.35 757 LYS A O 1
ATOM 5866 N N . VAL A 1 757 ? 17.074 -28.784 -24.891 1.00 79.04 758 VAL A N 1
ATOM 5867 C CA . VAL A 1 757 ? 15.880 -28.187 -24.306 1.00 74.11 758 VAL A CA 1
ATOM 5868 C C . VAL A 1 757 ? 16.154 -27.826 -22.849 1.00 70.07 758 VAL A C 1
ATOM 5869 O O . VAL A 1 757 ? 16.316 -28.709 -22.005 1.00 67.87 758 VAL A O 1
ATOM 5873 N N . GLN A 1 758 ? 16.201 -26.530 -22.555 1.00 68.79 759 GLN A N 1
ATOM 5874 C CA . GLN A 1 758 ? 16.554 -26.067 -21.214 1.00 68.91 759 GLN A CA 1
ATOM 5875 C C . GLN A 1 758 ? 15.607 -24.996 -20.663 1.00 68.40 759 GLN A C 1
ATOM 5876 O O . GLN A 1 758 ? 15.565 -24.765 -19.455 1.00 66.47 759 GLN A O 1
ATOM 5882 N N . LYS A 1 759 ? 14.847 -24.347 -21.541 1.00 73.63 760 LYS A N 1
ATOM 5883 C CA . LYS A 1 759 ? 14.059 -23.182 -21.137 1.00 74.51 760 LYS A CA 1
ATOM 5884 C C . LYS A 1 759 ? 12.557 -23.456 -21.039 1.00 70.80 760 LYS A C 1
ATOM 5885 O O . LYS A 1 759 ? 11.996 -24.203 -21.840 1.00 68.42 760 LYS A O 1
ATOM 5891 N N . ASN A 1 760 ? 11.924 -22.838 -20.043 1.00 68.71 761 ASN A N 1
ATOM 5892 C CA . ASN A 1 760 ? 10.467 -22.848 -19.877 1.00 67.75 761 ASN A CA 1
ATOM 5893 C C . ASN A 1 760 ? 9.857 -24.244 -19.801 1.00 69.17 761 ASN A C 1
ATOM 5894 O O . ASN A 1 760 ? 8.753 -24.466 -20.290 1.00 70.57 761 ASN A O 1
ATOM 5899 N N . GLN A 1 761 ? 10.574 -25.180 -19.188 1.00 69.55 762 GLN A N 1
ATOM 5900 C CA . GLN A 1 761 ? 10.058 -26.531 -19.003 1.00 69.04 762 GLN A CA 1
ATOM 5901 C C . GLN A 1 761 ? 9.943 -26.853 -17.517 1.00 67.91 762 GLN A C 1
ATOM 5902 O O . GLN A 1 761 ? 10.741 -26.378 -16.709 1.00 65.58 762 GLN A O 1
ATOM 5908 N N . LYS A 1 762 ? 8.948 -27.656 -17.158 1.00 69.59 763 LYS A N 1
ATOM 5909 C CA . LYS A 1 762 ? 8.827 -28.128 -15.785 1.00 66.28 763 LYS A CA 1
ATOM 5910 C C . LYS A 1 762 ? 9.340 -29.562 -15.687 1.00 66.20 763 LYS A C 1
ATOM 5911 O O . LYS A 1 762 ? 9.776 -30.008 -14.626 1.00 66.17 763 LYS A O 1
ATOM 5917 N N . GLY A 1 763 ? 9.289 -30.276 -16.806 1.00 67.83 764 GLY A N 1
ATOM 5918 C CA . GLY A 1 763 ? 9.764 -31.645 -16.868 1.00 69.26 764 GLY A CA 1
ATOM 5919 C C . GLY A 1 763 ? 9.505 -32.286 -18.217 1.00 71.37 764 GLY A C 1
ATOM 5920 O O . GLY A 1 763 ? 8.611 -31.862 -18.948 1.00 72.17 764 GLY A O 1
ATOM 5921 N N . ASN A 1 764 ? 10.291 -33.305 -18.552 1.00 71.92 765 ASN A N 1
ATOM 5922 C CA . ASN A 1 764 ? 10.126 -34.021 -19.814 1.00 74.37 765 ASN A CA 1
ATOM 5923 C C . ASN A 1 764 ? 10.543 -35.483 -19.680 1.00 74.72 765 ASN A C 1
ATOM 5924 O O . ASN A 1 764 ? 11.683 -35.782 -19.325 1.00 75.40 765 ASN A O 1
ATOM 5929 N N . LEU A 1 765 ? 9.608 -36.385 -19.969 1.00 73.81 766 LEU A N 1
ATOM 5930 C CA . LEU A 1 765 ? 9.855 -37.821 -19.867 1.00 73.14 766 LEU A CA 1
ATOM 5931 C C . LEU A 1 765 ? 10.780 -38.299 -20.982 1.00 69.14 766 LEU A C 1
ATOM 5932 O O . LEU A 1 765 ? 10.693 -37.839 -22.119 1.00 68.25 766 LEU A O 1
ATOM 5937 N N . LEU A 1 766 ? 11.666 -39.229 -20.645 1.00 66.96 767 LEU A N 1
ATOM 5938 C CA . LEU A 1 766 ? 12.580 -39.809 -21.619 1.00 66.72 767 LEU A CA 1
ATOM 5939 C C . LEU A 1 766 ? 12.635 -41.325 -21.475 1.00 65.95 767 LEU A C 1
ATOM 5940 O O . LEU A 1 766 ? 13.124 -41.843 -20.470 1.00 63.78 767 LEU A O 1
ATOM 5945 N N . ASN A 1 767 ? 12.118 -42.031 -22.476 1.00 67.54 768 ASN A N 1
ATOM 5946 C CA . ASN A 1 767 ? 12.227 -43.484 -22.524 1.00 68.30 768 ASN A CA 1
ATOM 5947 C C . ASN A 1 767 ? 13.472 -43.888 -23.301 1.00 66.85 768 ASN A C 1
ATOM 5948 O O . ASN A 1 767 ? 13.731 -43.365 -24.385 1.00 67.83 768 ASN A O 1
ATOM 5953 N N . GLN A 1 768 ? 14.241 -44.816 -22.741 1.00 68.86 769 GLN A N 1
ATOM 5954 C CA . GLN A 1 768 ? 15.425 -45.347 -23.411 1.00 70.48 769 GLN A CA 1
ATOM 5955 C C . GLN A 1 768 ? 15.600 -46.832 -23.106 1.00 70.28 769 GLN A C 1
ATOM 5956 O O . GLN A 1 768 ? 15.533 -47.249 -21.951 1.00 69.48 769 GLN A O 1
ATOM 5962 N N . ARG A 1 769 ? 15.827 -47.622 -24.151 1.00 70.43 770 ARG A N 1
ATOM 5963 C CA . ARG A 1 769 ? 15.986 -49.065 -24.012 1.00 69.92 770 ARG A CA 1
ATOM 5964 C C . ARG A 1 769 ? 17.455 -49.455 -24.138 1.00 68.97 770 ARG A C 1
ATOM 5965 O O . ARG A 1 769 ? 18.101 -49.143 -25.137 1.00 70.17 770 ARG A O 1
ATOM 5973 N N . LEU A 1 770 ? 17.980 -50.136 -23.122 1.00 71.53 771 LEU A N 1
ATOM 5974 C CA . LEU A 1 770 ? 19.394 -50.506 -23.096 1.00 75.39 771 LEU A CA 1
ATOM 5975 C C . LEU A 1 770 ? 19.597 -51.998 -23.350 1.00 76.16 771 LEU A C 1
ATOM 5976 O O . LEU A 1 770 ? 18.706 -52.809 -23.100 1.00 76.68 771 LEU A O 1
ATOM 5981 N N . SER A 1 771 ? 20.782 -52.348 -23.840 1.00 79.49 772 SER A N 1
ATOM 5982 C CA . SER A 1 771 ? 21.100 -53.725 -24.212 1.00 81.01 772 SER A CA 1
ATOM 5983 C C . SER A 1 771 ? 21.204 -54.647 -23.000 1.00 75.94 772 SER A C 1
ATOM 5984 O O . SER A 1 771 ? 21.860 -54.320 -22.012 1.00 71.10 772 SER A O 1
ATOM 5987 N N . VAL A 1 772 ? 20.561 -55.807 -23.096 1.00 76.20 773 VAL A N 1
ATOM 5988 C CA . VAL A 1 772 ? 20.529 -56.778 -22.006 1.00 72.87 773 VAL A CA 1
ATOM 5989 C C . VAL A 1 772 ? 21.911 -57.317 -21.599 1.00 74.00 773 VAL A C 1
ATOM 5990 O O . VAL A 1 772 ? 22.236 -57.297 -20.410 1.00 73.55 773 VAL A O 1
ATOM 5994 N N . PRO A 1 773 ? 22.726 -57.802 -22.563 1.00 74.66 774 PRO A N 1
ATOM 5995 C CA . PRO A 1 773 ? 23.996 -58.403 -22.129 1.00 76.08 774 PRO A CA 1
ATOM 5996 C C . PRO A 1 773 ? 24.921 -57.438 -21.388 1.00 77.04 774 PRO A C 1
ATOM 5997 O O . PRO A 1 773 ? 25.586 -57.843 -20.436 1.00 72.66 774 PRO A O 1
ATOM 6001 N N . ILE A 1 774 ? 24.956 -56.182 -21.817 1.00 81.47 775 ILE A N 1
ATOM 6002 C CA . ILE A 1 774 ? 25.780 -55.176 -21.160 1.00 84.96 775 ILE A CA 1
ATOM 6003 C C . ILE A 1 774 ? 25.309 -54.947 -19.725 1.00 91.65 775 ILE A C 1
ATOM 6004 O O . ILE A 1 774 ? 26.095 -55.053 -18.783 1.00 87.54 775 ILE A O 1
ATOM 6009 N N . MET A 1 775 ? 24.022 -54.645 -19.567 1.00 94.56 776 MET A N 1
ATOM 6010 C CA . MET A 1 775 ? 23.455 -54.303 -18.264 1.00 93.33 776 MET A CA 1
ATOM 6011 C C . MET A 1 775 ? 23.551 -55.449 -17.260 1.00 91.07 776 MET A C 1
ATOM 6012 O O . MET A 1 775 ? 23.686 -55.217 -16.061 1.00 95.44 776 MET A O 1
ATOM 6017 N N . ARG A 1 776 ? 23.483 -56.684 -17.744 1.00 83.61 777 ARG A N 1
ATOM 6018 C C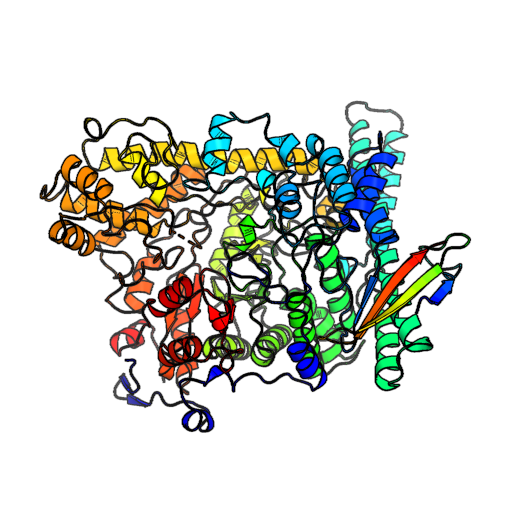A . ARG A 1 776 ? 23.525 -57.837 -16.851 1.00 73.02 777 ARG A CA 1
ATOM 6019 C C . ARG A 1 776 ? 24.929 -58.435 -16.738 1.00 75.53 777 ARG A C 1
ATOM 6020 O O . ARG A 1 776 ? 25.113 -59.493 -16.134 1.00 74.35 777 ARG A O 1
ATOM 6028 N N . SER A 1 777 ? 25.916 -57.749 -17.307 1.00 68.13 778 SER A N 1
ATOM 6029 C CA . SER A 1 777 ? 27.309 -58.161 -17.163 1.00 72.79 778 SER A CA 1
ATOM 6030 C C . SER A 1 777 ? 27.928 -57.495 -15.939 1.00 72.87 778 SER A C 1
ATOM 6031 O O . SER A 1 777 ? 27.307 -56.636 -15.312 1.00 67.88 778 SER A O 1
ATOM 6034 N N . LYS A 1 778 ? 29.153 -57.892 -15.604 1.00 70.93 779 LYS A N 1
ATOM 6035 C CA . LYS A 1 778 ? 29.871 -57.306 -14.476 1.00 74.54 779 LYS A CA 1
ATOM 6036 C C . LYS A 1 778 ? 30.232 -55.854 -14.765 1.00 71.76 779 LYS A C 1
ATOM 6037 O O . LYS A 1 778 ? 30.499 -55.075 -13.850 1.00 69.03 779 LYS A O 1
ATOM 6043 N N . HIS A 1 779 ? 30.237 -55.499 -16.045 1.00 70.04 780 HIS A N 1
ATOM 6044 C CA . HIS A 1 779 ? 30.524 -54.134 -16.462 1.00 82.74 780 HIS A CA 1
ATOM 6045 C C . HIS A 1 779 ? 29.261 -53.285 -16.440 1.00 80.32 780 HIS A C 1
ATOM 6046 O O . HIS A 1 779 ? 29.316 -52.072 -16.645 1.00 79.87 780 HIS A O 1
ATOM 6053 N N . GLY A 1 780 ? 28.128 -53.938 -16.197 1.00 69.77 781 GLY A N 1
ATOM 6054 C CA . GLY A 1 780 ? 26.833 -53.282 -16.228 1.00 61.70 781 GLY A CA 1
ATOM 6055 C C . GLY A 1 780 ? 26.720 -52.031 -15.379 1.00 60.23 781 GLY A C 1
ATOM 6056 O O . GLY A 1 780 ? 26.278 -50.987 -15.858 1.00 52.41 781 GLY A O 1
ATOM 6057 N N . PHE A 1 781 ? 27.126 -52.132 -14.118 1.00 53.18 782 PHE A N 1
ATOM 6058 C CA . PHE A 1 781 ? 26.979 -51.020 -13.190 1.00 53.14 782 PHE A CA 1
ATOM 6059 C C . PHE A 1 781 ? 27.860 -49.834 -13.562 1.00 54.25 782 PHE A C 1
ATOM 6060 O O . PHE A 1 781 ? 27.444 -48.684 -13.429 1.00 52.56 782 PHE A O 1
ATOM 6068 N N . GLU A 1 782 ? 29.074 -50.117 -14.020 1.00 54.20 783 GLU A N 1
ATOM 6069 C CA . GLU A 1 782 ? 30.024 -49.064 -14.360 1.00 59.77 783 GLU A CA 1
ATOM 6070 C C . GLU A 1 782 ? 29.509 -48.212 -15.514 1.00 59.49 783 GLU A C 1
ATOM 6071 O O . GLU A 1 782 ? 29.569 -46.984 -15.470 1.00 59.33 783 GLU A O 1
ATOM 6077 N N . ILE A 1 783 ? 29.008 -48.879 -16.548 1.00 60.08 784 ILE A N 1
ATOM 6078 C CA . ILE A 1 783 ? 28.520 -48.200 -17.742 1.00 61.03 784 ILE A CA 1
ATOM 6079 C C . ILE A 1 783 ? 27.240 -47.433 -17.432 1.00 62.04 784 ILE A C 1
ATOM 6080 O O . ILE A 1 783 ? 27.056 -46.303 -17.890 1.00 63.41 784 ILE A O 1
ATOM 6085 N N . TRP A 1 784 ? 26.357 -48.050 -16.655 1.00 59.73 785 TRP A N 1
ATOM 6086 C CA . TRP A 1 784 ? 25.102 -47.411 -16.284 1.00 58.96 785 TRP A CA 1
ATOM 6087 C C . TRP A 1 784 ? 25.350 -46.180 -15.425 1.00 59.17 785 TRP A C 1
ATOM 6088 O O . TRP A 1 784 ? 24.781 -45.118 -15.675 1.00 60.69 785 TRP A O 1
ATOM 6099 N N . ASN A 1 785 ? 26.203 -46.327 -14.416 1.00 59.15 786 ASN A N 1
ATOM 6100 C CA . ASN A 1 785 ? 26.527 -45.223 -13.519 1.00 58.22 786 ASN A CA 1
ATOM 6101 C C . ASN A 1 785 ? 27.148 -44.063 -14.291 1.00 60.78 786 ASN A C 1
ATOM 6102 O O . ASN A 1 785 ? 26.870 -42.899 -14.007 1.00 62.10 786 ASN A O 1
ATOM 6107 N N . SER A 1 786 ? 27.983 -44.388 -15.273 1.00 62.26 787 SER A N 1
ATOM 6108 C CA . SER A 1 786 ? 28.608 -43.368 -16.107 1.00 62.98 787 SER A CA 1
ATOM 6109 C C . SER A 1 786 ? 27.585 -42.721 -17.036 1.00 60.86 787 SER A C 1
ATOM 6110 O O . SER A 1 786 ? 27.661 -41.525 -17.316 1.00 57.46 787 SER A O 1
ATOM 6113 N N . TYR A 1 787 ? 26.631 -43.516 -17.513 1.00 63.66 788 TYR A N 1
ATOM 6114 C CA . TYR A 1 787 ? 25.537 -42.992 -18.324 1.00 64.32 788 TYR A CA 1
ATOM 6115 C C . TYR A 1 787 ? 24.730 -41.986 -17.515 1.00 62.91 788 TYR A C 1
ATOM 6116 O O . TYR A 1 787 ? 24.430 -40.891 -17.992 1.00 64.04 788 TYR A O 1
ATOM 6125 N N . ILE A 1 788 ? 24.381 -42.372 -16.291 1.00 62.94 789 ILE A N 1
ATOM 6126 C C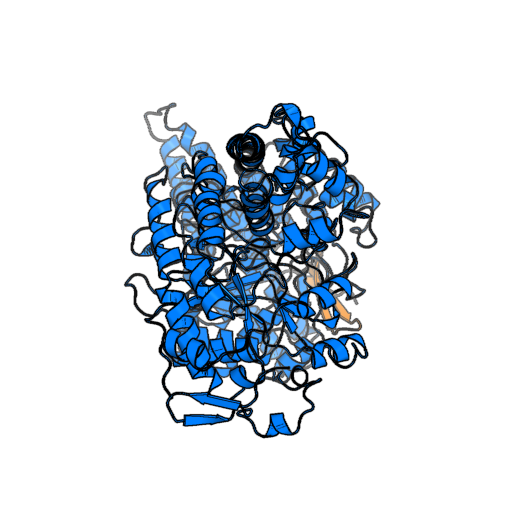A . ILE A 1 788 ? 23.605 -41.518 -15.399 1.00 60.59 789 ILE A CA 1
ATOM 6127 C C . ILE A 1 788 ? 24.391 -40.254 -15.081 1.00 60.88 789 ILE A C 1
ATOM 6128 O O . ILE A 1 788 ? 23.830 -39.158 -15.057 1.00 59.38 789 ILE A O 1
ATOM 6133 N N . LYS A 1 789 ? 25.690 -40.418 -14.843 1.00 58.80 790 LYS A N 1
ATOM 6134 C CA . LYS A 1 789 ? 26.588 -39.290 -14.615 1.00 60.67 790 LYS A CA 1
ATOM 6135 C C . LYS A 1 789 ? 26.501 -38.284 -15.758 1.00 58.90 790 LYS A C 1
ATOM 6136 O O . LYS A 1 789 ? 26.337 -37.085 -15.535 1.00 57.81 790 LYS A O 1
ATOM 6142 N N . THR A 1 790 ? 26.614 -38.789 -16.982 1.00 57.90 791 THR A N 1
ATOM 6143 C CA . THR A 1 790 ? 26.591 -37.948 -18.172 1.00 57.31 791 THR A CA 1
ATOM 6144 C C . THR A 1 790 ? 25.220 -37.307 -18.363 1.00 58.96 791 THR A C 1
ATOM 6145 O O . THR A 1 790 ? 25.115 -36.110 -18.636 1.00 60.00 791 THR A O 1
ATOM 6149 N N . TRP A 1 791 ? 24.176 -38.117 -18.216 1.00 57.23 792 TRP A N 1
ATOM 6150 C CA . TRP A 1 791 ? 22.800 -37.645 -18.308 1.00 57.09 792 TRP A CA 1
ATOM 6151 C C . TRP A 1 791 ? 22.552 -36.487 -17.351 1.00 58.27 792 TRP A C 1
ATOM 6152 O O . TRP A 1 791 ? 21.895 -35.508 -17.704 1.00 61.57 792 TRP A O 1
ATOM 6163 N N . HIS A 1 792 ? 23.089 -36.604 -16.142 1.00 56.93 793 HIS A N 1
ATOM 6164 C CA . HIS A 1 792 ? 22.915 -35.577 -15.126 1.00 56.81 793 HIS A CA 1
ATOM 6165 C C . HIS A 1 792 ? 23.641 -34.292 -15.506 1.00 59.49 793 HIS A C 1
ATOM 6166 O O . HIS A 1 792 ? 23.089 -33.200 -15.382 1.00 61.15 793 HIS A O 1
ATOM 6173 N N . ASP A 1 793 ? 24.877 -34.427 -15.974 1.00 59.12 794 ASP A N 1
ATOM 6174 C CA . ASP A 1 793 ? 25.690 -33.262 -16.304 1.00 61.19 794 ASP A CA 1
ATOM 6175 C C . ASP A 1 793 ? 25.216 -32.593 -17.590 1.00 62.68 794 ASP A C 1
ATOM 6176 O O . ASP A 1 793 ? 25.508 -31.424 -17.831 1.00 62.60 794 ASP A O 1
ATOM 6181 N N . LEU A 1 794 ? 24.472 -33.333 -18.405 1.00 54.23 795 LEU A N 1
ATOM 6182 C CA . LEU A 1 794 ? 23.826 -32.755 -19.579 1.00 59.83 795 LEU A CA 1
ATOM 6183 C C . LEU A 1 794 ? 22.552 -32.017 -19.167 1.00 64.19 795 LEU A C 1
ATOM 6184 O O . LEU A 1 794 ? 21.829 -31.486 -20.011 1.00 65.10 795 LEU A O 1
ATOM 6189 N N . ASN A 1 795 ? 22.298 -31.996 -17.861 1.00 65.44 796 ASN A N 1
ATOM 6190 C CA . ASN A 1 795 ? 21.161 -31.296 -17.268 1.00 66.23 796 ASN A CA 1
ATOM 6191 C C . ASN A 1 795 ? 19.838 -31.739 -17.883 1.00 64.06 796 ASN A C 1
ATOM 6192 O O . ASN A 1 795 ? 18.969 -30.916 -18.172 1.00 65.71 796 ASN A O 1
ATOM 6197 N N . ILE A 1 796 ? 19.697 -33.044 -18.087 1.00 59.61 797 ILE A N 1
ATOM 6198 C CA . ILE A 1 796 ? 18.453 -33.608 -18.586 1.00 56.64 797 ILE A CA 1
ATOM 6199 C C . ILE A 1 796 ? 17.554 -33.933 -17.399 1.00 57.38 797 ILE A C 1
ATOM 6200 O O . ILE A 1 796 ? 18.021 -34.422 -16.371 1.00 57.00 797 ILE A O 1
ATOM 6205 N N . ASP A 1 797 ? 16.262 -33.660 -17.548 1.00 56.57 798 ASP A N 1
ATOM 6206 C CA . ASP A 1 797 ? 15.323 -33.774 -16.440 1.00 53.79 798 ASP A CA 1
ATOM 6207 C C . ASP A 1 797 ? 15.074 -35.209 -15.980 1.00 50.65 798 ASP A C 1
ATOM 6208 O O . ASP A 1 797 ? 15.069 -35.488 -14.781 1.00 48.53 798 ASP A O 1
ATOM 6213 N N . HIS A 1 798 ? 14.863 -36.117 -16.926 1.00 50.21 799 HIS A N 1
ATOM 6214 C CA . HIS A 1 798 ? 14.396 -37.453 -16.577 1.00 52.25 799 HIS A CA 1
ATOM 6215 C C . HIS A 1 798 ? 14.886 -38.528 -17.544 1.00 53.03 799 HIS A C 1
ATOM 6216 O O . HIS A 1 798 ? 15.194 -38.241 -18.700 1.00 56.39 799 HIS A O 1
ATOM 6223 N N . VAL A 1 799 ? 14.960 -39.762 -17.052 1.00 50.52 800 VAL A N 1
ATOM 6224 C CA . VAL A 1 799 ? 15.263 -40.923 -17.882 1.00 50.71 800 VAL A CA 1
ATOM 6225 C C . VAL A 1 799 ? 14.807 -42.195 -17.167 1.00 51.10 800 VAL A C 1
ATOM 6226 O O . VAL A 1 799 ? 14.974 -42.334 -15.955 1.00 50.37 800 VAL A O 1
ATOM 6230 N N . GLN A 1 800 ? 14.208 -43.113 -17.919 1.00 51.86 801 GLN A N 1
ATOM 6231 C CA . GLN A 1 800 ? 13.843 -44.420 -17.387 1.00 52.83 801 GLN A CA 1
ATOM 6232 C C . GLN A 1 800 ? 14.216 -45.492 -18.402 1.00 53.77 801 GLN A C 1
ATOM 6233 O O . GLN A 1 800 ? 14.254 -45.229 -19.604 1.00 54.98 801 GLN A O 1
ATOM 6239 N N . PHE A 1 801 ? 14.490 -46.700 -17.918 1.00 54.09 802 PHE A N 1
ATOM 6240 C CA . PHE A 1 801 ? 15.104 -47.723 -18.758 1.00 55.61 802 PHE A CA 1
ATOM 6241 C C . PHE A 1 801 ? 14.262 -48.980 -18.948 1.00 57.72 802 PHE A C 1
ATOM 6242 O O . PHE A 1 801 ? 13.477 -49.364 -18.082 1.00 56.36 802 PHE A O 1
ATOM 6250 N N . ASN A 1 802 ? 14.456 -49.617 -20.099 1.00 61.32 803 ASN A N 1
ATOM 6251 C CA . ASN A 1 802 ? 13.851 -50.906 -20.409 1.00 60.81 803 ASN A CA 1
ATOM 6252 C C . ASN A 1 802 ? 14.949 -51.922 -20.705 1.00 64.40 803 ASN A C 1
ATOM 6253 O O . ASN A 1 802 ? 15.668 -51.793 -21.695 1.00 69.83 803 ASN A O 1
ATOM 6258 N N . VAL A 1 803 ? 15.085 -52.926 -19.844 1.00 62.84 804 VAL A N 1
ATOM 6259 C CA . VAL A 1 803 ? 16.107 -53.951 -20.026 1.00 59.40 804 VAL A CA 1
ATOM 6260 C C . VAL A 1 803 ? 15.452 -55.318 -20.209 1.00 59.61 804 VAL A C 1
ATOM 6261 O O . VAL A 1 803 ? 15.264 -56.063 -19.247 1.00 60.93 804 VAL A O 1
ATOM 6265 N N . VAL A 1 804 ? 15.112 -55.642 -21.452 1.00 57.88 805 VAL A N 1
ATOM 6266 C CA . VAL A 1 804 ? 14.407 -56.878 -21.765 1.00 56.51 805 VAL A CA 1
ATOM 6267 C C . VAL A 1 804 ? 14.623 -57.235 -23.233 1.00 59.72 805 VAL A C 1
ATOM 6268 O O . VAL A 1 804 ? 14.527 -56.376 -24.111 1.00 64.43 805 VAL A O 1
ATOM 6272 N N . SER A 1 805 ? 14.923 -58.502 -23.499 1.00 56.82 806 SER A N 1
ATOM 6273 C CA . SER A 1 805 ? 15.217 -58.936 -24.860 1.00 59.24 806 SER A CA 1
ATOM 6274 C C . SER A 1 805 ? 13.938 -59.229 -25.636 1.00 57.52 806 SER A C 1
ATOM 6275 O O . SER A 1 805 ? 12.927 -59.630 -25.060 1.00 54.52 806 SER A O 1
ATOM 6278 N N . THR A 1 806 ? 14.000 -59.026 -26.947 1.00 59.89 807 THR A N 1
ATOM 6279 C CA . THR A 1 806 ? 12.873 -59.288 -27.834 1.00 63.21 807 THR A CA 1
ATOM 6280 C C . THR A 1 806 ? 12.444 -60.755 -27.779 1.00 66.88 807 THR A C 1
ATOM 6281 O O . THR A 1 806 ? 11.248 -61.060 -27.768 1.00 64.37 807 THR A O 1
ATOM 6285 N N . ASP A 1 807 ? 13.427 -61.652 -27.729 1.00 68.21 808 ASP A N 1
ATOM 6286 C CA . ASP A 1 807 ? 13.174 -63.092 -27.721 1.00 69.98 808 ASP A CA 1
ATOM 6287 C C . ASP A 1 807 ? 12.250 -63.522 -26.584 1.00 64.28 808 ASP A C 1
ATOM 6288 O O . ASP A 1 807 ? 11.340 -64.325 -26.787 1.00 63.37 808 ASP A O 1
ATOM 6293 N N . GLU A 1 808 ? 12.487 -62.986 -25.391 1.00 61.31 809 GLU A N 1
ATOM 6294 C CA . GLU A 1 808 ? 11.685 -63.350 -24.227 1.00 59.54 809 GLU A CA 1
ATOM 6295 C C . GLU A 1 808 ? 10.266 -62.799 -24.346 1.00 60.99 809 GLU A C 1
ATOM 6296 O O . GLU A 1 808 ? 9.306 -63.429 -23.899 1.00 59.63 809 GLU A O 1
ATOM 6302 N N . MET A 1 809 ? 10.138 -61.622 -24.949 1.00 61.73 810 MET A N 1
ATOM 6303 C CA . MET A 1 809 ? 8.828 -61.026 -25.171 1.00 62.99 810 MET A CA 1
ATOM 6304 C C . MET A 1 809 ? 8.060 -61.815 -26.228 1.00 66.28 810 MET A C 1
ATOM 6305 O O . MET A 1 809 ? 6.851 -62.014 -26.106 1.00 66.79 810 MET A O 1
ATOM 6310 N N . ARG A 1 810 ? 8.770 -62.268 -27.258 1.00 67.45 811 ARG A N 1
ATOM 6311 C CA . ARG A 1 810 ? 8.169 -63.104 -28.293 1.00 68.21 811 ARG A CA 1
ATOM 6312 C C . ARG A 1 810 ? 7.691 -64.423 -27.696 1.00 66.61 811 ARG A C 1
ATOM 6313 O O . ARG A 1 810 ? 6.596 -64.896 -28.005 1.00 67.31 811 ARG A O 1
ATOM 6321 N N . ALA A 1 811 ? 8.518 -65.007 -26.834 1.00 65.62 812 ALA A N 1
ATOM 6322 C CA . ALA A 1 811 ? 8.171 -66.250 -26.154 1.00 64.46 812 ALA A CA 1
ATOM 6323 C C . ALA A 1 811 ? 6.987 -66.039 -25.216 1.00 63.35 812 ALA A C 1
ATOM 6324 O O . ALA A 1 811 ? 6.165 -66.936 -25.025 1.00 62.45 812 ALA A O 1
ATOM 6326 N N . ALA A 1 812 ? 6.908 -64.846 -24.635 1.00 62.78 813 ALA A N 1
ATOM 6327 C CA . ALA A 1 812 ? 5.811 -64.497 -23.741 1.00 61.10 813 ALA A CA 1
ATOM 6328 C C . ALA A 1 812 ? 4.507 -64.345 -24.515 1.00 63.64 813 ALA A C 1
ATOM 6329 O O . ALA A 1 812 ? 3.422 -64.524 -23.962 1.00 62.93 813 ALA A O 1
ATOM 6331 N N . GLN A 1 813 ? 4.617 -64.009 -25.797 1.00 65.88 814 GLN A N 1
ATOM 6332 C CA . GLN A 1 813 ? 3.443 -63.912 -26.657 1.00 66.01 814 GLN A CA 1
ATOM 6333 C C . GLN A 1 813 ? 2.920 -65.301 -27.005 1.00 66.91 814 GLN A C 1
ATOM 6334 O O . GLN A 1 813 ? 1.711 -65.529 -27.041 1.00 64.41 814 GLN A O 1
ATOM 6340 N N . ARG A 1 814 ? 3.839 -66.229 -27.253 1.00 69.79 815 ARG A N 1
ATOM 6341 C CA . ARG A 1 814 ? 3.474 -67.587 -27.640 1.00 72.27 815 ARG A CA 1
ATOM 6342 C C . ARG A 1 814 ? 2.942 -68.387 -26.454 1.00 75.91 815 ARG A C 1
ATOM 6343 O O . ARG A 1 814 ? 1.873 -68.992 -26.532 1.00 76.46 815 ARG A O 1
ATOM 6351 N N . GLU A 1 815 ? 3.692 -68.386 -25.358 1.00 71.97 816 GLU A N 1
ATOM 6352 C CA . GLU A 1 815 ? 3.298 -69.121 -24.161 1.00 74.55 816 GLU A CA 1
ATOM 6353 C C . GLU A 1 815 ? 3.194 -68.194 -22.954 1.00 73.08 816 GLU A C 1
ATOM 6354 O O . GLU A 1 815 ? 4.100 -68.153 -22.122 1.00 74.00 816 GLU A O 1
ATOM 6360 N N . PRO A 1 816 ? 2.083 -67.447 -22.853 1.00 72.77 817 PRO A N 1
ATOM 6361 C CA . PRO A 1 816 ? 1.888 -66.478 -21.768 1.00 72.24 817 PRO A CA 1
ATOM 6362 C C . PRO A 1 816 ? 1.873 -67.119 -20.382 1.00 74.09 817 PRO A C 1
ATOM 6363 O O . PRO A 1 816 ? 2.309 -66.495 -19.416 1.00 74.95 817 PRO A O 1
ATOM 6367 N N . GLU A 1 817 ? 1.391 -68.354 -20.291 1.00 74.32 818 GLU A N 1
ATOM 6368 C CA . GLU A 1 817 ? 1.261 -69.028 -19.003 1.00 76.78 818 GLU A CA 1
ATOM 6369 C C . GLU A 1 817 ? 2.612 -69.485 -18.450 1.00 76.41 818 GLU A C 1
ATOM 6370 O O . GLU A 1 817 ? 2.683 -70.066 -17.366 1.00 76.62 818 GLU A O 1
ATOM 6376 N N . LYS A 1 818 ? 3.680 -69.225 -19.198 1.00 74.82 819 LYS A N 1
ATOM 6377 C CA . LYS A 1 818 ? 5.025 -69.573 -18.756 1.00 74.08 819 LYS A CA 1
ATOM 6378 C C . LYS A 1 818 ? 5.864 -68.325 -18.501 1.00 67.71 819 LYS A C 1
ATOM 6379 O O . LYS A 1 818 ? 7.032 -68.422 -18.125 1.00 65.96 819 LYS A O 1
ATOM 6385 N N . HIS A 1 819 ? 5.268 -67.155 -18.707 1.00 62.17 820 HIS A N 1
ATOM 6386 C CA . HIS A 1 819 ? 5.994 -65.898 -18.558 1.00 59.75 820 HIS A CA 1
ATOM 6387 C C . HIS A 1 819 ? 5.204 -64.870 -17.753 1.00 54.33 820 HIS A C 1
ATOM 6388 O O . HIS A 1 819 ? 5.092 -63.713 -18.155 1.00 54.12 820 HIS A O 1
ATOM 6395 N N . HIS A 1 820 ? 4.672 -65.292 -16.611 1.00 50.96 821 HIS A N 1
ATOM 6396 C CA . HIS A 1 820 ? 3.848 -64.420 -15.782 1.00 51.57 821 HIS A CA 1
ATOM 6397 C C . HIS A 1 820 ? 4.659 -63.328 -15.089 1.00 47.92 821 HIS A C 1
ATOM 6398 O O . HIS A 1 820 ? 4.177 -62.209 -14.914 1.00 45.20 821 HIS A O 1
ATOM 6405 N N . ASP A 1 821 ? 5.887 -63.644 -14.694 1.00 46.53 822 ASP A N 1
ATOM 6406 C CA . ASP A 1 821 ? 6.663 -62.698 -13.901 1.00 45.81 822 ASP A CA 1
ATOM 6407 C C . ASP A 1 821 ? 7.478 -61.736 -14.763 1.00 44.50 822 ASP A C 1
ATOM 6408 O O . ASP A 1 821 ? 8.256 -60.937 -14.242 1.00 46.43 822 ASP A O 1
ATOM 6413 N N . LEU A 1 822 ? 7.292 -61.803 -16.076 1.00 42.42 823 LEU A N 1
ATOM 6414 C CA . LEU A 1 822 ? 7.928 -60.845 -16.973 1.00 44.04 823 LEU A CA 1
ATOM 6415 C C . LEU A 1 822 ? 7.282 -59.467 -16.835 1.00 44.70 823 LEU A C 1
ATOM 6416 O O . LEU A 1 822 ? 6.087 -59.307 -17.079 1.00 45.91 823 LEU A O 1
ATOM 6421 N N . ILE A 1 823 ? 8.077 -58.478 -16.439 1.00 43.99 824 ILE A N 1
ATOM 6422 C CA . ILE A 1 823 ? 7.590 -57.110 -16.284 1.00 43.51 824 ILE A CA 1
ATOM 6423 C C . ILE A 1 823 ? 8.336 -56.193 -17.246 1.00 42.76 824 ILE A C 1
ATOM 6424 O O . ILE A 1 823 ? 9.556 -56.288 -17.382 1.00 43.05 824 ILE A O 1
ATOM 6429 N N . VAL A 1 824 ? 7.600 -55.320 -17.929 1.00 42.33 825 VAL A N 1
ATOM 6430 C CA . VAL A 1 824 ? 8.209 -54.368 -18.851 1.00 45.18 825 VAL A CA 1
ATOM 6431 C C . VAL A 1 824 ? 7.700 -52.959 -18.581 1.00 47.37 825 VAL A C 1
ATOM 6432 O O . VAL A 1 824 ? 6.754 -52.763 -17.819 1.00 47.91 825 VAL A O 1
ATOM 6436 N N . ARG A 1 825 ? 8.333 -51.981 -19.220 1.00 48.44 826 ARG A N 1
ATOM 6437 C CA . ARG A 1 825 ? 7.963 -50.582 -19.057 1.00 51.47 826 ARG A CA 1
ATOM 6438 C C . ARG A 1 825 ? 7.283 -50.058 -20.319 1.00 51.42 826 ARG A C 1
ATOM 6439 O O . ARG A 1 825 ? 7.819 -50.180 -21.419 1.00 50.48 826 ARG A O 1
ATOM 6447 N N . VAL A 1 826 ? 6.097 -49.485 -20.161 1.00 56.81 827 VAL A N 1
ATOM 6448 C CA . VAL A 1 826 ? 5.410 -48.870 -21.289 1.00 65.02 827 VAL A CA 1
ATOM 6449 C C . VAL A 1 826 ? 5.618 -47.359 -21.247 1.00 70.62 827 VAL A C 1
ATOM 6450 O O . VAL A 1 826 ? 6.755 -46.887 -21.241 1.00 74.95 827 VAL A O 1
ATOM 6454 N N . SER A 1 827 ? 4.522 -46.607 -21.219 1.00 71.71 828 SER A N 1
ATOM 6455 C CA . SER A 1 827 ? 4.589 -45.151 -21.190 1.00 72.21 828 SER A CA 1
ATOM 6456 C C . SER A 1 827 ? 5.322 -44.647 -19.949 1.00 68.53 828 SER A C 1
ATOM 6457 O O . SER A 1 827 ? 6.528 -44.406 -19.985 1.00 65.92 828 SER A O 1
ATOM 6460 N N . GLY A 1 828 ? 4.589 -44.491 -18.851 1.00 67.07 829 GLY A N 1
ATOM 6461 C CA . GLY A 1 828 ? 5.173 -43.997 -17.618 1.00 65.24 829 GLY A CA 1
ATOM 6462 C C . GLY A 1 828 ? 5.028 -44.944 -16.443 1.00 61.09 829 GLY A C 1
ATOM 6463 O O . GLY A 1 828 ? 5.237 -44.553 -15.294 1.00 57.80 829 GLY A O 1
ATOM 6464 N N . TYR A 1 829 ? 4.675 -46.194 -16.730 1.00 57.59 830 TYR A N 1
ATOM 6465 C CA . TYR A 1 829 ? 4.463 -47.189 -15.683 1.00 53.60 830 TYR A CA 1
ATOM 6466 C C . TYR A 1 829 ? 4.931 -48.573 -16.130 1.00 47.25 830 TYR A C 1
ATOM 6467 O O . TYR A 1 829 ? 5.116 -48.819 -17.320 1.00 46.82 830 TYR A O 1
ATOM 6476 N N . SER A 1 830 ? 5.116 -49.474 -15.171 1.00 42.22 831 SER A N 1
ATOM 6477 C CA . SER A 1 830 ? 5.495 -50.850 -15.482 1.00 43.33 831 SER A CA 1
ATOM 6478 C C . SER A 1 830 ? 4.282 -51.773 -15.424 1.00 42.69 831 SER A C 1
ATOM 6479 O O . SER A 1 830 ? 3.299 -51.484 -14.738 1.00 38.17 831 SER A O 1
ATOM 6482 N N . ALA A 1 831 ? 4.355 -52.882 -16.149 1.00 38.68 832 ALA A N 1
ATOM 6483 C CA . ALA A 1 831 ? 3.262 -53.846 -16.178 1.00 43.58 832 ALA A CA 1
ATOM 6484 C C . ALA A 1 831 ? 3.776 -55.227 -16.558 1.00 43.61 832 ALA A C 1
ATOM 6485 O O . ALA A 1 831 ? 4.848 -55.353 -17.149 1.00 43.07 832 ALA A O 1
ATOM 6487 N N . ARG A 1 832 ? 3.015 -56.260 -16.208 1.00 44.23 833 ARG A N 1
ATOM 6488 C CA . ARG A 1 832 ? 3.328 -57.611 -16.657 1.00 46.02 833 ARG A CA 1
ATOM 6489 C C . ARG A 1 832 ? 3.033 -57.716 -18.143 1.00 48.32 833 ARG A C 1
ATOM 6490 O O . ARG A 1 832 ? 1.924 -57.418 -18.585 1.00 49.44 833 ARG A O 1
ATOM 6498 N N . PHE A 1 833 ? 4.037 -58.143 -18.902 1.00 50.39 834 PHE A N 1
ATOM 6499 C CA . PHE A 1 833 ? 3.972 -58.175 -20.359 1.00 53.76 834 PHE A CA 1
ATOM 6500 C C . PHE A 1 833 ? 2.774 -58.962 -20.892 1.00 53.22 834 PHE A C 1
ATOM 6501 O O . PHE A 1 833 ? 2.181 -58.589 -21.904 1.00 53.59 834 PHE A O 1
ATOM 6509 N N . VAL A 1 834 ? 2.412 -60.041 -20.206 1.00 53.93 835 VAL A N 1
ATOM 6510 C CA . VAL A 1 834 ? 1.336 -60.911 -20.672 1.00 56.23 835 VAL A CA 1
ATOM 6511 C C . VAL A 1 834 ? -0.036 -60.285 -20.431 1.00 60.06 835 VAL A C 1
ATOM 6512 O O . VAL A 1 834 ? -1.058 -60.854 -20.818 1.00 60.41 835 VAL A O 1
ATOM 6516 N N . ASP A 1 835 ? -0.055 -59.115 -19.796 1.00 61.70 836 ASP A N 1
ATOM 6517 C CA . ASP A 1 835 ? -1.303 -58.409 -19.515 1.00 61.16 836 ASP A CA 1
ATOM 6518 C C . ASP A 1 835 ? -1.560 -57.291 -20.520 1.00 63.19 836 ASP A C 1
ATOM 6519 O O . ASP A 1 835 ? -2.639 -56.706 -20.544 1.00 64.56 836 ASP A O 1
ATOM 6524 N N . ILE A 1 836 ? -0.562 -56.988 -21.342 1.00 66.88 837 ILE A N 1
ATOM 6525 C CA . ILE A 1 836 ? -0.710 -55.966 -22.369 1.00 68.20 837 ILE A CA 1
ATOM 6526 C C . ILE A 1 836 ? -1.198 -56.609 -23.661 1.00 69.02 837 ILE A C 1
ATOM 6527 O O . ILE A 1 836 ? -0.679 -57.646 -24.072 1.00 68.23 837 ILE A O 1
ATOM 6532 N N . PRO A 1 837 ? -2.217 -56.007 -24.295 1.00 69.15 838 PRO A N 1
ATOM 6533 C CA . PRO A 1 837 ? -2.681 -56.465 -25.609 1.00 68.28 838 PRO A CA 1
ATOM 6534 C C . PRO A 1 837 ? -1.550 -56.504 -26.635 1.00 66.20 838 PRO A C 1
ATOM 6535 O O . PRO A 1 837 ? -0.592 -55.737 -26.516 1.00 66.03 838 PRO A O 1
ATOM 6539 N N . THR A 1 838 ? -1.673 -57.390 -27.620 1.00 85.90 839 THR A N 1
ATOM 6540 C CA . THR A 1 838 ? -0.628 -57.635 -28.614 1.00 82.44 839 THR A CA 1
ATOM 6541 C C . THR A 1 838 ? -0.107 -56.355 -29.261 1.00 83.62 839 THR A C 1
ATOM 6542 O O . THR A 1 838 ? 1.089 -56.213 -29.517 1.00 84.41 839 THR A O 1
ATOM 6546 N N . TYR A 1 839 ? -1.020 -55.424 -29.510 1.00 83.61 840 TYR A N 1
ATOM 6547 C CA . TYR A 1 839 ? -0.704 -54.171 -30.184 1.00 87.11 840 TYR A CA 1
ATOM 6548 C C . TYR A 1 839 ? 0.233 -53.315 -29.338 1.00 82.13 840 TYR A C 1
ATOM 6549 O O . TYR A 1 839 ? 1.159 -52.691 -29.858 1.00 79.61 840 TYR A O 1
ATOM 6558 N N . GLY A 1 840 ? -0.009 -53.297 -28.033 1.00 80.16 841 GLY A N 1
ATOM 6559 C CA . GLY A 1 840 ? 0.886 -52.623 -27.111 1.00 78.41 841 GLY A CA 1
ATOM 6560 C C . GLY A 1 840 ? 2.210 -53.352 -27.010 1.00 75.26 841 GLY A C 1
ATOM 6561 O O . GLY A 1 840 ? 3.271 -52.732 -26.947 1.00 74.25 841 GLY A O 1
ATOM 6562 N N . GLN A 1 841 ? 2.142 -54.680 -27.003 1.00 73.11 842 GLN A N 1
ATOM 6563 C CA . GLN A 1 841 ? 3.331 -55.522 -26.931 1.00 73.29 842 GLN A CA 1
ATOM 6564 C C . GLN A 1 841 ? 4.260 -55.287 -28.116 1.00 76.78 842 GLN A C 1
ATOM 6565 O O . GLN A 1 841 ? 5.474 -55.155 -27.949 1.00 77.02 842 GLN A O 1
ATOM 6571 N N . ASN A 1 842 ? 3.682 -55.235 -29.313 1.00 77.87 843 ASN A N 1
ATOM 6572 C CA . ASN A 1 842 ? 4.455 -55.019 -30.530 1.00 81.40 843 ASN A CA 1
ATOM 6573 C C . ASN A 1 842 ? 5.088 -53.632 -30.541 1.00 83.14 843 ASN A C 1
ATOM 6574 O O . ASN A 1 842 ? 6.128 -53.419 -31.166 1.00 85.43 843 ASN A O 1
ATOM 6579 N N . THR A 1 843 ? 4.455 -52.694 -29.844 1.00 81.75 844 THR A N 1
ATOM 6580 C CA . THR A 1 843 ? 4.961 -51.330 -29.759 1.00 82.65 844 THR A CA 1
ATOM 6581 C C . THR A 1 843 ? 6.202 -51.272 -28.871 1.00 86.03 844 THR A C 1
ATOM 6582 O O . THR A 1 843 ? 7.135 -50.513 -29.138 1.00 87.84 844 THR A O 1
ATOM 6586 N N . ILE A 1 844 ? 6.206 -52.084 -27.818 1.00 86.51 845 ILE A N 1
ATOM 6587 C CA . ILE A 1 844 ? 7.343 -52.164 -26.910 1.00 87.95 845 ILE A CA 1
ATOM 6588 C C . ILE A 1 844 ? 8.531 -52.802 -27.620 1.00 87.89 845 ILE A C 1
ATOM 6589 O O . ILE A 1 844 ? 9.674 -52.381 -27.444 1.00 88.81 845 ILE A O 1
ATOM 6594 N N . ILE A 1 845 ? 8.248 -53.822 -28.423 1.00 87.02 846 ILE A N 1
ATOM 6595 C CA . ILE A 1 845 ? 9.281 -54.537 -29.163 1.00 85.84 846 ILE A CA 1
ATOM 6596 C C . ILE A 1 845 ? 9.915 -53.622 -30.206 1.00 87.83 846 ILE A C 1
ATOM 6597 O O . ILE A 1 845 ? 11.120 -53.685 -30.455 1.00 88.38 846 ILE A O 1
ATOM 6602 N N . ALA A 1 846 ? 9.098 -52.756 -30.798 1.00 90.82 847 ALA A N 1
ATOM 6603 C CA . ALA A 1 846 ? 9.550 -51.858 -31.854 1.00 93.91 847 ALA A CA 1
ATOM 6604 C C . ALA A 1 846 ? 10.560 -50.827 -31.352 1.00 94.93 847 ALA A C 1
ATOM 6605 O O . ALA A 1 846 ? 11.298 -50.239 -32.143 1.00 97.03 847 ALA A O 1
ATOM 6607 N N . ARG A 1 847 ? 10.589 -50.609 -30.040 1.00 92.97 848 ARG A N 1
ATOM 6608 C CA . ARG A 1 847 ? 11.507 -49.641 -29.448 1.00 92.46 848 ARG A CA 1
ATOM 6609 C C . ARG A 1 847 ? 12.961 -50.038 -29.685 1.00 93.54 848 ARG A C 1
ATOM 6610 O O . ARG A 1 847 ? 13.342 -51.193 -29.491 1.00 93.25 848 ARG A O 1
ATOM 6618 N N . GLN A 1 848 ? 13.764 -49.068 -30.109 1.00 94.76 849 GLN A N 1
ATOM 6619 C CA . GLN A 1 848 ? 15.166 -49.308 -30.431 1.00 97.08 849 GLN A CA 1
ATOM 6620 C C . GLN A 1 848 ? 15.990 -49.626 -29.189 1.00 95.90 849 GLN A C 1
ATOM 6621 O O . GLN A 1 848 ? 16.110 -48.802 -28.282 1.00 96.31 849 GLN A O 1
ATOM 6627 N N . GLU A 1 849 ? 16.555 -50.829 -29.153 1.00 93.18 850 GLU A N 1
ATOM 6628 C CA . GLU A 1 849 ? 17.449 -51.217 -28.071 1.00 89.63 850 GLU A CA 1
ATOM 6629 C C . GLU A 1 849 ? 18.833 -50.629 -28.323 1.00 87.46 850 GLU A C 1
ATOM 6630 O O . GLU A 1 849 ? 19.551 -51.071 -29.220 1.00 85.74 850 GLU A O 1
ATOM 6636 N N . GLN A 1 850 ? 19.197 -49.627 -27.530 1.00 88.39 851 GLN A N 1
ATOM 6637 C CA . GLN A 1 850 ? 20.436 -48.888 -27.745 1.00 89.11 851 GLN A CA 1
ATOM 6638 C C . GLN A 1 850 ? 21.671 -49.709 -27.389 1.00 91.37 851 GLN A C 1
ATOM 6639 O O . GLN A 1 850 ? 21.800 -50.208 -26.271 1.00 90.71 851 GLN A O 1
ATOM 6645 N N . ASP A 1 851 ? 22.576 -49.842 -28.352 1.00 95.06 852 ASP A N 1
ATOM 6646 C CA . ASP A 1 851 ? 23.856 -50.496 -28.117 1.00 99.31 852 ASP A CA 1
ATOM 6647 C C . ASP A 1 851 ? 24.910 -49.430 -27.835 1.00 98.59 852 ASP A C 1
ATOM 6648 O O . ASP A 1 851 ? 24.727 -48.263 -28.177 1.00 99.97 852 ASP A O 1
ATOM 6653 N N . PHE A 1 852 ? 26.010 -49.833 -27.210 1.00 96.33 853 PHE A N 1
ATOM 6654 C CA . PHE A 1 852 ? 27.068 -48.893 -26.862 1.00 94.33 853 PHE A CA 1
ATOM 6655 C C . PHE A 1 852 ? 28.381 -49.236 -27.561 1.00 91.76 853 PHE A C 1
ATOM 6656 O O . PHE A 1 852 ? 28.940 -50.315 -27.362 1.00 90.31 853 PHE A O 1
ATOM 6664 N N . SER A 1 853 ? 28.864 -48.309 -28.382 1.00 90.63 854 SER A N 1
ATOM 6665 C CA . SER A 1 853 ? 30.135 -48.485 -29.072 1.00 90.22 854 SER A CA 1
ATOM 6666 C C . SER A 1 853 ? 31.269 -47.874 -28.256 1.00 90.40 854 SER A C 1
ATOM 6667 O O . SER A 1 853 ? 31.042 -47.338 -27.170 1.00 83.38 854 SER A O 1
ATOM 6670 N N . ALA A 1 854 ? 32.487 -47.960 -28.781 1.00 96.17 855 ALA A N 1
ATOM 6671 C CA . ALA A 1 854 ? 33.649 -47.387 -28.112 1.00 94.20 855 ALA A CA 1
ATOM 6672 C C . ALA A 1 854 ? 33.540 -45.867 -28.060 1.00 93.62 855 ALA A C 1
ATOM 6673 O O . ALA A 1 854 ? 33.963 -45.237 -27.090 1.00 93.60 855 ALA A O 1
ATOM 6675 N N . SER A 1 855 ? 32.966 -45.287 -29.109 1.00 93.77 856 SER A N 1
ATOM 6676 C CA . SER A 1 855 ? 32.782 -43.842 -29.188 1.00 97.61 856 SER A CA 1
ATOM 6677 C C . SER A 1 855 ? 31.764 -43.358 -28.159 1.00 98.86 856 SER A C 1
ATOM 6678 O O . SER A 1 855 ? 31.912 -42.277 -27.587 1.00 94.03 856 SER A O 1
ATOM 6681 N N . ASP A 1 856 ? 30.730 -44.163 -27.930 1.00 93.93 857 ASP A N 1
ATOM 6682 C CA . ASP A 1 856 ? 29.702 -43.833 -26.948 1.00 96.51 857 ASP A CA 1
ATOM 6683 C C . ASP A 1 856 ? 30.272 -43.832 -25.534 1.00 95.70 857 ASP A C 1
ATOM 6684 O O . ASP A 1 856 ? 29.987 -42.935 -24.743 1.00 93.89 857 ASP A O 1
ATOM 6689 N N . LEU A 1 857 ? 31.080 -44.842 -25.226 1.00 93.67 858 LEU A N 1
ATOM 6690 C CA . LEU A 1 857 ? 31.667 -44.985 -23.897 1.00 96.16 858 LEU A CA 1
ATOM 6691 C C . LEU A 1 857 ? 32.678 -43.881 -23.599 1.00 96.27 858 LEU A C 1
ATOM 6692 O O . LEU A 1 857 ? 32.809 -43.442 -22.456 1.00 94.77 858 LEU A O 1
ATOM 6697 N N . GLU A 1 858 ? 33.391 -43.435 -24.628 1.00 98.01 859 GLU A N 1
ATOM 6698 C CA . GLU A 1 858 ? 34.368 -42.364 -24.469 1.00 101.36 859 GLU A CA 1
ATOM 6699 C C . GLU A 1 858 ? 33.662 -41.038 -24.199 1.00 93.85 859 GLU A C 1
ATOM 6700 O O . GLU A 1 858 ? 34.186 -40.175 -23.495 1.00 93.87 859 GLU A O 1
ATOM 6706 N N . PHE A 1 859 ? 32.467 -40.888 -24.759 1.00 93.96 860 PHE A N 1
ATOM 6707 C CA . PHE A 1 859 ? 31.660 -39.693 -24.538 1.00 103.65 860 PHE A CA 1
ATOM 6708 C C . PHE A 1 859 ? 31.101 -39.659 -23.116 1.00 94.05 860 PHE A C 1
ATOM 6709 O O . PHE A 1 859 ? 30.898 -38.588 -22.545 1.00 94.14 860 PHE A O 1
ATOM 6717 N N . LEU A 1 860 ? 30.857 -40.837 -22.551 1.00 93.92 861 LEU A N 1
ATOM 6718 C CA . LEU A 1 860 ? 30.306 -40.941 -21.205 1.00 93.85 861 LEU A CA 1
ATOM 6719 C C . LEU A 1 860 ? 31.404 -40.893 -20.145 1.00 101.68 861 LEU A C 1
ATOM 6720 O O . LEU A 1 860 ? 31.117 -40.915 -18.947 1.00 93.67 861 LEU A O 1
ATOM 6725 N N . ASN A 1 861 ? 32.654 -40.828 -20.600 1.00 98.95 862 ASN A N 1
ATOM 6726 C CA . ASN A 1 861 ? 33.823 -40.808 -19.720 1.00 98.90 862 ASN A CA 1
ATOM 6727 C C . ASN A 1 861 ? 33.839 -42.003 -18.768 1.00 96.23 862 ASN A C 1
ATOM 6728 O O . ASN A 1 861 ? 34.015 -41.843 -17.560 1.00 93.35 862 ASN A O 1
ATOM 6733 N N . VAL A 1 862 ? 33.656 -43.200 -19.317 1.00 97.56 863 VAL A N 1
ATOM 6734 C CA . VAL A 1 862 ? 33.636 -44.411 -18.507 1.00 101.51 863 VAL A CA 1
ATOM 6735 C C . VAL A 1 862 ? 35.058 -44.877 -18.218 1.00 106.51 863 VAL A C 1
ATOM 6736 O O . VAL A 1 862 ? 36.004 -44.486 -18.904 1.00 105.22 863 VAL A O 1
ATOM 6740 N N . GLU A 1 863 ? 35.202 -45.711 -17.193 1.00 114.02 864 GLU A N 1
ATOM 6741 C CA . GLU A 1 863 ? 36.498 -46.271 -16.832 1.00 113.40 864 GLU A CA 1
ATOM 6742 C C . GLU A 1 863 ? 36.326 -47.694 -16.304 1.00 111.36 864 GLU A C 1
ATOM 6743 O O . GLU A 1 863 ? 35.384 -47.984 -15.565 1.00 112.31 864 GLU A O 1
ATOM 6749 N N . ILE A 1 864 ? 37.228 -48.585 -16.703 1.00 107.97 865 ILE A N 1
ATOM 6750 C CA . ILE A 1 864 ? 37.157 -49.979 -16.285 1.00 105.12 865 ILE A CA 1
ATOM 6751 C C . ILE A 1 864 ? 38.523 -50.461 -15.812 1.00 105.33 865 ILE A C 1
ATOM 6752 O O . ILE A 1 864 ? 38.704 -50.786 -14.639 1.00 105.79 865 ILE A O 1
ATOM 6757 N N . CYS B 2 9 ? -22.750 -68.579 9.767 1.00 83.15 9 CYS C N 1
ATOM 6758 C CA . CYS B 2 9 ? -21.398 -68.033 9.773 1.00 82.99 9 CYS C CA 1
ATOM 6759 C C . CYS B 2 9 ? -21.372 -66.627 10.369 1.00 84.18 9 CYS C C 1
ATOM 6760 O O . CYS B 2 9 ? -20.311 -66.013 10.482 1.00 82.32 9 CYS C O 1
ATOM 6762 N N . ALA B 2 10 ? -22.544 -66.126 10.749 1.00 87.47 10 ALA C N 1
ATOM 6763 C CA . ALA B 2 10 ? -22.659 -64.783 11.311 1.00 85.50 10 ALA C CA 1
ATOM 6764 C C . ALA B 2 10 ? -22.499 -64.796 12.829 1.00 78.73 10 ALA C C 1
ATOM 6765 O O . ALA B 2 10 ? -23.352 -65.315 13.549 1.00 81.01 10 ALA C O 1
ATOM 6767 N N . ASN B 2 11 ? -21.401 -64.219 13.308 1.00 71.75 11 ASN C N 1
ATOM 6768 C CA . ASN B 2 11 ? -21.136 -64.137 14.740 1.00 65.37 11 ASN C CA 1
ATOM 6769 C C . ASN B 2 11 ? -21.205 -62.693 15.225 1.00 60.25 11 ASN C C 1
ATOM 6770 O O . ASN B 2 11 ? -20.641 -61.792 14.603 1.00 57.62 11 ASN C O 1
ATOM 6775 N N . PHE B 2 12 ? -21.894 -62.479 16.342 1.00 56.84 12 PHE C N 1
ATOM 6776 C CA . PHE B 2 12 ? -22.064 -61.138 16.890 1.00 56.23 12 PHE C CA 1
ATOM 6777 C C . PHE B 2 12 ? -21.139 -60.901 18.081 1.00 55.91 12 PHE C C 1
ATOM 6778 O O . PHE B 2 12 ? -21.131 -61.677 19.034 1.00 58.07 12 PHE C O 1
ATOM 6780 N N . PHE B 2 13 ? -20.360 -59.825 18.018 1.00 51.85 13 PHE C N 1
ATOM 6781 C CA . PHE B 2 13 ? -19.468 -59.459 19.113 1.00 50.89 13 PHE C CA 1
ATOM 6782 C C . PHE B 2 13 ? -19.774 -58.053 19.617 1.00 52.47 13 PHE C C 1
ATOM 6783 O O . PHE B 2 13 ? -19.367 -57.069 18.999 1.00 51.74 13 PHE C O 1
ATOM 6791 N N . PRO B 2 14 ? -20.504 -57.960 20.741 1.00 54.07 14 PRO C N 1
ATOM 6792 C CA . PRO B 2 14 ? -20.904 -56.691 21.361 1.00 54.58 14 PRO C CA 1
ATOM 6793 C C . PRO B 2 14 ? -19.742 -55.721 21.540 1.00 52.91 14 PRO C C 1
ATOM 6794 O O . PRO B 2 14 ? -18.715 -56.086 22.113 1.00 52.58 14 PRO C O 1
ATOM 6798 N N . VAL B 2 15 ? -19.908 -54.501 21.041 1.00 51.43 15 VAL C N 1
ATOM 6799 C CA . VAL B 2 15 ? -18.872 -53.486 21.149 1.00 49.89 15 VAL C CA 1
ATOM 6800 C C . VAL B 2 15 ? -18.665 -53.127 22.613 1.00 54.58 15 VAL C C 1
ATOM 6801 O O . VAL B 2 15 ? -19.625 -52.818 23.318 1.00 56.36 15 VAL C O 1
ATOM 6805 N N . PRO B 2 16 ? -17.409 -53.189 23.080 1.00 56.23 16 PRO C N 1
ATOM 6806 C CA . PRO B 2 16 ? -17.064 -52.809 24.454 1.00 59.55 16 PRO C CA 1
ATOM 6807 C C . PRO B 2 16 ? -17.514 -51.387 24.782 1.00 63.34 16 PRO C C 1
ATOM 6808 O O . PRO B 2 16 ? -17.459 -50.511 23.919 1.00 61.34 16 PRO C O 1
ATOM 6812 N N . LYS B 2 17 ? -17.952 -51.167 26.017 1.00 67.77 17 LYS C N 1
ATOM 6813 C CA . LYS B 2 17 ? -18.529 -49.885 26.406 1.00 72.27 17 LYS C CA 1
ATOM 6814 C C . LYS B 2 17 ? -17.484 -48.778 26.515 1.00 70.91 17 LYS C C 1
ATOM 6815 O O . LYS B 2 17 ? -17.826 -47.612 26.720 1.00 70.91 17 LYS C O 1
ATOM 6821 N N . ASP B 2 18 ? -16.212 -49.140 26.375 1.00 69.14 18 ASP C N 1
ATOM 6822 C CA . ASP B 2 18 ? -15.136 -48.157 26.438 1.00 68.90 18 ASP C CA 1
ATOM 6823 C C . ASP B 2 18 ? -14.567 -47.868 25.051 1.00 64.06 18 ASP C C 1
ATOM 6824 O O . ASP B 2 18 ? -13.574 -47.154 24.916 1.00 63.12 18 ASP C O 1
ATOM 6829 N N . ALA B 2 19 ? -15.201 -48.424 24.023 1.00 60.07 19 ALA C N 1
ATOM 6830 C CA . ALA B 2 19 ? -14.762 -48.205 22.650 1.00 55.10 19 ALA C CA 1
ATOM 6831 C C . ALA B 2 19 ? -15.220 -46.841 22.141 1.00 53.92 19 ALA C C 1
ATOM 6832 O O . ALA B 2 19 ? -16.248 -46.321 22.574 1.00 55.79 19 ALA C O 1
ATOM 6834 N N . ASP B 2 20 ? -14.451 -46.271 21.217 1.00 50.29 20 ASP C N 1
ATOM 6835 C CA . ASP B 2 20 ? -14.757 -44.961 20.650 1.00 48.34 20 ASP C CA 1
ATOM 6836 C C . ASP B 2 20 ? -16.084 -44.966 19.900 1.00 46.68 20 ASP C C 1
ATOM 6837 O O . ASP B 2 20 ? -16.778 -43.954 19.843 1.00 45.99 20 ASP C O 1
ATOM 6842 N N . ASP B 2 21 ? -16.424 -46.113 19.324 1.00 44.49 21 ASP C N 1
ATOM 6843 C CA . ASP B 2 21 ? -17.609 -46.232 18.486 1.00 44.46 21 ASP C CA 1
ATOM 6844 C C . ASP B 2 21 ? -18.765 -46.897 19.220 1.00 46.58 21 ASP C C 1
ATOM 6845 O O . ASP B 2 21 ? -19.715 -47.361 18.590 1.00 48.82 21 ASP C O 1
ATOM 6850 N N . TYR B 2 22 ? -18.690 -46.953 20.546 1.00 46.44 22 TYR C N 1
ATOM 6851 C CA . TYR B 2 22 ? -19.707 -47.667 21.308 1.00 51.86 22 TYR C CA 1
ATOM 6852 C C . TYR B 2 22 ? -21.064 -46.972 21.271 1.00 52.55 22 TYR C C 1
ATOM 6853 O O . TYR B 2 22 ? -21.164 -45.756 21.439 1.00 50.65 22 TYR C O 1
ATOM 6862 N N . GLU B 2 23 ? -22.102 -47.769 21.041 1.00 53.26 23 GLU C N 1
ATOM 6863 C CA . GLU B 2 23 ? -23.487 -47.335 21.186 1.00 54.58 23 GLU C CA 1
ATOM 6864 C C . GLU B 2 23 ? -24.268 -48.472 21.829 1.00 53.62 23 GLU C C 1
ATOM 6865 O O . GLU B 2 23 ? -23.869 -49.633 21.731 1.00 52.86 23 GLU C O 1
ATOM 6871 N N . ALA B 2 24 ? -25.374 -48.142 22.487 1.00 54.63 24 ALA C N 1
ATOM 6872 C CA . ALA B 2 24 ? -26.213 -49.156 23.116 1.00 55.70 24 ALA C CA 1
ATOM 6873 C C . ALA B 2 24 ? -26.673 -50.190 22.091 1.00 54.47 24 ALA C C 1
ATOM 6874 O O . ALA B 2 24 ? -27.309 -49.851 21.095 1.00 56.44 24 ALA C O 1
ATOM 6876 N N . GLY B 2 25 ? -26.326 -51.450 22.333 1.00 54.73 25 GLY C N 1
ATOM 6877 C CA . GLY B 2 25 ? -26.757 -52.539 21.476 1.00 55.64 25 GLY C CA 1
ATOM 6878 C C . GLY B 2 25 ? -25.923 -52.770 20.228 1.00 56.55 25 GLY C C 1
ATOM 6879 O O . GLY B 2 25 ? -26.213 -53.676 19.447 1.00 56.90 25 GLY C O 1
ATOM 6880 N N . LYS B 2 26 ? -24.889 -51.957 20.032 1.00 56.52 26 LYS C N 1
ATOM 6881 C CA . LYS B 2 26 ? -24.034 -52.105 18.858 1.00 55.80 26 LYS C CA 1
ATOM 6882 C C . LYS B 2 26 ? -23.115 -53.314 19.005 1.00 54.24 26 LYS C C 1
ATOM 6883 O O . LYS B 2 26 ? -22.628 -53.609 20.097 1.00 52.04 26 LYS C O 1
ATOM 6889 N N . ALA B 2 27 ? -22.887 -54.011 17.897 1.00 43.38 27 ALA C N 1
ATOM 6890 C CA . ALA B 2 27 ? -22.001 -55.167 17.884 1.00 48.16 27 ALA C CA 1
ATOM 6891 C C . ALA B 2 27 ? -21.280 -55.286 16.545 1.00 48.78 27 ALA C C 1
ATOM 6892 O O . ALA B 2 27 ? -21.738 -54.754 15.534 1.00 50.54 27 ALA C O 1
ATOM 6894 N N . ASP B 2 28 ? -20.146 -55.979 16.548 1.00 47.75 28 ASP C N 1
ATOM 6895 C CA . ASP B 2 28 ? -19.455 -56.325 15.313 1.00 46.97 28 ASP C CA 1
ATOM 6896 C C . ASP B 2 28 ? -19.973 -57.662 14.800 1.00 47.13 28 ASP C C 1
ATOM 6897 O O . ASP B 2 28 ? -19.889 -58.670 15.501 1.00 47.50 28 ASP C O 1
ATOM 6902 N N . CYS B 2 29 ? -20.507 -57.676 13.585 1.00 47.35 29 CYS C N 1
ATOM 6903 C CA . CYS B 2 29 ? -20.875 -58.937 12.950 1.00 47.88 29 CYS C CA 1
ATOM 6904 C C . CYS B 2 29 ? -19.694 -59.430 12.132 1.00 45.43 29 CYS C C 1
ATOM 6905 O O . CYS B 2 29 ? -19.395 -58.886 11.068 1.00 44.00 29 CYS C O 1
ATOM 6908 N N . VAL B 2 30 ? -19.022 -60.459 12.637 1.00 43.47 30 VAL C N 1
ATOM 6909 C CA . VAL B 2 30 ? -17.815 -60.965 12.000 1.00 42.91 30 VAL C CA 1
ATOM 6910 C C . VAL B 2 30 ? -18.075 -62.295 11.298 1.00 43.58 30 VAL C C 1
ATOM 6911 O O . VAL B 2 30 ? -18.493 -63.268 11.922 1.00 44.82 30 VAL C O 1
ATOM 6915 N N . ARG B 2 31 ? -17.825 -62.322 9.993 1.00 44.38 31 ARG C N 1
ATOM 6916 C CA . ARG B 2 31 ? -18.002 -63.529 9.194 1.00 46.88 31 ARG C CA 1
ATOM 6917 C C . ARG B 2 31 ? -16.688 -63.931 8.535 1.00 43.71 31 ARG C C 1
ATOM 6918 O O . ARG B 2 31 ? -15.924 -63.077 8.085 1.00 40.22 31 ARG C O 1
ATOM 6926 N N . GLU B 2 32 ? -16.430 -65.232 8.477 1.00 40.80 32 GLU C N 1
ATOM 6927 C CA . GLU B 2 32 ? -15.257 -65.748 7.780 1.00 42.49 32 GLU C CA 1
ATOM 6928 C C . GLU B 2 32 ? -15.639 -66.174 6.369 1.00 42.56 32 GLU C C 1
ATOM 6929 O O . GLU B 2 32 ? -16.681 -66.791 6.160 1.00 40.96 32 GLU C O 1
ATOM 6935 N N . LYS B 2 33 ? -14.800 -65.832 5.398 1.00 42.88 33 LYS C N 1
ATOM 6936 C CA . LYS B 2 33 ? -15.051 -66.213 4.014 1.00 46.08 33 LYS C CA 1
ATOM 6937 C C . LYS B 2 33 ? -13.777 -66.740 3.376 1.00 42.99 33 LYS C C 1
ATOM 6938 O O . LYS B 2 33 ? -12.674 -66.417 3.817 1.00 43.41 33 LYS C O 1
ATOM 6944 N N . GLU B 2 34 ? -13.931 -67.560 2.343 1.00 43.45 34 GLU C N 1
ATOM 6945 C CA . GLU B 2 34 ? -12.784 -68.060 1.599 1.00 46.23 34 GLU C CA 1
ATOM 6946 C C . GLU B 2 34 ? -13.150 -68.304 0.141 1.00 47.04 34 GLU C C 1
ATOM 6947 O O . GLU B 2 34 ? -14.115 -69.009 -0.157 1.00 46.62 34 GLU C O 1
ATOM 6953 N N . ASP B 2 35 ? -12.385 -67.704 -0.765 1.00 46.03 35 ASP C N 1
ATOM 6954 C CA . ASP B 2 35 ? -12.560 -67.955 -2.189 1.00 46.35 35 ASP C CA 1
ATOM 6955 C C . ASP B 2 35 ? -11.315 -68.632 -2.750 1.00 48.08 35 ASP C C 1
ATOM 6956 O O . ASP B 2 35 ? -10.583 -69.296 -2.016 1.00 49.43 35 ASP C O 1
ATOM 6961 N N . GLU B 2 36 ? -11.071 -68.461 -4.045 1.00 51.38 36 GLU C N 1
ATOM 6962 C CA . GLU B 2 36 ? -9.952 -69.137 -4.696 1.00 58.35 36 GLU C CA 1
ATOM 6963 C C . GLU B 2 36 ? -8.607 -68.546 -4.277 1.00 56.81 36 GLU C C 1
ATOM 6964 O O . GLU B 2 36 ? -7.581 -69.223 -4.349 1.00 59.47 36 GLU C O 1
ATOM 6970 N N . LYS B 2 37 ? -8.614 -67.289 -3.840 1.00 53.48 37 LYS C N 1
ATOM 6971 C CA . LYS B 2 37 ? -7.385 -66.622 -3.415 1.00 47.54 37 LYS C CA 1
ATOM 6972 C C . LYS B 2 37 ? -6.965 -67.068 -2.021 1.00 47.69 37 LYS C C 1
ATOM 6973 O O . LYS B 2 37 ? -5.829 -67.483 -1.807 1.00 52.21 37 LYS C O 1
ATOM 6979 N N . GLY B 2 38 ? -7.887 -66.971 -1.070 1.00 45.93 38 GLY C N 1
ATOM 6980 C CA . GLY B 2 38 ? -7.596 -67.344 0.300 1.00 44.72 38 GLY C CA 1
ATOM 6981 C C . GLY B 2 38 ? -8.666 -66.928 1.291 1.00 46.86 38 GLY C C 1
ATOM 6982 O O . GLY B 2 38 ? -9.778 -66.556 0.913 1.00 41.78 38 GLY C O 1
ATOM 6983 N N . LYS B 2 39 ? -8.316 -66.984 2.570 1.00 46.17 39 LYS C N 1
ATOM 6984 C CA . LYS B 2 39 ? -9.266 -66.734 3.643 1.00 43.81 39 LYS C CA 1
ATOM 6985 C C . LYS B 2 39 ? -9.236 -65.278 4.097 1.00 45.15 39 LYS C C 1
ATOM 6986 O O . LYS B 2 39 ? -8.192 -64.625 4.064 1.00 39.96 39 LYS C O 1
ATOM 6992 N N . TYR B 2 40 ? -10.391 -64.770 4.512 1.00 34.11 40 TYR C N 1
ATOM 6993 C CA . TYR B 2 40 ? -10.461 -63.433 5.088 1.00 39.73 40 TYR C CA 1
ATOM 6994 C C . TYR B 2 40 ? -11.686 -63.280 5.978 1.00 36.92 40 TYR C C 1
ATOM 6995 O O . TYR B 2 40 ? -12.580 -64.125 5.972 1.00 40.27 40 TYR C O 1
ATOM 7004 N N . TRP B 2 41 ? -11.717 -62.197 6.746 1.00 36.14 41 TRP C N 1
ATOM 7005 C CA . TRP B 2 41 ? -12.810 -61.952 7.678 1.00 35.56 41 TRP C CA 1
ATOM 7006 C C . TRP B 2 41 ? -13.419 -60.565 7.477 1.00 37.52 41 TRP C C 1
ATOM 7007 O O . TRP B 2 41 ? -12.708 -59.593 7.208 1.00 33.56 41 TRP C O 1
ATOM 7018 N N . LEU B 2 42 ? -14.739 -60.487 7.612 1.00 37.28 42 LEU C N 1
ATOM 7019 C CA . LEU B 2 42 ? -15.468 -59.236 7.429 1.00 40.53 42 LEU C CA 1
ATOM 7020 C C . LEU B 2 42 ? -16.142 -58.803 8.726 1.00 43.55 42 LEU C C 1
ATOM 7021 O O . LEU B 2 42 ? -16.828 -59.596 9.366 1.00 42.75 42 LEU C O 1
ATOM 7026 N N . SER B 2 43 ? -15.946 -57.543 9.103 1.00 42.61 43 SER C N 1
ATOM 7027 C CA . SER B 2 43 ? -16.557 -56.998 10.311 1.00 39.91 43 SER C CA 1
ATOM 7028 C C . SER B 2 43 ? -17.525 -55.871 9.971 1.00 39.62 43 SER C C 1
ATOM 7029 O O . SER B 2 43 ? -17.112 -54.790 9.558 1.00 36.08 43 SER C O 1
ATOM 7032 N N . LYS B 2 44 ? -18.816 -56.133 10.149 1.00 44.33 44 LYS C N 1
ATOM 7033 C CA . LYS B 2 44 ? -19.853 -55.159 9.840 1.00 42.42 44 LYS C CA 1
ATOM 7034 C C . LYS B 2 44 ? -20.580 -54.723 11.107 1.00 41.86 44 LYS C C 1
ATOM 7035 O O . LYS B 2 44 ? -21.043 -55.563 11.878 1.00 42.58 44 LYS C O 1
ATOM 7041 N N . PRO B 2 45 ? -20.680 -53.402 11.326 1.00 37.33 45 PRO C N 1
ATOM 7042 C CA . PRO B 2 45 ? -21.380 -52.837 12.484 1.00 43.04 45 PRO C CA 1
ATOM 7043 C C . PRO B 2 45 ? -22.883 -53.070 12.401 1.00 46.09 45 PRO C C 1
ATOM 7044 O O . PRO B 2 45 ? -23.486 -52.707 11.393 1.00 48.13 45 PRO C O 1
ATOM 7048 N N . ILE B 2 46 ? -23.473 -53.665 13.435 1.00 48.29 46 ILE C N 1
ATOM 7049 C CA . ILE B 2 46 ? -24.910 -53.922 13.455 1.00 55.54 46 ILE C CA 1
ATOM 7050 C C . ILE B 2 46 ? -25.520 -53.530 14.797 1.00 62.85 46 ILE C C 1
ATOM 7051 O O . ILE B 2 46 ? -24.812 -53.129 15.723 1.00 62.32 46 ILE C O 1
ATOM 7056 N N . PHE B 2 47 ? -26.842 -53.654 14.888 1.00 66.51 47 PHE C N 1
ATOM 7057 C CA . PHE B 2 47 ? -27.572 -53.419 16.131 1.00 67.44 47 PHE C CA 1
ATOM 7058 C C . PHE B 2 47 ? -28.488 -54.599 16.445 1.00 71.07 47 PHE C C 1
ATOM 7059 O O . PHE B 2 47 ? -28.702 -54.942 17.608 1.00 73.37 47 PHE C O 1
#

Radius of gyration: 27.4 Å; Cα contacts (8 Å, |Δi|>4): 1992; chains: 2; bounding box: 74×68×80 Å

InterPro domains:
  IPR001150 Glycine radical domain [PF01228] (734-834)
  IPR001150 Glycine radical domain [PS51149] (734-853)
  IPR004184 Pyruvate formate lyase domain [PF02901] (44-714)
  IPR004184 Pyruvate formate lyase domain [PS51554] (44-726)
  IPR019777 Formate C-acetyltransferase glycine radical, conserved site [PS00850] (823-831)
  IPR051215 Glycyl Radical Enzyme [PTHR43641] (67-850)

Organism: Thauera aromatica (NCBI:txid59405)

Nearest PDB structures (foldseek):
  5bwd-assembly1_A  TM=1.001E+00  e=0.000E+00  Thauera aromatica
  5bwe-assembly1_A  TM=9.958E-01  e=0.000E+00  Thauera aromatica
  4pkc-assembly1_A  TM=9.880E-01  e=0.000E+00  Thauera aromatica
  5a0z-assembly2_C  TM=8.613E-01  e=6.697E-38  Klebsiella pneumoniae
  5a0z-assembly1_B  TM=8.597E-01  e=6.697E-38  Klebsiella pneumoniae

Secondary structure (DSSP, 8-state):
---SEEEETTEEEE--BSSTHHHHS-GGGGGGG----SSHHHHHHHHT-----EETTEESSTT-EE--HHHHHHHHHHHHTTTS-HHHHHHHHHHHHHHHPPEEEESS-SS---SSSSTTEE---TTT-HHHHHHHHTSTT--SSHHHHHHHHHHHGGGSHHHHHGGGS-HHHHHHHHT-SSBPPPHHHH---B----HHHHHHH-HHHHHHHHHHHHHHHHHHHTSSSP-TTTTTHHHHHHHHHHHHHHHHHHHHHHHHHHHHHHHHHHHHT---HHHHHHHHHHHHHHHHTTTS---SHHHHHHHHHHHHHIIIIISS--B----BHHHHHHHHHIIIIIS-SSS---HHHHHHHHHHHHHHHHT------THHHHTSTTBS---EEEEE-B-TTS-B---HHHHHHHHHHHHH--S-SEEEEEE-TTS-HHHHHHHHHHHHTT---SEEEEHHHHHHHHHHHHTT-TTS----TTGGG-EEESSSS-EEE-SSSS----TTTS--EE-HHHHHHHHTTTTEETTTT-EE-S-----TTT--HHHHHHHHHHHHHHHHHHHHHHHHHHHHHHHHHHS--HHHHHT-HHHHHHT--TTT--SS---EEEE-SHHHHHHHHHHHHHHTSSS-SS-HHHHHHHHHTTTSS-HHHHHHHHSS--SSS--HHHHHHHHHIIIIIIIIIHHT-B-TTS-B-EEEE---TT---BTTTBPTT------BTSPPTTT--S-HHHHHHHHTT--SS-SEE-BEEEE-HHHHTBTTHHHHHHHHHHHHHHTT--EEEEE---HHHHHHHHH-GGG-TT-EEE-SSSEEEGGGS-HHHHHHHHHS-EE---HHHHHHTT---/--EEEEPPTTSTT--TT-EEEEEEEE-SS-EEEEEEEE-

Sequence (892 aa):
VSAKVLEYKGKKLNFTPEDPAEETIPADELHEHLQKPSTARTKRLKERCRWKHASAGEFIEKSVTAGIERMRYLTEAHKASEGKPEAIRRALGLANVLNKSTLVLQEDEFIVGYHAEDPNMFPLYPELSHHMAVQDYLRSDYSPQPADEAAAINEYWKPHSLQSKCQPYFDPADLGRMYQVSSMEAPSFASGYNSIVPPYETVLEDGLLARIKLAEKHIAEAQADMSTFPWNGTKGLDNIAKIDNWKAMVIACKAVISWARRQGRLCKIVAENFETDPKRQAELLEIADICQRIPAEPCKGLKDAMQAKFFTFLICHAIERYASGYAQKEDTLLWPYYKASVVDKKFQPMSHMDAVELVEMERLKISEHGAGKSRAYREIFPGSNDLFILTVGGTNAKGEDACNDMTDAILEAAKRIRTAEPSIVFRYSKKNREKTLRWVFECIRDGLGYPSIKHDEIGTEQMKEYAKFSLNGNGATDEEAHNWVNVLCMSPGIHGRRKTQKTRSEGGGSIFPAKLLEISLNDGYDWSYADMQLGPKTGDLSSLKSFEDVWEAFRKQYQYAINLCISTKDVSRYFEQRFLQMPFVSAIDDGCMELGMDACALSEQPNGWHNPITTIVAANSLVAIKKLVFEEKKYTLEQLSQALKANWEGFEEMRVDFKRAPKWGNDDDYADGIITRFYEEIIGGEMRKITNYSGGPVMPTGQAGSRTGPTPDGRFGGEAADDGGISPYMGTDKKGPTAVLRSVSKVQKNQKGNLLNQRLSVPIMRSKHGFEIWNSYIKTWHDLNIDHVQFNVVSTDEMRAAQREPEKHHDLIVRVSGYSARFVDIPTYGQNTIIARQEQDFSASDLEFLNVEICANFFPVPKDADDYEAGKADCVREKEDEKGKYWLSKPIF

Foldseek 3Di:
DEDQWEQFPNDIDGLFFPDPVQVVDDQLFSLVPQFAALDPLLVVLLVVFLFQAFEPLDGPDDLEAAACLLLVQLLVLLVVCPPHAQLQSLLSSLLSSLVPAQWDDDPSFQQGTAQHNDLRYAYADLQFALVLLVVSLVDPRHHPPSVVSVVSNVSNVCNHLLVLQPVVDDPVQQVLCVLVFQFPRACSNFQEKFFFFQLLLQQAFFLLNLLVLLVVLLVVLVVVCVDPPDDPVPNCLSVLLNSLSVSLNSNSVSLLVSLLVNLVVLQCCLVPPDDDVVSSVSSNVSSVLSNCPSRGHHQALSNSLNNLVSSCSQQCGNSGHYFEAEDAVCLSRVVRPCRADPVNVPVHDHLSRLLNSLLSVQSVVSSHQHNGGSVVSHQPFFHRGAYEYEYWFAALVRATPDDSNLLSNLVSCSHSQDQPDAYAYEDDPRHDVVNLVSQLSCQLSQSQDDWYFHQVLQLVLQVQQLVQFPVNQGQDSRQSSQWTARTQWFIFGHHQAQTGRICLLAETEGELLQLLVCLAVQQARCQFPRGRSFHRLDYNVPQDALVSSVVSSLRRLLSRLVCNNVSSQSSLVVCQRNSFRSNSLSRRPVSSVSSGTSSPRRRGRRAEYAHKNLQVNLLLSQLCNCDPVPVNVDHSVRVSVCQVVLPPDCLVVLVSLQVGQGFQQLDPSSLVRSQCCQACRQQNSQQVDAHPRRHGYFYAWFGFQSRGRGSNSDGGSDRQQQTWRETGQPNYDRFDVSSLLSQLSRDHRHSYTEYEAEAESSCCSGPNNSQQVVLVVVLSNVSVHGIYIYGHGDPSNLVVCVVPVVSQQSDWHDGTRTIRGSNRHPPVSSVSRSSHDHGHAHNVNSVSSVTDD/DWDWAQDDPPDPPHDVPKTWTKDWDADPVGIDIDTDIDD

Solvent-accessible surface area: 30521 Å² total; per-residue (Å²): 212,32,32,156,81,28,125,13,133,74,138,162,5,90,6,52,36,67,80,98,51,27,113,114,40,68,74,48,59,10,2,40,97,26,71,140,26,28,50,68,41,0,104,114,9,16,118,22,0,4,27,2,18,8,20,86,30,108,18,75,36,169,41,3,36,3,2,8,13,10,0,76,18,13,9,78,8,24,121,83,2,100,80,103,55,49,6,23,17,30,0,48,4,6,10,24,5,0,59,75,17,10,5,4,0,2,54,22,5,14,3,0,1,14,10,12,26,27,0,14,42,0,3,3,12,0,2,4,0,18,90,14,3,55,60,2,42,177,25,139,30,13,0,118,71,45,122,55,0,46,63,9,3,108,55,15,94,86,61,0,3,4,31,44,0,52,97,142,24,82,111,53,28,10,28,51,1,65,56,53,6,1,0,19,14,6,14,1,11,15,9,9,2,1,1,0,2,0,2,23,0,0,0,88,33,0,0,69,40,4,10,132,62,0,76,101,30,18,55,90,5,84,59,78,66,99,80,185,100,125,72,35,119,143,5,100,85,12,86,61,77,18,28,20,13,85,0,1,16,47,0,1,114,6,2,5,11,5,0,45,3,2,3,30,0,0,98,11,0,8,98,85,40,28,121,67,91,165,20,52,63,35,0,80,64,1,12,72,2,1,88,28,0,2,2,56,62,12,103,0,0,42,0,0,1,5,0,0,3,0,2,1,0,0,1,3,1,10,8,8,7,4,0,1,0,0,3,3,0,0,57,7,0,76,69,20,4,83,18,0,16,78,56,109,165,66,19,95,8,52,54,79,63,0,0,20,5,2,0,8,2,3,6,12,0,6,7,9,1,3,8,5,11,74,58,29,26,86,108,27,31,4,10,8,3,6,4,4,3,0,0,0,0,7,55,34,143,21,96,44,14,12,21,50,0,0,1,0,2,0,13,0,0,47,51,0,0,0,12,7,0,1,0,2,0,1,4,2,100,135,9,74,91,102,0,9,104,64,0,2,41,0,1,19,2,0,0,1,0,0,1,1,1,4,2,71,39,1,3,95,17,0,55,69,0,16,152,73,14,129,76,72,43,11,9,71,99,79,56,0,29,46,0,0,0,0,22,16,1,2,0,1,6,14,12,63,49,16,7,9,12,0,16,4,4,0,3,6,8,0,33,0,0,1,3,0,12,0,1,12,25,40,0,78,1,77,38,88,18,100,59,40,1,4,31,156,32,23,76,38,75,70,13,157,70,24,124,23,0,22,81,9,1,48,108,0,0,64,51,1,2,86,15,2,4,37,1,10,32,35,2,6,106,20,0,26,96,66,3,16,2,4,2,0,2,0,0,1,35,0,0,4,96,59,2,64,6,0,0,21,19,21,4,9,0,3,0,8,6,13,3,26,4,1,0,4,0,1,0,0,0,0,0,0,64,65,3,10,45,85,81,147,114,45,75,13,88,29,2,10,116,0,12,104,40,58,4,160,37,77,93,84,9,41,74,32,0,66,81,7,20,16,0,0,14,46,44,117,77,0,2,46,17,0,28,138,2,3,20,53,0,1,0,16,11,0,87,146,27,86,10,70,0,22,0,10,2,9,0,0,3,17,40,42,71,97,8,4,6,0,2,3,1,3,79,36,34,60,50,17,31,16,0,2,2,0,4,4,20,54,16,16,90,132,23,0,5,1,0,0,72,0,5,21,66,14,86,131,45,36,1,2,9,1,0,4,11,10,2,1,20,29,1,3,22,0,133,25,0,16,58,3,2,23,5,1,0,84,17,0,18,94,44,66,5,17,1,0,3,2,6,1,0,26,48,91,1,0,97,4,1,49,166,78,58,131,118,7,89,3,0,0,0,5,17,37,4,5,0,0,7,0,38,14,6,43,73,178,25,12,65,45,4,21,63,25,94,39,5,54,6,53,38,84,15,0,106,74,4,120,13,120,96,101,64,66,68,42,107,5,65,165,130,25,82,16,72,89,87,57,20,10,2,17,0,96,64,89,120,45,101,45,7,64,7,2,25,0,80,21,60,160

B-factor: mean 53.14, std 26.27, range [21.65, 193.44]